Protein 5NAK (pdb70)

Radius of gyration: 34.19 Å; Cα contacts (8 Å, |Δi|>4): 1770; chains: 2; bounding box: 84×89×87 Å

InterPro domains:
  IPR002938 FAD-binding domain [PF01494] (9-359)
  IPR027545 Kynurenine 3-monooxygenase [MF_01971] (7-451)
  IPR036188 FAD/NAD(P)-binding domain superfamily [G3DSA:3.50.50.60] (1-378)
  IPR036188 FAD/NAD(P)-binding domain superfamily [SSF51905] (9-390)

GO terms:
  GO:0071949 FAD binding (F, IDA)
  GO:0016174 NAD(P)H oxidase H2O2-forming activity (F, IDA)
  GO:0004502 kynurenine 3-monooxygenase activity (F, IDA)
  GO:0019674 NAD+ metabolic process (P, IDA)
  GO:0070189 kynurenine metabolic process (P, IDA)
  GO:0004502 kynurenine 3-monooxygenase activity (F, EXP)

Structure (mmCIF, N/CA/C/O backbone):
data_5NAK
#
_entry.id   5NAK
#
_cell.length_a   69.930
_cell.length_b   52.620
_cell.length_c   137.990
_cell.angle_alpha   90.00
_cell.angle_beta   104.07
_cell.angle_gamma   90.00
#
_symmetry.space_group_name_H-M   'P 1 21 1'
#
loop_
_entity.id
_entity.type
_entity.pdbx_description
1 polymer 'Kynurenine 3-monooxygenase'
2 non-polymer 'FLAVIN-ADENINE DINUCLEOTIDE'
3 non-polymer 'CHLORIDE ION'
4 non-polymer GLYCEROL
5 non-polymer '(2S)-2-amino-4-(2-aminophenyl)-4-oxobutanoic acid'
6 water water
#
loop_
_atom_site.group_PDB
_atom_site.id
_atom_site.type_symbol
_atom_site.label_atom_id
_atom_site.label_alt_id
_atom_site.label_comp_id
_atom_site.label_asym_id
_atom_site.label_entity_id
_atom_site.label_seq_id
_atom_site.pdbx_PDB_ins_code
_atom_site.Cartn_x
_atom_site.Cartn_y
_atom_site.Cartn_z
_atom_site.occupancy
_atom_site.B_iso_or_equiv
_atom_site.auth_seq_id
_atom_site.auth_comp_id
_atom_site.auth_asym_id
_atom_site.auth_atom_id
_atom_site.pdbx_PDB_model_num
ATOM 1 N N . ALA A 1 7 ? 33.999 -11.411 -10.207 1.00 36.53 7 ALA A N 1
ATOM 2 C CA . ALA A 1 7 ? 33.104 -10.737 -9.267 1.00 35.55 7 ALA A CA 1
ATOM 3 C C . ALA A 1 7 ? 32.947 -11.519 -7.961 1.00 35.70 7 ALA A C 1
ATOM 4 O O . ALA A 1 7 ? 32.754 -12.736 -7.990 1.00 35.32 7 ALA A O 1
ATOM 6 N N . ARG A 1 8 ? 33.028 -10.810 -6.815 1.00 28.97 8 ARG A N 1
ATOM 7 C CA . ARG A 1 8 ? 32.871 -11.408 -5.487 1.00 26.34 8 ARG A CA 1
ATOM 8 C C . ARG A 1 8 ? 31.416 -11.884 -5.268 1.00 26.06 8 ARG A C 1
ATOM 9 O O . ARG A 1 8 ? 30.470 -11.228 -5.723 1.00 25.05 8 ARG A O 1
ATOM 17 N N . GLN A 1 9 ? 31.257 -13.067 -4.647 1.00 21.24 9 GLN A N 1
ATOM 18 C CA . GLN A 1 9 ? 29.954 -13.719 -4.433 1.00 20.06 9 GLN A CA 1
ATOM 19 C C . GLN A 1 9 ? 29.492 -13.619 -2.990 1.00 20.63 9 GLN A C 1
ATOM 20 O O . GLN A 1 9 ? 30.304 -13.686 -2.059 1.00 20.41 9 GLN A O 1
ATOM 26 N N . VAL A 1 10 ? 28.166 -13.502 -2.810 1.00 15.21 10 VAL A N 1
ATOM 27 C CA . VAL A 1 10 ? 27.558 -13.416 -1.481 1.00 13.80 10 VAL A CA 1
ATOM 28 C C . VAL A 1 10 ? 26.147 -14.016 -1.476 1.00 17.20 10 VAL A C 1
ATOM 29 O O . VAL A 1 10 ? 25.374 -13.834 -2.434 1.00 16.77 10 VAL A O 1
ATOM 33 N N . THR A 1 11 ? 25.821 -14.709 -0.378 1.00 14.21 11 THR A N 1
ATOM 34 C CA . THR A 1 11 ? 24.509 -15.305 -0.115 1.00 12.12 11 THR A CA 1
ATOM 35 C C . THR A 1 11 ? 23.939 -14.586 1.118 1.00 14.86 11 THR A C 1
ATOM 36 O O . THR A 1 11 ? 24.599 -14.520 2.165 1.00 14.25 11 THR A O 1
ATOM 40 N N . ILE A 1 12 ? 22.730 -14.025 0.994 1.00 12.53 12 ILE A N 1
ATOM 41 C CA . ILE A 1 12 ? 22.091 -13.315 2.116 1.00 11.70 12 ILE A CA 1
ATOM 42 C C . ILE A 1 12 ? 20.835 -14.092 2.509 1.00 13.41 12 ILE A C 1
ATOM 43 O O . ILE A 1 12 ? 20.048 -14.476 1.628 1.00 13.28 12 ILE A O 1
ATOM 48 N N . ILE A 1 13 ? 20.625 -14.297 3.823 1.00 11.26 13 ILE A N 1
ATOM 49 C CA . ILE A 1 13 ? 19.415 -14.937 4.337 1.00 10.90 13 ILE A CA 1
ATOM 50 C C . ILE A 1 13 ? 18.524 -13.872 4.976 1.00 13.77 13 ILE A C 1
ATOM 51 O O . ILE A 1 13 ? 18.929 -13.246 5.962 1.00 12.70 13 ILE A O 1
ATOM 56 N N . GLY A 1 14 ? 17.311 -13.704 4.433 1.00 11.43 14 GLY A N 1
ATOM 57 C CA . GLY A 1 14 ? 16.323 -12.764 4.967 1.00 12.34 14 GLY A CA 1
ATOM 58 C C . GLY A 1 14 ? 16.135 -11.529 4.120 1.00 14.96 14 GLY A C 1
ATOM 59 O O . GLY A 1 14 ? 16.972 -10.614 4.159 1.00 13.64 14 GLY A O 1
ATOM 60 N N . ALA A 1 15 ? 15.039 -11.495 3.353 1.00 12.44 15 ALA A N 1
ATOM 61 C CA . ALA A 1 15 ? 14.711 -10.345 2.515 1.00 13.15 15 ALA A CA 1
ATOM 62 C C . ALA A 1 15 ? 13.788 -9.403 3.318 1.00 15.50 15 ALA A C 1
ATOM 63 O O . ALA A 1 15 ? 12.647 -9.118 2.919 1.00 15.98 15 ALA A O 1
ATOM 65 N N . GLY A 1 16 ? 14.306 -8.941 4.462 1.00 13.85 16 GLY A N 1
ATOM 66 C CA . GLY A 1 16 ? 13.621 -8.010 5.355 1.00 13.54 16 GLY A CA 1
ATOM 67 C C . GLY A 1 16 ? 14.041 -6.585 5.061 1.00 18.33 16 GLY A C 1
ATOM 68 O O . GLY A 1 16 ? 14.058 -6.180 3.897 1.00 20.60 16 GLY A O 1
ATOM 69 N N . LEU A 1 17 ? 14.427 -5.824 6.083 1.00 12.77 17 LEU A N 1
ATOM 70 C CA . LEU A 1 17 ? 14.850 -4.435 5.885 1.00 12.91 17 LEU A CA 1
ATOM 71 C C . LEU A 1 17 ? 16.376 -4.343 5.662 1.00 15.67 17 LEU A C 1
ATOM 72 O O . LEU A 1 17 ? 16.804 -3.851 4.605 1.00 15.63 17 LEU A O 1
ATOM 77 N N . ALA A 1 18 ? 17.190 -4.880 6.600 1.00 11.74 18 ALA A N 1
ATOM 78 C CA . ALA A 1 18 ? 18.651 -4.870 6.448 1.00 11.51 18 ALA A CA 1
ATOM 79 C C . ALA A 1 18 ? 19.130 -5.739 5.259 1.00 13.56 18 ALA A C 1
ATOM 80 O O . ALA A 1 18 ? 20.021 -5.304 4.511 1.00 12.93 18 ALA A O 1
ATOM 82 N N . GLY A 1 19 ? 18.534 -6.934 5.095 1.00 11.43 19 GLY A N 1
ATOM 83 C CA . GLY A 1 19 ? 18.964 -7.855 4.041 1.00 11.21 19 GLY A CA 1
ATOM 84 C C . GLY A 1 19 ? 18.780 -7.328 2.630 1.00 12.70 19 GLY A C 1
ATOM 85 O O . GLY A 1 19 ? 19.666 -7.461 1.780 1.00 13.18 19 GLY A O 1
ATOM 86 N N . THR A 1 20 ? 17.619 -6.723 2.378 1.00 12.29 20 THR A N 1
ATOM 87 C CA . THR A 1 20 ? 17.283 -6.168 1.062 1.00 11.82 20 THR A CA 1
ATOM 88 C C . THR A 1 20 ? 18.099 -4.920 0.757 1.00 14.30 20 THR A C 1
ATOM 89 O O . THR A 1 20 ? 18.531 -4.747 -0.394 1.00 13.95 20 THR A O 1
ATOM 93 N N . LEU A 1 21 ? 18.358 -4.065 1.781 1.00 12.19 21 LEU A N 1
ATOM 94 C CA . LEU A 1 21 ? 19.189 -2.880 1.551 1.00 12.52 21 LEU A CA 1
ATOM 95 C C . LEU A 1 21 ? 20.642 -3.295 1.226 1.00 14.42 21 LEU A C 1
ATOM 96 O O . LEU A 1 21 ? 21.212 -2.812 0.233 1.00 14.39 21 LEU A O 1
ATOM 101 N N . VAL A 1 22 ? 21.236 -4.201 2.044 1.00 11.93 22 VAL A N 1
ATOM 102 C CA . VAL A 1 22 ? 22.621 -4.615 1.799 1.00 13.34 22 VAL A CA 1
ATOM 103 C C . VAL A 1 22 ? 22.733 -5.325 0.420 1.00 15.45 22 VAL A C 1
ATOM 104 O O . VAL A 1 22 ? 23.729 -5.123 -0.280 1.00 15.08 22 VAL A O 1
ATOM 108 N N . ALA A 1 23 ? 21.680 -6.073 -0.008 1.00 13.20 23 ALA A N 1
ATOM 109 C CA . ALA A 1 23 ? 21.652 -6.715 -1.335 1.00 13.46 23 ALA A CA 1
ATOM 110 C C . ALA A 1 23 ? 21.772 -5.673 -2.461 1.00 15.10 23 ALA A C 1
ATOM 111 O O . ALA A 1 23 ? 22.549 -5.887 -3.394 1.00 15.18 23 ALA A O 1
ATOM 113 N N . ARG A 1 24 ? 21.025 -4.542 -2.369 1.00 13.06 24 ARG A N 1
ATOM 114 C CA . ARG A 1 24 ? 21.103 -3.486 -3.397 1.00 14.02 24 ARG A CA 1
ATOM 115 C C . ARG A 1 24 ? 22.507 -2.836 -3.410 1.00 17.50 24 ARG A C 1
ATOM 116 O O . ARG A 1 24 ? 23.093 -2.651 -4.492 1.00 18.46 24 ARG A O 1
ATOM 124 N N . LEU A 1 25 ? 23.032 -2.486 -2.211 1.00 14.86 25 LEU A N 1
ATOM 125 C CA . LEU A 1 25 ? 24.353 -1.840 -2.108 1.00 14.49 25 LEU A CA 1
ATOM 126 C C . LEU A 1 25 ? 25.484 -2.690 -2.685 1.00 18.73 25 LEU A C 1
ATOM 127 O O . LEU A 1 25 ? 26.319 -2.163 -3.427 1.00 19.47 25 LEU A O 1
ATOM 132 N N . LEU A 1 26 ? 25.483 -4.004 -2.405 1.00 14.61 26 LEU A N 1
ATOM 133 C CA . LEU A 1 26 ? 26.519 -4.900 -2.934 1.00 15.18 26 LEU A CA 1
ATOM 134 C C . LEU A 1 26 ? 26.327 -5.183 -4.436 1.00 18.89 26 LEU A C 1
ATOM 135 O O . LEU A 1 26 ? 27.309 -5.145 -5.186 1.00 18.89 26 LEU A O 1
ATOM 140 N N . ALA A 1 27 ? 25.071 -5.438 -4.890 1.00 17.09 27 ALA A N 1
ATOM 141 C CA . ALA A 1 27 ? 24.798 -5.734 -6.301 1.00 18.10 27 ALA A CA 1
ATOM 142 C C . ALA A 1 27 ? 25.172 -4.578 -7.226 1.00 22.78 27 ALA A C 1
ATOM 143 O O . ALA A 1 27 ? 25.732 -4.825 -8.299 1.00 22.75 27 ALA A O 1
ATOM 145 N N . ARG A 1 28 ? 24.904 -3.325 -6.807 1.00 19.48 28 ARG A N 1
ATOM 146 C CA . ARG A 1 28 ? 25.243 -2.182 -7.662 1.00 21.07 28 ARG A CA 1
ATOM 147 C C . ARG A 1 28 ? 26.755 -1.906 -7.681 1.00 25.88 28 ARG A C 1
ATOM 148 O O . ARG A 1 28 ? 27.233 -1.216 -8.593 1.00 24.94 28 ARG A O 1
ATOM 156 N N . ASN A 1 29 ? 27.506 -2.481 -6.715 1.00 23.54 29 ASN A N 1
ATOM 157 C CA . ASN A 1 29 ? 28.971 -2.393 -6.670 1.00 24.14 29 ASN A CA 1
ATOM 158 C C . ASN A 1 29 ? 29.621 -3.606 -7.358 1.00 30.40 29 ASN A C 1
ATOM 159 O O . ASN A 1 29 ? 30.814 -3.852 -7.169 1.00 30.99 29 ASN A O 1
ATOM 164 N N . GLY A 1 30 ? 28.832 -4.346 -8.143 1.00 27.19 30 GLY A N 1
ATOM 165 C CA . GLY A 1 30 ? 29.306 -5.471 -8.945 1.00 27.42 30 GLY A CA 1
ATOM 166 C C . GLY A 1 30 ? 29.357 -6.860 -8.333 1.00 28.85 30 GLY A C 1
ATOM 167 O O . GLY A 1 30 ? 29.813 -7.793 -9.003 1.00 29.04 30 GLY A O 1
ATOM 168 N N . TRP A 1 31 ? 28.870 -7.029 -7.083 1.00 20.78 31 TRP A N 1
ATOM 169 C CA . TRP A 1 31 ? 28.857 -8.340 -6.425 1.00 19.08 31 TRP A CA 1
ATOM 170 C C . TRP A 1 31 ? 27.782 -9.249 -7.050 1.00 19.99 31 TRP A C 1
ATOM 171 O O . TRP A 1 31 ? 26.757 -8.741 -7.515 1.00 19.46 31 TRP A O 1
ATOM 182 N N . GLN A 1 32 ? 28.008 -10.578 -7.052 1.00 18.26 32 GLN A N 1
ATOM 183 C CA . GLN A 1 32 ? 27.003 -11.552 -7.493 1.00 17.94 32 GLN A CA 1
ATOM 184 C C . GLN A 1 32 ? 26.201 -11.870 -6.216 1.00 20.25 32 GLN A C 1
ATOM 185 O O . GLN A 1 32 ? 26.735 -12.514 -5.308 1.00 19.86 32 GLN A O 1
ATOM 191 N N . VAL A 1 33 ? 24.948 -11.382 -6.140 1.00 16.46 33 VAL A N 1
ATOM 192 C CA . VAL A 1 33 ? 24.094 -11.491 -4.943 1.00 14.72 33 VAL A CA 1
ATOM 193 C C . VAL A 1 33 ? 22.892 -12.437 -5.116 1.00 17.07 33 VAL A C 1
ATOM 194 O O . VAL A 1 33 ? 22.075 -12.240 -6.025 1.00 16.46 33 VAL A O 1
ATOM 198 N N . ASN A 1 34 ? 22.754 -13.410 -4.194 1.00 14.08 34 ASN A N 1
ATOM 199 C CA . ASN A 1 34 ? 21.597 -14.318 -4.104 1.00 13.03 34 ASN A CA 1
ATOM 200 C C . ASN A 1 34 ? 21.007 -14.156 -2.716 1.00 16.54 34 ASN A C 1
ATOM 201 O O . ASN A 1 34 ? 21.719 -14.314 -1.720 1.00 15.89 34 ASN A O 1
ATOM 206 N N . LEU A 1 35 ? 19.714 -13.783 -2.661 1.00 14.46 35 LEU A N 1
ATOM 207 C CA . LEU A 1 35 ? 19.008 -13.490 -1.418 1.00 13.80 35 LEU A CA 1
ATOM 208 C C . LEU A 1 35 ? 17.869 -14.509 -1.246 1.00 17.39 35 LEU A C 1
ATOM 209 O O . LEU A 1 35 ? 17.047 -14.642 -2.150 1.00 17.82 35 LEU A O 1
ATOM 214 N N . PHE A 1 36 ? 17.844 -15.230 -0.103 1.00 14.37 36 PHE A N 1
ATOM 215 C CA . PHE A 1 36 ? 16.845 -16.264 0.222 1.00 13.83 36 PHE A CA 1
ATOM 216 C C . PHE A 1 36 ? 15.892 -15.808 1.319 1.00 16.69 36 PHE A C 1
ATOM 217 O O . PHE A 1 36 ? 16.332 -15.304 2.356 1.00 16.53 36 PHE A O 1
ATOM 225 N N . GLU A 1 37 ? 14.577 -15.972 1.083 1.00 12.95 37 GLU A N 1
ATOM 226 C CA . GLU A 1 37 ? 13.524 -15.534 2.015 1.00 12.30 37 GLU A CA 1
ATOM 227 C C . GLU A 1 37 ? 12.510 -16.665 2.247 1.00 15.25 37 GLU A C 1
ATOM 228 O O . GLU A 1 37 ? 12.020 -17.244 1.274 1.00 15.26 37 GLU A O 1
ATOM 234 N N . ARG A 1 38 ? 12.182 -16.943 3.529 1.00 14.09 38 ARG A N 1
ATOM 235 C CA A ARG A 1 38 ? 11.224 -17.979 3.937 0.50 14.60 38 ARG A CA 1
ATOM 236 C CA B ARG A 1 38 ? 11.226 -17.983 3.925 0.50 14.56 38 ARG A CA 1
ATOM 237 C C . ARG A 1 38 ? 9.786 -17.677 3.456 1.00 17.42 38 ARG A C 1
ATOM 238 O O . ARG A 1 38 ? 9.077 -18.593 3.002 1.00 17.79 38 ARG A O 1
ATOM 253 N N . ARG A 1 39 ? 9.362 -16.411 3.562 1.00 15.24 39 ARG A N 1
ATOM 254 C CA . ARG A 1 39 ? 8.015 -15.978 3.183 1.00 15.36 39 ARG A CA 1
ATOM 255 C C . ARG A 1 39 ? 7.797 -15.894 1.656 1.00 18.23 39 ARG A C 1
ATOM 256 O O . ARG A 1 39 ? 8.771 -15.848 0.886 1.00 17.39 39 ARG A O 1
ATOM 264 N N . PRO A 1 40 ? 6.520 -15.786 1.198 1.00 15.91 40 PRO A N 1
ATOM 265 C CA . PRO A 1 40 ? 6.274 -15.575 -0.236 1.00 15.59 40 PRO A CA 1
ATOM 266 C C . PRO A 1 40 ? 6.613 -14.130 -0.628 1.00 19.12 40 PRO A C 1
ATOM 267 O O . PRO A 1 40 ? 6.836 -13.284 0.252 1.00 17.55 40 PRO A O 1
ATOM 271 N N . ASP A 1 41 ? 6.637 -13.832 -1.939 1.00 16.30 41 ASP A N 1
ATOM 272 C CA . ASP A 1 41 ? 6.901 -12.471 -2.419 1.00 16.34 41 ASP A CA 1
ATOM 273 C C . ASP A 1 41 ? 5.657 -11.601 -2.120 1.00 19.66 41 ASP A C 1
ATOM 274 O O . ASP A 1 41 ? 4.595 -11.902 -2.666 1.00 17.90 41 ASP A O 1
ATOM 279 N N . PRO A 1 42 ? 5.777 -10.533 -1.278 1.00 18.01 42 PRO A N 1
ATOM 280 C CA . PRO A 1 42 ? 4.595 -9.693 -0.962 1.00 18.74 42 PRO A CA 1
ATOM 281 C C . PRO A 1 42 ? 4.061 -8.891 -2.154 1.00 23.76 42 PRO A C 1
ATOM 282 O O . PRO A 1 42 ? 2.946 -8.374 -2.090 1.00 24.77 42 PRO A O 1
ATOM 286 N N . ARG A 1 43 ? 4.857 -8.776 -3.235 1.00 17.84 43 ARG A N 1
ATOM 287 C CA . ARG A 1 43 ? 4.458 -8.057 -4.444 1.00 17.62 43 ARG A CA 1
ATOM 288 C C . ARG A 1 43 ? 3.480 -8.878 -5.305 1.00 21.24 43 ARG A C 1
ATOM 289 O O . ARG A 1 43 ? 2.850 -8.307 -6.197 1.00 21.20 43 ARG A O 1
ATOM 297 N N . ILE A 1 44 ? 3.357 -10.206 -5.055 1.00 17.17 44 ILE A N 1
ATOM 298 C CA . ILE A 1 44 ? 2.430 -11.080 -5.789 1.00 17.57 44 ILE A CA 1
ATOM 299 C C . ILE A 1 44 ? 1.066 -10.976 -5.089 1.00 21.08 44 ILE A C 1
ATOM 300 O O . ILE A 1 44 ? 0.892 -11.480 -3.978 1.00 20.38 44 ILE A O 1
ATOM 305 N N . GLU A 1 45 ? 0.121 -10.316 -5.750 1.00 18.98 45 GLU A N 1
ATOM 306 C CA . GLU A 1 45 ? -1.224 -10.121 -5.202 1.00 19.04 45 GLU A CA 1
ATOM 307 C C . GLU A 1 45 ? -2.003 -11.426 -5.049 1.00 20.64 45 GLU A C 1
ATOM 308 O O . GLU A 1 45 ? -2.078 -12.233 -5.987 1.00 18.89 45 GLU A O 1
ATOM 314 N N . THR A 1 46 ? -2.553 -11.634 -3.848 1.00 17.70 46 THR A N 1
ATOM 315 C CA . THR A 1 46 ? -3.381 -12.799 -3.517 1.00 17.18 46 THR A CA 1
ATOM 316 C C . THR A 1 46 ? -4.730 -12.300 -2.976 1.00 22.65 46 THR A C 1
ATOM 317 O O . THR A 1 46 ? -4.957 -11.095 -2.916 1.00 21.77 46 THR A O 1
ATOM 321 N N . GLY A 1 47 ? -5.598 -13.221 -2.582 1.00 20.36 47 GLY A N 1
ATOM 322 C CA . GLY A 1 47 ? -6.880 -12.854 -1.995 1.00 21.36 47 GLY A CA 1
ATOM 323 C C . GLY A 1 47 ? -6.808 -12.675 -0.492 1.00 28.84 47 GLY A C 1
ATOM 324 O O . GLY A 1 47 ? -7.844 -12.482 0.150 1.00 30.44 47 GLY A O 1
ATOM 325 N N . ALA A 1 48 ? -5.597 -12.773 0.090 1.00 26.22 48 ALA A N 1
ATOM 326 C CA . ALA A 1 48 ? -5.385 -12.639 1.538 1.00 27.76 48 ALA A CA 1
ATOM 327 C C . ALA A 1 48 ? -5.415 -11.180 1.962 1.00 36.84 48 ALA A C 1
ATOM 328 O O . ALA A 1 48 ? -5.103 -10.289 1.166 1.00 36.51 48 ALA A O 1
ATOM 330 N N . ARG A 1 49 ? -5.755 -10.951 3.240 1.00 37.57 49 ARG A N 1
ATOM 331 C CA . ARG A 1 49 ? -5.799 -9.629 3.857 1.00 39.41 49 ARG A CA 1
ATOM 332 C C . ARG A 1 49 ? -4.519 -9.421 4.675 1.00 46.45 49 ARG A C 1
ATOM 333 O O . ARG A 1 49 ? -4.384 -9.987 5.766 1.00 47.23 49 ARG A O 1
ATOM 341 N N . GLY A 1 50 ? -3.577 -8.664 4.108 1.00 43.65 50 GLY A N 1
ATOM 342 C CA . GLY A 1 50 ? -2.298 -8.352 4.737 1.00 43.34 50 GLY A CA 1
ATOM 343 C C . GLY A 1 50 ? -2.400 -7.174 5.686 1.00 47.40 50 GLY A C 1
ATOM 344 O O . GLY A 1 50 ? -2.920 -6.118 5.312 1.00 47.76 50 GLY A O 1
ATOM 345 N N . ARG A 1 51 ? -1.907 -7.351 6.925 1.00 42.75 51 ARG A N 1
ATOM 346 C CA . ARG A 1 51 ? -1.942 -6.320 7.964 1.00 41.94 51 ARG A CA 1
ATOM 347 C C . ARG A 1 51 ? -0.562 -6.123 8.610 1.00 42.35 51 ARG A C 1
ATOM 348 O O . ARG A 1 51 ? -0.116 -6.980 9.375 1.00 43.44 51 ARG A O 1
ATOM 356 N N . SER A 1 52 ? 0.116 -5.001 8.302 1.00 34.62 52 SER A N 1
ATOM 357 C CA . SER A 1 52 ? 1.428 -4.708 8.897 1.00 31.90 52 SER A CA 1
ATOM 358 C C . SER A 1 52 ? 1.410 -3.374 9.634 1.00 31.32 52 SER A C 1
ATOM 359 O O . SER A 1 52 ? 0.580 -2.519 9.338 1.00 30.77 52 SER A O 1
ATOM 362 N N . ILE A 1 53 ? 2.318 -3.199 10.603 1.00 25.96 53 ILE A N 1
ATOM 363 C CA . ILE A 1 53 ? 2.369 -1.960 11.370 1.00 24.37 53 ILE A CA 1
ATOM 364 C C . ILE A 1 53 ? 3.119 -0.865 10.619 1.00 23.43 53 ILE A C 1
ATOM 365 O O . ILE A 1 53 ? 3.768 -1.129 9.595 1.00 22.38 53 ILE A O 1
ATOM 370 N N . ASN A 1 54 ? 2.993 0.367 11.122 1.00 19.99 54 ASN A N 1
ATOM 371 C CA . ASN A 1 54 ? 3.763 1.493 10.638 1.00 19.04 54 ASN A CA 1
ATOM 372 C C . ASN A 1 54 ? 4.946 1.647 11.586 1.00 21.95 54 ASN A C 1
ATOM 373 O O . ASN A 1 54 ? 4.860 1.333 12.781 1.00 22.41 54 ASN A O 1
ATOM 378 N N . LEU A 1 55 ? 6.058 2.077 11.031 1.00 15.47 55 LEU A N 1
ATOM 379 C CA . LEU A 1 55 ? 7.323 2.262 11.746 1.00 15.79 55 LEU A CA 1
ATOM 380 C C . LEU A 1 55 ? 7.752 3.714 11.664 1.00 16.96 55 LEU A C 1
ATOM 381 O O . LEU A 1 55 ? 7.512 4.382 10.654 1.00 15.48 55 LEU A O 1
ATOM 386 N N . ALA A 1 56 ? 8.450 4.181 12.707 1.00 13.83 56 ALA A N 1
ATOM 387 C CA . ALA A 1 56 ? 9.034 5.511 12.757 1.00 13.30 56 ALA A CA 1
ATOM 388 C C . ALA A 1 56 ? 10.424 5.494 12.089 1.00 15.43 56 ALA A C 1
ATOM 389 O O . ALA A 1 56 ? 11.364 4.848 12.593 1.00 14.31 56 ALA A O 1
ATOM 391 N N . LEU A 1 57 ? 10.527 6.195 10.938 1.00 13.60 57 LEU A N 1
ATOM 392 C CA . LEU A 1 57 ? 11.748 6.336 10.145 1.00 13.46 57 LEU A CA 1
ATOM 393 C C . LEU A 1 57 ? 12.377 7.672 10.525 1.00 16.81 57 LEU A C 1
ATOM 394 O O . LEU A 1 57 ? 11.740 8.723 10.377 1.00 16.61 57 LEU A O 1
ATOM 399 N N . ALA A 1 58 ? 13.617 7.619 11.037 1.00 14.69 58 ALA A N 1
ATOM 400 C CA . ALA A 1 58 ? 14.373 8.785 11.499 1.00 16.10 58 ALA A CA 1
ATOM 401 C C . ALA A 1 58 ? 15.621 9.014 10.623 1.00 16.87 58 ALA A C 1
ATOM 402 O O . ALA A 1 58 ? 15.802 8.307 9.636 1.00 15.76 58 ALA A O 1
ATOM 404 N N . GLU A 1 59 ? 16.474 9.999 10.966 1.00 13.79 59 GLU A N 1
ATOM 405 C CA . GLU A 1 59 ? 17.625 10.386 10.125 1.00 14.61 59 GLU A CA 1
ATOM 406 C C . GLU A 1 59 ? 18.584 9.239 9.759 1.00 17.28 59 GLU A C 1
ATOM 407 O O . GLU A 1 59 ? 19.012 9.198 8.603 1.00 16.73 59 GLU A O 1
ATOM 413 N N . ARG A 1 60 ? 18.871 8.289 10.676 1.00 14.96 60 ARG A N 1
ATOM 414 C CA . ARG A 1 60 ? 19.770 7.165 10.375 1.00 14.28 60 ARG A CA 1
ATOM 415 C C . ARG A 1 60 ? 19.217 6.286 9.257 1.00 17.40 60 ARG A C 1
ATOM 416 O O . ARG A 1 60 ? 19.955 5.936 8.324 1.00 17.23 60 ARG A O 1
ATOM 424 N N . GLY A 1 61 ? 17.921 5.950 9.343 1.00 13.99 61 GLY A N 1
ATOM 425 C CA . GLY A 1 61 ? 17.269 5.134 8.324 1.00 14.14 61 GLY A CA 1
ATOM 426 C C . GLY A 1 61 ? 17.099 5.891 7.022 1.00 15.50 61 GLY A C 1
ATOM 427 O O . GLY A 1 61 ? 17.363 5.344 5.951 1.00 14.79 61 GLY A O 1
ATOM 428 N N . ALA A 1 62 ? 16.670 7.164 7.104 1.00 14.81 62 ALA A N 1
ATOM 429 C CA . ALA A 1 62 ? 16.467 8.014 5.921 1.00 13.52 62 ALA A CA 1
ATOM 430 C C . ALA A 1 62 ? 17.761 8.244 5.131 1.00 17.19 62 ALA A C 1
ATOM 431 O O . ALA A 1 62 ? 17.745 8.171 3.897 1.00 16.58 62 ALA A O 1
ATOM 433 N N . HIS A 1 63 ? 18.892 8.462 5.843 1.00 15.44 63 HIS A N 1
ATOM 434 C CA . HIS A 1 63 ? 20.194 8.651 5.198 1.00 15.92 63 HIS A CA 1
ATOM 435 C C . HIS A 1 63 ? 20.650 7.373 4.477 1.00 17.80 63 HIS A C 1
ATOM 436 O O . HIS A 1 63 ? 21.177 7.459 3.367 1.00 16.18 63 HIS A O 1
ATOM 443 N N . ALA A 1 64 ? 20.420 6.182 5.094 1.00 15.03 64 ALA A N 1
ATOM 444 C CA . ALA A 1 64 ? 20.736 4.895 4.465 1.00 14.23 64 ALA A CA 1
ATOM 445 C C . ALA A 1 64 ? 19.961 4.749 3.136 1.00 16.05 64 ALA A C 1
ATOM 446 O O . ALA A 1 64 ? 20.537 4.363 2.114 1.00 15.69 64 ALA A O 1
ATOM 448 N N . LEU A 1 65 ? 18.655 5.102 3.137 1.00 13.47 65 LEU A N 1
ATOM 449 C CA . LEU A 1 65 ? 17.834 5.034 1.925 1.00 12.51 65 LEU A CA 1
ATOM 450 C C . LEU A 1 65 ? 18.303 6.071 0.877 1.00 16.67 65 LEU A C 1
ATOM 451 O O . LEU A 1 65 ? 18.287 5.783 -0.323 1.00 16.48 65 LEU A O 1
ATOM 456 N N . ARG A 1 66 ? 18.765 7.244 1.344 1.00 15.97 66 ARG A N 1
ATOM 457 C CA . ARG A 1 66 ? 19.280 8.351 0.513 1.00 16.09 66 ARG A CA 1
ATOM 458 C C . ARG A 1 66 ? 20.516 7.882 -0.253 1.00 19.05 66 ARG A C 1
ATOM 459 O O . ARG A 1 66 ? 20.577 8.049 -1.480 1.00 18.97 66 ARG A O 1
ATOM 467 N N . LEU A 1 67 ? 21.469 7.233 0.464 1.00 16.45 67 LEU A N 1
ATOM 468 C CA . LEU A 1 67 ? 22.691 6.694 -0.150 1.00 16.84 67 LEU A CA 1
ATOM 469 C C . LEU A 1 67 ? 22.343 5.663 -1.221 1.00 19.84 67 LEU A C 1
ATOM 470 O O . LEU A 1 67 ? 22.989 5.640 -2.271 1.00 19.95 67 LEU A O 1
ATOM 475 N N . ALA A 1 68 ? 21.276 4.862 -0.989 1.00 15.22 68 ALA A N 1
ATOM 476 C CA . ALA A 1 68 ? 20.803 3.825 -1.893 1.00 15.57 68 ALA A CA 1
ATOM 477 C C . ALA A 1 68 ? 19.952 4.373 -3.069 1.00 17.61 68 ALA A C 1
ATOM 478 O O . ALA A 1 68 ? 19.579 3.607 -3.957 1.00 18.17 68 ALA A O 1
ATOM 480 N N . GLY A 1 69 ? 19.635 5.672 -3.044 1.00 15.57 69 GLY A N 1
ATOM 481 C CA . GLY A 1 69 ? 18.807 6.340 -4.049 1.00 16.13 69 GLY A CA 1
ATOM 482 C C . GLY A 1 69 ? 17.324 5.999 -3.979 1.00 19.51 69 GLY A C 1
ATOM 483 O O . GLY A 1 69 ? 16.618 6.107 -4.996 1.00 20.46 69 GLY A O 1
ATOM 484 N N . LEU A 1 70 ? 16.830 5.581 -2.775 1.00 15.85 70 LEU A N 1
ATOM 485 C CA . LEU A 1 70 ? 15.423 5.162 -2.571 1.00 15.91 70 LEU A CA 1
ATOM 486 C C . LEU A 1 70 ? 14.602 6.070 -1.649 1.00 17.55 70 LEU A C 1
ATOM 487 O O . LEU A 1 70 ? 13.406 5.817 -1.472 1.00 16.22 70 LEU A O 1
ATOM 492 N N . GLU A 1 71 ? 15.225 7.116 -1.071 1.00 13.90 71 GLU A N 1
ATOM 493 C CA . GLU A 1 71 ? 14.561 7.986 -0.084 1.00 13.79 71 GLU A CA 1
ATOM 494 C C . GLU A 1 71 ? 13.271 8.663 -0.604 1.00 17.95 71 GLU A C 1
ATOM 495 O O . GLU A 1 71 ? 12.240 8.596 0.068 1.00 17.00 71 GLU A O 1
ATOM 501 N N . ARG A 1 72 ? 13.325 9.316 -1.771 1.00 17.16 72 ARG A N 1
ATOM 502 C CA . ARG A 1 72 ? 12.156 10.020 -2.322 1.00 16.51 72 ARG A CA 1
ATOM 503 C C . ARG A 1 72 ? 10.946 9.088 -2.500 1.00 18.84 72 ARG A C 1
ATOM 504 O O . ARG A 1 72 ? 9.827 9.463 -2.128 1.00 18.14 72 ARG A O 1
ATOM 512 N N . GLU A 1 73 ? 11.173 7.866 -3.026 1.00 15.01 73 GLU A N 1
ATOM 513 C CA . GLU A 1 73 ? 10.109 6.867 -3.245 1.00 15.06 73 GLU A CA 1
ATOM 514 C C . GLU A 1 73 ? 9.446 6.457 -1.898 1.00 18.15 73 GLU A C 1
ATOM 515 O O . GLU A 1 73 ? 8.218 6.342 -1.821 1.00 18.08 73 GLU A O 1
ATOM 521 N N . VAL A 1 74 ? 10.270 6.237 -0.862 1.00 14.87 74 VAL A N 1
ATOM 522 C CA . VAL A 1 74 ? 9.773 5.849 0.464 1.00 13.48 74 VAL A CA 1
ATOM 523 C C . VAL A 1 74 ? 8.976 6.998 1.107 1.00 16.77 74 VAL A C 1
ATOM 524 O O . VAL A 1 74 ? 7.856 6.767 1.605 1.00 16.88 74 VAL A O 1
ATOM 528 N N . LEU A 1 75 ? 9.541 8.228 1.081 1.00 14.72 75 LEU A N 1
ATOM 529 C CA . LEU A 1 75 ? 8.906 9.398 1.715 1.00 15.55 75 LEU A CA 1
ATOM 530 C C . LEU A 1 75 ? 7.584 9.808 1.057 1.00 18.60 75 LEU A C 1
ATOM 531 O O . LEU A 1 75 ? 6.704 10.333 1.745 1.00 17.52 75 LEU A O 1
ATOM 536 N N . ALA A 1 76 ? 7.395 9.481 -0.236 1.00 16.89 76 ALA A N 1
ATOM 537 C CA . ALA A 1 76 ? 6.126 9.760 -0.929 1.00 18.47 76 ALA A CA 1
ATOM 538 C C . ALA A 1 76 ? 4.955 8.976 -0.301 1.00 23.19 76 ALA A C 1
ATOM 539 O O . ALA A 1 76 ? 3.804 9.383 -0.454 1.00 23.70 76 ALA A O 1
ATOM 541 N N . GLU A 1 77 ? 5.263 7.871 0.413 1.00 19.65 77 GLU A N 1
ATOM 542 C CA . GLU A 1 77 ? 4.294 6.993 1.070 1.00 20.71 77 GLU A CA 1
ATOM 543 C C . GLU A 1 77 ? 4.345 7.129 2.616 1.00 23.08 77 GLU A C 1
ATOM 544 O O . GLU A 1 77 ? 3.786 6.275 3.315 1.00 23.85 77 GLU A O 1
ATOM 550 N N . ALA A 1 78 ? 4.973 8.203 3.152 1.00 17.08 78 ALA A N 1
ATOM 551 C CA . ALA A 1 78 ? 5.116 8.364 4.609 1.00 16.57 78 ALA A CA 1
ATOM 552 C C . ALA A 1 78 ? 4.389 9.584 5.175 1.00 19.01 78 ALA A C 1
ATOM 553 O O . ALA A 1 78 ? 4.325 10.624 4.508 1.00 18.62 78 ALA A O 1
ATOM 555 N N . VAL A 1 79 ? 3.863 9.465 6.414 1.00 15.11 79 VAL A N 1
ATOM 556 C CA . VAL A 1 79 ? 3.160 10.558 7.100 1.00 14.89 79 VAL A CA 1
ATOM 557 C C . VAL A 1 79 ? 4.171 11.332 7.944 1.00 17.61 79 VAL A C 1
ATOM 558 O O . VAL A 1 79 ? 4.881 10.745 8.767 1.00 16.24 79 VAL A O 1
ATOM 562 N N . MET A 1 80 ? 4.173 12.670 7.798 1.00 17.50 80 MET A N 1
ATOM 563 C CA . MET A 1 80 ? 5.063 13.529 8.572 1.00 19.21 80 MET A CA 1
ATOM 564 C C . MET A 1 80 ? 4.581 13.632 10.025 1.00 22.44 80 MET A C 1
ATOM 565 O O . MET A 1 80 ? 3.415 13.965 10.245 1.00 22.10 80 MET A O 1
ATOM 570 N N . MET A 1 81 ? 5.465 13.362 11.001 1.00 18.33 81 MET A N 1
ATOM 571 C CA . MET A 1 81 ? 5.153 13.537 12.417 1.00 16.85 81 MET A CA 1
ATOM 572 C C . MET A 1 81 ? 6.010 14.730 12.841 1.00 23.66 81 MET A C 1
ATOM 573 O O . MET A 1 81 ? 7.242 14.609 12.945 1.00 21.95 81 MET A O 1
ATOM 578 N N . ARG A 1 82 ? 5.359 15.918 12.959 1.00 22.86 82 ARG A N 1
ATOM 579 C CA . ARG A 1 82 ? 6.007 17.206 13.288 1.00 22.98 82 ARG A CA 1
ATOM 580 C C . ARG A 1 82 ? 6.359 17.373 14.760 1.00 26.07 82 ARG A C 1
ATOM 581 O O . ARG A 1 82 ? 7.129 18.279 15.097 1.00 24.59 82 ARG A O 1
ATOM 589 N N . GLY A 1 83 ? 5.810 16.507 15.609 1.00 23.07 83 GLY A N 1
ATOM 590 C CA . GLY A 1 83 ? 6.033 16.535 17.046 1.00 22.93 83 GLY A CA 1
ATOM 591 C C . GLY A 1 83 ? 5.315 15.430 17.785 1.00 26.28 83 GLY A C 1
ATOM 592 O O . GLY A 1 83 ? 4.629 14.599 17.180 1.00 24.34 83 GLY A O 1
ATOM 593 N N . ARG A 1 84 ? 5.465 15.425 19.102 1.00 23.95 84 ARG A N 1
ATOM 594 C CA . ARG A 1 84 ? 4.837 14.447 19.970 1.00 22.95 84 ARG A CA 1
ATOM 595 C C . ARG A 1 84 ? 3.620 15.062 20.661 1.00 25.69 84 ARG A C 1
ATOM 596 O O . ARG A 1 84 ? 3.739 16.137 21.253 1.00 26.14 84 ARG A O 1
ATOM 604 N N . MET A 1 85 ? 2.460 14.380 20.582 1.00 18.99 85 MET A N 1
ATOM 605 C CA . MET A 1 85 ? 1.223 14.811 21.233 1.00 17.07 85 MET A CA 1
ATOM 606 C C . MET A 1 85 ? 1.069 13.999 22.521 1.00 20.31 85 MET A C 1
ATOM 607 O O . MET A 1 85 ? 0.802 12.793 22.466 1.00 19.95 85 MET A O 1
ATOM 612 N N . VAL A 1 86 ? 1.283 14.655 23.691 1.00 17.87 86 VAL A N 1
ATOM 613 C CA . VAL A 1 86 ? 1.224 13.986 24.996 1.00 18.95 86 VAL A CA 1
ATOM 614 C C . VAL A 1 86 ? -0.159 14.161 25.599 1.00 23.11 86 VAL A C 1
ATOM 615 O O . VAL A 1 86 ? -0.624 15.292 25.717 1.00 23.82 86 VAL A O 1
ATOM 619 N N . HIS A 1 87 ? -0.817 13.060 25.988 1.00 19.83 87 HIS A N 1
ATOM 620 C CA . HIS A 1 87 ? -2.166 13.093 26.560 1.00 20.20 87 HIS A CA 1
ATOM 621 C C . HIS A 1 87 ? -2.040 12.777 28.079 1.00 25.69 87 HIS A C 1
ATOM 622 O O . HIS A 1 87 ? -1.921 11.600 28.435 1.00 25.16 87 HIS A O 1
ATOM 629 N N . VAL A 1 88 ? -2.004 13.827 28.955 1.00 24.76 88 VAL A N 1
ATOM 630 C CA . VAL A 1 88 ? -1.823 13.674 30.412 1.00 25.23 88 VAL A CA 1
ATOM 631 C C . VAL A 1 88 ? -3.167 14.011 31.080 1.00 28.97 88 VAL A C 1
ATOM 632 O O . VAL A 1 88 ? -3.695 15.093 30.823 1.00 28.05 88 VAL A O 1
ATOM 636 N N . PRO A 1 89 ? -3.755 13.097 31.893 1.00 27.67 89 PRO A N 1
ATOM 637 C CA . PRO A 1 89 ? -5.065 13.397 32.523 1.00 28.14 89 PRO A CA 1
ATOM 638 C C . PRO A 1 89 ? -5.098 14.715 33.311 1.00 29.59 89 PRO A C 1
ATOM 639 O O . PRO A 1 89 ? -4.158 15.012 34.046 1.00 28.17 89 PRO A O 1
ATOM 643 N N . GLY A 1 90 ? -6.131 15.520 33.075 1.00 26.85 90 GLY A N 1
ATOM 644 C CA . GLY A 1 90 ? -6.330 16.802 33.754 1.00 27.41 90 GLY A CA 1
ATOM 645 C C . GLY A 1 90 ? -6.007 18.032 32.928 1.00 30.45 90 GLY A C 1
ATOM 646 O O . GLY A 1 90 ? -6.312 19.151 33.347 1.00 29.46 90 GLY A O 1
ATOM 647 N N . THR A 1 91 ? -5.376 17.840 31.746 1.00 27.66 91 THR A N 1
ATOM 648 C CA . THR A 1 91 ? -5.000 18.917 30.817 1.00 27.67 91 THR A CA 1
ATOM 649 C C . THR A 1 91 ? -5.285 18.470 29.366 1.00 30.09 91 THR A C 1
ATOM 650 O O . THR A 1 91 ? -5.205 17.266 29.100 1.00 29.79 91 THR A O 1
ATOM 654 N N . PRO A 1 92 ? -5.586 19.407 28.423 1.00 27.42 92 PRO A N 1
ATOM 655 C CA . PRO A 1 92 ? -5.815 19.010 27.016 1.00 26.64 92 PRO A CA 1
ATOM 656 C C . PRO A 1 92 ? -4.532 18.468 26.369 1.00 29.31 92 PRO A C 1
ATOM 657 O O . PRO A 1 92 ? -3.454 18.840 26.834 1.00 27.23 92 PRO A O 1
ATOM 661 N N . PRO A 1 93 ? -4.601 17.610 25.318 1.00 26.68 93 PRO A N 1
ATOM 662 C CA . PRO A 1 93 ? -3.357 17.129 24.670 1.00 26.35 93 PRO A CA 1
ATOM 663 C C . PRO A 1 93 ? -2.431 18.277 24.255 1.00 30.03 93 PRO A C 1
ATOM 664 O O . PRO A 1 93 ? -2.899 19.279 23.714 1.00 29.42 93 PRO A O 1
ATOM 668 N N . ASN A 1 94 ? -1.129 18.148 24.571 1.00 26.61 94 ASN A N 1
ATOM 669 C CA . ASN A 1 94 ? -0.116 19.175 24.315 1.00 26.60 94 ASN A CA 1
ATOM 670 C C . ASN A 1 94 ? 0.955 18.691 23.317 1.00 27.62 94 ASN A C 1
ATOM 671 O O . ASN A 1 94 ? 1.595 17.657 23.540 1.00 25.58 94 ASN A O 1
ATOM 676 N N . LEU A 1 95 ? 1.140 19.457 22.225 1.00 25.17 95 LEU A N 1
ATOM 677 C CA . LEU A 1 95 ? 2.085 19.170 21.142 1.00 26.58 95 LEU A CA 1
ATOM 678 C C . LEU A 1 95 ? 3.472 19.719 21.456 1.00 33.54 95 LEU A C 1
ATOM 679 O O . LEU A 1 95 ? 3.635 20.916 21.719 1.00 35.17 95 LEU A O 1
ATOM 684 N N . GLN A 1 96 ? 4.463 18.838 21.423 1.00 29.75 96 GLN A N 1
ATOM 685 C CA . GLN A 1 96 ? 5.858 19.190 21.653 1.00 30.13 96 GLN A CA 1
ATOM 686 C C . GLN A 1 96 ? 6.594 19.077 20.301 1.00 33.92 96 GLN A C 1
ATOM 687 O O . GLN A 1 96 ? 6.895 17.954 19.877 1.00 33.46 96 GLN A O 1
ATOM 693 N N . PRO A 1 97 ? 6.835 20.206 19.577 1.00 30.91 97 PRO A N 1
ATOM 694 C CA . PRO A 1 97 ? 7.542 20.120 18.279 1.00 30.59 97 PRO A CA 1
ATOM 695 C C . PRO A 1 97 ? 8.926 19.506 18.450 1.00 35.55 97 PRO A C 1
ATOM 696 O O . PRO A 1 97 ? 9.578 19.755 19.463 1.00 35.62 97 PRO A O 1
ATOM 700 N N . TYR A 1 98 ? 9.342 18.653 17.503 1.00 32.03 98 TYR A N 1
ATOM 701 C CA . TYR A 1 98 ? 10.559 17.841 17.613 1.00 31.92 98 TYR A CA 1
ATOM 702 C C . TYR A 1 98 ? 11.883 18.571 17.819 1.00 42.05 98 TYR A C 1
ATOM 703 O O . TYR A 1 98 ? 12.716 18.078 18.589 1.00 42.43 98 TYR A O 1
ATOM 712 N N . GLY A 1 99 ? 12.075 19.697 17.155 1.00 42.30 99 GLY A N 1
ATOM 713 C CA . GLY A 1 99 ? 13.311 20.451 17.300 1.00 44.24 99 GLY A CA 1
ATOM 714 C C . GLY A 1 99 ? 13.187 21.925 17.003 1.00 53.56 99 GLY A C 1
ATOM 715 O O . GLY A 1 99 ? 12.139 22.537 17.241 1.00 53.81 99 GLY A O 1
ATOM 716 N N . ARG A 1 100 ? 14.280 22.489 16.469 1.00 53.22 100 ARG A N 1
ATOM 717 C CA . ARG A 1 100 ? 14.430 23.895 16.099 1.00 54.57 100 ARG A CA 1
ATOM 718 C C . ARG A 1 100 ? 13.508 24.271 14.931 1.00 60.65 100 ARG A C 1
ATOM 719 O O . ARG A 1 100 ? 12.778 25.260 15.032 1.00 60.44 100 ARG A O 1
ATOM 727 N N . ASP A 1 101 ? 13.523 23.465 13.839 1.00 58.48 101 ASP A N 1
ATOM 728 C CA . ASP A 1 101 ? 12.706 23.689 12.639 1.00 58.85 101 ASP A CA 1
ATOM 729 C C . ASP A 1 101 ? 11.944 22.435 12.168 1.00 61.46 101 ASP A C 1
ATOM 730 O O . ASP A 1 101 ? 12.151 21.345 12.710 1.00 61.00 101 ASP A O 1
ATOM 735 N N . ASP A 1 102 ? 11.069 22.597 11.142 1.00 56.96 102 ASP A N 1
ATOM 736 C CA . ASP A 1 102 ? 10.245 21.527 10.564 1.00 55.78 102 ASP A CA 1
ATOM 737 C C . ASP A 1 102 ? 11.038 20.523 9.698 1.00 56.43 102 ASP A C 1
ATOM 738 O O . ASP A 1 102 ? 10.444 19.664 9.043 1.00 56.72 102 ASP A O 1
ATOM 743 N N . SER A 1 103 ? 12.374 20.642 9.702 1.00 49.34 103 SER A N 1
ATOM 744 C CA . SER A 1 103 ? 13.334 19.743 9.052 1.00 46.92 103 SER A CA 1
ATOM 745 C C . SER A 1 103 ? 13.626 18.580 10.022 1.00 44.79 103 SER A C 1
ATOM 746 O O . SER A 1 103 ? 14.080 17.514 9.601 1.00 44.35 103 SER A O 1
ATOM 749 N N . GLU A 1 104 ? 13.363 18.803 11.331 1.00 36.31 104 GLU A N 1
ATOM 750 C CA . GLU A 1 104 ? 13.534 17.797 12.375 1.00 33.61 104 GLU A CA 1
ATOM 751 C C . GLU A 1 104 ? 12.161 17.171 12.657 1.00 33.48 104 GLU A C 1
ATOM 752 O O . GLU A 1 104 ? 11.363 17.658 13.465 1.00 35.08 104 GLU A O 1
ATOM 758 N N . VAL A 1 105 ? 11.855 16.159 11.851 1.00 24.57 105 VAL A N 1
ATOM 759 C CA . VAL A 1 105 ? 10.593 15.406 11.840 1.00 22.92 105 VAL A CA 1
ATOM 760 C C . VAL A 1 105 ? 10.919 13.915 11.825 1.00 23.14 105 VAL A C 1
ATOM 761 O O . VAL A 1 105 ? 12.044 13.522 11.486 1.00 20.32 105 VAL A O 1
ATOM 765 N N . ILE A 1 106 ? 9.925 13.098 12.191 1.00 18.71 106 ILE A N 1
ATOM 766 C CA . ILE A 1 106 ? 9.995 11.645 12.135 1.00 16.75 106 ILE A CA 1
ATOM 767 C C . ILE A 1 106 ? 8.916 11.235 11.112 1.00 18.16 106 ILE A C 1
ATOM 768 O O . ILE A 1 106 ? 7.847 11.850 11.067 1.00 16.97 106 ILE A O 1
ATOM 773 N N . TRP A 1 107 ? 9.174 10.182 10.315 1.00 15.39 107 TRP A N 1
ATOM 774 C CA . TRP A 1 107 ? 8.230 9.729 9.289 1.00 15.78 107 TRP A CA 1
ATOM 775 C C . TRP A 1 107 ? 7.558 8.414 9.661 1.00 16.77 107 TRP A C 1
ATOM 776 O O . TRP A 1 107 ? 8.244 7.473 10.044 1.00 16.07 107 TRP A O 1
ATOM 787 N N . SER A 1 108 ? 6.219 8.327 9.531 1.00 14.32 108 SER A N 1
ATOM 788 C CA . SER A 1 108 ? 5.509 7.076 9.814 1.00 12.36 108 SER A CA 1
ATOM 789 C C . SER A 1 108 ? 5.327 6.352 8.459 1.00 14.61 108 SER A C 1
ATOM 790 O O . SER A 1 108 ? 4.615 6.855 7.579 1.00 14.37 108 SER A O 1
ATOM 793 N N . ILE A 1 109 ? 6.018 5.204 8.272 1.00 13.28 109 ILE A N 1
ATOM 794 C CA . ILE A 1 109 ? 6.003 4.411 7.024 1.00 13.89 109 ILE A CA 1
ATOM 795 C C . ILE A 1 109 ? 5.473 2.992 7.259 1.00 16.38 109 ILE A C 1
ATOM 796 O O . ILE A 1 109 ? 5.888 2.355 8.222 1.00 17.08 109 ILE A O 1
ATOM 801 N N . ASN A 1 110 ? 4.585 2.480 6.371 1.00 14.65 110 ASN A N 1
ATOM 802 C CA . ASN A 1 110 ? 4.083 1.108 6.480 1.00 14.50 110 ASN A CA 1
ATOM 803 C C . ASN A 1 110 ? 5.216 0.105 6.193 1.00 15.51 110 ASN A C 1
ATOM 804 O O . ASN A 1 110 ? 5.913 0.245 5.185 1.00 14.84 110 ASN A O 1
ATOM 809 N N . ARG A 1 111 ? 5.383 -0.911 7.082 1.00 13.82 111 ARG A N 1
ATOM 810 C CA . ARG A 1 111 ? 6.444 -1.933 6.951 1.00 13.95 111 ARG A CA 1
ATOM 811 C C . ARG A 1 111 ? 6.437 -2.638 5.584 1.00 17.04 111 ARG A C 1
ATOM 812 O O . ARG A 1 111 ? 7.487 -2.731 4.936 1.00 16.92 111 ARG A O 1
ATOM 820 N N . ASP A 1 112 ? 5.267 -3.169 5.176 1.00 15.73 112 ASP A N 1
ATOM 821 C CA . ASP A 1 112 ? 5.115 -3.888 3.917 1.00 15.64 112 ASP A CA 1
ATOM 822 C C . ASP A 1 112 ? 5.442 -2.992 2.711 1.00 18.40 112 ASP A C 1
ATOM 823 O O . ASP A 1 112 ? 6.171 -3.431 1.817 1.00 17.89 112 ASP A O 1
ATOM 828 N N . ARG A 1 113 ? 4.953 -1.723 2.707 1.00 15.74 113 ARG A N 1
ATOM 829 C CA . ARG A 1 113 ? 5.216 -0.770 1.606 1.00 16.48 113 ARG A CA 1
ATOM 830 C C . ARG A 1 113 ? 6.739 -0.546 1.473 1.00 18.60 113 ARG A C 1
ATOM 831 O O . ARG A 1 113 ? 7.281 -0.580 0.358 1.00 18.20 113 ARG A O 1
ATOM 839 N N . LEU A 1 114 ? 7.429 -0.327 2.620 1.00 15.47 114 LEU A N 1
ATOM 840 C CA . LEU A 1 114 ? 8.879 -0.141 2.619 1.00 14.34 114 LEU A CA 1
ATOM 841 C C . LEU A 1 114 ? 9.582 -1.407 2.061 1.00 17.20 114 LEU A C 1
ATOM 842 O O . LEU A 1 114 ? 10.488 -1.288 1.232 1.00 15.29 114 LEU A O 1
ATOM 847 N N . ASN A 1 115 ? 9.158 -2.609 2.529 1.00 15.01 115 ASN A N 1
ATOM 848 C CA . ASN A 1 115 ? 9.755 -3.869 2.062 1.00 14.98 115 ASN A CA 1
ATOM 849 C C . ASN A 1 115 ? 9.624 -4.034 0.543 1.00 16.07 115 ASN A C 1
ATOM 850 O O . ASN A 1 115 ? 10.607 -4.397 -0.109 1.00 15.87 115 ASN A O 1
ATOM 855 N N . ARG A 1 116 ? 8.423 -3.747 -0.027 1.00 14.69 116 ARG A N 1
ATOM 856 C CA . ARG A 1 116 ? 8.187 -3.843 -1.483 1.00 14.31 116 ARG A CA 1
ATOM 857 C C . ARG A 1 116 ? 9.130 -2.910 -2.283 1.00 16.81 116 ARG A C 1
ATOM 858 O O . ARG A 1 116 ? 9.714 -3.342 -3.284 1.00 16.13 116 ARG A O 1
ATOM 866 N N . ILE A 1 117 ? 9.313 -1.646 -1.815 1.00 14.52 117 ILE A N 1
ATOM 867 C CA . ILE A 1 117 ? 10.225 -0.680 -2.451 1.00 13.68 117 ILE A CA 1
ATOM 868 C C . ILE A 1 117 ? 11.670 -1.228 -2.403 1.00 15.65 117 ILE A C 1
ATOM 869 O O . ILE A 1 117 ? 12.400 -1.146 -3.397 1.00 16.00 117 ILE A O 1
ATOM 874 N N . LEU A 1 118 ? 12.073 -1.802 -1.249 1.00 13.33 118 LEU A N 1
ATOM 875 C CA . LEU A 1 118 ? 13.420 -2.371 -1.121 1.00 13.09 118 LEU A CA 1
ATOM 876 C C . LEU A 1 118 ? 13.645 -3.564 -2.056 1.00 15.37 118 LEU A C 1
ATOM 877 O O . LEU A 1 118 ? 14.712 -3.647 -2.680 1.00 14.51 118 LEU A O 1
ATOM 882 N N . LEU A 1 119 ? 12.635 -4.457 -2.194 1.00 13.99 119 LEU A N 1
ATOM 883 C CA . LEU A 1 119 ? 12.720 -5.614 -3.101 1.00 13.99 119 LEU A CA 1
ATOM 884 C C . LEU A 1 119 ? 12.907 -5.160 -4.537 1.00 16.69 119 LEU A C 1
ATOM 885 O O . LEU A 1 119 ? 13.793 -5.668 -5.220 1.00 15.55 119 LEU A O 1
ATOM 890 N N . ASP A 1 120 ? 12.102 -4.168 -4.990 1.00 14.79 120 ASP A N 1
ATOM 891 C CA . ASP A 1 120 ? 12.256 -3.621 -6.351 1.00 15.17 120 ASP A CA 1
ATOM 892 C C . ASP A 1 120 ? 13.672 -3.029 -6.560 1.00 18.75 120 ASP A C 1
ATOM 893 O O . ASP A 1 120 ? 14.301 -3.270 -7.599 1.00 18.59 120 ASP A O 1
ATOM 898 N N . GLY A 1 121 ? 14.160 -2.294 -5.552 1.00 15.84 121 GLY A N 1
ATOM 899 C CA . GLY A 1 121 ? 15.490 -1.684 -5.575 1.00 16.16 121 GLY A CA 1
ATOM 900 C C . GLY A 1 121 ? 16.629 -2.688 -5.670 1.00 18.35 121 GLY A C 1
ATOM 901 O O . GLY A 1 121 ? 17.610 -2.460 -6.397 1.00 18.25 121 GLY A O 1
ATOM 902 N N . ALA A 1 122 ? 16.505 -3.820 -4.957 1.00 14.29 122 ALA A N 1
ATOM 903 C CA . ALA A 1 122 ? 17.545 -4.853 -4.969 1.00 14.67 122 ALA A CA 1
ATOM 904 C C . ALA A 1 122 ? 17.609 -5.540 -6.332 1.00 18.00 122 ALA A C 1
ATOM 905 O O . ALA A 1 122 ? 18.704 -5.722 -6.876 1.00 16.89 122 ALA A O 1
ATOM 907 N N . GLU A 1 123 ? 16.432 -5.853 -6.919 1.00 15.24 123 GLU A N 1
ATOM 908 C CA . GLU A 1 123 ? 16.368 -6.481 -8.253 1.00 15.45 123 GLU A CA 1
ATOM 909 C C . GLU A 1 123 ? 16.871 -5.530 -9.346 1.00 20.18 123 GLU A C 1
ATOM 910 O O . GLU A 1 123 ? 17.581 -5.974 -10.258 1.00 20.47 123 GLU A O 1
ATOM 916 N N . ALA A 1 124 ? 16.538 -4.217 -9.242 1.00 17.50 124 ALA A N 1
ATOM 917 C CA . ALA A 1 124 ? 16.995 -3.217 -10.231 1.00 18.44 124 ALA A CA 1
ATOM 918 C C . ALA A 1 124 ? 18.532 -3.139 -10.281 1.00 21.96 124 ALA A C 1
ATOM 919 O O . ALA A 1 124 ? 19.098 -2.927 -11.363 1.00 22.48 124 ALA A O 1
ATOM 921 N N . ALA A 1 125 ? 19.200 -3.354 -9.120 1.00 17.68 125 ALA A N 1
ATOM 922 C CA . ALA A 1 125 ? 20.673 -3.341 -8.989 1.00 17.88 125 ALA A CA 1
ATOM 923 C C . ALA A 1 125 ? 21.353 -4.644 -9.442 1.00 21.22 125 ALA A C 1
ATOM 924 O O . ALA A 1 125 ? 22.582 -4.681 -9.542 1.00 20.56 125 ALA A O 1
ATOM 926 N N . GLY A 1 126 ? 20.565 -5.691 -9.698 1.00 18.92 126 GLY A N 1
ATOM 927 C CA . GLY A 1 126 ? 21.081 -6.967 -10.184 1.00 18.57 126 GLY A CA 1
ATOM 928 C C . GLY A 1 126 ? 21.019 -8.151 -9.241 1.00 20.43 126 GLY A C 1
ATOM 929 O O . GLY A 1 126 ? 21.464 -9.238 -9.622 1.00 19.46 126 GLY A O 1
ATOM 930 N N . ALA A 1 127 ? 20.483 -7.969 -8.005 1.00 16.97 127 ALA A N 1
ATOM 931 C CA . ALA A 1 127 ? 20.359 -9.084 -7.065 1.00 16.38 127 ALA A CA 1
ATOM 932 C C . ALA A 1 127 ? 19.248 -10.049 -7.507 1.00 19.58 127 ALA A C 1
ATOM 933 O O . ALA A 1 127 ? 18.239 -9.615 -8.081 1.00 19.14 127 ALA A O 1
ATOM 935 N N . SER A 1 128 ? 19.434 -11.349 -7.217 1.00 16.04 128 SER A N 1
ATOM 936 C CA . SER A 1 128 ? 18.443 -12.385 -7.516 1.00 15.73 128 SER A CA 1
ATOM 937 C C . SER A 1 128 ? 17.807 -12.770 -6.176 1.00 17.81 128 SER A C 1
ATOM 938 O O . SER A 1 128 ? 18.530 -13.088 -5.225 1.00 16.79 128 SER A O 1
ATOM 941 N N . ILE A 1 129 ? 16.461 -12.709 -6.095 1.00 14.62 129 ILE A N 1
ATOM 942 C CA . ILE A 1 129 ? 15.720 -13.002 -4.852 1.00 13.77 129 ILE A CA 1
ATOM 943 C C . ILE A 1 129 ? 14.912 -14.289 -5.022 1.00 17.50 129 ILE A C 1
ATOM 944 O O . ILE A 1 129 ? 14.178 -14.439 -6.012 1.00 16.54 129 ILE A O 1
ATOM 949 N N . HIS A 1 130 ? 15.070 -15.221 -4.063 1.00 14.18 130 HIS A N 1
ATOM 950 C CA . HIS A 1 130 ? 14.436 -16.542 -4.071 1.00 14.63 130 HIS A CA 1
ATOM 951 C C . HIS A 1 130 ? 13.531 -16.655 -2.848 1.00 16.54 130 HIS A C 1
ATOM 952 O O . HIS A 1 130 ? 14.029 -16.674 -1.724 1.00 15.88 130 HIS A O 1
ATOM 959 N N . PHE A 1 131 ? 12.190 -16.650 -3.067 1.00 14.13 131 PHE A N 1
ATOM 960 C CA . PHE A 1 131 ? 11.213 -16.691 -1.986 1.00 14.30 131 PHE A CA 1
ATOM 961 C C . PHE A 1 131 ? 10.792 -18.135 -1.667 1.00 17.33 131 PHE A C 1
ATOM 962 O O . PHE A 1 131 ? 11.178 -19.066 -2.386 1.00 17.38 131 PHE A O 1
ATOM 970 N N . ASN A 1 132 ? 10.008 -18.317 -0.579 1.00 14.50 132 ASN A N 1
ATOM 971 C CA . ASN A 1 132 ? 9.485 -19.623 -0.155 1.00 14.91 132 ASN A CA 1
ATOM 972 C C . ASN A 1 132 ? 10.605 -20.639 0.134 1.00 18.75 132 ASN A C 1
ATOM 973 O O . ASN A 1 132 ? 10.424 -21.836 -0.087 1.00 19.82 132 ASN A O 1
ATOM 978 N N . LEU A 1 133 ? 11.761 -20.146 0.628 1.00 15.76 133 LEU A N 1
ATOM 979 C CA . LEU A 1 133 ? 12.912 -20.984 0.984 1.00 16.62 133 LEU A CA 1
ATOM 980 C C . LEU A 1 133 ? 13.496 -20.527 2.320 1.00 20.35 133 LEU A C 1
ATOM 981 O O . LEU A 1 133 ? 14.053 -19.425 2.418 1.00 21.41 133 LEU A O 1
ATOM 986 N N . GLY A 1 134 ? 13.328 -21.356 3.340 1.00 16.74 134 GLY A N 1
ATOM 987 C CA . GLY A 1 134 ? 13.821 -21.022 4.673 1.00 16.58 134 GLY A CA 1
ATOM 988 C C . GLY A 1 134 ? 15.112 -21.742 4.980 1.00 18.13 134 GLY A C 1
ATOM 989 O O . GLY A 1 134 ? 15.250 -22.923 4.642 1.00 17.28 134 GLY A O 1
ATOM 990 N N . LEU A 1 135 ? 16.062 -21.050 5.620 1.00 14.92 135 LEU A N 1
ATOM 991 C CA . LEU A 1 135 ? 17.317 -21.704 6.008 1.00 14.21 135 LEU A CA 1
ATOM 992 C C . LEU A 1 135 ? 17.058 -22.638 7.206 1.00 18.55 135 LEU A C 1
ATOM 993 O O . LEU A 1 135 ? 16.469 -22.212 8.212 1.00 18.86 135 LEU A O 1
ATOM 998 N N . ASP A 1 136 ? 17.512 -23.899 7.096 1.00 17.08 136 ASP A N 1
ATOM 999 C CA . ASP A 1 136 ? 17.368 -24.920 8.147 1.00 17.39 136 ASP A CA 1
ATOM 1000 C C . ASP A 1 136 ? 18.653 -25.161 8.932 1.00 20.40 136 ASP A C 1
ATOM 1001 O O . ASP A 1 136 ? 18.599 -25.350 10.148 1.00 21.44 136 ASP A O 1
ATOM 1006 N N . SER A 1 137 ? 19.802 -25.238 8.236 1.00 15.17 137 SER A N 1
ATOM 1007 C CA . SER A 1 137 ? 21.095 -25.548 8.868 1.00 14.88 137 SER A CA 1
ATOM 1008 C C . SER A 1 137 ? 22.244 -25.146 7.947 1.00 17.32 137 SER A C 1
ATOM 1009 O O . SER A 1 137 ? 22.035 -24.925 6.748 1.00 17.70 137 SER A O 1
ATOM 1012 N N . VAL A 1 138 ? 23.443 -25.050 8.515 1.00 15.94 138 VAL A N 1
ATOM 1013 C CA . VAL A 1 138 ? 24.670 -24.713 7.790 1.00 15.93 138 VAL A CA 1
ATOM 1014 C C . VAL A 1 138 ? 25.770 -25.717 8.174 1.00 20.55 138 VAL A C 1
ATOM 1015 O O . VAL A 1 138 ? 25.949 -26.016 9.354 1.00 20.47 138 VAL A O 1
ATOM 1019 N N . ASP A 1 139 ? 26.527 -26.201 7.180 1.00 18.53 139 ASP A N 1
ATOM 1020 C CA . ASP A 1 139 ? 27.707 -27.032 7.419 1.00 19.25 139 ASP A CA 1
ATOM 1021 C C . ASP A 1 139 ? 28.892 -26.120 7.038 1.00 22.07 139 ASP A C 1
ATOM 1022 O O . ASP A 1 139 ? 29.191 -25.943 5.851 1.00 21.69 139 ASP A O 1
ATOM 1027 N N . PHE A 1 140 ? 29.511 -25.483 8.042 1.00 17.60 140 PHE A N 1
ATOM 1028 C CA . PHE A 1 140 ? 30.604 -24.534 7.812 1.00 17.71 140 PHE A CA 1
ATOM 1029 C C . PHE A 1 140 ? 31.862 -25.164 7.230 1.00 23.35 140 PHE A C 1
ATOM 1030 O O . PHE A 1 140 ? 32.507 -24.546 6.384 1.00 23.00 140 PHE A O 1
ATOM 1038 N N . ALA A 1 141 ? 32.214 -26.382 7.681 1.00 22.12 141 ALA A N 1
ATOM 1039 C CA . ALA A 1 141 ? 33.409 -27.105 7.210 1.00 23.60 141 ALA A CA 1
ATOM 1040 C C . ALA A 1 141 ? 33.284 -27.461 5.733 1.00 29.27 141 ALA A C 1
ATOM 1041 O O . ALA A 1 141 ? 34.243 -27.286 4.970 1.00 29.51 141 ALA A O 1
ATOM 1043 N N . ARG A 1 142 ? 32.098 -27.919 5.329 1.00 26.43 142 ARG A N 1
ATOM 1044 C CA . ARG A 1 142 ? 31.795 -28.324 3.964 1.00 26.78 142 ARG A CA 1
ATOM 1045 C C . ARG A 1 142 ? 31.336 -27.177 3.071 1.00 29.87 142 ARG A C 1
ATOM 1046 O O . ARG A 1 142 ? 31.138 -27.399 1.878 1.00 31.43 142 ARG A O 1
ATOM 1054 N N . GLN A 1 143 ? 31.124 -25.957 3.656 1.00 24.15 143 GLN A N 1
ATOM 1055 C CA . GLN A 1 143 ? 30.720 -24.719 2.972 1.00 22.97 143 GLN A CA 1
ATOM 1056 C C . GLN A 1 143 ? 29.382 -24.873 2.206 1.00 25.26 143 GLN A C 1
ATOM 1057 O O . GLN A 1 143 ? 29.228 -24.381 1.081 1.00 23.77 143 GLN A O 1
ATOM 1063 N N . ARG A 1 144 ? 28.423 -25.584 2.826 1.00 20.73 144 ARG A N 1
ATOM 1064 C CA . ARG A 1 144 ? 27.105 -25.854 2.244 1.00 20.22 144 ARG A CA 1
ATOM 1065 C C . ARG A 1 144 ? 26.007 -25.513 3.230 1.00 24.17 144 ARG A C 1
ATOM 1066 O O . ARG A 1 144 ? 26.201 -25.633 4.444 1.00 24.40 144 ARG A O 1
ATOM 1074 N N . LEU A 1 145 ? 24.847 -25.129 2.715 1.00 19.65 145 LEU A N 1
ATOM 1075 C CA . LEU A 1 145 ? 23.706 -24.866 3.577 1.00 19.59 145 LEU A CA 1
ATOM 1076 C C . LEU A 1 145 ? 22.487 -25.642 3.083 1.00 20.13 145 LEU A C 1
ATOM 1077 O O . LEU A 1 145 ? 22.483 -26.098 1.937 1.00 18.50 145 LEU A O 1
ATOM 1082 N N . THR A 1 146 ? 21.480 -25.825 3.958 1.00 15.68 146 THR A N 1
ATOM 1083 C CA . THR A 1 146 ? 20.266 -26.563 3.645 1.00 16.11 146 THR A CA 1
ATOM 1084 C C . THR A 1 146 ? 19.061 -25.645 3.821 1.00 18.34 146 THR A C 1
ATOM 1085 O O . THR A 1 146 ? 18.907 -25.028 4.878 1.00 16.62 146 THR A O 1
ATOM 1089 N N . LEU A 1 147 ? 18.232 -25.558 2.777 1.00 17.77 147 LEU A N 1
ATOM 1090 C CA . LEU A 1 147 ? 16.999 -24.761 2.744 1.00 16.97 147 LEU A CA 1
ATOM 1091 C C . LEU A 1 147 ? 15.801 -25.673 2.514 1.00 21.84 147 LEU A C 1
ATOM 1092 O O . LEU A 1 147 ? 15.958 -26.753 1.952 1.00 21.03 147 LEU A O 1
ATOM 1097 N N . SER A 1 148 ? 14.598 -25.224 2.895 1.00 19.70 148 SER A N 1
ATOM 1098 C CA . SER A 1 148 ? 13.363 -25.979 2.633 1.00 21.17 148 SER A CA 1
ATOM 1099 C C . SER A 1 148 ? 12.191 -25.083 2.303 1.00 28.22 148 SER A C 1
ATOM 1100 O O . SER A 1 148 ? 12.183 -23.918 2.686 1.00 26.41 148 SER A O 1
ATOM 1103 N N . ASN A 1 149 ? 11.172 -25.645 1.615 1.00 29.40 149 ASN A N 1
ATOM 1104 C CA . ASN A 1 149 ? 9.910 -24.948 1.350 1.00 31.50 149 ASN A CA 1
ATOM 1105 C C . ASN A 1 149 ? 8.927 -25.318 2.489 1.00 39.00 149 ASN A C 1
ATOM 1106 O O . ASN A 1 149 ? 9.311 -26.084 3.375 1.00 38.56 149 ASN A O 1
ATOM 1111 N N . VAL A 1 150 ? 7.684 -24.778 2.491 1.00 39.35 150 VAL A N 1
ATOM 1112 C CA . VAL A 1 150 ? 6.709 -25.074 3.551 1.00 40.85 150 VAL A CA 1
ATOM 1113 C C . VAL A 1 150 ? 6.299 -26.570 3.533 1.00 46.40 150 VAL A C 1
ATOM 1114 O O . VAL A 1 150 ? 6.101 -27.150 4.605 1.00 47.18 150 VAL A O 1
ATOM 1118 N N . SER A 1 151 ? 6.257 -27.199 2.330 1.00 43.26 151 SER A N 1
ATOM 1119 C CA . SER A 1 151 ? 5.916 -28.620 2.168 1.00 43.60 151 SER A CA 1
ATOM 1120 C C . SER A 1 151 ? 6.995 -29.572 2.722 1.00 47.12 151 SER A C 1
ATOM 1121 O O . SER A 1 151 ? 6.721 -30.757 2.912 1.00 47.59 151 SER A O 1
ATOM 1124 N N . GLY A 1 152 ? 8.194 -29.042 2.983 1.00 42.27 152 GLY A N 1
ATOM 1125 C CA . GLY A 1 152 ? 9.289 -29.792 3.586 1.00 41.54 152 GLY A CA 1
ATOM 1126 C C . GLY A 1 152 ? 10.392 -30.301 2.680 1.00 43.06 152 GLY A C 1
ATOM 1127 O O . GLY A 1 152 ? 11.348 -30.894 3.180 1.00 42.34 152 GLY A O 1
ATOM 1128 N N . GLU A 1 153 ? 10.277 -30.086 1.353 1.00 38.83 153 GLU A N 1
ATOM 1129 C CA . GLU A 1 153 ? 11.282 -30.516 0.375 1.00 38.25 153 GLU A CA 1
ATOM 1130 C C . GLU A 1 153 ? 12.583 -29.728 0.606 1.00 38.74 153 GLU A C 1
ATOM 1131 O O . GLU A 1 153 ? 12.554 -28.499 0.611 1.00 37.07 153 GLU A O 1
ATOM 1137 N N . ARG A 1 154 ? 13.693 -30.440 0.860 1.00 33.92 154 ARG A N 1
ATOM 1138 C CA . ARG A 1 154 ? 14.982 -29.820 1.156 1.00 32.85 154 ARG A CA 1
ATOM 1139 C C . ARG A 1 154 ? 15.951 -29.783 -0.005 1.00 35.17 154 ARG A C 1
ATOM 1140 O O . ARG A 1 154 ? 15.990 -30.704 -0.819 1.00 34.67 154 ARG A O 1
ATOM 1148 N N . LEU A 1 155 ? 16.759 -28.705 -0.064 1.00 29.74 155 LEU A N 1
ATOM 1149 C CA . LEU A 1 155 ? 17.784 -28.530 -1.091 1.00 29.70 155 LEU A CA 1
ATOM 1150 C C . LEU A 1 155 ? 19.043 -27.871 -0.539 1.00 29.26 155 LEU A C 1
ATOM 1151 O O . LEU A 1 155 ? 18.968 -26.979 0.321 1.00 27.10 155 LEU A O 1
ATOM 1156 N N . GLU A 1 156 ? 20.202 -28.340 -1.024 1.00 24.79 156 GLU A N 1
ATOM 1157 C CA . GLU A 1 156 ? 21.501 -27.834 -0.593 1.00 23.58 156 GLU A CA 1
ATOM 1158 C C . GLU A 1 156 ? 22.072 -26.835 -1.580 1.00 25.77 156 GLU A C 1
ATOM 1159 O O . GLU A 1 156 ? 21.873 -26.957 -2.794 1.00 25.27 156 GLU A O 1
ATOM 1165 N N . LYS A 1 157 ? 22.826 -25.871 -1.052 1.00 21.01 157 LYS A N 1
ATOM 1166 C CA . LYS A 1 157 ? 23.486 -24.859 -1.865 1.00 20.48 157 LYS A CA 1
ATOM 1167 C C . LYS A 1 157 ? 24.886 -24.628 -1.327 1.00 24.68 157 LYS A C 1
ATOM 1168 O O . LYS A 1 157 ? 25.079 -24.559 -0.110 1.00 22.78 157 LYS A O 1
ATOM 1174 N N . ARG A 1 158 ? 25.860 -24.474 -2.227 1.00 21.14 158 ARG A N 1
ATOM 1175 C CA . ARG A 1 158 ? 27.211 -24.096 -1.829 1.00 20.51 158 ARG A CA 1
ATOM 1176 C C . ARG A 1 158 ? 27.189 -22.567 -1.552 1.00 21.37 158 ARG A C 1
ATOM 1177 O O . ARG A 1 158 ? 26.385 -21.837 -2.143 1.00 21.12 158 ARG A O 1
ATOM 1185 N N . PHE A 1 159 ? 28.039 -22.085 -0.623 1.00 18.06 159 PHE A N 1
ATOM 1186 C CA . PHE A 1 159 ? 28.142 -20.648 -0.340 1.00 15.85 159 PHE A CA 1
ATOM 1187 C C . PHE A 1 159 ? 29.620 -20.277 -0.141 1.00 19.28 159 PHE A C 1
ATOM 1188 O O . PHE A 1 159 ? 30.432 -21.137 0.233 1.00 19.17 159 PHE A O 1
ATOM 1196 N N . HIS A 1 160 ? 29.945 -18.998 -0.392 1.00 18.09 160 HIS A N 1
ATOM 1197 C CA . HIS A 1 160 ? 31.285 -18.407 -0.245 1.00 18.92 160 HIS A CA 1
ATOM 1198 C C . HIS A 1 160 ? 31.314 -17.424 0.938 1.00 21.06 160 HIS A C 1
ATOM 1199 O O . HIS A 1 160 ? 32.223 -17.495 1.764 1.00 21.98 160 HIS A O 1
ATOM 1206 N N . LEU A 1 161 ? 30.303 -16.543 1.035 1.00 16.59 161 LEU A N 1
ATOM 1207 C CA . LEU A 1 161 ? 30.140 -15.598 2.132 1.00 14.48 161 LEU A CA 1
ATOM 1208 C C . LEU A 1 161 ? 28.659 -15.631 2.487 1.00 16.21 161 LEU A C 1
ATOM 1209 O O . LEU A 1 161 ? 27.822 -15.545 1.579 1.00 16.32 161 LEU A O 1
ATOM 1214 N N . LEU A 1 162 ? 28.342 -15.741 3.788 1.00 14.53 162 LEU A N 1
ATOM 1215 C CA . LEU A 1 162 ? 26.963 -15.813 4.265 1.00 13.26 162 LEU A CA 1
ATOM 1216 C C . LEU A 1 162 ? 26.614 -14.627 5.153 1.00 16.40 162 LEU A C 1
ATOM 1217 O O . LEU A 1 162 ? 27.287 -14.385 6.154 1.00 16.70 162 LEU A O 1
ATOM 1222 N N . ILE A 1 163 ? 25.543 -13.898 4.800 1.00 12.39 163 ILE A N 1
ATOM 1223 C CA . ILE A 1 163 ? 25.050 -12.775 5.603 1.00 11.19 163 ILE A CA 1
ATOM 1224 C C . ILE A 1 163 ? 23.731 -13.174 6.247 1.00 13.38 163 ILE A C 1
ATOM 1225 O O . ILE A 1 163 ? 22.766 -13.477 5.543 1.00 12.90 163 ILE A O 1
ATOM 1230 N N . GLY A 1 164 ? 23.698 -13.117 7.578 1.00 11.57 164 GLY A N 1
ATOM 1231 C CA . GLY A 1 164 ? 22.506 -13.416 8.372 1.00 13.26 164 GLY A CA 1
ATOM 1232 C C . GLY A 1 164 ? 21.717 -12.147 8.645 1.00 14.72 164 GLY A C 1
ATOM 1233 O O . GLY A 1 164 ? 22.035 -11.398 9.579 1.00 13.95 164 GLY A O 1
ATOM 1234 N N . ALA A 1 165 ? 20.683 -11.887 7.817 1.00 12.01 165 ALA A N 1
ATOM 1235 C CA . ALA A 1 165 ? 19.780 -10.727 7.958 1.00 11.68 165 ALA A CA 1
ATOM 1236 C C . ALA A 1 165 ? 18.362 -11.264 8.230 1.00 13.14 165 ALA A C 1
ATOM 1237 O O . ALA A 1 165 ? 17.347 -10.741 7.740 1.00 13.06 165 ALA A O 1
ATOM 1239 N N . ASP A 1 166 ? 18.312 -12.345 9.022 1.00 11.17 166 ASP A N 1
ATOM 1240 C CA . ASP A 1 166 ? 17.126 -13.164 9.213 1.00 10.98 166 ASP A CA 1
ATOM 1241 C C . ASP A 1 166 ? 16.374 -12.949 10.556 1.00 14.55 166 ASP A C 1
ATOM 1242 O O . ASP A 1 166 ? 15.631 -13.835 11.005 1.00 15.16 166 ASP A O 1
ATOM 1247 N N . GLY A 1 167 ? 16.483 -11.744 11.115 1.00 11.68 167 GLY A N 1
ATOM 1248 C CA . GLY A 1 167 ? 15.639 -11.348 12.244 1.00 12.07 167 GLY A CA 1
ATOM 1249 C C . GLY A 1 167 ? 15.974 -11.821 13.635 1.00 15.53 167 GLY A C 1
ATOM 1250 O O . GLY A 1 167 ? 16.991 -12.499 13.833 1.00 14.16 167 GLY A O 1
ATOM 1251 N N . CYS A 1 168 ? 15.085 -11.469 14.617 1.00 13.18 168 CYS A N 1
ATOM 1252 C CA A CYS A 1 168 ? 15.257 -11.800 16.041 0.50 12.63 168 CYS A CA 1
ATOM 1253 C CA B CYS A 1 168 ? 15.366 -11.760 16.023 0.50 14.82 168 CYS A CA 1
ATOM 1254 C C . CYS A 1 168 ? 15.547 -13.262 16.339 1.00 16.99 168 CYS A C 1
ATOM 1255 O O . CYS A 1 168 ? 16.292 -13.558 17.269 1.00 16.86 168 CYS A O 1
ATOM 1260 N N . ASN A 1 169 ? 14.912 -14.185 15.592 1.00 15.65 169 ASN A N 1
ATOM 1261 C CA . ASN A 1 169 ? 15.088 -15.630 15.834 1.00 15.37 169 ASN A CA 1
ATOM 1262 C C . ASN A 1 169 ? 15.941 -16.269 14.713 1.00 17.41 169 ASN A C 1
ATOM 1263 O O . ASN A 1 169 ? 15.670 -17.392 14.255 1.00 18.46 169 ASN A O 1
ATOM 1268 N N . SER A 1 170 ? 16.993 -15.543 14.303 1.00 14.05 170 SER A N 1
ATOM 1269 C CA . SER A 1 170 ? 17.943 -15.897 13.250 1.00 12.45 170 SER A CA 1
ATOM 1270 C C . SER A 1 170 ? 18.378 -17.369 13.224 1.00 15.65 170 SER A C 1
ATOM 1271 O O . SER A 1 170 ? 18.943 -17.863 14.212 1.00 14.67 170 SER A O 1
ATOM 1274 N N . ALA A 1 171 ? 18.173 -18.047 12.068 1.00 13.63 171 ALA A N 1
ATOM 1275 C CA . ALA A 1 171 ? 18.668 -19.411 11.821 1.00 13.95 171 ALA A CA 1
ATOM 1276 C C . ALA A 1 171 ? 20.199 -19.365 11.582 1.00 15.19 171 ALA A C 1
ATOM 1277 O O . ALA A 1 171 ? 20.899 -20.305 11.980 1.00 16.27 171 ALA A O 1
ATOM 1279 N N . VAL A 1 172 ? 20.733 -18.266 10.961 1.00 12.54 172 VAL A N 1
ATOM 1280 C CA . VAL A 1 172 ? 22.186 -18.125 10.749 1.00 12.13 172 VAL A CA 1
ATOM 1281 C C . VAL A 1 172 ? 22.881 -18.059 12.131 1.00 14.23 172 VAL A C 1
ATOM 1282 O O . VAL A 1 172 ? 23.872 -18.761 12.330 1.00 14.03 172 VAL A O 1
ATOM 1286 N N . ARG A 1 173 ? 22.335 -17.263 13.087 1.00 13.81 173 ARG A N 1
ATOM 1287 C CA . ARG A 1 173 ? 22.913 -17.149 14.435 1.00 13.86 173 ARG A CA 1
ATOM 1288 C C . ARG A 1 173 ? 22.926 -18.527 15.132 1.00 16.13 173 ARG A C 1
ATOM 1289 O O . ARG A 1 173 ? 23.948 -18.908 15.717 1.00 14.98 173 ARG A O 1
ATOM 1297 N N . GLN A 1 174 ? 21.808 -19.280 15.039 1.00 14.00 174 GLN A N 1
ATOM 1298 C CA . GLN A 1 174 ? 21.755 -20.632 15.634 1.00 14.33 174 GLN A CA 1
ATOM 1299 C C . GLN A 1 174 ? 22.834 -21.554 15.018 1.00 17.38 174 GLN A C 1
ATOM 1300 O O . GLN A 1 174 ? 23.502 -22.294 15.746 1.00 16.50 174 GLN A O 1
ATOM 1306 N N . ALA A 1 175 ? 23.022 -21.497 13.685 1.00 14.44 175 ALA A N 1
ATOM 1307 C CA . ALA A 1 175 ? 24.035 -22.308 13.003 1.00 15.40 175 ALA A CA 1
ATOM 1308 C C . ALA A 1 175 ? 25.463 -21.937 13.438 1.00 17.92 175 ALA A C 1
ATOM 1309 O O . ALA A 1 175 ? 26.310 -22.823 13.592 1.00 17.70 175 ALA A O 1
ATOM 1311 N N . MET A 1 176 ? 25.723 -20.637 13.651 1.00 14.93 176 MET A N 1
ATOM 1312 C CA . MET A 1 176 ? 27.043 -20.146 14.068 1.00 13.75 176 MET A CA 1
ATOM 1313 C C . MET A 1 176 ? 27.449 -20.709 15.444 1.00 18.29 176 MET A C 1
ATOM 1314 O O . MET A 1 176 ? 28.644 -20.910 15.686 1.00 17.64 176 MET A O 1
ATOM 1319 N N . ALA A 1 177 ? 26.462 -20.979 16.332 1.00 16.42 177 ALA A N 1
ATOM 1320 C CA . ALA A 1 177 ? 26.723 -21.549 17.665 1.00 17.44 177 ALA A CA 1
ATOM 1321 C C . ALA A 1 177 ? 27.417 -22.931 17.626 1.00 23.01 177 ALA A C 1
ATOM 1322 O O . ALA A 1 177 ? 27.990 -23.348 18.639 1.00 23.35 177 ALA A O 1
ATOM 1324 N N . SER A 1 178 ? 27.389 -23.630 16.462 1.00 21.27 178 SER A N 1
ATOM 1325 C CA . SER A 1 178 ? 28.069 -24.923 16.290 1.00 21.71 178 SER A CA 1
ATOM 1326 C C . SER A 1 178 ? 29.592 -24.748 16.116 1.00 25.50 178 SER A C 1
ATOM 1327 O O . SER A 1 178 ? 30.337 -25.704 16.356 1.00 26.53 178 SER A O 1
ATOM 1330 N N . VAL A 1 179 ? 30.057 -23.558 15.660 1.00 21.30 179 VAL A N 1
ATOM 1331 C CA . VAL A 1 179 ? 31.479 -23.344 15.366 1.00 21.52 179 VAL A CA 1
ATOM 1332 C C . VAL A 1 179 ? 32.165 -22.269 16.235 1.00 26.00 179 VAL A C 1
ATOM 1333 O O . VAL A 1 179 ? 33.392 -22.302 16.339 1.00 28.19 179 VAL A O 1
ATOM 1337 N N . VAL A 1 180 ? 31.409 -21.322 16.828 1.00 21.45 180 VAL A N 1
ATOM 1338 C CA . VAL A 1 180 ? 31.965 -20.242 17.660 1.00 20.82 180 VAL A CA 1
ATOM 1339 C C . VAL A 1 180 ? 31.113 -20.004 18.915 1.00 24.38 180 VAL A C 1
ATOM 1340 O O . VAL A 1 180 ? 29.907 -20.260 18.901 1.00 22.40 180 VAL A O 1
ATOM 1344 N N . ASP A 1 181 ? 31.744 -19.481 19.989 1.00 22.33 181 ASP A N 1
ATOM 1345 C CA . ASP A 1 181 ? 31.046 -19.082 21.205 1.00 22.67 181 ASP A CA 1
ATOM 1346 C C . ASP A 1 181 ? 30.634 -17.637 20.950 1.00 25.51 181 ASP A C 1
ATOM 1347 O O . ASP A 1 181 ? 31.487 -16.741 20.882 1.00 24.55 181 ASP A O 1
ATOM 1352 N N . LEU A 1 182 ? 29.336 -17.416 20.733 1.00 22.94 182 LEU A N 1
ATOM 1353 C CA . LEU A 1 182 ? 28.834 -16.076 20.449 1.00 22.79 182 LEU A CA 1
ATOM 1354 C C . LEU A 1 182 ? 28.754 -15.200 21.712 1.00 26.06 182 LEU A C 1
ATOM 1355 O O . LEU A 1 182 ? 28.526 -13.999 21.590 1.00 25.29 182 LEU A O 1
ATOM 1360 N N . GLY A 1 183 ? 28.961 -15.796 22.881 1.00 24.12 183 GLY A N 1
ATOM 1361 C CA . GLY A 1 183 ? 28.898 -15.113 24.175 1.00 24.31 183 GLY A CA 1
ATOM 1362 C C . GLY A 1 183 ? 27.575 -14.401 24.378 1.00 26.10 183 GLY A C 1
ATOM 1363 O O . GLY A 1 183 ? 27.559 -13.222 24.747 1.00 23.86 183 GLY A O 1
ATOM 1364 N N . GLU A 1 184 ? 26.459 -15.105 24.072 1.00 22.52 184 GLU A N 1
ATOM 1365 C CA . GLU A 1 184 ? 25.086 -14.595 24.138 1.00 21.68 184 GLU A CA 1
ATOM 1366 C C . GLU A 1 184 ? 24.601 -14.410 25.562 1.00 24.89 184 GLU A C 1
ATOM 1367 O O . GLU A 1 184 ? 24.934 -15.204 26.450 1.00 23.22 184 GLU A O 1
ATOM 1373 N N . HIS A 1 185 ? 23.766 -13.387 25.765 1.00 21.98 185 HIS A N 1
ATOM 1374 C CA . HIS A 1 185 ? 23.101 -13.116 27.039 1.00 23.21 185 HIS A CA 1
ATOM 1375 C C . HIS A 1 185 ? 21.748 -12.501 26.739 1.00 23.07 185 HIS A C 1
ATOM 1376 O O . HIS A 1 185 ? 21.670 -11.435 26.105 1.00 19.32 185 HIS A O 1
ATOM 1383 N N . LEU A 1 186 ? 20.683 -13.222 27.112 1.00 20.29 186 LEU A N 1
ATOM 1384 C CA . LEU A 1 186 ? 19.300 -12.802 26.938 1.00 20.03 186 LEU A CA 1
ATOM 1385 C C . LEU A 1 186 ? 18.759 -12.139 28.214 1.00 23.65 186 LEU A C 1
ATOM 1386 O O . LEU A 1 186 ? 18.802 -12.734 29.302 1.00 23.30 186 LEU A O 1
ATOM 1391 N N . GLU A 1 187 ? 18.253 -10.901 28.073 1.00 19.25 187 GLU A N 1
ATOM 1392 C CA . GLU A 1 187 ? 17.647 -10.146 29.167 1.00 20.09 187 GLU A CA 1
ATOM 1393 C C . GLU A 1 187 ? 16.168 -9.958 28.843 1.00 24.01 187 GLU A C 1
ATOM 1394 O O . GLU A 1 187 ? 15.822 -9.178 27.944 1.00 20.85 187 GLU A O 1
ATOM 1400 N N . THR A 1 188 ? 15.295 -10.716 29.541 1.00 22.65 188 THR A N 1
ATOM 1401 C CA . THR A 1 188 ? 13.844 -10.612 29.340 1.00 22.92 188 THR A CA 1
ATOM 1402 C C . THR A 1 188 ? 13.330 -9.245 29.867 1.00 26.79 188 THR A C 1
ATOM 1403 O O . THR A 1 188 ? 13.996 -8.607 30.685 1.00 25.76 188 THR A O 1
ATOM 1407 N N . GLN A 1 189 ? 12.175 -8.784 29.367 1.00 23.89 189 GLN A N 1
ATOM 1408 C CA . GLN A 1 189 ? 11.590 -7.507 29.781 1.00 24.21 189 GLN A CA 1
ATOM 1409 C C . GLN A 1 189 ? 10.191 -7.780 30.390 1.00 27.54 189 GLN A C 1
ATOM 1410 O O . GLN A 1 189 ? 9.482 -8.633 29.850 1.00 27.25 189 GLN A O 1
ATOM 1416 N N . PRO A 1 190 ? 9.795 -7.152 31.530 1.00 24.12 190 PRO A N 1
ATOM 1417 C CA . PRO A 1 190 ? 8.501 -7.511 32.154 1.00 24.19 190 PRO A CA 1
ATOM 1418 C C . PRO A 1 190 ? 7.238 -7.069 31.412 1.00 26.76 190 PRO A C 1
ATOM 1419 O O . PRO A 1 190 ? 6.169 -7.629 31.674 1.00 27.59 190 PRO A O 1
ATOM 1423 N N . HIS A 1 191 ? 7.344 -6.090 30.496 1.00 21.91 191 HIS A N 1
ATOM 1424 C CA . HIS A 1 191 ? 6.183 -5.625 29.735 1.00 21.59 191 HIS A CA 1
ATOM 1425 C C . HIS A 1 191 ? 5.898 -6.472 28.503 1.00 25.27 191 HIS A C 1
ATOM 1426 O O . HIS A 1 191 ? 6.803 -6.809 27.725 1.00 25.51 191 HIS A O 1
ATOM 1433 N N . GLY A 1 192 ? 4.618 -6.749 28.310 1.00 22.06 192 GLY A N 1
ATOM 1434 C CA . GLY A 1 192 ? 4.117 -7.359 27.090 1.00 21.86 192 GLY A CA 1
ATOM 1435 C C . GLY A 1 192 ? 3.522 -6.236 26.256 1.00 23.57 192 GLY A C 1
ATOM 1436 O O . GLY A 1 192 ? 3.485 -5.087 26.715 1.00 22.00 192 GLY A O 1
ATOM 1437 N N . TYR A 1 193 ? 3.035 -6.542 25.048 1.00 20.95 193 TYR A N 1
ATOM 1438 C CA . TYR A 1 193 ? 2.375 -5.522 24.218 1.00 20.81 193 TYR A CA 1
ATOM 1439 C C . TYR A 1 193 ? 1.175 -6.076 23.466 1.00 25.98 193 TYR A C 1
ATOM 1440 O O . TYR A 1 193 ? 1.146 -7.267 23.140 1.00 25.62 193 TYR A O 1
ATOM 1449 N N . LYS A 1 194 ? 0.190 -5.201 23.193 1.00 23.02 194 LYS A N 1
ATOM 1450 C CA . LYS A 1 194 ? -1.049 -5.539 22.485 1.00 22.84 194 LYS A CA 1
ATOM 1451 C C . LYS A 1 194 ? -1.364 -4.417 21.491 1.00 26.69 194 LYS A C 1
ATOM 1452 O O . LYS A 1 194 ? -1.371 -3.239 21.871 1.00 25.48 194 LYS A O 1
ATOM 1458 N N . GLU A 1 195 ? -1.614 -4.786 20.227 1.00 24.81 195 GLU A N 1
ATOM 1459 C CA . GLU A 1 195 ? -1.954 -3.830 19.165 1.00 24.50 195 GLU A CA 1
ATOM 1460 C C . GLU A 1 195 ? -3.471 -3.682 19.046 1.00 28.82 195 GLU A C 1
ATOM 1461 O O . GLU A 1 195 ? -4.197 -4.678 19.024 1.00 28.08 195 GLU A O 1
ATOM 1467 N N . LEU A 1 196 ? -3.949 -2.427 19.073 1.00 25.29 196 LEU A N 1
ATOM 1468 C CA . LEU A 1 196 ? -5.360 -2.075 19.017 1.00 25.74 196 LEU A CA 1
ATOM 1469 C C . LEU A 1 196 ? -5.586 -1.094 17.858 1.00 31.37 196 LEU A C 1
ATOM 1470 O O . LEU A 1 196 ? -4.643 -0.419 17.443 1.00 32.94 196 LEU A O 1
ATOM 1475 N N . GLN A 1 197 ? -6.814 -1.043 17.321 1.00 28.13 197 GLN A N 1
ATOM 1476 C CA . GLN A 1 197 ? -7.082 -0.218 16.137 1.00 27.29 197 GLN A CA 1
ATOM 1477 C C . GLN A 1 197 ? -7.992 0.977 16.324 1.00 27.26 197 GLN A C 1
ATOM 1478 O O . GLN A 1 197 ? -9.030 0.895 16.988 1.00 27.63 197 GLN A O 1
ATOM 1484 N N . ILE A 1 198 ? -7.619 2.082 15.649 1.00 22.99 198 ILE A N 1
ATOM 1485 C CA . ILE A 1 198 ? -8.448 3.267 15.530 1.00 21.60 198 ILE A CA 1
ATOM 1486 C C . ILE A 1 198 ? -8.721 3.373 14.016 1.00 23.16 198 ILE A C 1
ATOM 1487 O O . ILE A 1 198 ? -7.782 3.489 13.225 1.00 19.95 198 ILE A O 1
ATOM 1492 N N . THR A 1 199 ? -10.005 3.317 13.621 1.00 20.72 199 THR A N 1
ATOM 1493 C CA . THR A 1 199 ? -10.390 3.408 12.209 1.00 19.67 199 THR A CA 1
ATOM 1494 C C . THR A 1 199 ? -10.244 4.853 11.683 1.00 21.23 199 THR A C 1
ATOM 1495 O O . THR A 1 199 ? -10.282 5.787 12.496 1.00 20.55 199 THR A O 1
ATOM 1499 N N . PRO A 1 200 ? -10.198 5.076 10.333 1.00 18.11 200 PRO A N 1
ATOM 1500 C CA . PRO A 1 200 ? -10.186 6.466 9.814 1.00 17.39 200 PRO A CA 1
ATOM 1501 C C . PRO A 1 200 ? -11.428 7.273 10.254 1.00 19.77 200 PRO A C 1
ATOM 1502 O O . PRO A 1 200 ? -11.320 8.464 10.543 1.00 18.30 200 PRO A O 1
ATOM 1506 N N . GLU A 1 201 ? -12.620 6.619 10.348 1.00 19.21 201 GLU A N 1
ATOM 1507 C CA . GLU A 1 201 ? -13.848 7.296 10.783 1.00 19.89 201 GLU A CA 1
ATOM 1508 C C . GLU A 1 201 ? -13.738 7.777 12.236 1.00 22.16 201 GLU A C 1
ATOM 1509 O O . GLU A 1 201 ? -14.092 8.921 12.525 1.00 21.72 201 GLU A O 1
ATOM 1515 N N . ALA A 1 202 ? -13.230 6.906 13.133 1.00 19.84 202 ALA A N 1
ATOM 1516 C CA . ALA A 1 202 ? -13.083 7.227 14.556 1.00 20.21 202 ALA A CA 1
ATOM 1517 C C . ALA A 1 202 ? -12.025 8.296 14.811 1.00 21.16 202 ALA A C 1
ATOM 1518 O O . ALA A 1 202 ? -12.282 9.206 15.599 1.00 21.01 202 ALA A O 1
ATOM 1520 N N . SER A 1 203 ? -10.864 8.242 14.111 1.00 18.66 203 SER A N 1
ATOM 1521 C CA . SER A 1 203 ? -9.841 9.267 14.353 1.00 17.37 203 SER A CA 1
ATOM 1522 C C . SER A 1 203 ? -10.327 10.656 13.923 1.00 19.97 203 SER A C 1
ATOM 1523 O O . SER A 1 203 ? -10.061 11.636 14.624 1.00 20.19 203 SER A O 1
ATOM 1526 N N . ALA A 1 204 ? -11.085 10.737 12.804 1.00 18.72 204 ALA A N 1
ATOM 1527 C CA . ALA A 1 204 ? -11.639 12.006 12.315 1.00 19.86 204 ALA A CA 1
ATOM 1528 C C . ALA A 1 204 ? -12.730 12.545 13.256 1.00 23.13 204 ALA A C 1
ATOM 1529 O O . ALA A 1 204 ? -12.727 13.733 13.568 1.00 23.09 204 ALA A O 1
ATOM 1531 N N . GLN A 1 205 ? -13.623 11.660 13.744 1.00 21.27 205 GLN A N 1
ATOM 1532 C CA . GLN A 1 205 ? -14.725 12.006 14.658 1.00 23.04 205 GLN A CA 1
ATOM 1533 C C . GLN A 1 205 ? -14.201 12.647 15.949 1.00 26.74 205 GLN A C 1
ATOM 1534 O O . GLN A 1 205 ? -14.780 13.630 16.423 1.00 26.72 205 GLN A O 1
ATOM 1540 N N . PHE A 1 206 ? -13.095 12.099 16.497 1.00 22.82 206 PHE A N 1
ATOM 1541 C CA . PHE A 1 206 ? -12.508 12.588 17.745 1.00 22.88 206 PHE A CA 1
ATOM 1542 C C . PHE A 1 206 ? -11.331 13.558 17.539 1.00 25.63 206 PHE A C 1
ATOM 1543 O O . PHE A 1 206 ? -10.660 13.918 18.512 1.00 24.71 206 PHE A O 1
ATOM 1551 N N . ASN A 1 207 ? -11.135 14.051 16.289 1.00 21.65 207 ASN A N 1
ATOM 1552 C CA . ASN A 1 207 ? -10.114 15.054 15.947 1.00 21.37 207 ASN A CA 1
ATOM 1553 C C . ASN A 1 207 ? -8.687 14.672 16.398 1.00 24.43 207 ASN A C 1
ATOM 1554 O O . ASN A 1 207 ? -7.948 15.517 16.931 1.00 24.91 207 ASN A O 1
ATOM 1559 N N . LEU A 1 208 ? -8.315 13.398 16.213 1.00 19.39 208 LEU A N 1
ATOM 1560 C CA . LEU A 1 208 ? -6.970 12.930 16.579 1.00 18.04 208 LEU A CA 1
ATOM 1561 C C . LEU A 1 208 ? -5.997 13.408 15.492 1.00 20.05 208 LEU A C 1
ATOM 1562 O O . LEU A 1 208 ? -6.179 13.058 14.320 1.00 19.04 208 LEU A O 1
ATOM 1567 N N . GLU A 1 209 ? -4.996 14.231 15.880 1.00 17.57 209 GLU A N 1
ATOM 1568 C CA . GLU A 1 209 ? -4.028 14.837 14.963 1.00 17.21 209 GLU A CA 1
ATOM 1569 C C . GLU A 1 209 ? -3.257 13.820 14.103 1.00 19.15 209 GLU A C 1
ATOM 1570 O O . GLU A 1 209 ? -2.474 13.047 14.662 1.00 17.60 209 GLU A O 1
ATOM 1576 N N . PRO A 1 210 ? -3.413 13.830 12.758 1.00 17.58 210 PRO A N 1
ATOM 1577 C CA . PRO A 1 210 ? -2.658 12.862 11.934 1.00 17.44 210 PRO A CA 1
ATOM 1578 C C . PRO A 1 210 ? -1.161 13.142 11.818 1.00 20.96 210 PRO A C 1
ATOM 1579 O O . PRO A 1 210 ? -0.403 12.195 11.664 1.00 20.99 210 PRO A O 1
ATOM 1583 N N . ASN A 1 211 ? -0.728 14.413 11.879 1.00 17.47 211 ASN A N 1
ATOM 1584 C CA . ASN A 1 211 ? 0.697 14.723 11.688 1.00 17.20 211 ASN A CA 1
ATOM 1585 C C . ASN A 1 211 ? 1.497 14.839 13.005 1.00 20.23 211 ASN A C 1
ATOM 1586 O O . ASN A 1 211 ? 2.283 15.777 13.204 1.00 19.64 211 ASN A O 1
ATOM 1591 N N . ALA A 1 212 ? 1.348 13.821 13.872 1.00 16.77 212 ALA A N 1
ATOM 1592 C CA . ALA A 1 212 ? 2.020 13.710 15.174 1.00 16.17 212 ALA A CA 1
ATOM 1593 C C . ALA A 1 212 ? 2.105 12.254 15.661 1.00 18.60 212 ALA A C 1
ATOM 1594 O O . ALA A 1 212 ? 1.296 11.416 15.247 1.00 18.24 212 ALA A O 1
ATOM 1596 N N . LEU A 1 213 ? 3.080 11.968 16.543 1.00 15.84 213 LEU A N 1
ATOM 1597 C CA . LEU A 1 213 ? 3.238 10.694 17.246 1.00 15.80 213 LEU A CA 1
ATOM 1598 C C . LEU A 1 213 ? 2.512 10.920 18.592 1.00 20.64 213 LEU A C 1
ATOM 1599 O O . LEU A 1 213 ? 2.793 11.914 19.266 1.00 20.91 213 LEU A O 1
ATOM 1604 N N . HIS A 1 214 ? 1.581 10.024 18.977 1.00 16.55 214 HIS A N 1
ATOM 1605 C CA . HIS A 1 214 ? 0.782 10.188 20.206 1.00 15.35 214 HIS A CA 1
ATOM 1606 C C . HIS A 1 214 ? 1.224 9.272 21.346 1.00 18.71 214 HIS A C 1
ATOM 1607 O O . HIS A 1 214 ? 1.516 8.105 21.102 1.00 17.47 214 HIS A O 1
ATOM 1614 N N . ILE A 1 215 ? 1.276 9.805 22.595 1.00 18.13 215 ILE A N 1
ATOM 1615 C CA . ILE A 1 215 ? 1.596 9.019 23.791 1.00 18.46 215 ILE A CA 1
ATOM 1616 C C . ILE A 1 215 ? 0.587 9.312 24.906 1.00 20.59 215 ILE A C 1
ATOM 1617 O O . ILE A 1 215 ? 0.191 10.468 25.096 1.00 19.14 215 ILE A O 1
ATOM 1622 N N . TRP A 1 216 ? 0.180 8.261 25.625 1.00 19.66 216 TRP A N 1
ATOM 1623 C CA . TRP A 1 216 ? -0.694 8.310 26.791 1.00 21.07 216 TRP A CA 1
ATOM 1624 C C . TRP A 1 216 ? 0.146 7.734 27.975 1.00 23.02 216 TRP A C 1
ATOM 1625 O O . TRP A 1 216 ? 0.105 6.530 28.225 1.00 21.41 216 TRP A O 1
ATOM 1636 N N . PRO A 1 217 ? 0.974 8.555 28.661 1.00 20.95 217 PRO A N 1
ATOM 1637 C CA . PRO A 1 217 ? 1.772 8.028 29.788 1.00 21.41 217 PRO A CA 1
ATOM 1638 C C . PRO A 1 217 ? 0.915 7.611 30.983 1.00 25.16 217 PRO A C 1
ATOM 1639 O O . PRO A 1 217 ? -0.098 8.256 31.247 1.00 24.88 217 PRO A O 1
ATOM 1643 N N . HIS A 1 218 ? 1.321 6.548 31.708 1.00 22.57 218 HIS A N 1
ATOM 1644 C CA . HIS A 1 218 ? 0.592 6.086 32.901 1.00 23.58 218 HIS A CA 1
ATOM 1645 C C . HIS A 1 218 ? 1.506 5.329 33.897 1.00 27.56 218 HIS A C 1
ATOM 1646 O O . HIS A 1 218 ? 1.069 4.374 34.543 1.00 27.65 218 HIS A O 1
ATOM 1653 N N . GLY A 1 219 ? 2.770 5.758 33.988 1.00 24.43 219 GLY A N 1
ATOM 1654 C CA . GLY A 1 219 ? 3.752 5.186 34.908 1.00 24.65 219 GLY A CA 1
ATOM 1655 C C . GLY A 1 219 ? 4.277 3.825 34.513 1.00 29.00 219 GLY A C 1
ATOM 1656 O O . GLY A 1 219 ? 5.108 3.728 33.605 1.00 28.69 219 GLY A O 1
ATOM 1657 N N . ASP A 1 220 ? 3.808 2.762 35.201 1.00 25.60 220 ASP A N 1
ATOM 1658 C CA . ASP A 1 220 ? 4.227 1.382 34.921 1.00 25.21 220 ASP A CA 1
ATOM 1659 C C . ASP A 1 220 ? 3.612 0.806 33.635 1.00 28.89 220 ASP A C 1
ATOM 1660 O O . ASP A 1 220 ? 4.024 -0.268 33.186 1.00 30.36 220 ASP A O 1
ATOM 1665 N N . TYR A 1 221 ? 2.660 1.537 33.023 1.00 23.21 221 TYR A N 1
ATOM 1666 C CA . TYR A 1 221 ? 2.040 1.154 31.749 1.00 21.92 221 TYR A CA 1
ATOM 1667 C C . TYR A 1 221 ? 1.753 2.402 30.915 1.00 21.51 221 TYR A C 1
ATOM 1668 O O . TYR A 1 221 ? 1.778 3.500 31.461 1.00 20.04 221 TYR A O 1
ATOM 1677 N N . MET A 1 222 ? 1.535 2.247 29.592 1.00 18.00 222 MET A N 1
ATOM 1678 C CA A MET A 1 222 ? 1.321 3.374 28.679 0.50 16.91 222 MET A CA 1
ATOM 1679 C CA B MET A 1 222 ? 1.280 3.379 28.691 0.50 16.53 222 MET A CA 1
ATOM 1680 C C . MET A 1 222 ? 0.780 2.896 27.335 1.00 20.10 222 MET A C 1
ATOM 1681 O O . MET A 1 222 ? 0.866 1.706 27.034 1.00 19.80 222 MET A O 1
ATOM 1690 N N . CYS A 1 223 ? 0.278 3.833 26.509 1.00 19.68 223 CYS A N 1
ATOM 1691 C CA . CYS A 1 223 ? -0.156 3.577 25.134 1.00 18.89 223 CYS A CA 1
ATOM 1692 C C . CYS A 1 223 ? 0.594 4.531 24.211 1.00 21.87 223 CYS A C 1
ATOM 1693 O O . CYS A 1 223 ? 0.914 5.653 24.610 1.00 20.47 223 CYS A O 1
ATOM 1696 N N . ILE A 1 224 ? 0.822 4.109 22.976 1.00 19.58 224 ILE A N 1
ATOM 1697 C CA . ILE A 1 224 ? 1.420 4.934 21.915 1.00 19.11 224 ILE A CA 1
ATOM 1698 C C . ILE A 1 224 ? 0.573 4.753 20.653 1.00 22.01 224 ILE A C 1
ATOM 1699 O O . ILE A 1 224 ? -0.083 3.724 20.520 1.00 23.02 224 ILE A O 1
ATOM 1704 N N . ALA A 1 225 ? 0.573 5.733 19.738 1.00 17.84 225 ALA A N 1
ATOM 1705 C CA . ALA A 1 225 ? -0.147 5.571 18.469 1.00 17.16 225 ALA A CA 1
ATOM 1706 C C . ALA A 1 225 ? 0.600 6.274 17.345 1.00 19.06 225 ALA A C 1
ATOM 1707 O O . ALA A 1 225 ? 1.047 7.404 17.526 1.00 17.56 225 ALA A O 1
ATOM 1709 N N . LEU A 1 226 ? 0.765 5.587 16.196 1.00 16.46 226 LEU A N 1
ATOM 1710 C CA . LEU A 1 226 ? 1.394 6.137 14.988 1.00 15.78 226 LEU A CA 1
ATOM 1711 C C . LEU A 1 226 ? 0.339 6.224 13.868 1.00 19.55 226 LEU A C 1
ATOM 1712 O O . LEU A 1 226 ? -0.461 5.293 13.711 1.00 19.25 226 LEU A O 1
ATOM 1717 N N . PRO A 1 227 ? 0.315 7.329 13.100 1.00 17.49 227 PRO A N 1
ATOM 1718 C CA . PRO A 1 227 ? -0.674 7.463 12.020 1.00 17.03 227 PRO A CA 1
ATOM 1719 C C . PRO A 1 227 ? -0.319 6.699 10.754 1.00 19.22 227 PRO A C 1
ATOM 1720 O O . PRO A 1 227 ? 0.866 6.512 10.413 1.00 18.82 227 PRO A O 1
ATOM 1724 N N . ASN A 1 228 ? -1.368 6.272 10.055 1.00 16.22 228 ASN A N 1
ATOM 1725 C CA . ASN A 1 228 ? -1.230 5.620 8.752 1.00 15.78 228 ASN A CA 1
ATOM 1726 C C . ASN A 1 228 ? -1.680 6.630 7.642 1.00 19.41 228 ASN A C 1
ATOM 1727 O O . ASN A 1 228 ? -2.357 7.612 7.972 1.00 17.41 228 ASN A O 1
ATOM 1732 N N . LEU A 1 229 ? -1.298 6.413 6.346 1.00 19.74 229 LEU A N 1
ATOM 1733 C CA . LEU A 1 229 ? -1.661 7.295 5.224 1.00 21.60 229 LEU A CA 1
ATOM 1734 C C . LEU A 1 229 ? -3.181 7.493 5.106 1.00 22.99 229 LEU A C 1
ATOM 1735 O O . LEU A 1 229 ? -3.625 8.572 4.709 1.00 25.13 229 LEU A O 1
ATOM 1740 N N . ASP A 1 230 ? -3.963 6.461 5.456 1.00 18.74 230 ASP A N 1
ATOM 1741 C CA . ASP A 1 230 ? -5.430 6.486 5.343 1.00 17.05 230 ASP A CA 1
ATOM 1742 C C . ASP A 1 230 ? -6.157 7.034 6.587 1.00 17.98 230 ASP A C 1
ATOM 1743 O O . ASP A 1 230 ? -7.376 6.892 6.692 1.00 17.33 230 ASP A O 1
ATOM 1748 N N . ARG A 1 231 ? -5.405 7.632 7.532 1.00 15.32 231 ARG A N 1
ATOM 1749 C CA . ARG A 1 231 ? -5.944 8.228 8.776 1.00 15.37 231 ARG A CA 1
ATOM 1750 C C . ARG A 1 231 ? -6.315 7.194 9.870 1.00 17.22 231 ARG A C 1
ATOM 1751 O O . ARG A 1 231 ? -6.780 7.587 10.940 1.00 18.11 231 ARG A O 1
ATOM 1759 N N . SER A 1 232 ? -6.070 5.899 9.630 1.00 16.27 232 SER A N 1
ATOM 1760 C CA . SER A 1 232 ? -6.234 4.921 10.711 1.00 16.47 232 SER A CA 1
ATOM 1761 C C . SER A 1 232 ? -4.948 5.038 11.577 1.00 17.99 232 SER A C 1
ATOM 1762 O O . SER A 1 232 ? -3.947 5.637 11.140 1.00 16.53 232 SER A O 1
ATOM 1765 N N . PHE A 1 233 ? -4.991 4.494 12.805 1.00 16.83 233 PHE A N 1
ATOM 1766 C CA . PHE A 1 233 ? -3.832 4.483 13.705 1.00 16.22 233 PHE A CA 1
ATOM 1767 C C . PHE A 1 233 ? -3.762 3.119 14.380 1.00 21.88 233 PHE A C 1
ATOM 1768 O O . PHE A 1 233 ? -4.800 2.546 14.715 1.00 20.96 233 PHE A O 1
ATOM 1776 N N . THR A 1 234 ? -2.539 2.657 14.674 1.00 21.26 234 THR A N 1
ATOM 1777 C CA . THR A 1 234 ? -2.363 1.448 15.471 1.00 21.57 234 THR A CA 1
ATOM 1778 C C . THR A 1 234 ? -1.919 1.928 16.844 1.00 23.61 234 THR A C 1
ATOM 1779 O O . THR A 1 234 ? -0.925 2.668 16.939 1.00 22.24 234 THR A O 1
ATOM 1783 N N . VAL A 1 235 ? -2.699 1.568 17.883 1.00 21.96 235 VAL A N 1
ATOM 1784 C CA . VAL A 1 235 ? -2.426 1.902 19.276 1.00 21.81 235 VAL A CA 1
ATOM 1785 C C . VAL A 1 235 ? -1.715 0.685 19.899 1.00 26.83 235 VAL A C 1
ATOM 1786 O O . VAL A 1 235 ? -2.257 -0.422 19.847 1.00 27.05 235 VAL A O 1
ATOM 1790 N N . THR A 1 236 ? -0.514 0.880 20.466 1.00 22.07 236 THR A N 1
ATOM 1791 C CA . THR A 1 236 ? 0.168 -0.212 21.165 1.00 20.74 236 THR A CA 1
ATOM 1792 C C . THR A 1 236 ? 0.096 0.055 22.665 1.00 22.33 236 THR A C 1
ATOM 1793 O O . THR A 1 236 ? 0.481 1.135 23.121 1.00 21.13 236 THR A O 1
ATOM 1797 N N . LEU A 1 237 ? -0.409 -0.933 23.426 1.00 20.17 237 LEU A N 1
ATOM 1798 C CA . LEU A 1 237 ? -0.483 -0.902 24.878 1.00 20.02 237 LEU A CA 1
ATOM 1799 C C . LEU A 1 237 ? 0.732 -1.681 25.418 1.00 21.78 237 LEU A C 1
ATOM 1800 O O . LEU A 1 237 ? 0.965 -2.807 24.987 1.00 20.72 237 LEU A O 1
ATOM 1805 N N . PHE A 1 238 ? 1.527 -1.053 26.305 1.00 18.91 238 PHE A N 1
ATOM 1806 C CA . PHE A 1 238 ? 2.668 -1.683 26.986 1.00 17.84 238 PHE A CA 1
ATOM 1807 C C . PHE A 1 238 ? 2.250 -1.855 28.444 1.00 21.09 238 PHE A C 1
ATOM 1808 O O . PHE A 1 238 ? 1.903 -0.880 29.104 1.00 19.90 238 PHE A O 1
ATOM 1816 N N . LEU A 1 239 ? 2.214 -3.105 28.928 1.00 20.02 239 LEU A N 1
ATOM 1817 C CA . LEU A 1 239 ? 1.710 -3.447 30.270 1.00 19.58 239 LEU A CA 1
ATOM 1818 C C . LEU A 1 239 ? 2.381 -4.734 30.765 1.00 23.47 239 LEU A C 1
ATOM 1819 O O . LEU A 1 239 ? 2.615 -5.638 29.963 1.00 22.47 239 LEU A O 1
ATOM 1824 N N . HIS A 1 240 ? 2.671 -4.825 32.085 1.00 22.94 240 HIS A N 1
ATOM 1825 C CA . HIS A 1 240 ? 3.301 -6.023 32.662 1.00 23.27 240 HIS A CA 1
ATOM 1826 C C . HIS A 1 240 ? 2.497 -7.278 32.337 1.00 26.68 240 HIS A C 1
ATOM 1827 O O . HIS A 1 240 ? 1.263 -7.247 32.413 1.00 24.86 240 HIS A O 1
ATOM 1834 N N . HIS A 1 241 ? 3.188 -8.383 31.987 1.00 23.54 241 HIS A N 1
ATOM 1835 C CA . HIS A 1 241 ? 2.524 -9.670 31.747 1.00 23.37 241 HIS A CA 1
ATOM 1836 C C . HIS A 1 241 ? 1.816 -10.117 33.045 1.00 28.81 241 HIS A C 1
ATOM 1837 O O . HIS A 1 241 ? 0.659 -10.525 33.005 1.00 29.86 241 HIS A O 1
ATOM 1844 N N . GLN A 1 242 ? 2.524 -10.008 34.187 1.00 25.69 242 GLN A N 1
ATOM 1845 C CA . GLN A 1 242 ? 2.052 -10.432 35.511 1.00 26.94 242 GLN A CA 1
ATOM 1846 C C . GLN A 1 242 ? 2.229 -9.329 36.547 1.00 33.45 242 GLN A C 1
ATOM 1847 O O . GLN A 1 242 ? 3.124 -8.490 36.411 1.00 31.31 242 GLN A O 1
ATOM 1853 N N . SER A 1 243 ? 1.380 -9.339 37.595 1.00 33.88 243 SER A N 1
ATOM 1854 C CA . SER A 1 243 ? 1.461 -8.375 38.691 1.00 35.42 243 SER A CA 1
ATOM 1855 C C . SER A 1 243 ? 2.576 -8.845 39.642 1.00 45.18 243 SER A C 1
ATOM 1856 O O . SER A 1 243 ? 2.610 -10.036 39.966 1.00 45.08 243 SER A O 1
ATOM 1859 N N . PRO A 1 244 ? 3.510 -7.965 40.083 1.00 45.98 244 PRO A N 1
ATOM 1860 C CA . PRO A 1 244 ? 4.578 -8.427 40.994 1.00 47.39 244 PRO A CA 1
ATOM 1861 C C . PRO A 1 244 ? 4.052 -8.840 42.369 1.00 54.85 244 PRO A C 1
ATOM 1862 O O . PRO A 1 244 ? 2.951 -8.440 42.750 1.00 54.93 244 PRO A O 1
ATOM 1866 N N 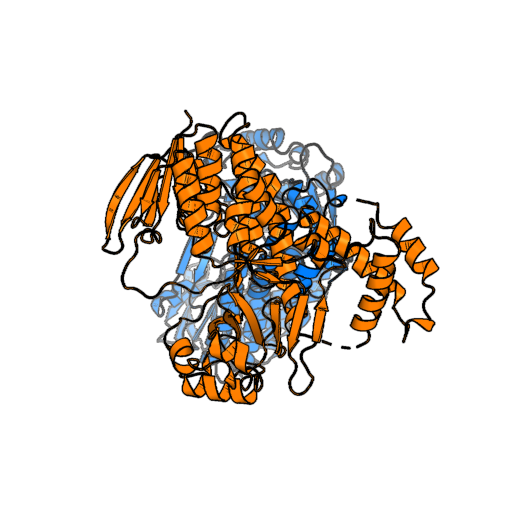. ALA A 1 245 ? 4.837 -9.652 43.105 1.00 53.79 245 ALA A N 1
ATOM 1867 C CA . ALA A 1 245 ? 4.490 -10.148 44.445 1.00 55.03 245 ALA A CA 1
ATOM 1868 C C . ALA A 1 245 ? 4.234 -9.018 45.456 1.00 60.19 245 ALA A C 1
ATOM 1869 O O . ALA A 1 245 ? 3.320 -9.134 46.275 1.00 60.37 245 ALA A O 1
ATOM 1871 N N . ALA A 1 246 ? 5.021 -7.923 45.372 1.00 57.26 246 ALA A N 1
ATOM 1872 C CA . ALA A 1 246 ? 4.916 -6.741 46.235 1.00 57.87 246 ALA A CA 1
ATOM 1873 C C . ALA A 1 246 ? 3.633 -5.938 45.976 1.00 62.21 246 ALA A C 1
ATOM 1874 O O . ALA A 1 246 ? 3.038 -5.421 46.926 1.00 62.69 246 ALA A O 1
ATOM 1876 N N . GLN A 1 247 ? 3.204 -5.849 44.701 1.00 57.63 247 GLN A N 1
ATOM 1877 C CA . GLN A 1 247 ? 1.991 -5.139 44.279 1.00 57.06 247 GLN A CA 1
ATOM 1878 C C . GLN A 1 247 ? 1.025 -6.097 43.533 1.00 59.43 247 GLN A C 1
ATOM 1879 O O . GLN A 1 247 ? 0.974 -6.057 42.300 1.00 58.54 247 GLN A O 1
ATOM 1885 N N . PRO A 1 248 ? 0.281 -6.982 44.249 1.00 54.87 248 PRO A N 1
ATOM 1886 C CA . PRO A 1 248 ? -0.619 -7.919 43.549 1.00 53.75 248 PRO A CA 1
ATOM 1887 C C . PRO A 1 248 ? -1.867 -7.279 42.938 1.00 53.98 248 PRO A C 1
ATOM 1888 O O . PRO A 1 248 ? -2.497 -7.889 42.073 1.00 53.28 248 PRO A O 1
ATOM 1892 N N . ALA A 1 249 ? -2.233 -6.067 43.395 1.00 48.28 249 ALA A N 1
ATOM 1893 C CA . ALA A 1 249 ? -3.395 -5.325 42.904 1.00 47.15 249 ALA A CA 1
ATOM 1894 C C . ALA A 1 249 ? -3.085 -4.523 41.628 1.00 47.93 249 ALA A C 1
ATOM 1895 O O . ALA A 1 249 ? -4.020 -4.143 40.915 1.00 47.84 249 ALA A O 1
ATOM 1897 N N . SER A 1 250 ? -1.783 -4.263 41.348 1.00 41.14 250 SER A N 1
ATOM 1898 C CA . SER A 1 250 ? -1.317 -3.485 40.191 1.00 38.78 250 SER A CA 1
ATOM 1899 C C . SER A 1 250 ? -1.758 -4.073 38.844 1.00 38.40 250 SER A C 1
ATOM 1900 O O . SER A 1 250 ? -1.709 -5.297 38.679 1.00 37.05 250 SER A O 1
ATOM 1903 N N . PRO A 1 251 ? -2.189 -3.222 37.872 1.00 32.32 251 PRO A N 1
ATOM 1904 C CA . PRO A 1 251 ? -2.651 -3.755 36.577 1.00 30.77 251 PRO A CA 1
ATOM 1905 C C . PRO A 1 251 ? -1.614 -4.598 35.840 1.00 31.98 251 PRO A C 1
ATOM 1906 O O . PRO A 1 251 ? -0.414 -4.316 35.911 1.00 31.20 251 PRO A O 1
ATOM 1910 N N . SER A 1 252 ? -2.094 -5.643 35.139 1.00 27.01 252 SER A N 1
ATOM 1911 C CA . SER A 1 252 ? -1.293 -6.571 34.338 1.00 26.09 252 SER A CA 1
ATOM 1912 C C . SER A 1 252 ? -2.179 -7.297 33.325 1.00 29.69 252 SER A C 1
ATOM 1913 O O . SER A 1 252 ? -3.405 -7.294 33.490 1.00 29.31 252 SER A O 1
ATOM 1916 N N . PHE A 1 253 ? -1.570 -7.927 32.290 1.00 26.20 253 PHE A N 1
ATOM 1917 C CA . PHE A 1 253 ? -2.312 -8.690 31.280 1.00 26.02 253 PHE A CA 1
ATOM 1918 C C . PHE A 1 253 ? -3.069 -9.873 31.889 1.00 32.34 253 PHE A C 1
ATOM 1919 O O . PHE A 1 253 ? -4.163 -10.184 31.424 1.00 33.03 253 PHE A O 1
ATOM 1927 N N . ALA A 1 254 ? -2.494 -10.508 32.937 1.00 30.31 254 ALA A N 1
ATOM 1928 C CA . ALA A 1 254 ? -3.098 -11.634 33.665 1.00 31.32 254 ALA A CA 1
ATOM 1929 C C . ALA A 1 254 ? -4.463 -11.270 34.257 1.00 38.39 254 ALA A C 1
ATOM 1930 O O . ALA A 1 254 ? -5.341 -12.135 34.319 1.00 39.81 254 ALA A O 1
ATOM 1932 N N . GLN A 1 255 ? -4.651 -9.988 34.658 1.00 34.71 255 GLN A N 1
ATOM 1933 C CA . GLN A 1 255 ? -5.901 -9.471 35.235 1.00 35.23 255 GLN A CA 1
ATOM 1934 C C . GLN A 1 255 ? -6.944 -9.110 34.161 1.00 40.43 255 GLN A C 1
ATOM 1935 O O . GLN A 1 255 ? -8.067 -8.736 34.505 1.00 40.45 255 GLN A O 1
ATOM 1941 N N . LEU A 1 256 ? -6.580 -9.218 32.869 1.00 37.72 256 LEU A N 1
ATOM 1942 C CA . LEU A 1 256 ? -7.478 -8.894 31.754 1.00 38.14 256 LEU A CA 1
ATOM 1943 C C . LEU A 1 256 ? -7.808 -10.161 30.945 1.00 45.22 256 LEU A C 1
ATOM 1944 O O . LEU A 1 256 ? -7.349 -10.317 29.811 1.00 44.90 256 LEU A O 1
ATOM 1949 N N . VAL A 1 257 ? -8.614 -11.068 31.554 1.00 43.96 257 VAL A N 1
ATOM 1950 C CA . VAL A 1 257 ? -9.015 -12.376 30.997 1.00 44.78 257 VAL A CA 1
ATOM 1951 C C . VAL A 1 257 ? -9.724 -12.287 29.651 1.00 48.72 257 VAL A C 1
ATOM 1952 O O . VAL A 1 257 ? -9.498 -13.144 28.791 1.00 48.42 257 VAL A O 1
ATOM 1956 N N . ASP A 1 258 ? -10.598 -11.277 29.481 1.00 45.05 258 ASP A N 1
ATOM 1957 C CA . ASP A 1 258 ? -11.360 -11.090 28.251 1.00 44.93 258 ASP A CA 1
ATOM 1958 C C . ASP A 1 258 ? -11.480 -9.612 27.853 1.00 47.85 258 ASP A C 1
ATOM 1959 O O . ASP A 1 258 ? -11.008 -8.726 28.575 1.00 47.69 258 ASP A O 1
ATOM 1964 N N . GLY A 1 259 ? -12.114 -9.378 26.709 1.00 42.72 259 GLY A N 1
ATOM 1965 C CA . GLY A 1 259 ? -12.300 -8.055 26.129 1.00 41.30 259 GLY A CA 1
ATOM 1966 C C . GLY A 1 259 ? -13.107 -7.085 26.970 1.00 43.64 259 GLY A C 1
ATOM 1967 O O . GLY A 1 259 ? -12.854 -5.879 26.920 1.00 42.34 259 GLY A O 1
ATOM 1968 N N . HIS A 1 260 ? -14.089 -7.596 27.749 1.00 40.01 260 HIS A N 1
ATOM 1969 C CA . HIS A 1 260 ? -14.931 -6.764 28.610 1.00 40.19 260 HIS A CA 1
ATOM 1970 C C . HIS A 1 260 ? -14.134 -6.174 29.772 1.00 41.14 260 HIS A C 1
ATOM 1971 O O . HIS A 1 260 ? -14.351 -5.013 30.133 1.00 40.10 260 HIS A O 1
ATOM 1978 N N . ALA A 1 261 ? -13.206 -6.972 30.345 1.00 36.24 261 ALA A N 1
ATOM 1979 C CA . ALA A 1 261 ? -12.310 -6.545 31.428 1.00 35.24 261 ALA A CA 1
ATOM 1980 C C . ALA A 1 261 ? -11.351 -5.466 30.890 1.00 35.25 261 ALA A C 1
ATOM 1981 O O . ALA A 1 261 ? -11.118 -4.458 31.565 1.00 34.10 261 ALA A O 1
ATOM 1983 N N . ALA A 1 262 ? -10.857 -5.659 29.648 1.00 29.79 262 ALA A N 1
ATOM 1984 C CA . ALA A 1 262 ? -9.972 -4.716 28.939 1.00 28.30 262 ALA A CA 1
ATOM 1985 C C . ALA A 1 262 ? -10.715 -3.377 28.726 1.00 31.01 262 ALA A C 1
ATOM 1986 O O . ALA A 1 262 ? -10.153 -2.313 29.009 1.00 29.71 262 ALA A O 1
ATOM 1988 N N . ARG A 1 263 ? -12.008 -3.442 28.319 1.00 27.13 263 ARG A N 1
ATOM 1989 C CA . ARG A 1 263 ? -12.825 -2.240 28.124 1.00 26.17 263 ARG A CA 1
ATOM 1990 C C . ARG A 1 263 ? -12.975 -1.417 29.412 1.00 31.80 263 ARG A C 1
ATOM 1991 O O . ARG A 1 263 ? -12.773 -0.202 29.378 1.00 31.44 263 ARG A O 1
ATOM 1999 N N . ARG A 1 264 ? -13.309 -2.072 30.548 1.00 29.83 264 ARG A N 1
ATOM 2000 C CA . ARG A 1 264 ? -13.475 -1.384 31.837 1.00 30.39 264 ARG A CA 1
ATOM 2001 C C . ARG A 1 264 ? -12.171 -0.693 32.275 1.00 33.23 264 ARG A C 1
ATOM 2002 O O . ARG A 1 264 ? -12.211 0.438 32.766 1.00 33.82 264 ARG A O 1
ATOM 2010 N N . PHE A 1 265 ? -11.027 -1.365 32.060 1.00 28.35 265 PHE A N 1
ATOM 2011 C CA . PHE A 1 265 ? -9.688 -0.854 32.363 1.00 27.95 265 PHE A CA 1
ATOM 2012 C C . PHE A 1 265 ? -9.394 0.439 31.563 1.00 30.75 265 PHE A C 1
ATOM 2013 O O . PHE A 1 265 ? -8.962 1.443 32.151 1.00 28.98 265 PHE A O 1
ATOM 2021 N N . PHE A 1 266 ? -9.672 0.419 30.240 1.00 26.89 266 PHE A N 1
ATOM 2022 C CA . PHE A 1 266 ? -9.484 1.587 29.364 1.00 25.45 266 PHE A CA 1
ATOM 2023 C C . PHE A 1 266 ? -10.435 2.735 29.729 1.00 31.45 266 PHE A C 1
ATOM 2024 O O . PHE A 1 266 ? -10.003 3.885 29.751 1.00 31.26 266 PHE A O 1
ATOM 2032 N N . GLN A 1 267 ? -11.700 2.432 30.084 1.00 28.58 267 GLN A N 1
ATOM 2033 C CA . GLN A 1 267 ? -12.652 3.473 30.481 1.00 29.06 267 GLN A CA 1
ATOM 2034 C C . GLN A 1 267 ? -12.222 4.218 31.759 1.00 35.45 267 GLN A C 1
ATOM 2035 O O . GLN A 1 267 ? -12.414 5.434 31.858 1.00 36.03 267 GLN A O 1
ATOM 2041 N N . ARG A 1 268 ? -11.611 3.493 32.714 1.00 32.52 268 ARG A N 1
ATOM 2042 C CA . ARG A 1 268 ? -11.142 4.055 33.984 1.00 32.50 268 ARG A CA 1
ATOM 2043 C C . ARG A 1 268 ? -9.801 4.788 33.877 1.00 35.15 268 ARG A C 1
ATOM 2044 O O . ARG A 1 268 ? -9.678 5.887 34.419 1.00 35.78 268 ARG A O 1
ATOM 2052 N N . GLN A 1 269 ? -8.794 4.176 33.216 1.00 29.52 269 GLN A N 1
ATOM 2053 C CA . GLN A 1 269 ? -7.428 4.715 33.162 1.00 28.15 269 GLN A CA 1
ATOM 2054 C C . GLN A 1 269 ? -7.023 5.479 31.887 1.00 30.80 269 GLN A C 1
ATOM 2055 O O . GLN A 1 269 ? -6.056 6.240 31.941 1.00 29.84 269 GLN A O 1
ATOM 2061 N N . PHE A 1 270 ? -7.747 5.300 30.768 1.00 26.87 270 PHE A N 1
ATOM 2062 C CA . PHE A 1 270 ? -7.474 6.027 29.516 1.00 25.03 270 PHE A CA 1
ATOM 2063 C C . PHE A 1 270 ? -8.839 6.540 28.975 1.00 30.56 270 PHE A C 1
ATOM 2064 O O . PHE A 1 270 ? -9.263 6.109 27.898 1.00 29.80 270 PHE A O 1
ATOM 2072 N N . PRO A 1 271 ? -9.568 7.410 29.738 1.00 29.94 271 PRO A N 1
ATOM 2073 C CA . PRO A 1 271 ? -10.924 7.825 29.313 1.00 30.77 271 PRO A CA 1
ATOM 2074 C C . PRO A 1 271 ? -11.045 8.551 27.974 1.00 36.09 271 PRO A C 1
ATOM 2075 O O . PRO A 1 271 ? -12.089 8.424 27.334 1.00 36.61 271 PRO A O 1
ATOM 2079 N N . ASP A 1 272 ? -10.020 9.310 27.562 1.00 33.30 272 ASP A N 1
ATOM 2080 C CA . ASP A 1 272 ? -10.030 10.041 26.293 1.00 33.13 272 ASP A CA 1
ATOM 2081 C C . ASP A 1 272 ? -9.684 9.144 25.093 1.00 34.55 272 ASP A C 1
ATOM 2082 O O . ASP A 1 272 ? -9.925 9.535 23.942 1.00 35.52 272 ASP A O 1
ATOM 2087 N N . LEU A 1 273 ? -9.118 7.949 25.362 1.00 27.26 273 LEU A N 1
ATOM 2088 C CA . LEU A 1 273 ? -8.705 6.993 24.335 1.00 24.55 273 LEU A CA 1
ATOM 2089 C C . LEU A 1 273 ? -9.772 5.911 24.057 1.00 28.44 273 LEU A C 1
ATOM 2090 O O . LEU A 1 273 ? -10.022 5.592 22.888 1.00 28.28 273 LEU A O 1
ATOM 2095 N N . SER A 1 274 ? -10.399 5.365 25.123 1.00 24.86 274 SER A N 1
ATOM 2096 C CA . SER A 1 274 ? -11.431 4.325 25.013 1.00 24.41 274 SER A CA 1
ATOM 2097 C C . SER A 1 274 ? -12.513 4.584 23.926 1.00 29.01 274 SER A C 1
ATOM 2098 O O . SER A 1 274 ? -12.774 3.654 23.164 1.00 27.87 274 SER A O 1
ATOM 2101 N N . PRO A 1 275 ? -13.133 5.795 23.780 1.00 28.69 275 PRO A N 1
ATOM 2102 C CA . PRO A 1 275 ? -14.177 5.952 22.747 1.00 28.90 275 PRO A CA 1
ATOM 2103 C C . PRO A 1 275 ? -13.707 5.779 21.305 1.00 30.80 275 PRO A C 1
ATOM 2104 O O . PRO A 1 275 ? -14.541 5.537 20.425 1.00 31.20 275 PRO A O 1
ATOM 2108 N N . MET A 1 276 ? -12.379 5.891 21.056 1.00 25.73 276 MET A N 1
ATOM 2109 C CA . MET A 1 276 ? -11.814 5.745 19.710 1.00 24.99 276 MET A CA 1
ATOM 2110 C C . MET A 1 276 ? -11.516 4.299 19.332 1.00 28.29 276 MET A C 1
ATOM 2111 O O . MET A 1 276 ? -11.234 4.018 18.157 1.00 27.77 276 MET A O 1
ATOM 2116 N N . LEU A 1 277 ? -11.528 3.388 20.324 1.00 25.69 277 LEU A N 1
ATOM 2117 C CA . LEU A 1 277 ? -11.197 1.980 20.109 1.00 25.13 277 LEU A CA 1
ATOM 2118 C C . LEU A 1 277 ? -12.482 1.167 19.999 1.00 30.92 277 LEU A C 1
ATOM 2119 O O . LEU A 1 277 ? -12.901 0.536 20.969 1.00 30.49 277 LEU A O 1
ATOM 2124 N N . ASP A 1 278 ? -13.128 1.221 18.817 1.00 29.27 278 ASP A N 1
ATOM 2125 C CA . ASP A 1 278 ? -14.411 0.547 18.554 1.00 30.31 278 ASP A CA 1
ATOM 2126 C C . ASP A 1 278 ? -14.337 -0.968 18.655 1.00 35.61 278 ASP A C 1
ATOM 2127 O O . ASP A 1 278 ? -15.291 -1.585 19.143 1.00 37.52 278 ASP A O 1
ATOM 2132 N N . SER A 1 279 ? -13.225 -1.556 18.177 1.00 30.87 279 SER A N 1
ATOM 2133 C CA . SER A 1 279 ? -12.991 -2.999 18.173 1.00 30.16 279 SER A CA 1
ATOM 2134 C C . SER A 1 279 ? -12.088 -3.461 19.328 1.00 32.74 279 SER A C 1
ATOM 2135 O O . SER A 1 279 ? -11.485 -4.523 19.223 1.00 32.00 279 SER A O 1
ATOM 2138 N N . LEU A 1 280 ? -12.014 -2.682 20.433 1.00 29.57 280 LEU A N 1
ATOM 2139 C CA . LEU A 1 280 ? -11.174 -2.984 21.608 1.00 29.19 280 LEU A CA 1
ATOM 2140 C C . LEU A 1 280 ? -11.327 -4.433 22.085 1.00 33.46 280 LEU A C 1
ATOM 2141 O O . LEU A 1 280 ? -10.326 -5.137 22.219 1.00 32.91 280 LEU A O 1
ATOM 2146 N N . GLU A 1 281 ? -12.573 -4.861 22.344 1.00 31.01 281 GLU A N 1
ATOM 2147 C CA . GLU A 1 281 ? -12.891 -6.205 22.833 1.00 31.12 281 GLU A CA 1
ATOM 2148 C C . GLU A 1 281 ? -12.345 -7.286 21.895 1.00 35.62 281 GLU A C 1
ATOM 2149 O O . GLU A 1 281 ? -11.625 -8.176 22.352 1.00 34.41 281 GLU A O 1
ATOM 2155 N N . GLN A 1 282 ? -12.642 -7.165 20.584 1.00 33.70 282 GLN A N 1
ATOM 2156 C CA . GLN A 1 282 ? -12.217 -8.081 19.524 1.00 34.29 282 GLN A CA 1
ATOM 2157 C C . GLN A 1 282 ? -10.702 -8.088 19.359 1.00 38.11 282 GLN A C 1
ATOM 2158 O O . GLN A 1 282 ? -10.122 -9.169 19.285 1.00 38.53 282 GLN A O 1
ATOM 2164 N N . ASP A 1 283 ? -10.058 -6.894 19.316 1.00 34.13 283 ASP A N 1
ATOM 2165 C CA . ASP A 1 283 ? -8.604 -6.745 19.168 1.00 33.53 283 ASP A CA 1
ATOM 2166 C C . ASP A 1 283 ? -7.869 -7.371 20.344 1.00 37.87 283 ASP A C 1
ATOM 2167 O O . ASP A 1 283 ? -6.815 -7.971 20.151 1.00 37.29 283 ASP A O 1
ATOM 2172 N N . PHE A 1 284 ? -8.416 -7.223 21.558 1.00 36.00 284 PHE A N 1
ATOM 2173 C CA . PHE A 1 284 ? -7.802 -7.765 22.762 1.00 36.92 284 PHE A CA 1
ATOM 2174 C C . PHE A 1 284 ? -7.786 -9.294 22.793 1.00 42.84 284 PHE A C 1
ATOM 2175 O O . PHE A 1 284 ? -6.774 -9.882 23.169 1.00 42.26 284 PHE A O 1
ATOM 2183 N N . GLU A 1 285 ? -8.892 -9.928 22.370 1.00 41.31 285 GLU A N 1
ATOM 2184 C CA . GLU A 1 285 ? -9.038 -11.385 22.373 1.00 42.69 285 GLU A CA 1
ATOM 2185 C C . GLU A 1 285 ? -8.383 -12.092 21.179 1.00 49.55 285 GLU A C 1
ATOM 2186 O O . GLU A 1 285 ? -7.881 -13.204 21.345 1.00 49.94 285 GLU A O 1
ATOM 2192 N N . HIS A 1 286 ? -8.394 -11.466 19.988 1.00 47.62 286 HIS A N 1
ATOM 2193 C CA . HIS A 1 286 ? -7.855 -12.061 18.758 1.00 48.07 286 HIS A CA 1
ATOM 2194 C C . HIS A 1 286 ? -6.373 -11.779 18.500 1.00 51.78 286 HIS A C 1
ATOM 2195 O O . HIS A 1 286 ? -5.711 -12.625 17.896 1.00 51.25 286 HIS A O 1
ATOM 2202 N N . HIS A 1 287 ? -5.852 -10.605 18.922 1.00 47.89 287 HIS A N 1
ATOM 2203 C CA . HIS A 1 287 ? -4.436 -10.285 18.721 1.00 46.72 287 HIS A CA 1
ATOM 2204 C C . HIS A 1 287 ? -3.616 -10.856 19.891 1.00 48.78 287 HIS A C 1
ATOM 2205 O O . HIS A 1 287 ? -3.967 -10.593 21.043 1.00 48.83 287 HIS A O 1
ATOM 2212 N N . PRO A 1 288 ? -2.554 -11.665 19.646 1.00 43.18 288 PRO A N 1
ATOM 2213 C CA . PRO A 1 288 ? -1.795 -12.221 20.781 1.00 41.93 288 PRO A CA 1
ATOM 2214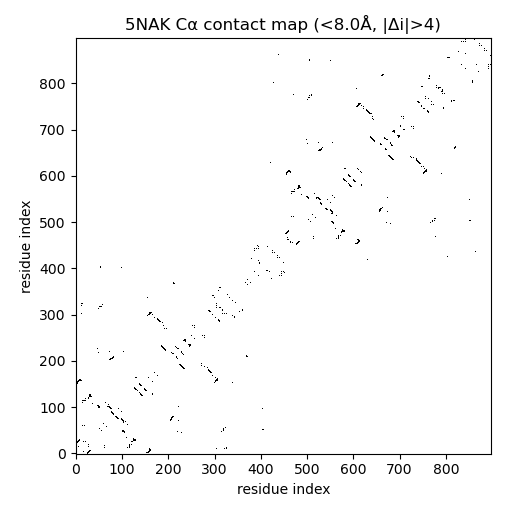 C C . PRO A 1 288 ? -0.900 -11.195 21.478 1.00 40.36 288 PRO A C 1
ATOM 2215 O O . PRO A 1 288 ? -0.481 -10.211 20.859 1.00 39.54 288 PRO A O 1
ATOM 2219 N N . THR A 1 289 ? -0.617 -11.425 22.774 1.00 33.11 289 THR A N 1
ATOM 2220 C CA . THR A 1 289 ? 0.254 -10.551 23.559 1.00 31.09 289 THR A CA 1
ATOM 2221 C C . THR A 1 289 ? 1.705 -10.812 23.152 1.00 31.65 289 THR A C 1
ATOM 2222 O O . THR A 1 289 ? 2.182 -11.945 23.250 1.00 31.19 289 THR A O 1
ATOM 2226 N N . GLY A 1 290 ? 2.374 -9.768 22.672 1.00 26.56 290 GLY A N 1
ATOM 2227 C CA . GLY A 1 290 ? 3.764 -9.853 22.251 1.00 25.06 290 GLY A CA 1
ATOM 2228 C C . GLY A 1 290 ? 4.749 -9.812 23.404 1.00 26.29 290 GLY A C 1
ATOM 2229 O O . GLY A 1 290 ? 4.453 -9.271 24.479 1.00 24.74 290 GLY A O 1
ATOM 2230 N N . LYS A 1 291 ? 5.934 -10.394 23.183 1.00 22.38 291 LYS A N 1
ATOM 2231 C CA . LYS A 1 291 ? 7.019 -10.444 24.175 1.00 22.44 291 LYS A CA 1
ATOM 2232 C C . LYS A 1 291 ? 8.165 -9.516 23.749 1.00 24.76 291 LYS A C 1
ATOM 2233 O O . LYS A 1 291 ? 8.408 -9.335 22.544 1.00 25.49 291 LYS A O 1
ATOM 2239 N N . LEU A 1 292 ? 8.846 -8.917 24.745 1.00 20.09 292 LEU A N 1
ATOM 2240 C CA . LEU A 1 292 ? 9.953 -7.976 24.511 1.00 19.39 292 LEU A CA 1
ATOM 2241 C C . LEU A 1 292 ? 11.226 -8.437 25.203 1.00 22.43 292 LEU A C 1
ATOM 2242 O O . LEU A 1 292 ? 11.146 -8.973 26.310 1.00 22.93 292 LEU A O 1
ATOM 2247 N N . ALA A 1 293 ? 12.404 -8.217 24.572 1.00 18.89 293 ALA A N 1
ATOM 2248 C CA . ALA A 1 293 ? 13.686 -8.654 25.140 1.00 18.57 293 ALA A CA 1
ATOM 2249 C C . ALA A 1 293 ? 14.895 -7.965 24.481 1.00 19.93 293 ALA A C 1
ATOM 2250 O O . ALA A 1 293 ? 14.792 -7.402 23.379 1.00 18.65 293 ALA A O 1
ATOM 2252 N N . THR A 1 294 ? 16.043 -8.033 25.185 1.00 16.42 294 THR A N 1
ATOM 2253 C CA . THR A 1 294 ? 17.322 -7.533 24.705 1.00 15.74 294 THR A CA 1
ATOM 2254 C C . THR A 1 294 ? 18.261 -8.735 24.648 1.00 18.53 294 THR A C 1
ATOM 2255 O O . THR A 1 294 ? 18.417 -9.440 25.653 1.00 18.23 294 THR A O 1
ATOM 2259 N N . LEU A 1 295 ? 18.871 -8.987 23.475 1.00 14.86 295 LEU A N 1
ATOM 2260 C CA . LEU A 1 295 ? 19.843 -10.066 23.329 1.00 14.60 295 LEU A CA 1
ATOM 2261 C C . LEU A 1 295 ? 21.165 -9.463 22.848 1.00 16.97 295 LEU A C 1
ATOM 2262 O O . LEU A 1 295 ? 21.197 -8.771 21.814 1.00 14.60 295 LEU A O 1
ATOM 2267 N N . ARG A 1 296 ? 22.224 -9.673 23.649 1.00 14.74 296 ARG A N 1
ATOM 2268 C CA . ARG A 1 296 ? 23.564 -9.142 23.421 1.00 14.58 296 ARG A CA 1
ATOM 2269 C C . ARG A 1 296 ? 24.548 -10.275 23.095 1.00 17.80 296 ARG A C 1
ATOM 2270 O O . ARG A 1 296 ? 24.563 -11.288 23.808 1.00 17.37 296 ARG A O 1
ATOM 2278 N N . LEU A 1 297 ? 25.374 -10.096 22.043 1.00 15.95 297 LEU A N 1
ATOM 2279 C CA . LEU A 1 297 ? 26.399 -11.079 21.633 1.00 17.87 297 LEU A CA 1
ATOM 2280 C C . LEU A 1 297 ? 27.798 -10.452 21.704 1.00 22.62 297 LEU A C 1
ATOM 2281 O O . LEU A 1 297 ? 27.924 -9.290 21.340 1.00 22.13 297 LEU A O 1
ATOM 2286 N N . THR A 1 298 ? 28.855 -11.195 22.106 1.00 22.37 298 THR A N 1
ATOM 2287 C CA . THR A 1 298 ? 30.209 -10.596 22.105 1.00 23.60 298 THR A CA 1
ATOM 2288 C C . THR A 1 298 ? 30.816 -10.632 20.698 1.00 28.83 298 THR A C 1
ATOM 2289 O O . THR A 1 298 ? 31.604 -9.738 20.360 1.00 30.78 298 THR A O 1
ATOM 2293 N N . THR A 1 299 ? 30.462 -11.662 19.882 1.00 25.11 299 THR A N 1
ATOM 2294 C CA . THR A 1 299 ? 30.937 -11.690 18.490 1.00 23.64 299 THR A CA 1
ATOM 2295 C C . THR A 1 299 ? 29.772 -11.918 17.508 1.00 22.08 299 THR A C 1
ATOM 2296 O O . THR A 1 299 ? 28.783 -12.577 17.839 1.00 21.05 299 THR A O 1
ATOM 2300 N N . TRP A 1 300 ? 29.918 -11.364 16.301 1.00 17.43 300 TRP A N 1
ATOM 2301 C CA . TRP A 1 300 ? 28.879 -11.405 15.269 1.00 15.66 300 TRP A CA 1
ATOM 2302 C C . TRP A 1 300 ? 29.330 -12.149 14.006 1.00 16.39 300 TRP A C 1
ATOM 2303 O O . TRP A 1 300 ? 28.585 -12.171 13.015 1.00 14.63 300 TRP A O 1
ATOM 2314 N N . HIS A 1 301 ? 30.532 -12.748 14.018 1.00 13.48 301 HIS A N 1
ATOM 2315 C CA . HIS A 1 301 ? 31.045 -13.397 12.812 1.00 13.58 301 HIS A CA 1
ATOM 2316 C C . HIS A 1 301 ? 31.852 -14.666 13.068 1.00 17.46 301 HIS A C 1
ATOM 2317 O O . HIS A 1 301 ? 32.302 -14.895 14.195 1.00 17.67 301 HIS A O 1
ATOM 2324 N N . VAL A 1 302 ? 32.025 -15.482 11.999 1.00 15.90 302 VAL A N 1
ATOM 2325 C CA . VAL A 1 302 ? 32.823 -16.721 11.970 1.00 16.11 302 VAL A CA 1
ATOM 2326 C C . VAL A 1 302 ? 33.856 -16.487 10.852 1.00 18.84 302 VAL A C 1
ATOM 2327 O O . VAL A 1 302 ? 33.487 -16.534 9.681 1.00 16.85 302 VAL A O 1
ATOM 2331 N N . GLY A 1 303 ? 35.116 -16.202 11.219 1.00 17.64 303 GLY A N 1
ATOM 2332 C CA . GLY A 1 303 ? 36.203 -15.926 10.269 1.00 18.27 303 GLY A CA 1
ATOM 2333 C C . GLY A 1 303 ? 35.762 -14.985 9.159 1.00 21.30 303 GLY A C 1
ATOM 2334 O O . GLY A 1 303 ? 35.181 -13.938 9.442 1.00 20.93 303 GLY A O 1
ATOM 2335 N N . GLY A 1 304 ? 35.949 -15.405 7.908 1.00 17.91 304 GLY A N 1
ATOM 2336 C CA . GLY A 1 304 ? 35.464 -14.671 6.736 1.00 17.19 304 GLY A CA 1
ATOM 2337 C C . GLY A 1 304 ? 34.269 -15.340 6.079 1.00 19.38 304 GLY A C 1
ATOM 2338 O O . GLY A 1 304 ? 33.890 -14.972 4.967 1.00 18.68 304 GLY A O 1
ATOM 2339 N N . GLN A 1 305 ? 33.653 -16.329 6.774 1.00 15.80 305 GLN A N 1
ATOM 2340 C CA . GLN A 1 305 ? 32.538 -17.135 6.249 1.00 14.67 305 GLN A CA 1
ATOM 2341 C C . GLN A 1 305 ? 31.140 -16.588 6.492 1.00 16.91 305 GLN A C 1
ATOM 2342 O O . GLN A 1 305 ? 30.278 -16.758 5.626 1.00 15.99 305 GLN A O 1
ATOM 2348 N N . ALA A 1 306 ? 30.861 -16.040 7.689 1.00 14.35 306 ALA A N 1
ATOM 2349 C CA . ALA A 1 306 ? 29.495 -15.586 8.025 1.00 13.10 306 ALA A CA 1
ATOM 2350 C C . ALA A 1 306 ? 29.482 -14.416 8.975 1.00 14.72 306 ALA A C 1
ATOM 2351 O O . ALA A 1 306 ? 30.378 -14.303 9.824 1.00 13.95 306 ALA A O 1
ATOM 2353 N N . VAL A 1 307 ? 28.439 -13.555 8.856 1.00 12.33 307 VAL A N 1
ATOM 2354 C CA . VAL A 1 307 ? 28.268 -12.376 9.719 1.00 11.66 307 VAL A CA 1
ATOM 2355 C C . VAL A 1 307 ? 26.784 -12.148 9.946 1.00 13.48 307 VAL A C 1
ATOM 2356 O O . VAL A 1 307 ? 25.980 -12.475 9.068 1.00 14.66 307 VAL A O 1
ATOM 2360 N N . LEU A 1 308 ? 26.436 -11.558 11.092 1.00 12.05 308 LEU A N 1
ATOM 2361 C CA . LEU A 1 308 ? 25.061 -11.171 11.442 1.00 11.73 308 LEU A CA 1
ATOM 2362 C C . LEU A 1 308 ? 24.908 -9.647 11.393 1.00 13.83 308 LEU A C 1
ATOM 2363 O O . LEU A 1 308 ? 25.855 -8.917 11.682 1.00 14.35 308 LEU A O 1
ATOM 2368 N N . LEU A 1 309 ? 23.699 -9.155 11.076 1.00 12.81 309 LEU A N 1
ATOM 2369 C CA . LEU A 1 309 ? 23.394 -7.715 11.178 1.00 13.55 309 LEU A CA 1
ATOM 2370 C C . LEU A 1 309 ? 21.911 -7.505 11.501 1.00 14.87 309 LEU A C 1
ATOM 2371 O O . LEU A 1 309 ? 21.108 -8.421 11.356 1.00 14.94 309 LEU A O 1
ATOM 2376 N N . GLY A 1 310 ? 21.558 -6.305 11.924 1.00 11.97 310 GLY A N 1
ATOM 2377 C CA . GLY A 1 310 ? 20.165 -6.013 12.241 1.00 11.68 310 GLY A CA 1
ATOM 2378 C C . GLY A 1 310 ? 19.678 -6.773 13.469 1.00 13.36 310 GLY A C 1
ATOM 2379 O O . GLY A 1 310 ? 20.464 -7.044 14.396 1.00 12.89 310 GLY A O 1
ATOM 2380 N N . ASP A 1 311 ? 18.388 -7.155 13.470 1.00 11.21 311 ASP A N 1
ATOM 2381 C CA . ASP A 1 311 ? 17.797 -7.905 14.594 1.00 10.99 311 ASP A CA 1
ATOM 2382 C C . ASP A 1 311 ? 18.482 -9.265 14.838 1.00 14.60 311 ASP A C 1
ATOM 2383 O O . ASP A 1 311 ? 18.441 -9.766 15.957 1.00 15.39 311 ASP A O 1
ATOM 2388 N N . ALA A 1 312 ? 19.116 -9.861 13.798 1.00 12.37 312 ALA A N 1
ATOM 2389 C CA . ALA A 1 312 ? 19.836 -11.140 13.958 1.00 11.85 312 ALA A CA 1
ATOM 2390 C C . ALA A 1 312 ? 21.028 -10.971 14.915 1.00 14.84 312 ALA A C 1
ATOM 2391 O O . ALA A 1 312 ? 21.353 -11.900 15.666 1.00 14.16 312 ALA A O 1
ATOM 2393 N N . ALA A 1 313 ? 21.646 -9.776 14.911 1.00 12.60 313 ALA A N 1
ATOM 2394 C CA . ALA A 1 313 ? 22.810 -9.487 15.753 1.00 12.83 313 ALA A CA 1
ATOM 2395 C C . ALA A 1 313 ? 22.479 -8.860 17.107 1.00 14.86 313 ALA A C 1
ATOM 2396 O O . ALA A 1 313 ? 23.233 -9.068 18.062 1.00 15.65 313 ALA A O 1
ATOM 2398 N N . HIS A 1 314 ? 21.413 -8.032 17.176 1.00 12.63 314 HIS A N 1
ATOM 2399 C CA . HIS A 1 314 ? 21.131 -7.260 18.385 1.00 11.47 314 HIS A CA 1
ATOM 2400 C C . HIS A 1 314 ? 19.632 -6.961 18.636 1.00 14.11 314 HIS A C 1
ATOM 2401 O O . HIS A 1 314 ? 19.220 -5.790 18.614 1.00 14.06 314 HIS A O 1
ATOM 2408 N N . PRO A 1 315 ? 18.801 -7.981 18.952 1.00 13.14 315 PRO A N 1
ATOM 2409 C CA . PRO A 1 315 ? 17.401 -7.689 19.335 1.00 13.39 315 PRO A CA 1
ATOM 2410 C C . PRO A 1 315 ? 17.346 -6.662 20.482 1.00 15.50 315 PRO A C 1
ATOM 2411 O O . PRO A 1 315 ? 18.134 -6.752 21.435 1.00 15.24 315 PRO A O 1
ATOM 2415 N N . MET A 1 316 ? 16.451 -5.684 20.375 1.00 13.82 316 MET A N 1
ATOM 2416 C CA . MET A 1 316 ? 16.327 -4.622 21.390 1.00 11.95 316 MET A CA 1
ATOM 2417 C C . MET A 1 316 ? 14.856 -4.358 21.712 1.00 15.17 316 MET A C 1
ATOM 2418 O O . MET A 1 316 ? 13.971 -4.742 20.939 1.00 14.36 316 MET A O 1
ATOM 2423 N N . VAL A 1 317 ? 14.598 -3.691 22.856 1.00 13.96 317 VAL A N 1
ATOM 2424 C CA . VAL A 1 317 ? 13.233 -3.291 23.242 1.00 14.10 317 VAL A CA 1
ATOM 2425 C C . VAL A 1 317 ? 12.787 -2.169 22.296 1.00 17.31 317 VAL A C 1
ATOM 2426 O O . VAL A 1 317 ? 13.645 -1.400 21.849 1.00 16.86 317 VAL A O 1
ATOM 2430 N N . PRO A 1 318 ? 11.479 -2.064 21.948 1.00 15.11 318 PRO A N 1
ATOM 2431 C CA . PRO A 1 318 ? 11.074 -1.072 20.919 1.00 14.78 318 PRO A CA 1
ATOM 2432 C C . PRO A 1 318 ? 10.834 0.372 21.364 1.00 19.72 318 PRO A C 1
ATOM 2433 O O . PRO A 1 318 ? 10.361 1.165 20.543 1.00 20.09 318 PRO A O 1
ATOM 2437 N N . PHE A 1 319 ? 11.215 0.731 22.599 1.00 16.64 319 PHE A N 1
ATOM 2438 C CA . PHE A 1 319 ? 10.874 2.008 23.220 1.00 16.65 319 PHE A CA 1
ATOM 2439 C C . PHE A 1 319 ? 11.556 3.263 22.648 1.00 20.31 319 PHE A C 1
ATOM 2440 O O . PHE A 1 319 ? 11.100 4.363 22.992 1.00 21.65 319 PHE A O 1
ATOM 2448 N N . HIS A 1 320 ? 12.549 3.145 21.735 1.00 16.40 320 HIS A N 1
ATOM 2449 C CA . HIS A 1 320 ? 13.156 4.343 21.130 1.00 16.04 320 HIS A CA 1
ATOM 2450 C C . HIS A 1 320 ? 12.829 4.442 19.614 1.00 17.22 320 HIS A C 1
ATOM 2451 O O . HIS A 1 320 ? 13.252 5.408 18.970 1.00 17.35 320 HIS A O 1
ATOM 2458 N N . GLY A 1 321 ? 12.071 3.463 19.065 1.00 14.31 321 GLY A N 1
ATOM 2459 C CA . GLY A 1 321 ? 11.760 3.428 17.633 1.00 14.80 321 GLY A CA 1
ATOM 2460 C C . GLY A 1 321 ? 13.023 3.481 16.783 1.00 16.26 321 GLY A C 1
ATOM 2461 O O . GLY A 1 321 ? 13.098 4.250 15.820 1.00 15.63 321 GLY A O 1
ATOM 2462 N N . GLN A 1 322 ? 14.035 2.669 17.153 1.00 14.09 322 GLN A N 1
ATOM 2463 C CA . GLN A 1 322 ? 15.336 2.678 16.486 1.00 13.80 322 GLN A CA 1
ATOM 2464 C C . GLN A 1 322 ? 15.810 1.338 15.907 1.00 15.49 322 GLN A C 1
ATOM 2465 O O . GLN A 1 322 ? 16.892 1.319 15.313 1.00 15.19 322 GLN A O 1
ATOM 2471 N N . GLY A 1 323 ? 15.039 0.249 16.070 1.00 13.50 323 GLY A N 1
ATOM 2472 C CA . GLY A 1 323 ? 15.453 -1.065 15.565 1.00 12.96 323 GLY A CA 1
ATOM 2473 C C . GLY A 1 323 ? 15.689 -1.095 14.058 1.00 13.87 323 GLY A C 1
ATOM 2474 O O . GLY A 1 323 ? 16.764 -1.523 13.600 1.00 13.46 323 GLY A O 1
ATOM 2475 N N . MET A 1 324 ? 14.695 -0.633 13.274 1.00 11.63 324 MET A N 1
ATOM 2476 C CA A MET A 1 324 ? 14.823 -0.554 11.814 0.50 9.85 324 MET A CA 1
ATOM 2477 C CA B MET A 1 324 ? 14.829 -0.559 11.817 0.50 11.10 324 MET A CA 1
ATOM 2478 C C . MET A 1 324 ? 15.931 0.466 11.459 1.00 13.63 324 MET A C 1
ATOM 2479 O O . MET A 1 324 ? 16.751 0.209 10.573 1.00 13.46 324 MET A O 1
ATOM 2488 N N . ASN A 1 325 ? 15.938 1.641 12.128 1.00 12.08 325 ASN A N 1
ATOM 2489 C CA . ASN A 1 325 ? 16.943 2.671 11.833 1.00 11.17 325 ASN A CA 1
ATOM 2490 C C . ASN A 1 325 ? 18.386 2.146 12.052 1.00 12.09 325 ASN A C 1
ATOM 2491 O O . ASN A 1 325 ? 19.250 2.342 11.173 1.00 12.61 325 ASN A O 1
ATOM 2496 N N . CYS A 1 326 ? 18.610 1.390 13.151 1.00 11.58 326 CYS A N 1
ATOM 2497 C CA . CYS A 1 326 ? 19.909 0.773 13.443 1.00 10.82 326 CYS A CA 1
ATOM 2498 C C . CYS A 1 326 ? 20.232 -0.293 12.396 1.00 12.71 326 CYS A C 1
ATOM 2499 O O . CYS A 1 326 ? 21.391 -0.394 11.968 1.00 12.66 326 CYS A O 1
ATOM 2502 N N . ALA A 1 327 ? 19.215 -1.103 11.995 1.00 11.01 327 ALA A N 1
ATOM 2503 C CA . ALA A 1 327 ? 19.443 -2.180 11.012 1.00 11.75 327 ALA A CA 1
ATOM 2504 C C . ALA A 1 327 ? 19.857 -1.615 9.642 1.00 12.75 327 ALA A C 1
ATOM 2505 O O . ALA A 1 327 ? 20.744 -2.179 8.986 1.00 13.14 327 ALA A O 1
ATOM 2507 N N . LEU A 1 328 ? 19.254 -0.476 9.229 1.00 12.44 328 LEU A N 1
ATOM 2508 C CA . LEU A 1 328 ? 19.617 0.136 7.945 1.00 12.08 328 LEU A CA 1
ATOM 2509 C C . LEU A 1 328 ? 21.023 0.763 8.020 1.00 14.07 328 LEU A C 1
ATOM 2510 O O . LEU A 1 328 ? 21.810 0.636 7.059 1.00 15.03 328 LEU A O 1
ATOM 2515 N N . GLU A 1 329 ? 21.379 1.359 9.190 1.00 13.12 329 GLU A N 1
ATOM 2516 C CA . GLU A 1 329 ? 22.722 1.900 9.455 1.00 12.56 329 GLU A CA 1
ATOM 2517 C C . GLU A 1 329 ? 23.756 0.751 9.384 1.00 14.13 329 GLU A C 1
ATOM 2518 O O . GLU A 1 329 ? 24.818 0.933 8.774 1.00 13.23 329 GLU A O 1
ATOM 2524 N N . ASP A 1 330 ? 23.427 -0.437 9.958 1.00 11.60 330 ASP A N 1
ATOM 2525 C CA . ASP A 1 330 ? 24.303 -1.618 9.903 1.00 11.42 330 ASP A CA 1
ATOM 2526 C C . ASP A 1 330 ? 24.552 -2.029 8.432 1.00 12.87 330 ASP A C 1
ATOM 2527 O O . ASP A 1 330 ? 25.690 -2.370 8.086 1.00 12.56 330 ASP A O 1
ATOM 2532 N N . ALA A 1 331 ? 23.488 -2.022 7.584 1.00 11.73 331 ALA A N 1
ATOM 2533 C CA . ALA A 1 331 ? 23.610 -2.422 6.163 1.00 11.97 331 ALA A CA 1
ATOM 2534 C C . ALA A 1 331 ? 24.612 -1.545 5.390 1.00 14.02 331 ALA A C 1
ATOM 2535 O O . ALA A 1 331 ? 25.452 -2.071 4.645 1.00 13.49 331 ALA A O 1
ATOM 2537 N N . VAL A 1 332 ? 24.581 -0.220 5.629 1.00 11.91 332 VAL A N 1
ATOM 2538 C CA . VAL A 1 332 ? 25.523 0.730 5.004 1.00 11.30 332 VAL A CA 1
ATOM 2539 C C . VAL A 1 332 ? 26.958 0.401 5.463 1.00 14.61 332 VAL A C 1
ATOM 2540 O O . VAL A 1 332 ? 27.841 0.273 4.614 1.00 14.12 332 VAL A O 1
ATOM 2544 N N . ALA A 1 333 ? 27.182 0.229 6.782 1.00 13.06 333 ALA A N 1
ATOM 2545 C CA . ALA A 1 333 ? 28.518 -0.078 7.310 1.00 12.57 333 ALA A CA 1
ATOM 2546 C C . ALA A 1 333 ? 29.060 -1.421 6.794 1.00 14.81 333 ALA A C 1
ATOM 2547 O O . ALA A 1 333 ? 30.237 -1.493 6.409 1.00 14.24 333 ALA A O 1
ATOM 2549 N N . LEU A 1 334 ? 28.207 -2.477 6.752 1.00 12.48 334 LEU A N 1
ATOM 2550 C CA . LEU A 1 334 ? 28.664 -3.787 6.260 1.00 11.97 334 LEU A CA 1
ATOM 2551 C C . LEU A 1 334 ? 29.091 -3.717 4.780 1.00 13.58 334 LEU A C 1
ATOM 2552 O O . LEU A 1 334 ? 30.139 -4.265 4.411 1.00 13.99 334 LEU A O 1
ATOM 2557 N N . ALA A 1 335 ? 28.282 -3.040 3.935 1.00 12.29 335 ALA A N 1
ATOM 2558 C CA . ALA A 1 335 ? 28.626 -2.891 2.510 1.00 12.98 335 ALA A CA 1
ATOM 2559 C C . ALA A 1 335 ? 29.934 -2.102 2.346 1.00 16.26 335 ALA A C 1
ATOM 2560 O O . ALA A 1 335 ? 30.762 -2.490 1.522 1.00 16.48 335 ALA A O 1
ATOM 2562 N N . GLU A 1 336 ? 30.148 -1.050 3.172 1.00 13.71 336 GLU A N 1
ATOM 2563 C CA . GLU A 1 336 ? 31.380 -0.236 3.142 1.00 14.33 336 GLU A CA 1
ATOM 2564 C C . GLU A 1 336 ? 32.615 -1.076 3.488 1.00 17.35 336 GLU A C 1
ATOM 2565 O O . GLU A 1 336 ? 33.624 -1.015 2.763 1.00 18.53 336 GLU A O 1
ATOM 2571 N N . HIS A 1 337 ? 32.541 -1.873 4.590 1.00 13.66 337 HIS A N 1
ATOM 2572 C CA . HIS A 1 337 ? 33.669 -2.722 4.997 1.00 13.17 337 HIS A CA 1
ATOM 2573 C C . HIS A 1 337 ? 33.979 -3.794 3.937 1.00 16.21 337 HIS A C 1
ATOM 2574 O O . HIS A 1 337 ? 35.144 -3.936 3.544 1.00 17.01 337 HIS A O 1
ATOM 2581 N N . LEU A 1 338 ? 32.937 -4.517 3.452 1.00 13.80 338 LEU A N 1
ATOM 2582 C CA . LEU A 1 338 ? 33.127 -5.572 2.442 1.00 13.63 338 LEU A CA 1
ATOM 2583 C C . LEU A 1 338 ? 33.732 -5.047 1.138 1.00 16.65 338 LEU A C 1
ATOM 2584 O O . LEU A 1 338 ? 34.603 -5.700 0.540 1.00 15.83 338 LEU A O 1
ATOM 2589 N N . GLN A 1 339 ? 33.276 -3.876 0.694 1.00 16.40 339 GLN A N 1
ATOM 2590 C CA . GLN A 1 339 ? 33.769 -3.287 -0.551 1.00 17.20 339 GLN A CA 1
ATOM 2591 C C . GLN A 1 339 ? 35.258 -2.956 -0.553 1.00 21.85 339 GLN A C 1
ATOM 2592 O O . GLN A 1 339 ? 35.919 -3.211 -1.557 1.00 23.73 339 GLN A O 1
ATOM 2598 N N . SER A 1 340 ? 35.780 -2.402 0.561 1.00 16.74 340 SER A N 1
ATOM 2599 C CA . SER A 1 340 ? 37.136 -1.845 0.687 1.00 16.35 340 SER A CA 1
ATOM 2600 C C . SER A 1 340 ? 38.205 -2.644 1.440 1.00 22.29 340 SER A C 1
ATOM 2601 O O . SER A 1 340 ? 39.368 -2.219 1.439 1.00 23.13 340 SER A O 1
ATOM 2604 N N . ALA A 1 341 ? 37.837 -3.741 2.119 1.00 19.78 341 ALA A N 1
ATOM 2605 C CA . ALA A 1 341 ? 38.805 -4.502 2.920 1.00 20.69 341 ALA A CA 1
ATOM 2606 C C . ALA A 1 341 ? 39.808 -5.337 2.118 1.00 24.68 341 ALA A C 1
ATOM 2607 O O . ALA A 1 341 ? 39.560 -5.645 0.951 1.00 24.66 341 ALA A O 1
ATOM 2609 N N . ALA A 1 342 ? 40.908 -5.761 2.781 1.00 22.28 342 ALA A N 1
ATOM 2610 C CA . ALA A 1 342 ? 41.937 -6.616 2.168 1.00 23.52 342 ALA A CA 1
ATOM 2611 C C . ALA A 1 342 ? 41.366 -8.007 1.810 1.00 27.53 342 ALA A C 1
ATOM 2612 O O . ALA A 1 342 ? 41.752 -8.586 0.799 1.00 27.57 342 ALA A O 1
ATOM 2614 N N . ASP A 1 343 ? 40.409 -8.510 2.618 1.00 21.40 343 ASP A N 1
ATOM 2615 C CA . ASP A 1 343 ? 39.751 -9.816 2.430 1.00 20.54 343 ASP A CA 1
ATOM 2616 C C . ASP A 1 343 ? 38.481 -9.857 3.277 1.00 20.89 343 ASP A C 1
ATOM 2617 O O . ASP A 1 343 ? 38.300 -8.976 4.125 1.00 18.17 343 ASP A O 1
ATOM 2622 N N . ASN A 1 344 ? 37.628 -10.891 3.083 1.00 17.85 344 ASN A N 1
ATOM 2623 C CA . ASN A 1 344 ? 36.365 -11.009 3.837 1.00 17.07 344 ASN A CA 1
ATOM 2624 C C . ASN A 1 344 ? 36.582 -11.139 5.348 1.00 18.94 344 ASN A C 1
ATOM 2625 O O . ASN A 1 344 ? 35.871 -10.479 6.107 1.00 17.06 344 ASN A O 1
ATOM 2630 N N . ALA A 1 345 ? 37.589 -11.931 5.790 1.00 17.68 345 ALA A N 1
ATOM 2631 C CA . ALA A 1 345 ? 37.867 -12.063 7.232 1.00 17.51 345 ALA A CA 1
ATOM 2632 C C . ALA A 1 345 ? 38.168 -10.706 7.892 1.00 19.80 345 ALA A C 1
ATOM 2633 O O . ALA A 1 345 ? 37.626 -10.422 8.967 1.00 17.33 345 ALA A O 1
ATOM 2635 N N . SER A 1 346 ? 38.995 -9.856 7.234 1.00 17.29 346 SER A N 1
ATOM 2636 C CA . SER A 1 346 ? 39.325 -8.525 7.762 1.00 16.51 346 SER A CA 1
ATOM 2637 C C . SER A 1 346 ? 38.085 -7.619 7.803 1.00 18.37 346 SER A C 1
ATOM 2638 O O . SER A 1 346 ? 37.866 -6.933 8.812 1.00 18.39 346 SER A O 1
ATOM 2641 N N . ALA A 1 347 ? 37.229 -7.685 6.757 1.00 15.56 347 ALA A N 1
ATOM 2642 C CA . ALA A 1 347 ? 35.989 -6.908 6.658 1.00 14.51 347 ALA A CA 1
ATOM 2643 C C . ALA A 1 347 ? 35.037 -7.234 7.810 1.00 16.46 347 ALA A C 1
ATOM 2644 O O . ALA A 1 347 ? 34.507 -6.323 8.445 1.00 15.78 347 ALA A O 1
ATOM 2646 N N . LEU A 1 348 ? 34.815 -8.544 8.076 1.00 13.95 348 LEU A N 1
ATOM 2647 C CA . LEU A 1 348 ? 33.867 -8.971 9.108 1.00 13.78 348 LEU A CA 1
ATOM 2648 C C . LEU A 1 348 ? 34.327 -8.617 10.524 1.00 16.71 348 LEU A C 1
ATOM 2649 O O . LEU A 1 348 ? 33.499 -8.171 11.322 1.00 15.72 348 LEU A O 1
ATOM 2654 N N . ALA A 1 349 ? 35.637 -8.769 10.822 1.00 16.36 349 ALA A N 1
ATOM 2655 C CA . ALA A 1 349 ? 36.183 -8.405 12.132 1.00 15.85 349 ALA A CA 1
ATOM 2656 C C . ALA A 1 349 ? 36.101 -6.887 12.333 1.00 17.96 349 ALA A C 1
ATOM 2657 O O . 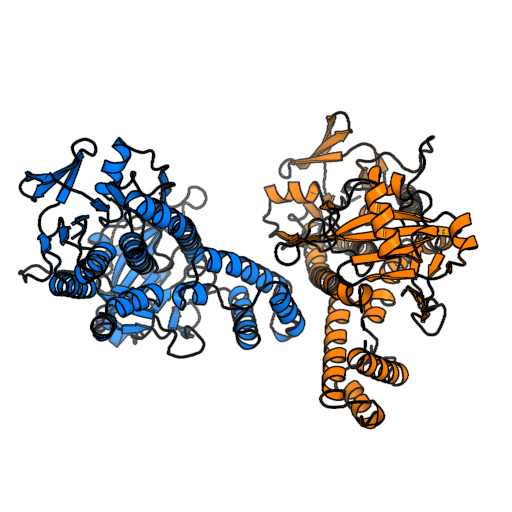ALA A 1 349 ? 35.737 -6.462 13.421 1.00 17.34 349 ALA A O 1
ATOM 2659 N N . ALA A 1 350 ? 36.402 -6.080 11.280 1.00 15.55 350 ALA A N 1
ATOM 2660 C CA . ALA A 1 350 ? 36.341 -4.607 11.377 1.00 15.64 350 ALA A CA 1
ATOM 2661 C C . ALA A 1 350 ? 34.904 -4.104 11.521 1.00 17.18 350 ALA A C 1
ATOM 2662 O O . ALA A 1 350 ? 34.667 -3.185 12.301 1.00 16.12 350 ALA A O 1
ATOM 2664 N N . PHE A 1 351 ? 33.945 -4.730 10.816 1.00 13.90 351 PHE A N 1
ATOM 2665 C CA . PHE A 1 351 ? 32.514 -4.370 10.925 1.00 12.74 351 PHE A CA 1
ATOM 2666 C C . PHE A 1 351 ? 32.021 -4.625 12.346 1.00 15.03 351 PHE A C 1
ATOM 2667 O O . PHE A 1 351 ? 31.368 -3.761 12.924 1.00 14.35 351 PHE A O 1
ATOM 2675 N N . THR A 1 352 ? 32.351 -5.801 12.925 1.00 13.95 352 THR A N 1
ATOM 2676 C CA . THR A 1 352 ? 31.936 -6.158 14.291 1.00 14.25 352 THR A CA 1
ATOM 2677 C C . THR A 1 352 ? 32.554 -5.190 15.315 1.00 17.65 352 THR A C 1
ATOM 2678 O O . THR A 1 352 ? 31.834 -4.703 16.192 1.00 15.21 352 THR A O 1
ATOM 2682 N N . ALA A 1 353 ? 33.867 -4.893 15.207 1.00 15.68 353 ALA A N 1
ATOM 2683 C CA . ALA A 1 353 ? 34.540 -3.975 16.143 1.00 16.94 353 ALA A CA 1
ATOM 2684 C C . ALA A 1 353 ? 33.938 -2.573 16.124 1.00 18.80 353 ALA A C 1
ATOM 2685 O O . ALA A 1 353 ? 33.826 -1.959 17.182 1.00 19.34 353 ALA A O 1
ATOM 2687 N N . GLN A 1 354 ? 33.523 -2.074 14.940 1.00 16.69 354 GLN A N 1
ATOM 2688 C CA . GLN A 1 354 ? 32.910 -0.750 14.792 1.00 16.51 354 GLN A CA 1
ATOM 2689 C C . GLN A 1 354 ? 31.503 -0.738 15.371 1.00 20.13 354 GLN A C 1
ATOM 2690 O O . GLN A 1 354 ? 31.187 0.147 16.155 1.00 20.59 354 GLN A O 1
ATOM 2696 N N . ARG A 1 355 ? 30.635 -1.669 14.933 1.00 16.04 355 ARG A N 1
ATOM 2697 C CA . ARG A 1 355 ? 29.217 -1.651 15.267 1.00 16.28 355 ARG A CA 1
ATOM 2698 C C . ARG A 1 355 ? 28.807 -2.203 16.634 1.00 20.14 355 ARG A C 1
ATOM 2699 O O . ARG A 1 355 ? 27.819 -1.704 17.176 1.00 19.43 355 ARG A O 1
ATOM 2707 N N . GLN A 1 356 ? 29.475 -3.257 17.169 1.00 16.73 356 GLN A N 1
ATOM 2708 C CA . GLN A 1 356 ? 29.065 -3.861 18.451 1.00 17.20 356 GLN A CA 1
ATOM 2709 C C . GLN A 1 356 ? 28.969 -2.803 19.618 1.00 19.39 356 GLN A C 1
ATOM 2710 O O . GLN A 1 356 ? 27.926 -2.814 20.293 1.00 17.66 356 GLN A O 1
ATOM 2716 N N . PRO A 1 357 ? 29.924 -1.854 19.840 1.00 17.79 357 PRO A N 1
ATOM 2717 C CA . PRO A 1 357 ? 29.736 -0.861 20.917 1.00 18.29 357 PRO A CA 1
ATOM 2718 C C . PRO A 1 357 ? 28.560 0.099 20.684 1.00 18.92 357 PRO A C 1
ATOM 2719 O O . PRO A 1 357 ? 27.905 0.496 21.647 1.00 18.46 357 PRO A O 1
ATOM 2723 N N . ASP A 1 358 ? 28.271 0.440 19.415 1.00 14.84 358 ASP A N 1
ATOM 2724 C CA . ASP A 1 358 ? 27.134 1.302 19.088 1.00 13.99 358 ASP A CA 1
ATOM 2725 C C . ASP A 1 358 ? 25.810 0.572 19.264 1.00 16.65 358 ASP A C 1
ATOM 2726 O O . ASP A 1 358 ? 24.896 1.147 19.853 1.00 15.70 358 ASP A O 1
ATOM 2731 N N . ALA A 1 359 ? 25.737 -0.733 18.884 1.00 14.96 359 ALA A N 1
ATOM 2732 C CA . ALA A 1 359 ? 24.527 -1.525 19.140 1.00 15.55 359 ALA A CA 1
ATOM 2733 C C . ALA A 1 359 ? 24.264 -1.671 20.663 1.00 16.22 359 ALA A C 1
ATOM 2734 O O . ALA A 1 359 ? 23.116 -1.540 21.099 1.00 15.85 359 ALA A O 1
ATOM 2736 N N . LEU A 1 360 ? 25.325 -1.892 21.479 1.00 15.29 360 LEU A N 1
ATOM 2737 C CA . LEU A 1 360 ? 25.174 -2.000 22.938 1.00 15.93 360 LEU A CA 1
ATOM 2738 C C . LEU A 1 360 ? 24.613 -0.680 23.517 1.00 18.00 360 LEU A C 1
ATOM 2739 O O . LEU A 1 360 ? 23.726 -0.720 24.376 1.00 16.22 360 LEU A O 1
ATOM 2744 N N . ALA A 1 361 ? 25.072 0.490 22.989 1.00 15.23 361 ALA A N 1
ATOM 2745 C CA . ALA A 1 361 ? 24.575 1.787 23.446 1.00 14.71 361 ALA A CA 1
ATOM 2746 C C . ALA A 1 361 ? 23.086 2.014 23.118 1.00 16.18 361 ALA A C 1
ATOM 2747 O O . ALA A 1 361 ? 22.336 2.411 24.016 1.00 15.53 361 ALA A O 1
ATOM 2749 N N . ILE A 1 362 ? 22.630 1.737 21.873 1.00 13.10 362 ILE A N 1
ATOM 2750 C CA . ILE A 1 362 ? 21.199 1.921 21.558 1.00 11.93 362 ILE A CA 1
ATOM 2751 C C . ILE A 1 362 ? 20.316 0.913 22.343 1.00 15.10 362 ILE A C 1
ATOM 2752 O O . ILE A 1 362 ? 19.236 1.289 22.786 1.00 14.04 362 ILE A O 1
ATOM 2757 N N . GLN A 1 363 ? 20.811 -0.318 22.605 1.00 13.64 363 GLN A N 1
ATOM 2758 C CA . GLN A 1 363 ? 20.053 -1.284 23.414 1.00 12.88 363 GLN A CA 1
ATOM 2759 C C . GLN A 1 363 ? 19.817 -0.700 24.826 1.00 16.27 363 GLN A C 1
ATOM 2760 O O . GLN A 1 363 ? 18.696 -0.764 25.340 1.00 15.74 363 GLN A O 1
ATOM 2766 N N . ALA A 1 364 ? 20.852 -0.062 25.406 1.00 14.15 364 ALA A N 1
ATOM 2767 C CA . ALA A 1 364 ? 20.735 0.569 26.734 1.00 14.25 364 ALA A CA 1
ATOM 2768 C C . ALA A 1 364 ? 19.839 1.816 26.712 1.00 16.95 364 ALA A C 1
ATOM 2769 O O . ALA A 1 364 ? 19.018 1.980 27.613 1.00 16.68 364 ALA A O 1
ATOM 2771 N N . MET A 1 365 ? 19.990 2.697 25.702 1.00 13.36 365 MET A N 1
ATOM 2772 C CA . MET A 1 365 ? 19.178 3.913 25.597 1.00 12.78 365 MET A CA 1
ATOM 2773 C C . MET A 1 365 ? 17.691 3.588 25.325 1.00 16.97 365 MET A C 1
ATOM 2774 O O . MET A 1 365 ? 16.819 4.317 25.803 1.00 18.60 365 MET A O 1
ATOM 2779 N N . ALA A 1 366 ? 17.404 2.486 24.593 1.00 14.39 366 ALA A N 1
ATOM 2780 C CA . ALA A 1 366 ? 16.027 2.061 24.338 1.00 14.26 366 ALA A CA 1
ATOM 2781 C C . ALA A 1 366 ? 15.363 1.638 25.661 1.00 17.98 366 ALA A C 1
ATOM 2782 O O . ALA A 1 366 ? 14.216 2.019 25.893 1.00 18.21 366 ALA A O 1
ATOM 2784 N N . LEU A 1 367 ? 16.080 0.894 26.540 1.00 15.83 367 LEU A N 1
ATOM 2785 C CA . LEU A 1 367 ? 15.535 0.489 27.847 1.00 16.75 367 LEU A CA 1
ATOM 2786 C C . LEU A 1 367 ? 15.223 1.725 28.701 1.00 20.23 367 LEU A C 1
ATOM 2787 O O . LEU A 1 367 ? 14.146 1.803 29.278 1.00 20.65 367 LEU A O 1
ATOM 2792 N N . GLU A 1 368 ? 16.122 2.720 28.691 1.00 16.36 368 GLU A N 1
ATOM 2793 C CA . GLU A 1 368 ? 15.977 3.984 29.439 1.00 16.61 368 GLU A CA 1
ATOM 2794 C C . GLU A 1 368 ? 14.823 4.860 28.909 1.00 20.68 368 GLU A C 1
ATOM 2795 O O . GLU A 1 368 ? 14.231 5.613 29.693 1.00 20.83 368 GLU A O 1
ATOM 2801 N N . ASN A 1 369 ? 14.518 4.811 27.586 1.00 16.97 369 ASN A N 1
ATOM 2802 C CA . ASN A 1 369 ? 13.477 5.661 26.992 1.00 16.71 369 ASN A CA 1
ATOM 2803 C C . ASN A 1 369 ? 12.048 5.306 27.455 1.00 20.47 369 ASN A C 1
ATOM 2804 O O . ASN A 1 369 ? 11.138 6.128 27.307 1.00 20.52 369 ASN A O 1
ATOM 2809 N N . TYR A 1 370 ? 11.853 4.107 28.030 1.00 19.25 370 TYR A N 1
ATOM 2810 C CA . TYR A 1 370 ? 10.534 3.733 28.543 1.00 20.00 370 TYR A CA 1
ATOM 2811 C C . TYR A 1 370 ? 10.077 4.682 29.696 1.00 23.39 370 TYR A C 1
ATOM 2812 O O . TYR A 1 370 ? 8.956 5.182 29.654 1.00 21.79 370 TYR A O 1
ATOM 2821 N N . VAL A 1 371 ? 10.964 4.948 30.693 1.00 21.39 371 VAL A N 1
ATOM 2822 C CA . VAL A 1 371 ? 10.680 5.844 31.830 1.00 21.79 371 VAL A CA 1
ATOM 2823 C C . VAL A 1 371 ? 10.453 7.273 31.306 1.00 23.85 371 VAL A C 1
ATOM 2824 O O . VAL A 1 371 ? 9.607 7.984 31.835 1.00 24.30 371 VAL A O 1
ATOM 2828 N N . GLU A 1 372 ? 11.212 7.683 30.277 1.00 19.84 372 GLU A N 1
ATOM 2829 C CA . GLU A 1 372 ? 11.100 9.010 29.675 1.00 19.91 372 GLU A CA 1
ATOM 2830 C C . GLU A 1 372 ? 9.685 9.249 29.141 1.00 24.87 372 GLU A C 1
ATOM 2831 O O . GLU A 1 372 ? 9.088 10.291 29.443 1.00 26.52 372 GLU A O 1
ATOM 2837 N N . MET A 1 373 ? 9.161 8.263 28.380 1.00 19.88 373 MET A N 1
ATOM 2838 C CA A MET A 1 373 ? 7.846 8.314 27.739 0.50 19.37 373 MET A CA 1
ATOM 2839 C CA B MET A 1 373 ? 7.840 8.321 27.746 0.50 18.76 373 MET A CA 1
ATOM 2840 C C . MET A 1 373 ? 6.698 8.099 28.718 1.00 23.18 373 MET A C 1
ATOM 2841 O O . MET A 1 373 ? 5.659 8.730 28.569 1.00 22.21 373 MET A O 1
ATOM 2850 N N . SER A 1 374 ? 6.850 7.148 29.662 1.00 21.35 374 SER A N 1
ATOM 2851 C CA . SER A 1 374 ? 5.760 6.786 30.568 1.00 21.07 374 SER A CA 1
ATOM 2852 C C . SER A 1 374 ? 5.678 7.562 31.877 1.00 27.37 374 SER A C 1
ATOM 2853 O O . SER A 1 374 ? 4.579 7.647 32.436 1.00 25.94 374 SER A O 1
ATOM 2856 N N . SER A 1 375 ? 6.794 8.133 32.363 1.00 26.99 375 SER A N 1
ATOM 2857 C CA . SER A 1 375 ? 6.783 8.878 33.621 1.00 29.54 375 SER A CA 1
ATOM 2858 C C . SER A 1 375 ? 7.287 10.317 33.523 1.00 37.26 375 SER A C 1
ATOM 2859 O O . SER A 1 375 ? 6.593 11.232 33.977 1.00 38.85 375 SER A O 1
ATOM 2862 N N . LYS A 1 376 ? 8.493 10.518 32.961 1.00 34.47 376 LYS A N 1
ATOM 2863 C CA . LYS A 1 376 ? 9.141 11.830 32.871 1.00 35.63 376 LYS A CA 1
ATOM 2864 C C . LYS A 1 376 ? 8.338 12.904 32.115 1.00 41.59 376 LYS A C 1
ATOM 2865 O O . LYS A 1 376 ? 8.315 14.038 32.592 1.00 42.45 376 LYS A O 1
ATOM 2871 N N . VAL A 1 377 ? 7.652 12.563 30.991 1.00 38.40 377 VAL A N 1
ATOM 2872 C CA . VAL A 1 377 ? 6.866 13.533 30.188 1.00 38.64 377 VAL A CA 1
ATOM 2873 C C . VAL A 1 377 ? 5.806 14.302 31.002 1.00 44.78 377 VAL A C 1
ATOM 2874 O O . VAL A 1 377 ? 5.434 15.412 30.615 1.00 44.52 377 VAL A O 1
ATOM 2878 N N . ALA A 1 378 ? 5.312 13.698 32.099 1.00 42.88 378 ALA A N 1
ATOM 2879 C CA . ALA A 1 378 ? 4.296 14.278 32.980 1.00 43.59 378 ALA A CA 1
ATOM 2880 C C . ALA A 1 378 ? 4.907 14.840 34.280 1.00 48.51 378 ALA A C 1
ATOM 2881 O O . ALA A 1 378 ? 4.170 15.132 35.227 1.00 48.71 378 ALA A O 1
ATOM 2883 N N . SER A 1 379 ? 6.245 15.010 34.319 1.00 45.32 379 SER A N 1
ATOM 2884 C CA . SER A 1 379 ? 6.948 15.522 35.500 1.00 46.17 379 SER A CA 1
ATOM 2885 C C . SER A 1 379 ? 7.410 16.987 35.354 1.00 50.86 379 SER A C 1
ATOM 2886 O O . SER A 1 379 ? 8.126 17.298 34.393 1.00 49.18 379 SER A O 1
ATOM 2889 N N . PRO A 1 380 ? 7.037 17.886 36.312 1.00 49.58 380 PRO A N 1
ATOM 2890 C CA . PRO A 1 380 ? 7.452 19.304 36.212 1.00 50.13 380 PRO A CA 1
ATOM 2891 C C . PRO A 1 380 ? 8.966 19.527 36.254 1.00 55.37 380 PRO A C 1
ATOM 2892 O O . PRO A 1 380 ? 9.451 20.486 35.648 1.00 55.10 380 PRO A O 1
ATOM 2896 N N . THR A 1 381 ? 9.713 18.644 36.961 1.00 52.63 381 THR A N 1
ATOM 2897 C CA . THR A 1 381 ? 11.178 18.714 37.035 1.00 52.36 381 THR A CA 1
ATOM 2898 C C . THR A 1 381 ? 11.798 18.472 35.646 1.00 55.05 381 THR A C 1
ATOM 2899 O O . THR A 1 381 ? 12.726 19.185 35.275 1.00 54.18 381 THR A O 1
ATOM 2903 N N . TYR A 1 382 ? 11.245 17.505 34.873 1.00 51.12 382 TYR A N 1
ATOM 2904 C CA . TYR A 1 382 ? 11.663 17.180 33.505 1.00 50.22 382 TYR A CA 1
ATOM 2905 C C . TYR A 1 382 ? 11.344 18.367 32.591 1.00 52.31 382 TYR A C 1
ATOM 2906 O O . TYR A 1 382 ? 12.145 18.681 31.717 1.00 51.77 382 TYR A O 1
ATOM 2915 N N . LEU A 1 383 ? 10.183 19.027 32.809 1.00 47.74 383 LEU A N 1
ATOM 2916 C CA . LEU A 1 383 ? 9.734 20.203 32.057 1.00 47.11 383 LEU A CA 1
ATOM 2917 C C . LEU A 1 383 ? 10.681 21.404 32.268 1.00 47.52 383 LEU A C 1
ATOM 2918 O O . LEU A 1 383 ? 10.978 22.133 31.312 1.00 47.06 383 LEU A O 1
ATOM 2923 N N . LEU A 1 384 ? 11.152 21.599 33.517 1.00 41.33 384 LEU A N 1
ATOM 2924 C CA . LEU A 1 384 ? 12.099 22.662 33.866 1.00 39.92 384 LEU A CA 1
ATOM 2925 C C . LEU A 1 384 ? 13.464 22.328 33.251 1.00 38.99 384 LEU A C 1
ATOM 2926 O O . LEU A 1 384 ? 14.114 23.218 32.702 1.00 37.83 384 LEU A O 1
ATOM 2931 N N . GLU A 1 385 ? 13.870 21.038 33.306 1.00 33.46 385 GLU A N 1
ATOM 2932 C CA . GLU A 1 385 ? 15.114 20.536 32.705 1.00 31.93 385 GLU A CA 1
ATOM 2933 C C . GLU A 1 385 ? 15.105 20.737 31.183 1.00 34.33 385 GLU A C 1
ATOM 2934 O O . GLU A 1 385 ? 16.109 21.182 30.630 1.00 32.39 385 GLU A O 1
ATOM 2940 N N . ARG A 1 386 ? 13.963 20.429 30.518 1.00 31.53 386 ARG A N 1
ATOM 2941 C CA . ARG A 1 386 ? 13.752 20.571 29.070 1.00 31.45 386 ARG A CA 1
ATOM 2942 C C . ARG A 1 386 ? 13.884 22.037 28.669 1.00 34.84 386 ARG A C 1
ATOM 2943 O O . ARG A 1 386 ? 14.597 22.331 27.712 1.00 34.50 386 ARG A O 1
ATOM 2951 N N . GLU A 1 387 ? 13.260 22.948 29.449 1.00 32.13 387 GLU A N 1
ATOM 2952 C CA . GLU A 1 387 ? 13.315 24.401 29.274 1.00 32.12 387 GLU A CA 1
ATOM 2953 C C . GLU A 1 387 ? 14.774 24.897 29.350 1.00 33.28 387 GLU A C 1
ATOM 2954 O O . GLU A 1 387 ? 15.220 25.649 28.473 1.00 33.44 387 GLU A O 1
ATOM 2960 N N . LEU A 1 388 ? 15.520 24.450 30.383 1.00 27.21 388 LEU A N 1
ATOM 2961 C CA . LEU A 1 388 ? 16.927 24.815 30.566 1.00 25.53 388 LEU A CA 1
ATOM 2962 C C . LEU A 1 388 ? 17.802 24.244 29.433 1.00 26.34 388 LEU A C 1
ATOM 2963 O O . LEU A 1 388 ? 18.669 24.951 28.915 1.00 25.55 388 LEU A O 1
ATOM 2968 N N . GLY A 1 389 ? 17.536 22.996 29.047 1.00 22.79 389 GLY A N 1
ATOM 2969 C CA . GLY A 1 389 ? 18.225 22.323 27.950 1.00 22.76 389 GLY A CA 1
ATOM 2970 C C . GLY A 1 389 ? 18.054 23.036 26.622 1.00 26.80 389 GLY A C 1
ATOM 2971 O O . GLY A 1 389 ? 19.003 23.117 25.835 1.00 24.96 389 GLY A O 1
ATOM 2972 N N . GLN A 1 390 ? 16.849 23.606 26.383 1.00 26.24 390 GLN A N 1
ATOM 2973 C CA . GLN A 1 390 ? 16.538 24.366 25.163 1.00 26.15 390 GLN A CA 1
ATOM 2974 C C . GLN A 1 390 ? 17.353 25.653 25.084 1.00 27.23 390 GLN A C 1
ATOM 2975 O O . GLN A 1 390 ? 17.888 25.965 24.015 1.00 25.64 390 GLN A O 1
ATOM 2981 N N . ILE A 1 391 ? 17.520 26.356 26.231 1.00 22.02 391 ILE A N 1
ATOM 2982 C CA . ILE A 1 391 ? 18.321 27.573 26.334 1.00 22.18 391 ILE A CA 1
ATOM 2983 C C . ILE A 1 391 ? 19.794 27.240 26.062 1.00 24.82 391 ILE A C 1
ATOM 2984 O O . ILE A 1 391 ? 20.452 27.966 25.301 1.00 24.56 391 ILE A O 1
ATOM 2989 N N . MET A 1 392 ? 20.307 26.127 26.658 1.00 20.49 392 MET A N 1
ATOM 2990 C CA . MET A 1 392 ? 21.705 25.732 26.448 1.00 18.85 392 MET A CA 1
ATOM 2991 C C . MET A 1 392 ? 21.968 25.351 24.984 1.00 22.74 392 MET A C 1
ATOM 2992 O O . MET A 1 392 ? 23.032 25.675 24.455 1.00 22.66 392 MET A O 1
ATOM 2997 N N . ALA A 1 393 ? 20.983 24.697 24.334 1.00 21.47 393 ALA A N 1
ATOM 2998 C CA . ALA A 1 393 ? 21.054 24.287 22.929 1.00 22.53 393 ALA A CA 1
ATOM 2999 C C . ALA A 1 393 ? 21.094 25.524 22.008 1.00 26.98 393 ALA A C 1
ATOM 3000 O O . ALA A 1 393 ? 21.822 25.520 21.021 1.00 26.49 393 ALA A O 1
ATOM 3002 N N . GLN A 1 394 ? 20.389 26.613 22.381 1.00 24.86 394 GLN A N 1
ATOM 3003 C CA . GLN A 1 394 ? 20.410 27.884 21.637 1.00 24.47 394 GLN A CA 1
ATOM 3004 C C . GLN A 1 394 ? 21.753 28.610 21.797 1.00 27.30 394 GLN A C 1
ATOM 3005 O O . GLN A 1 394 ? 22.310 29.103 20.812 1.00 27.55 394 GLN A O 1
ATOM 3011 N N . ARG A 1 395 ? 22.268 28.700 23.047 1.00 21.85 395 ARG A N 1
ATOM 3012 C CA . ARG A 1 395 ? 23.518 29.391 23.339 1.00 21.65 395 ARG A CA 1
ATOM 3013 C C . ARG A 1 395 ? 24.743 28.660 22.822 1.00 23.17 395 ARG A C 1
ATOM 3014 O O . ARG A 1 395 ? 25.716 29.309 22.439 1.00 23.95 395 ARG A O 1
ATOM 3022 N N . GLN A 1 396 ? 24.732 27.310 22.884 1.00 20.29 396 GLN A N 1
ATOM 3023 C CA . GLN A 1 396 ? 25.900 26.494 22.508 1.00 19.20 396 GLN A CA 1
ATOM 3024 C C . GLN A 1 396 ? 25.474 25.355 21.547 1.00 22.39 396 GLN A C 1
ATOM 3025 O O . GLN A 1 396 ? 25.477 24.183 21.942 1.00 19.27 396 GLN A O 1
ATOM 3031 N N . PRO A 1 397 ? 25.129 25.689 20.274 1.00 20.53 397 PRO A N 1
ATOM 3032 C CA . PRO A 1 397 ? 24.580 24.670 19.356 1.00 20.30 397 PRO A CA 1
ATOM 3033 C C . PRO A 1 397 ? 25.483 23.515 18.931 1.00 23.18 397 PRO A C 1
ATOM 3034 O O . PRO A 1 397 ? 24.940 22.500 18.473 1.00 23.38 397 PRO A O 1
ATOM 3038 N N . THR A 1 398 ? 26.807 23.650 19.045 1.00 20.85 398 THR A N 1
ATOM 3039 C CA . THR A 1 398 ? 27.721 22.568 18.677 1.00 21.07 398 THR A CA 1
ATOM 3040 C C . THR A 1 398 ? 28.200 21.793 19.924 1.00 23.82 398 THR A C 1
ATOM 3041 O O . THR A 1 398 ? 28.982 20.846 19.785 1.00 22.12 398 THR A O 1
ATOM 3045 N N . ARG A 1 399 ? 27.737 22.197 21.134 1.00 19.82 399 ARG A N 1
ATOM 3046 C CA . ARG A 1 399 ? 28.146 21.527 22.372 1.00 19.26 399 ARG A CA 1
ATOM 3047 C C . ARG A 1 399 ? 26.973 20.842 23.070 1.00 21.03 399 ARG A C 1
ATOM 3048 O O . ARG A 1 399 ? 27.084 19.670 23.437 1.00 19.56 399 ARG A O 1
ATOM 3056 N N . PHE A 1 400 ? 25.857 21.573 23.277 1.00 18.34 400 PHE A N 1
ATOM 3057 C CA . PHE A 1 400 ? 24.693 21.016 23.946 1.00 17.09 400 PHE A CA 1
ATOM 3058 C C . PHE A 1 400 ? 23.653 20.644 22.899 1.00 20.76 400 PHE A C 1
ATOM 3059 O O . PHE A 1 400 ? 22.966 21.520 22.369 1.00 19.61 400 PHE A O 1
ATOM 3067 N N . ILE A 1 401 ? 23.569 19.337 22.591 1.00 17.70 401 ILE A N 1
ATOM 3068 C CA . ILE A 1 401 ? 22.596 18.766 21.636 1.00 17.74 401 ILE A CA 1
ATOM 3069 C C . ILE A 1 401 ? 21.797 17.727 22.436 1.00 19.78 401 ILE A C 1
ATOM 3070 O O . ILE A 1 401 ? 22.400 16.725 22.856 1.00 18.76 401 ILE A O 1
ATOM 3075 N N . PRO A 1 402 ? 20.480 17.939 22.707 1.00 18.48 402 PRO A N 1
ATOM 3076 C CA . PRO A 1 402 ? 19.732 16.978 23.549 1.00 18.66 402 PRO A CA 1
ATOM 3077 C C . PRO A 1 402 ? 19.883 15.538 23.071 1.00 21.02 402 PRO A C 1
ATOM 3078 O O . PRO A 1 402 ? 19.913 15.318 21.852 1.00 18.73 402 PRO A O 1
ATOM 3082 N N . ARG A 1 403 ? 20.018 14.574 23.999 1.00 18.48 403 ARG A N 1
ATOM 3083 C CA . ARG A 1 403 ? 20.233 13.161 23.633 1.00 17.35 403 ARG A CA 1
ATOM 3084 C C . ARG A 1 403 ? 19.209 12.643 22.619 1.00 19.67 403 ARG A C 1
ATOM 3085 O O . ARG A 1 403 ? 19.609 12.019 21.634 1.00 16.93 403 ARG A O 1
ATOM 3093 N N . TYR A 1 404 ? 17.918 12.950 22.819 1.00 17.91 404 TYR A N 1
ATOM 3094 C CA . TYR A 1 404 ? 16.891 12.498 21.874 1.00 18.65 404 TYR A CA 1
ATOM 3095 C C . TYR A 1 404 ? 17.194 12.992 20.459 1.00 21.58 404 TYR A C 1
ATOM 3096 O O . TYR A 1 404 ? 17.028 12.224 19.508 1.00 20.62 404 TYR A O 1
ATOM 3105 N N . SER A 1 405 ? 17.668 14.254 20.315 1.00 18.05 405 SER A N 1
ATOM 3106 C CA . SER A 1 405 ? 18.044 14.820 19.012 1.00 18.22 405 SER A CA 1
ATOM 3107 C C . SER A 1 405 ? 19.289 14.156 18.434 1.00 19.14 405 SER A C 1
ATOM 3108 O O . SER A 1 405 ? 19.306 13.894 17.236 1.00 19.85 405 SER A O 1
ATOM 3111 N N . MET A 1 406 ? 20.340 13.869 19.256 1.00 15.65 406 MET A N 1
ATOM 3112 C CA . MET A 1 406 ? 21.542 13.179 18.774 1.00 13.93 406 MET A CA 1
ATOM 3113 C C . MET A 1 406 ? 21.160 11.797 18.219 1.00 18.04 406 MET A C 1
ATOM 3114 O O . MET A 1 406 ? 21.677 11.404 17.177 1.00 17.64 406 MET A O 1
ATOM 3119 N N . VAL A 1 407 ? 20.267 11.065 18.912 1.00 14.77 407 VAL A N 1
ATOM 3120 C CA . VAL A 1 407 ? 19.874 9.718 18.468 1.00 14.21 407 VAL A CA 1
ATOM 3121 C C . VAL A 1 407 ? 18.966 9.765 17.209 1.00 18.66 407 VAL A C 1
ATOM 3122 O O . VAL A 1 407 ? 19.181 8.999 16.268 1.00 17.14 407 VAL A O 1
ATOM 3126 N N . THR A 1 408 ? 17.943 10.630 17.231 1.00 16.57 408 THR A N 1
ATOM 3127 C CA . THR A 1 408 ? 16.885 10.688 16.213 1.00 15.52 408 THR A CA 1
ATOM 3128 C C . THR A 1 408 ? 17.210 11.527 14.994 1.00 19.37 408 THR A C 1
ATOM 3129 O O . THR A 1 408 ? 16.846 11.112 13.898 1.00 18.30 408 THR A O 1
ATOM 3133 N N . PHE A 1 409 ? 17.849 12.706 15.158 1.00 16.22 409 PHE A N 1
ATOM 3134 C CA . PHE A 1 409 ? 18.059 13.633 14.048 1.00 16.94 409 PHE A CA 1
ATOM 3135 C C . PHE A 1 409 ? 19.515 13.773 13.591 1.00 22.26 409 PHE A C 1
ATOM 3136 O O . PHE A 1 409 ? 19.794 14.651 12.780 1.00 23.67 409 PHE A O 1
ATOM 3144 N N . SER A 1 410 ? 20.427 12.896 14.043 1.00 18.95 410 SER A N 1
ATOM 3145 C CA . SER A 1 410 ? 21.830 12.926 13.611 1.00 17.82 410 SER A CA 1
ATOM 3146 C C . SER A 1 410 ? 22.388 11.518 13.366 1.00 20.89 410 SER A C 1
ATOM 3147 O O . SER A 1 410 ? 21.729 10.531 13.701 1.00 18.71 410 SER A O 1
ATOM 3150 N N . ARG A 1 411 ? 23.614 11.436 12.807 1.00 19.00 411 ARG A N 1
ATOM 3151 C CA . ARG A 1 411 ? 24.297 10.167 12.542 1.00 18.09 411 ARG A CA 1
ATOM 3152 C C . ARG A 1 411 ? 25.497 9.951 13.486 1.00 21.39 411 ARG A C 1
ATOM 3153 O O . ARG A 1 411 ? 26.339 9.090 13.237 1.00 20.56 411 ARG A O 1
ATOM 3161 N N . LEU A 1 412 ? 25.553 10.719 14.595 1.00 18.22 412 LEU A N 1
ATOM 3162 C CA . LEU A 1 412 ? 26.628 10.582 15.579 1.00 18.28 412 LEU A CA 1
ATOM 3163 C C . LEU A 1 412 ? 26.629 9.121 16.095 1.00 19.13 412 LEU A C 1
ATOM 3164 O O . LEU A 1 412 ? 25.545 8.611 16.382 1.00 19.23 412 LEU A O 1
ATOM 3169 N N . PRO A 1 413 ? 27.791 8.411 16.182 1.00 16.63 413 PRO A N 1
ATOM 3170 C CA . PRO A 1 413 ? 27.761 7.020 16.687 1.00 16.15 413 PRO A CA 1
ATOM 3171 C C . PRO A 1 413 ? 26.977 6.929 18.003 1.00 18.60 413 PRO A C 1
ATOM 3172 O O . PRO A 1 413 ? 27.127 7.789 18.882 1.00 18.18 413 PRO A O 1
ATOM 3176 N N . TYR A 1 414 ? 26.089 5.921 18.116 1.00 15.41 414 TYR A N 1
ATOM 3177 C CA . TYR A 1 414 ? 25.241 5.754 19.302 1.00 14.69 414 TYR A CA 1
ATOM 3178 C C . TYR A 1 414 ? 26.026 5.830 20.631 1.00 17.48 414 TYR A C 1
ATOM 3179 O O . TYR A 1 414 ? 25.525 6.428 21.579 1.00 16.37 414 TYR A O 1
ATOM 3188 N N . ALA A 1 415 ? 27.238 5.211 20.722 1.00 15.93 415 ALA A N 1
ATOM 3189 C CA . ALA A 1 415 ? 28.039 5.234 21.969 1.00 16.11 415 ALA A CA 1
ATOM 3190 C C . ALA A 1 415 ? 28.443 6.653 22.356 1.00 19.04 415 ALA A C 1
ATOM 3191 O O . ALA A 1 415 ? 28.448 6.981 23.551 1.00 18.34 415 ALA A O 1
ATOM 3193 N N . GLN A 1 416 ? 28.731 7.503 21.347 1.00 16.79 416 GLN A N 1
ATOM 3194 C CA . GLN A 1 416 ? 29.089 8.915 21.577 1.00 17.24 416 GLN A CA 1
ATOM 3195 C C . GLN A 1 416 ? 27.861 9.705 22.038 1.00 19.70 416 GLN A C 1
ATOM 3196 O O . GLN A 1 416 ? 27.974 10.535 22.952 1.00 19.21 416 GLN A O 1
ATOM 3202 N N . ALA A 1 417 ? 26.678 9.439 21.431 1.00 17.00 417 ALA A N 1
ATOM 3203 C CA . ALA A 1 417 ? 25.431 10.095 21.840 1.00 16.81 417 ALA A CA 1
ATOM 3204 C C . ALA A 1 417 ? 25.135 9.762 23.309 1.00 19.21 417 ALA A C 1
ATOM 3205 O O . ALA A 1 417 ? 24.747 10.647 24.068 1.00 19.16 417 ALA A O 1
ATOM 3207 N N . MET A 1 418 ? 25.391 8.499 23.728 1.00 14.45 418 MET A N 1
ATOM 3208 C CA . MET A 1 418 ? 25.153 8.063 25.108 1.00 14.42 418 MET A CA 1
ATOM 3209 C C . MET A 1 418 ? 26.132 8.711 26.091 1.00 17.68 418 MET A C 1
ATOM 3210 O O . MET A 1 418 ? 25.699 9.162 27.153 1.00 17.85 418 MET A O 1
ATOM 3215 N N . ALA A 1 419 ? 27.436 8.756 25.750 1.00 15.81 419 ALA A N 1
ATOM 3216 C CA . ALA A 1 419 ? 28.456 9.349 26.631 1.00 15.95 419 ALA A CA 1
ATOM 3217 C C . ALA A 1 419 ? 28.217 10.864 26.851 1.00 18.65 419 ALA A C 1
ATOM 3218 O O . ALA A 1 419 ? 28.261 11.333 27.998 1.00 19.39 419 ALA A O 1
ATOM 3220 N N . ARG A 1 420 ? 27.919 11.608 25.760 1.00 15.41 420 ARG A N 1
ATOM 3221 C CA . ARG A 1 420 ? 27.624 13.056 25.832 1.00 16.11 420 ARG A CA 1
ATOM 3222 C C . ARG A 1 420 ? 26.296 13.288 26.563 1.00 18.75 420 ARG A C 1
ATOM 3223 O O . ARG A 1 420 ? 26.185 14.237 27.340 1.00 17.52 420 ARG A O 1
ATOM 3231 N N . GLY A 1 421 ? 25.332 12.381 26.358 1.00 16.30 421 GLY A N 1
ATOM 3232 C CA . GLY A 1 421 ? 24.035 12.418 27.030 1.00 16.14 421 GLY A CA 1
ATOM 3233 C C . GLY A 1 421 ? 24.146 12.325 28.546 1.00 20.30 421 GLY A C 1
ATOM 3234 O O . GLY A 1 421 ? 23.404 13.002 29.265 1.00 18.74 421 GLY A O 1
ATOM 3235 N N . GLN A 1 422 ? 25.088 11.494 29.053 1.00 18.88 422 GLN A N 1
ATOM 3236 C CA . GLN A 1 422 ? 25.316 11.346 30.496 1.00 19.36 422 GLN A CA 1
ATOM 3237 C C . GLN A 1 422 ? 25.839 12.669 31.085 1.00 21.34 422 GLN A C 1
ATOM 3238 O O . GLN A 1 422 ? 25.380 13.084 32.153 1.00 20.39 422 GLN A O 1
ATOM 3244 N N . ILE A 1 423 ? 26.782 13.338 30.384 1.00 18.44 423 ILE A N 1
ATOM 3245 C CA . ILE A 1 423 ? 27.334 14.635 30.832 1.00 17.51 423 ILE A CA 1
ATOM 3246 C C . ILE A 1 423 ? 26.196 15.675 30.917 1.00 19.41 423 ILE A C 1
ATOM 3247 O O . ILE A 1 423 ? 26.069 16.360 31.930 1.00 19.49 423 ILE A O 1
ATOM 3252 N N . GLN A 1 424 ? 25.330 15.720 29.888 1.00 17.16 424 GLN A N 1
ATOM 3253 C CA . GLN A 1 424 ? 24.195 16.653 29.811 1.00 15.67 424 GLN A CA 1
ATOM 3254 C C . GLN A 1 424 ? 23.127 16.388 30.902 1.00 19.36 424 GLN A C 1
ATOM 3255 O O . GLN A 1 424 ? 22.645 17.340 31.526 1.00 18.02 424 GLN A O 1
ATOM 3261 N N . GLU A 1 425 ? 22.806 15.104 31.152 1.00 18.17 425 GLU A N 1
ATOM 3262 C CA . GLU A 1 425 ? 21.819 14.687 32.157 1.00 19.07 425 GLU A CA 1
ATOM 3263 C C . GLU A 1 425 ? 22.242 15.192 33.541 1.00 23.40 425 GLU A C 1
ATOM 3264 O O . GLU A 1 425 ? 21.439 15.829 34.232 1.00 22.23 425 GLU A O 1
ATOM 3270 N N . GLN A 1 426 ? 23.521 14.965 33.901 1.00 20.95 426 GLN A N 1
ATOM 3271 C CA . GLN A 1 426 ? 24.114 15.390 35.180 1.00 20.72 426 GLN A CA 1
ATOM 3272 C C . GLN A 1 426 ? 24.107 16.912 35.322 1.00 22.24 426 GLN A C 1
ATOM 3273 O O . GLN A 1 426 ? 23.719 17.438 36.370 1.00 20.53 426 GLN A O 1
ATOM 3279 N N . LEU A 1 427 ? 24.536 17.617 34.263 1.00 19.24 427 LEU A N 1
ATOM 3280 C CA . LEU A 1 427 ? 24.620 19.080 34.232 1.00 21.15 427 LEU A CA 1
ATOM 3281 C C . LEU A 1 427 ? 23.235 19.709 34.500 1.00 22.43 427 LEU A C 1
ATOM 3282 O O . LEU A 1 427 ? 23.126 20.604 35.349 1.00 21.67 427 LEU A O 1
ATOM 3287 N N . LEU A 1 428 ? 22.178 19.202 33.820 1.00 18.03 428 LEU A N 1
ATOM 3288 C CA . LEU A 1 428 ? 20.812 19.711 34.006 1.00 18.05 428 LEU A CA 1
ATOM 3289 C C . LEU A 1 428 ? 20.259 19.391 35.394 1.00 21.71 428 LEU A C 1
ATOM 3290 O O . LEU A 1 428 ? 19.592 20.237 35.986 1.00 20.88 428 LEU A O 1
ATOM 3295 N N . LYS A 1 429 ? 20.507 18.159 35.893 1.00 19.53 429 LYS A N 1
ATOM 3296 C CA . LYS A 1 429 ? 20.033 17.688 37.199 1.00 19.77 429 LYS A CA 1
ATOM 3297 C C . LYS A 1 429 ? 20.563 18.577 38.341 1.00 24.32 429 LYS A C 1
ATOM 3298 O O . LYS A 1 429 ? 19.771 19.031 39.185 1.00 24.07 429 LYS A O 1
ATOM 3304 N N . PHE A 1 430 ? 21.893 18.831 38.361 1.00 20.45 430 PHE A N 1
ATOM 3305 C CA . PHE A 1 430 ? 22.491 19.673 39.395 1.00 20.28 430 PHE A CA 1
ATOM 3306 C C . PHE A 1 430 ? 22.110 21.144 39.264 1.00 23.82 430 PHE A C 1
ATOM 3307 O O . PHE A 1 430 ? 22.005 21.829 40.284 1.00 24.29 430 PHE A O 1
ATOM 3315 N N . ALA A 1 431 ? 21.874 21.633 38.036 1.00 20.46 431 ALA A N 1
ATOM 3316 C CA . ALA A 1 431 ? 21.487 23.028 37.820 1.00 20.96 431 ALA A CA 1
ATOM 3317 C C . ALA A 1 431 ? 20.074 23.345 38.315 1.00 24.84 431 ALA A C 1
ATOM 3318 O O . ALA A 1 431 ? 19.853 24.446 38.837 1.00 24.99 431 ALA A O 1
ATOM 3320 N N . VAL A 1 432 ? 19.128 22.375 38.192 1.00 21.79 432 VAL A N 1
ATOM 3321 C CA . VAL A 1 432 ? 17.722 22.585 38.601 1.00 22.75 432 VAL A CA 1
ATOM 3322 C C . VAL A 1 432 ? 17.456 22.183 40.073 1.00 26.72 432 VAL A C 1
ATOM 3323 O O . VAL A 1 432 ? 16.466 22.648 40.649 1.00 26.14 432 VAL A O 1
ATOM 3327 N N . ALA A 1 433 ? 18.327 21.329 40.679 1.00 22.52 433 ALA A N 1
ATOM 3328 C CA . ALA A 1 433 ? 18.180 20.891 42.079 1.00 23.17 433 ALA A CA 1
ATOM 3329 C C . ALA A 1 433 ? 17.990 22.073 43.052 1.00 27.09 433 ALA A C 1
ATOM 3330 O O . ALA A 1 433 ? 18.693 23.085 42.952 1.00 24.49 433 ALA A O 1
ATOM 3332 N N . ASN A 1 434 ? 16.989 21.976 43.941 1.00 26.74 434 ASN A N 1
ATOM 3333 C CA . ASN A 1 434 ? 16.642 23.007 44.937 1.00 27.52 434 ASN A CA 1
ATOM 3334 C C . ASN A 1 434 ? 16.185 24.365 44.321 1.00 33.18 434 ASN A C 1
ATOM 3335 O O . ASN A 1 434 ? 16.297 25.407 44.976 1.00 33.44 434 ASN A O 1
ATOM 3340 N N . HIS A 1 435 ? 15.643 24.342 43.088 1.00 29.88 435 HIS A N 1
ATOM 3341 C CA . HIS A 1 435 ? 15.102 25.538 42.415 1.00 30.71 435 HIS A CA 1
ATOM 3342 C C . HIS A 1 435 ? 13.687 25.233 41.924 1.00 37.41 435 HIS A C 1
ATOM 3343 O O . HIS A 1 435 ? 13.474 24.199 41.294 1.00 35.21 435 HIS A O 1
ATOM 3350 N N . SER A 1 436 ? 12.717 26.107 42.248 1.00 38.42 436 SER A N 1
ATOM 3351 C CA . SER A 1 436 ? 11.318 25.938 41.838 1.00 39.56 436 SER A CA 1
ATOM 3352 C C . SER A 1 436 ? 11.097 26.253 40.356 1.00 44.97 436 SER A C 1
ATOM 3353 O O . SER A 1 436 ? 10.394 25.509 39.669 1.00 45.07 436 SER A O 1
ATOM 3356 N N . ASP A 1 437 ? 11.706 27.348 39.859 1.00 41.80 437 ASP A N 1
ATOM 3357 C CA . ASP A 1 437 ? 11.565 27.799 38.472 1.00 41.24 437 ASP A CA 1
ATOM 3358 C C . ASP A 1 437 ? 12.886 28.300 37.867 1.00 44.14 437 ASP A C 1
ATOM 3359 O O . ASP A 1 437 ? 13.916 28.293 38.541 1.00 43.60 437 ASP A O 1
ATOM 3364 N N . LEU A 1 438 ? 12.842 28.736 36.594 1.00 40.55 438 LEU A N 1
ATOM 3365 C CA . LEU A 1 438 ? 13.985 29.224 35.814 1.00 39.94 438 LEU A CA 1
ATOM 3366 C C . LEU A 1 438 ? 14.578 30.546 36.307 1.00 42.61 438 LEU A C 1
ATOM 3367 O O . LEU A 1 438 ? 15.785 30.747 36.167 1.00 40.92 438 LEU A O 1
ATOM 3372 N N . THR A 1 439 ? 13.737 31.449 36.863 1.00 39.31 439 THR A N 1
ATOM 3373 C CA . THR A 1 439 ? 14.143 32.787 37.317 1.00 39.59 439 THR A CA 1
ATOM 3374 C C . THR A 1 439 ? 15.226 32.784 38.417 1.00 42.15 439 THR A C 1
ATOM 3375 O O . THR A 1 439 ? 15.976 33.757 38.516 1.00 42.43 439 THR A O 1
ATOM 3379 N N . SER A 1 440 ? 15.326 31.710 39.214 1.00 36.75 440 SER A N 1
ATOM 3380 C CA . SER A 1 440 ? 16.336 31.633 40.273 1.00 36.20 440 SER A CA 1
ATOM 3381 C C . SER A 1 440 ? 17.643 30.940 39.826 1.00 37.68 440 SER A C 1
ATOM 3382 O O . SER A 1 440 ? 18.603 30.898 40.604 1.00 38.08 440 SER A O 1
ATOM 3385 N N . ILE A 1 441 ? 17.686 30.413 38.580 1.00 31.70 441 ILE A N 1
ATOM 3386 C CA . ILE A 1 441 ? 18.867 29.719 38.042 1.00 29.81 441 ILE A CA 1
ATOM 3387 C C . ILE A 1 441 ? 19.807 30.704 37.329 1.00 32.57 441 ILE A C 1
ATOM 3388 O O . ILE A 1 441 ? 19.355 31.476 36.479 1.00 32.30 441 ILE A O 1
ATOM 3393 N N . ASN A 1 442 ? 21.113 30.664 37.675 1.00 28.71 442 ASN A N 1
ATOM 3394 C CA . ASN A 1 442 ? 22.149 31.472 37.032 1.00 28.20 442 ASN A CA 1
ATOM 3395 C C . ASN A 1 442 ? 22.458 30.784 35.695 1.00 30.16 442 ASN A C 1
ATOM 3396 O O . ASN A 1 442 ? 23.208 29.803 35.655 1.00 29.62 442 ASN A O 1
ATOM 3401 N N . LEU A 1 443 ? 21.838 31.281 34.607 1.00 25.37 443 LEU A N 1
ATOM 3402 C CA . LEU A 1 443 ? 21.988 30.690 33.268 1.00 24.12 443 LEU A CA 1
ATOM 3403 C C . LEU A 1 443 ? 23.415 30.735 32.744 1.00 26.99 443 LEU A C 1
ATOM 3404 O O . LEU A 1 443 ? 23.841 29.780 32.099 1.00 25.13 443 LEU A O 1
ATOM 3409 N N . ASP A 1 444 ? 24.167 31.810 33.054 1.00 25.40 444 ASP A N 1
ATOM 3410 C CA . ASP A 1 444 ? 25.562 31.966 32.628 1.00 25.00 444 ASP A CA 1
ATOM 3411 C C . ASP A 1 444 ? 26.480 30.941 33.290 1.00 28.65 444 ASP A C 1
ATOM 3412 O O . ASP A 1 444 ? 27.405 30.443 32.641 1.00 26.70 444 ASP A O 1
ATOM 3417 N N . ALA A 1 445 ? 26.206 30.586 34.566 1.00 25.66 445 ALA A N 1
ATOM 3418 C CA . ALA A 1 445 ? 26.965 29.557 35.291 1.00 26.37 445 ALA A CA 1
ATOM 3419 C C . ALA A 1 445 ? 26.743 28.172 34.658 1.00 28.99 445 ALA A C 1
ATOM 3420 O O . ALA A 1 445 ? 27.695 27.395 34.527 1.00 28.10 445 ALA A O 1
ATOM 3422 N N . VAL A 1 446 ? 25.488 27.871 34.244 1.00 24.23 446 VAL A N 1
ATOM 3423 C CA . VAL A 1 446 ? 25.133 26.600 33.591 1.00 23.10 446 VAL A CA 1
ATOM 3424 C C . VAL A 1 446 ? 25.863 26.521 32.226 1.00 23.74 446 VAL A C 1
ATOM 3425 O O . VAL A 1 446 ? 26.433 25.479 31.882 1.00 22.65 446 VAL A O 1
ATOM 3429 N N . GLU A 1 447 ? 25.878 27.646 31.474 1.00 21.55 447 GLU A N 1
ATOM 3430 C CA . GLU A 1 447 ? 26.547 27.728 30.166 1.00 20.36 447 GLU A CA 1
ATOM 3431 C C . GLU A 1 447 ? 28.057 27.507 30.305 1.00 26.54 447 GLU A C 1
ATOM 3432 O O . GLU A 1 447 ? 28.630 26.838 29.450 1.00 25.52 447 GLU A O 1
ATOM 3438 N N . HIS A 1 448 ? 28.689 28.004 31.398 1.00 24.40 448 HIS A N 1
ATOM 3439 C CA . HIS A 1 448 ? 30.123 27.795 31.659 1.00 25.56 448 HIS A CA 1
ATOM 3440 C C . HIS A 1 448 ? 30.440 26.322 31.876 1.00 28.91 448 HIS A C 1
ATOM 3441 O O . HIS A 1 448 ? 31.478 25.857 31.388 1.00 28.12 448 HIS A O 1
ATOM 3448 N N . GLU A 1 449 ? 29.524 25.571 32.555 1.00 25.38 449 GLU A N 1
ATOM 3449 C CA . GLU A 1 449 ? 29.665 24.124 32.761 1.00 25.41 449 GLU A CA 1
ATOM 3450 C C . GLU A 1 449 ? 29.609 23.428 31.400 1.00 26.00 449 GLU A C 1
ATOM 3451 O O . GLU A 1 449 ? 30.354 22.479 31.171 1.00 25.18 449 GLU A O 1
ATOM 3457 N N . VAL A 1 450 ? 28.753 23.930 30.479 1.00 22.61 450 VAL A N 1
ATOM 3458 C CA . VAL A 1 450 ? 28.629 23.378 29.130 1.00 20.40 450 VAL A CA 1
ATOM 3459 C C . VAL A 1 450 ? 29.966 23.516 28.393 1.00 24.43 450 VAL A C 1
ATOM 3460 O O . VAL A 1 450 ? 30.462 22.527 27.856 1.00 23.27 450 VAL A O 1
ATOM 3464 N N . THR A 1 451 ? 30.561 24.732 28.395 1.00 22.43 451 THR A N 1
ATOM 3465 C CA . THR A 1 451 ? 31.832 25.002 27.707 1.00 23.51 451 THR A CA 1
ATOM 3466 C C . THR A 1 451 ? 33.003 24.218 28.307 1.00 28.54 451 THR A C 1
ATOM 3467 O O . THR A 1 451 ? 33.856 23.739 27.555 1.00 27.76 451 THR A O 1
ATOM 3471 N N . ARG A 1 452 ? 33.024 24.026 29.635 1.00 26.72 452 ARG A N 1
ATOM 3472 C CA . ARG A 1 452 ? 34.095 23.266 30.283 1.00 27.02 452 ARG A CA 1
ATOM 3473 C C . ARG A 1 452 ? 33.989 21.756 30.029 1.00 30.26 452 ARG A C 1
ATOM 3474 O O . ARG A 1 452 ? 35.014 21.110 29.795 1.00 29.69 452 ARG A O 1
ATOM 3482 N N . CYS A 1 453 ? 32.757 21.198 30.039 1.00 25.89 453 CYS A N 1
ATOM 3483 C CA . CYS A 1 453 ? 32.552 19.748 29.970 1.00 25.65 453 CYS A CA 1
ATOM 3484 C C . CYS A 1 453 ? 32.209 19.163 28.598 1.00 27.70 453 CYS A C 1
ATOM 3485 O O . CYS A 1 453 ? 32.349 17.943 28.430 1.00 27.34 453 CYS A O 1
ATOM 3488 N N . LEU A 1 454 ? 31.722 19.970 27.641 1.00 22.75 454 LEU A N 1
ATOM 3489 C CA . LEU A 1 454 ? 31.330 19.422 26.343 1.00 22.25 454 LEU A CA 1
ATOM 3490 C C . LEU A 1 454 ? 32.132 20.015 25.167 1.00 27.49 454 LEU A C 1
ATOM 3491 O O . LEU A 1 454 ? 31.897 21.168 24.796 1.00 26.61 454 LEU A O 1
ATOM 3496 N N . PRO A 1 455 ? 33.059 19.237 24.548 1.00 25.98 455 PRO A N 1
ATOM 3497 C CA . PRO A 1 455 ? 33.821 19.769 23.396 1.00 26.41 455 PRO A CA 1
ATOM 3498 C C . PRO A 1 455 ? 32.918 20.013 22.184 1.00 27.76 455 PRO A C 1
ATOM 3499 O O . PRO A 1 455 ? 31.939 19.287 22.027 1.00 24.31 455 PRO A O 1
ATOM 3503 N N . PRO A 1 456 ? 33.191 21.019 21.321 1.00 25.81 456 PRO A N 1
ATOM 3504 C CA . PRO A 1 456 ? 32.298 21.245 20.166 1.00 25.40 456 PRO A CA 1
ATOM 3505 C C . PRO A 1 456 ? 32.397 20.130 19.126 1.00 28.01 456 PRO A C 1
ATOM 3506 O O . PRO A 1 456 ? 33.483 19.577 18.933 1.00 29.35 456 PRO A O 1
ATOM 3510 N N . LEU A 1 457 ? 31.269 19.782 18.489 1.00 23.53 457 LEU A N 1
ATOM 3511 C CA . LEU A 1 457 ? 31.236 18.729 17.469 1.00 30.54 457 LEU A CA 1
ATOM 3512 C C . LEU A 1 457 ? 31.378 19.297 16.062 1.00 70.99 457 LEU A C 1
ATOM 3513 O O . LEU A 1 457 ? 30.682 20.242 15.703 1.00 38.88 457 LEU A O 1
ATOM 3518 N N . ALA B 1 7 ? 18.916 12.818 76.671 1.00 32.48 7 ALA B N 1
ATOM 3519 C CA . ALA B 1 7 ? 19.871 13.450 75.763 1.00 31.23 7 ALA B CA 1
ATOM 3520 C C . ALA B 1 7 ? 19.983 12.697 74.435 1.00 31.99 7 ALA B C 1
ATOM 3521 O O . ALA B 1 7 ? 20.122 11.470 74.428 1.00 31.30 7 ALA B O 1
ATOM 3523 N N . ARG B 1 8 ? 19.931 13.442 73.315 1.00 25.55 8 ARG B N 1
ATOM 3524 C CA . ARG B 1 8 ? 20.052 12.895 71.966 1.00 23.78 8 ARG B CA 1
ATOM 3525 C C . ARG B 1 8 ? 21.475 12.375 71.716 1.00 23.71 8 ARG B C 1
ATOM 3526 O O . ARG B 1 8 ? 22.448 12.970 72.182 1.00 22.82 8 ARG B O 1
ATOM 3534 N N . GLN B 1 9 ? 21.573 11.235 71.008 1.00 18.59 9 GLN B N 1
ATOM 3535 C CA . GLN B 1 9 ? 22.827 10.512 70.741 1.00 17.55 9 GLN B CA 1
ATOM 3536 C C . GLN B 1 9 ? 23.317 10.648 69.311 1.00 19.07 9 GLN B C 1
ATOM 3537 O O . GLN B 1 9 ? 22.519 10.588 68.372 1.00 19.13 9 GLN B O 1
ATOM 3543 N N . VAL B 1 10 ? 24.646 10.779 69.145 1.00 15.35 10 VAL B N 1
ATOM 3544 C CA . VAL B 1 10 ? 25.250 10.912 67.815 1.00 13.84 10 VAL B CA 1
ATOM 3545 C C . VAL B 1 10 ? 26.637 10.258 67.759 1.00 17.52 10 VAL B C 1
ATOM 3546 O O . VAL B 1 10 ? 27.410 10.353 68.710 1.00 17.39 10 VAL B O 1
ATOM 3550 N N . THR B 1 11 ? 26.932 9.599 66.621 1.00 14.95 11 THR B N 1
ATOM 3551 C CA . THR B 1 11 ? 28.222 8.982 66.321 1.00 14.25 11 THR B CA 1
ATOM 3552 C C . THR B 1 11 ? 28.801 9.738 65.123 1.00 15.98 11 THR B C 1
ATOM 3553 O O . THR B 1 11 ? 28.133 9.872 64.096 1.00 17.21 11 THR B O 1
ATOM 3557 N N . ILE B 1 12 ? 30.036 10.247 65.256 1.00 13.37 12 ILE B N 1
ATOM 3558 C CA . ILE B 1 12 ? 30.695 10.977 64.162 1.00 13.35 12 ILE B CA 1
ATOM 3559 C C . ILE B 1 12 ? 31.914 10.177 63.725 1.00 15.76 12 ILE B C 1
ATOM 3560 O O . ILE B 1 12 ? 32.690 9.715 64.575 1.00 13.95 12 ILE B O 1
ATOM 3565 N N . ILE B 1 13 ? 32.090 10.026 62.409 1.00 13.04 13 ILE B N 1
ATOM 3566 C CA . ILE B 1 13 ? 33.280 9.355 61.858 1.00 12.95 13 ILE B CA 1
ATOM 3567 C C . ILE B 1 13 ? 34.202 10.408 61.255 1.00 16.41 13 ILE B C 1
ATOM 3568 O O . ILE B 1 13 ? 33.802 11.097 60.309 1.00 15.78 13 ILE B O 1
ATOM 3573 N N . GLY B 1 14 ? 35.429 10.501 61.778 1.00 14.13 14 GLY B N 1
ATOM 3574 C CA . GLY B 1 14 ? 36.436 11.432 61.272 1.00 14.05 14 GLY B CA 1
ATOM 3575 C C . GLY B 1 14 ? 36.678 12.614 62.190 1.00 16.54 14 GLY B C 1
ATOM 3576 O O . GLY B 1 14 ? 35.888 13.558 62.207 1.00 14.23 14 GLY B O 1
ATOM 3577 N N . ALA B 1 15 ? 37.781 12.566 62.957 1.00 14.41 15 ALA B N 1
ATOM 3578 C CA . ALA B 1 15 ? 38.158 13.671 63.828 1.00 14.57 15 ALA B CA 1
ATOM 3579 C C . ALA B 1 15 ? 39.111 14.610 63.061 1.00 17.60 15 ALA B C 1
ATOM 3580 O O . ALA B 1 15 ? 40.264 14.838 63.466 1.00 16.60 15 ALA B O 1
ATOM 3582 N N . GLY B 1 16 ? 38.603 15.148 61.952 1.00 15.64 16 GLY B N 1
ATOM 3583 C CA . GLY B 1 16 ? 39.319 16.090 61.100 1.00 15.25 16 GLY B CA 1
ATOM 3584 C C . GLY B 1 16 ? 38.964 17.509 61.465 1.00 19.22 16 GLY B C 1
ATOM 3585 O O . GLY B 1 16 ? 38.967 17.854 62.647 1.00 20.92 16 GLY B O 1
ATOM 3586 N N . LEU B 1 17 ? 38.593 18.329 60.483 1.00 15.22 17 LEU B N 1
ATOM 3587 C CA . LEU B 1 17 ? 38.235 19.721 60.748 1.00 14.10 17 LEU B CA 1
ATOM 3588 C C . LEU B 1 17 ? 36.721 19.887 60.985 1.00 16.92 17 LEU B C 1
ATOM 3589 O O . LEU B 1 17 ? 36.330 20.344 62.066 1.00 16.48 17 LEU B O 1
ATOM 3594 N N . ALA B 1 18 ? 35.874 19.424 60.034 1.00 14.07 18 ALA B N 1
ATOM 3595 C CA . ALA B 1 18 ? 34.415 19.492 60.200 1.00 13.87 18 ALA B CA 1
ATOM 3596 C C . ALA B 1 18 ? 33.919 18.586 61.350 1.00 16.19 18 ALA B C 1
ATOM 3597 O O . ALA B 1 18 ? 33.049 19.007 62.122 1.00 14.98 18 ALA B O 1
ATOM 3599 N N . GLY B 1 19 ? 34.449 17.354 61.436 1.00 13.96 19 GLY B N 1
ATOM 3600 C CA . GLY B 1 19 ? 34.006 16.394 62.452 1.00 14.39 19 GLY B CA 1
ATOM 3601 C C . GLY B 1 19 ? 34.224 16.838 63.885 1.00 17.33 19 GLY B C 1
ATOM 3602 O O . GLY B 1 19 ? 33.340 16.702 64.736 1.00 17.04 19 GLY B O 1
ATOM 3603 N N . THR B 1 20 ? 35.408 17.409 64.148 1.00 13.52 20 THR B N 1
ATOM 3604 C CA . THR B 1 20 ? 35.773 17.870 65.495 1.00 12.38 20 THR B CA 1
ATOM 3605 C C . THR B 1 20 ? 35.001 19.119 65.878 1.00 17.40 20 THR B C 1
ATOM 3606 O O . THR B 1 20 ? 34.595 19.240 67.041 1.00 15.22 20 THR B O 1
ATOM 3610 N N . LEU B 1 21 ? 34.782 20.042 64.902 1.00 16.13 21 LEU B N 1
ATOM 3611 C CA . LEU B 1 21 ? 34.001 21.246 65.198 1.00 15.47 21 LEU B CA 1
ATOM 3612 C C . LEU B 1 21 ? 32.540 20.875 65.504 1.00 17.13 21 LEU B C 1
ATOM 3613 O O . LEU B 1 21 ? 31.991 21.329 66.519 1.00 16.35 21 LEU B O 1
ATOM 3618 N N . VAL B 1 22 ? 31.912 20.033 64.648 1.00 15.20 22 VAL B N 1
ATOM 3619 C CA . VAL B 1 22 ? 30.509 19.658 64.885 1.00 15.25 22 VAL B CA 1
ATOM 3620 C C . VAL B 1 22 ? 30.365 18.877 66.234 1.00 17.87 22 VAL B C 1
ATOM 3621 O O . VAL B 1 22 ? 29.373 19.074 66.943 1.00 17.95 22 VAL B O 1
ATOM 3625 N N . ALA B 1 23 ? 31.390 18.067 66.619 1.00 15.23 23 ALA B N 1
ATOM 3626 C CA . ALA B 1 23 ? 31.397 17.356 67.905 1.00 14.93 23 ALA B CA 1
ATOM 3627 C C . ALA B 1 23 ? 31.323 18.342 69.083 1.00 17.07 23 ALA B C 1
ATOM 3628 O O . ALA B 1 23 ? 30.546 18.108 70.019 1.00 16.41 23 ALA B O 1
ATOM 3630 N N . ARG B 1 24 ? 32.108 19.453 69.032 1.00 15.77 24 ARG B N 1
ATOM 3631 C CA . ARG B 1 24 ? 32.064 20.464 70.107 1.00 16.26 24 ARG B CA 1
ATOM 3632 C C . ARG B 1 24 ? 30.700 21.162 70.165 1.00 17.87 24 ARG B C 1
ATOM 3633 O O . ARG B 1 24 ? 30.139 21.326 71.259 1.00 16.99 24 ARG B O 1
ATOM 3641 N N . LEU B 1 25 ? 30.183 21.591 68.990 1.00 15.99 25 LEU B N 1
ATOM 3642 C CA . LEU B 1 25 ? 28.894 22.299 68.925 1.00 16.55 25 LEU B CA 1
ATOM 3643 C C . LEU B 1 25 ? 27.728 21.469 69.481 1.00 20.54 25 LEU B C 1
ATOM 3644 O O . LEU B 1 25 ? 26.917 21.999 70.250 1.00 20.84 25 LEU B O 1
ATOM 3649 N N . LEU B 1 26 ? 27.682 20.163 69.151 1.00 17.41 26 LEU B N 1
ATOM 3650 C CA . LEU B 1 26 ? 26.621 19.277 69.654 1.00 16.91 26 LEU B CA 1
ATOM 3651 C C . LEU B 1 26 ? 26.814 18.922 71.136 1.00 18.83 26 LEU B C 1
ATOM 3652 O O . LEU B 1 26 ? 25.842 18.956 71.897 1.00 18.15 26 LEU B O 1
ATOM 3657 N N . ALA B 1 27 ? 28.066 18.592 71.555 1.00 16.43 27 ALA B N 1
ATOM 3658 C CA . ALA B 1 27 ? 28.331 18.219 72.948 1.00 16.85 27 ALA B CA 1
ATOM 3659 C C . ALA B 1 27 ? 28.019 19.354 73.923 1.00 21.69 27 ALA B C 1
ATOM 3660 O O . ALA B 1 27 ? 27.458 19.087 74.988 1.00 22.17 27 ALA B O 1
ATOM 3662 N N . ARG B 1 28 ? 28.337 20.623 73.552 1.00 19.75 28 ARG B N 1
ATOM 3663 C CA . ARG B 1 28 ? 28.065 21.751 74.462 1.00 20.35 28 ARG B CA 1
ATOM 3664 C C . ARG B 1 28 ? 26.577 22.073 74.530 1.00 24.52 28 ARG B C 1
ATOM 3665 O O . ARG B 1 28 ? 26.150 22.723 75.483 1.00 25.10 28 ARG B O 1
ATOM 3673 N N . ASN B 1 29 ? 25.781 21.561 73.558 1.00 21.81 29 ASN B N 1
ATOM 3674 C CA . ASN B 1 29 ? 24.329 21.700 73.562 1.00 22.62 29 ASN B CA 1
ATOM 3675 C C . ASN B 1 29 ? 23.642 20.478 74.213 1.00 28.93 29 ASN B C 1
ATOM 3676 O O . ASN B 1 29 ? 22.436 20.291 74.040 1.00 30.27 29 ASN B O 1
ATOM 3681 N N . GLY B 1 30 ? 24.420 19.667 74.937 1.00 26.00 30 GLY B N 1
ATOM 3682 C CA . GLY B 1 30 ? 23.914 18.522 75.693 1.00 26.35 30 GLY B CA 1
ATOM 3683 C C . GLY B 1 30 ? 23.789 17.170 75.010 1.00 28.45 30 GLY B C 1
ATOM 3684 O O . GLY B 1 30 ? 23.295 16.225 75.638 1.00 28.79 30 GLY B O 1
ATOM 3685 N N . TRP B 1 31 ? 24.239 17.045 73.736 1.00 20.63 31 TRP B N 1
ATOM 3686 C CA . TRP B 1 31 ? 24.185 15.768 73.017 1.00 19.26 31 TRP B CA 1
ATOM 3687 C C . TRP B 1 31 ? 25.228 14.786 73.586 1.00 22.06 31 TRP B C 1
ATOM 3688 O O . TRP B 1 31 ? 26.285 15.223 74.056 1.00 21.99 31 TRP B O 1
ATOM 3699 N N . GLN B 1 32 ? 24.935 13.462 73.532 1.00 18.33 32 GLN B N 1
ATOM 3700 C CA . GLN B 1 32 ? 25.900 12.425 73.909 1.00 17.94 32 GLN B CA 1
ATOM 3701 C C . GLN B 1 32 ? 26.678 12.133 72.606 1.00 18.48 32 GLN B C 1
ATOM 3702 O O . GLN B 1 32 ? 26.113 11.553 71.680 1.00 17.94 32 GLN B O 1
ATOM 3708 N N . VAL B 1 33 ? 27.946 12.579 72.529 1.00 15.60 33 VAL B N 1
ATOM 3709 C CA . VAL B 1 33 ? 28.787 12.489 71.320 1.00 14.54 33 VAL B CA 1
ATOM 3710 C C . VAL B 1 33 ? 29.932 11.479 71.445 1.00 18.40 33 VAL B C 1
ATOM 3711 O O . VAL B 1 33 ? 30.747 11.590 72.362 1.00 18.50 33 VAL B O 1
ATOM 3715 N N . ASN B 1 34 ? 30.040 10.552 70.470 1.00 16.65 34 ASN B N 1
ATOM 3716 C CA . ASN B 1 34 ? 31.167 9.618 70.330 1.00 16.60 34 ASN B CA 1
ATOM 3717 C C . ASN B 1 34 ? 31.770 9.846 68.945 1.00 17.03 34 ASN B C 1
ATOM 3718 O O . ASN B 1 34 ? 31.058 9.783 67.941 1.00 16.13 34 ASN B O 1
ATOM 3723 N N . LEU B 1 35 ? 33.064 10.170 68.902 1.00 14.84 35 LEU B N 1
ATOM 3724 C CA . LEU B 1 35 ? 33.781 10.498 67.670 1.00 14.64 35 LEU B CA 1
ATOM 3725 C C . LEU B 1 35 ? 34.883 9.453 67.440 1.00 18.91 35 LEU B C 1
ATOM 3726 O O . LEU B 1 35 ? 35.703 9.232 68.341 1.00 18.83 35 LEU B O 1
ATOM 3731 N N . PHE B 1 36 ? 34.884 8.802 66.250 1.00 15.17 36 PHE B N 1
ATOM 3732 C CA . PHE B 1 36 ? 35.854 7.757 65.858 1.00 15.25 36 PHE B CA 1
ATOM 3733 C C . PHE B 1 36 ? 36.813 8.228 64.780 1.00 17.50 36 PHE B C 1
ATOM 3734 O O . PHE B 1 36 ? 36.383 8.797 63.778 1.00 17.27 36 PHE B O 1
ATOM 3742 N N . GLU B 1 37 ? 38.123 8.002 64.992 1.00 15.36 37 GLU B N 1
ATOM 3743 C CA . GLU B 1 37 ? 39.177 8.448 64.073 1.00 14.64 37 GLU B CA 1
ATOM 3744 C C . GLU B 1 37 ? 40.163 7.313 63.758 1.00 17.33 37 GLU B C 1
ATOM 3745 O O . GLU B 1 37 ? 40.632 6.648 64.680 1.00 16.34 37 GLU B O 1
ATOM 3751 N N . ARG B 1 38 ? 40.493 7.138 62.457 1.00 15.91 38 ARG B N 1
ATOM 3752 C CA A ARG B 1 38 ? 41.413 6.105 61.957 0.50 15.99 38 ARG B CA 1
ATOM 3753 C CA B ARG B 1 38 ? 41.410 6.106 61.964 0.50 16.30 38 ARG B CA 1
ATOM 3754 C C . ARG B 1 38 ? 42.853 6.309 62.458 1.00 19.40 38 ARG B C 1
ATOM 3755 O O . ARG B 1 38 ? 43.525 5.335 62.828 1.00 19.54 38 ARG B O 1
ATOM 3770 N N . ARG B 1 39 ? 43.323 7.555 62.445 1.00 16.27 39 ARG B N 1
ATOM 3771 C CA . ARG B 1 39 ? 44.684 7.911 62.846 1.00 15.94 39 ARG B CA 1
ATOM 3772 C C . ARG B 1 39 ? 44.898 7.891 64.368 1.00 19.30 39 ARG B C 1
ATOM 3773 O O . ARG B 1 39 ? 43.920 7.931 65.130 1.00 18.12 39 ARG B O 1
ATOM 3781 N N . PRO B 1 40 ? 46.174 7.931 64.837 1.00 17.01 40 PRO B N 1
ATOM 3782 C CA . PRO B 1 40 ? 46.421 8.045 66.293 1.00 17.20 40 PRO B CA 1
ATOM 3783 C C . PRO B 1 40 ? 46.109 9.468 66.772 1.00 19.13 40 PRO B C 1
ATOM 3784 O O . PRO B 1 40 ? 45.934 10.367 65.941 1.00 18.18 40 PRO B O 1
ATOM 3788 N N . ASP B 1 41 ? 46.044 9.687 68.102 1.00 16.08 41 ASP B N 1
ATOM 3789 C CA . ASP B 1 41 ? 45.827 11.022 68.661 1.00 15.51 41 ASP B CA 1
ATOM 3790 C C . ASP B 1 41 ? 47.087 11.871 68.433 1.00 18.50 41 ASP B C 1
ATOM 3791 O O . ASP B 1 41 ? 48.136 11.522 68.971 1.00 18.19 41 ASP B O 1
ATOM 3796 N N . PRO B 1 42 ? 47.009 12.982 67.653 1.00 15.35 42 PRO B N 1
ATOM 3797 C CA . PRO B 1 42 ? 48.220 13.798 67.401 1.00 16.38 42 PRO B CA 1
ATOM 3798 C C . PRO B 1 42 ? 48.746 14.523 68.640 1.00 20.35 42 PRO B C 1
ATOM 3799 O O . PRO B 1 42 ? 49.877 15.022 68.618 1.00 22.01 42 PRO B O 1
ATOM 3803 N N . ARG B 1 43 ? 47.931 14.598 69.714 1.00 17.38 43 ARG B N 1
ATOM 3804 C CA . ARG B 1 43 ? 48.331 15.248 70.970 1.00 17.45 43 ARG B CA 1
ATOM 3805 C C . ARG B 1 43 ? 49.259 14.371 71.804 1.00 19.93 43 ARG B C 1
ATOM 3806 O O . ARG B 1 43 ? 49.862 14.881 72.753 1.00 20.54 43 ARG B O 1
ATOM 3814 N N . ILE B 1 44 ? 49.351 13.054 71.486 1.00 16.92 44 ILE B N 1
ATOM 3815 C CA . ILE B 1 44 ? 50.259 12.125 72.179 1.00 16.70 44 ILE B CA 1
ATOM 3816 C C . ILE B 1 44 ? 51.638 12.271 71.520 1.00 19.58 44 ILE B C 1
ATOM 3817 O O . ILE B 1 44 ? 51.854 11.819 70.390 1.00 18.15 44 ILE B O 1
ATOM 3822 N N . GLU B 1 45 ? 52.559 12.945 72.216 1.00 17.72 45 GLU B N 1
ATOM 3823 C CA . GLU B 1 45 ? 53.880 13.210 71.647 1.00 18.49 45 GLU B CA 1
ATOM 3824 C C . GLU B 1 45 ? 54.702 11.947 71.497 1.00 21.22 45 GLU B C 1
ATOM 3825 O O . GLU B 1 45 ? 54.753 11.127 72.428 1.00 19.34 45 GLU B O 1
ATOM 3831 N N . THR B 1 46 ? 55.283 11.769 70.297 1.00 18.74 46 THR B N 1
ATOM 3832 C CA . THR B 1 46 ? 56.168 10.640 69.964 1.00 19.01 46 THR B CA 1
ATOM 3833 C C . THR B 1 46 ? 57.515 11.202 69.505 1.00 25.17 46 THR B C 1
ATOM 3834 O O . THR B 1 46 ? 57.691 12.425 69.473 1.00 24.03 46 THR B O 1
ATOM 3838 N N . GLY B 1 47 ? 58.435 10.320 69.120 1.00 24.02 47 GLY B N 1
ATOM 3839 C CA . GLY B 1 47 ? 59.731 10.735 68.589 1.00 25.64 47 GLY B CA 1
ATOM 3840 C C . GLY B 1 47 ? 59.706 11.004 67.095 1.00 32.83 47 GLY B C 1
ATOM 3841 O O . GLY B 1 47 ? 60.756 11.292 66.510 1.00 34.44 47 GLY B O 1
ATOM 3842 N N . ALA B 1 48 ? 58.518 10.901 66.454 1.00 30.59 48 ALA B N 1
ATOM 3843 C CA . ALA B 1 48 ? 58.345 11.147 65.014 1.00 31.81 48 ALA B CA 1
ATOM 3844 C C . ALA B 1 48 ? 58.367 12.653 64.708 1.00 39.50 48 ALA B C 1
ATOM 3845 O O . ALA B 1 48 ? 57.975 13.458 65.549 1.00 38.64 48 ALA B O 1
ATOM 3847 N N . ARG B 1 49 ? 58.807 13.019 63.496 1.00 40.21 49 ARG B N 1
ATOM 3848 C CA . ARG B 1 49 ? 58.959 14.394 62.987 1.00 41.48 49 ARG B CA 1
ATOM 3849 C C . ARG B 1 49 ? 57.829 15.389 63.341 1.00 46.31 49 ARG B C 1
ATOM 3850 O O . ARG B 1 49 ? 58.044 16.298 64.148 1.00 47.72 49 ARG B O 1
ATOM 3858 N N . GLY B 1 50 ? 56.663 15.208 62.721 1.00 41.13 50 GLY B N 1
ATOM 3859 C CA . GLY B 1 50 ? 55.517 16.103 62.829 1.00 40.62 50 GLY B CA 1
ATOM 3860 C C . GLY B 1 50 ? 55.223 16.684 61.458 1.00 43.60 50 GLY B C 1
ATOM 3861 O O . GLY B 1 50 ? 56.158 17.036 60.730 1.00 44.16 50 GLY B O 1
ATOM 3862 N N . ARG B 1 51 ? 53.935 16.758 61.073 1.00 38.51 51 ARG B N 1
ATOM 3863 C CA . ARG B 1 51 ? 53.540 17.221 59.732 1.00 37.48 51 ARG B CA 1
ATOM 3864 C C . ARG B 1 51 ? 53.589 18.741 59.544 1.00 38.90 51 ARG B C 1
ATOM 3865 O O . ARG B 1 51 ? 53.174 19.502 60.426 1.00 37.96 51 ARG B O 1
ATOM 3873 N N . SER B 1 52 ? 54.059 19.168 58.362 1.00 34.18 52 SER B N 1
ATOM 3874 C CA . SER B 1 52 ? 54.193 20.583 58.002 1.00 33.54 52 SER B CA 1
ATOM 3875 C C . SER B 1 52 ? 53.031 21.160 57.157 1.00 34.56 52 SER B C 1
ATOM 3876 O O . SER B 1 52 ? 53.116 22.315 56.765 1.00 34.03 52 SER B O 1
ATOM 3879 N N . ILE B 1 53 ? 51.941 20.405 56.916 1.00 29.94 53 ILE B N 1
ATOM 3880 C CA . ILE B 1 53 ? 50.795 20.904 56.129 1.00 29.03 53 ILE B CA 1
ATOM 3881 C C . ILE B 1 53 ? 50.231 22.239 56.695 1.00 31.79 53 ILE B C 1
ATOM 3882 O O . ILE B 1 53 ? 49.911 22.320 57.883 1.00 30.83 53 ILE B O 1
ATOM 3887 N N . ASN B 1 54 ? 50.156 23.269 55.832 1.00 27.58 54 ASN B N 1
ATOM 3888 C CA . ASN B 1 54 ? 49.617 24.622 56.051 1.00 27.93 54 ASN B CA 1
ATOM 3889 C C . ASN B 1 54 ? 48.278 24.750 55.309 1.00 28.21 54 ASN B C 1
ATOM 3890 O O . ASN B 1 54 ? 48.041 23.997 54.353 1.00 29.23 54 ASN B O 1
ATOM 3895 N N . LEU B 1 55 ? 47.460 25.770 55.673 1.00 21.08 55 LEU B N 1
ATOM 3896 C CA . LEU B 1 55 ? 46.150 26.075 55.068 1.00 20.49 55 LEU B CA 1
ATOM 3897 C C . LEU B 1 55 ? 45.831 27.564 55.214 1.00 20.78 55 LEU B C 1
ATOM 3898 O O . LEU B 1 55 ? 46.167 28.175 56.239 1.00 18.59 55 LEU B O 1
ATOM 3903 N N . ALA B 1 56 ? 45.084 28.111 54.245 1.00 17.08 56 ALA B N 1
ATOM 3904 C CA . ALA B 1 56 ? 44.590 29.487 54.255 1.00 16.28 56 ALA B CA 1
ATOM 3905 C C . ALA B 1 56 ? 43.184 29.545 54.897 1.00 18.87 56 ALA B C 1
ATOM 3906 O O . ALA B 1 56 ? 42.204 29.012 54.338 1.00 18.15 56 ALA B O 1
ATOM 3908 N N . LEU B 1 57 ? 43.112 30.174 56.076 1.00 17.08 57 LEU B N 1
ATOM 3909 C CA . LEU B 1 57 ? 41.895 30.381 56.863 1.00 16.68 57 LEU B CA 1
ATOM 3910 C C . LEU B 1 57 ? 41.357 31.764 56.509 1.00 20.48 57 LEU B C 1
ATOM 3911 O O . LEU B 1 57 ? 42.066 32.768 56.636 1.00 19.76 57 LEU B O 1
ATOM 3916 N N . ALA B 1 58 ? 40.122 31.808 56.017 1.00 18.34 58 ALA B N 1
ATOM 3917 C CA . ALA B 1 58 ? 39.474 33.050 55.595 1.00 19.25 58 ALA B CA 1
ATOM 3918 C C . ALA B 1 58 ? 38.269 33.377 56.500 1.00 21.58 58 ALA B C 1
ATOM 3919 O O . ALA B 1 58 ? 38.027 32.657 57.475 1.00 20.16 58 ALA B O 1
ATOM 3921 N N . GLU B 1 59 ? 37.520 34.450 56.188 1.00 20.67 59 GLU B N 1
ATOM 3922 C CA . GLU B 1 59 ? 36.433 34.913 57.065 1.00 21.34 59 GLU B CA 1
ATOM 3923 C C . GLU B 1 59 ? 35.365 33.829 57.399 1.00 23.18 59 GLU B C 1
ATOM 3924 O O . GLU B 1 59 ? 34.933 33.779 58.558 1.00 21.39 59 GLU B O 1
ATOM 3930 N N . ARG B 1 60 ? 34.998 32.940 56.453 1.00 21.98 60 ARG B N 1
ATOM 3931 C CA . ARG B 1 60 ? 34.012 31.864 56.705 1.00 21.69 60 ARG B CA 1
ATOM 3932 C C . ARG B 1 60 ? 34.477 30.890 57.785 1.00 24.44 60 ARG B C 1
ATOM 3933 O O . ARG B 1 60 ? 33.698 30.563 58.690 1.00 23.15 60 ARG B O 1
ATOM 3941 N N . GLY B 1 61 ? 35.734 30.458 57.695 1.00 20.65 61 GLY B N 1
ATOM 3942 C CA . GLY B 1 61 ? 36.321 29.551 58.670 1.00 20.18 61 GLY B CA 1
ATOM 3943 C C . GLY B 1 61 ? 36.527 30.240 60.007 1.00 21.61 61 GLY B C 1
ATOM 3944 O O . GLY B 1 61 ? 36.216 29.658 61.043 1.00 20.44 61 GLY B O 1
ATOM 3945 N N . ALA B 1 62 ? 37.051 31.486 59.992 1.00 19.58 62 ALA B N 1
ATOM 3946 C CA . ALA B 1 62 ? 37.292 32.273 61.214 1.00 20.27 62 ALA B CA 1
ATOM 3947 C C . ALA B 1 62 ? 35.994 32.547 62.000 1.00 22.23 62 ALA B C 1
ATOM 3948 O O . ALA B 1 62 ? 35.975 32.413 63.230 1.00 20.01 62 ALA B O 1
ATOM 3950 N N . HIS B 1 63 ? 34.900 32.873 61.289 1.00 18.52 63 HIS B N 1
ATOM 3951 C CA . HIS B 1 63 ? 33.601 33.114 61.926 1.00 19.60 63 HIS B CA 1
ATOM 3952 C C . HIS B 1 63 ? 33.044 31.830 62.580 1.00 22.30 63 HIS B C 1
ATOM 3953 O O . HIS B 1 63 ? 32.503 31.901 63.686 1.00 20.28 63 HIS B O 1
ATOM 3960 N N . ALA B 1 64 ? 33.201 30.656 61.910 1.00 19.89 64 ALA B N 1
ATOM 3961 C CA . ALA B 1 64 ? 32.789 29.358 62.470 1.00 20.15 64 ALA B CA 1
ATOM 3962 C C . ALA B 1 64 ? 33.530 29.083 63.800 1.00 22.25 64 ALA B C 1
ATOM 3963 O O . ALA B 1 64 ? 32.913 28.677 64.792 1.00 20.53 64 ALA B O 1
ATOM 3965 N N . LEU B 1 65 ? 34.851 29.355 63.832 1.00 18.03 65 LEU B N 1
ATOM 3966 C CA . LEU B 1 65 ? 35.649 29.185 65.042 1.00 17.57 65 LEU B CA 1
ATOM 3967 C C . LEU B 1 65 ? 35.227 30.184 66.139 1.00 21.06 65 LEU B C 1
ATOM 3968 O O . LEU B 1 65 ? 35.219 29.823 67.317 1.00 21.69 65 LEU B O 1
ATOM 3973 N N . ARG B 1 66 ? 34.837 31.413 65.732 1.00 17.87 66 ARG B N 1
ATOM 3974 C CA . ARG B 1 66 ? 34.370 32.498 66.615 1.00 19.05 66 ARG B CA 1
ATOM 3975 C C . ARG B 1 66 ? 33.101 32.048 67.351 1.00 22.94 66 ARG B C 1
ATOM 3976 O O . ARG B 1 66 ? 33.030 32.152 68.586 1.00 23.24 66 ARG B O 1
ATOM 3984 N N . LEU B 1 67 ? 32.128 31.499 66.599 1.00 19.63 67 LEU B N 1
ATOM 3985 C CA . LEU B 1 67 ? 30.872 30.976 67.165 1.00 19.87 67 LEU B CA 1
ATOM 3986 C C . LEU B 1 67 ? 31.146 29.860 68.186 1.00 24.27 67 LEU B C 1
ATOM 3987 O O . LEU B 1 67 ? 30.476 29.794 69.218 1.00 25.06 67 LEU B O 1
ATOM 3992 N N . ALA B 1 68 ? 32.168 29.025 67.916 1.00 20.24 68 ALA B N 1
ATOM 3993 C CA . ALA B 1 68 ? 32.604 27.920 68.787 1.00 19.68 68 ALA B CA 1
ATOM 3994 C C . ALA B 1 68 ? 33.473 28.351 69.983 1.00 21.77 68 ALA B C 1
ATOM 3995 O O . ALA B 1 68 ? 33.812 27.517 70.828 1.00 22.40 68 ALA B O 1
ATOM 3997 N N . GLY B 1 69 ? 33.840 29.631 70.025 1.00 19.76 69 GLY B N 1
ATOM 3998 C CA . GLY B 1 69 ? 34.679 30.217 71.065 1.00 20.27 69 GLY B CA 1
ATOM 3999 C C . GLY B 1 69 ? 36.142 29.815 70.996 1.00 23.33 69 GLY B C 1
ATOM 4000 O O . GLY B 1 69 ? 36.835 29.863 72.019 1.00 24.86 69 GLY B O 1
ATOM 4001 N N . LEU B 1 70 ? 36.639 29.433 69.781 1.00 20.03 70 LEU B N 1
ATOM 4002 C CA . LEU B 1 70 ? 38.020 28.970 69.573 1.00 19.52 70 LEU B CA 1
ATOM 4003 C C . LEU B 1 70 ? 38.885 29.885 68.699 1.00 21.89 70 LEU B C 1
ATOM 4004 O O . LEU B 1 70 ? 40.064 29.576 68.527 1.00 21.75 70 LEU B O 1
ATOM 4009 N N . GLU B 1 71 ? 38.323 30.977 68.148 1.00 19.57 71 GLU B N 1
ATOM 4010 C CA . GLU B 1 71 ? 39.041 31.861 67.215 1.00 19.90 71 GLU B CA 1
ATOM 4011 C C . GLU B 1 71 ? 40.345 32.461 67.769 1.00 23.83 71 GLU B C 1
ATOM 4012 O O . GLU B 1 71 ? 41.374 32.369 67.100 1.00 22.50 71 GLU B O 1
ATOM 4018 N N . ARG B 1 72 ? 40.307 33.066 68.970 1.00 21.27 72 ARG B N 1
ATOM 4019 C CA . ARG B 1 72 ? 41.499 33.692 69.554 1.00 21.31 72 ARG B CA 1
ATOM 4020 C C . ARG B 1 72 ? 42.653 32.692 69.693 1.00 23.94 72 ARG B C 1
ATOM 4021 O O . ARG B 1 72 ? 43.782 33.032 69.335 1.00 23.27 72 ARG B O 1
ATOM 4029 N N . GLU B 1 73 ? 42.369 31.454 70.183 1.00 20.51 73 GLU B N 1
ATOM 4030 C CA . GLU B 1 73 ? 43.375 30.397 70.369 1.00 20.16 73 GLU B CA 1
ATOM 4031 C C . GLU B 1 73 ? 44.019 30.012 69.017 1.00 21.98 73 GLU B C 1
ATOM 4032 O O . GLU B 1 73 ? 45.232 29.849 68.942 1.00 21.75 73 GLU B O 1
ATOM 4038 N N . VAL B 1 74 ? 43.200 29.863 67.971 1.00 18.71 74 VAL B N 1
ATOM 4039 C CA . VAL B 1 74 ? 43.696 29.506 66.632 1.00 17.76 74 VAL B CA 1
ATOM 4040 C C . VAL B 1 74 ? 44.530 30.643 66.028 1.00 20.83 74 VAL B C 1
ATOM 4041 O O . VAL B 1 74 ? 45.638 30.380 65.533 1.00 19.52 74 VAL B O 1
ATOM 4045 N N . LEU B 1 75 ? 44.016 31.902 66.086 1.00 19.65 75 LEU B N 1
ATOM 4046 C CA . LEU B 1 75 ? 44.710 33.056 65.484 1.00 19.87 75 LEU B CA 1
ATOM 4047 C C . LEU B 1 75 ? 46.042 33.383 66.171 1.00 23.67 75 LEU B C 1
ATOM 4048 O O . LEU B 1 75 ? 46.944 33.895 65.502 1.00 21.67 75 LEU B O 1
ATOM 4053 N N . ALA B 1 76 ? 46.209 33.010 67.459 1.00 21.24 76 ALA B N 1
ATOM 4054 C CA . ALA B 1 76 ? 47.482 33.210 68.165 1.00 21.74 76 ALA B CA 1
ATOM 4055 C C . ALA B 1 76 ? 48.616 32.396 67.523 1.00 27.52 76 ALA B C 1
ATOM 4056 O O . ALA B 1 76 ? 49.783 32.755 67.677 1.00 28.68 76 ALA B O 1
ATOM 4058 N N . GLU B 1 77 ? 48.251 31.317 66.785 1.00 24.36 77 GLU B N 1
ATOM 4059 C CA . GLU B 1 77 ? 49.177 30.407 66.109 1.00 24.66 77 GLU B CA 1
ATOM 4060 C C . GLU B 1 77 ? 49.133 30.582 64.567 1.00 25.34 77 GLU B C 1
ATOM 4061 O O . GLU B 1 77 ? 49.663 29.727 63.863 1.00 26.05 77 GLU B O 1
ATOM 4067 N N . ALA B 1 78 ? 48.559 31.697 64.054 1.00 19.06 78 ALA B N 1
ATOM 4068 C CA . ALA B 1 78 ? 48.446 31.923 62.598 1.00 17.70 78 ALA B CA 1
ATOM 4069 C C . ALA B 1 78 ? 49.231 33.130 62.090 1.00 19.77 78 ALA B C 1
ATOM 4070 O O . ALA B 1 78 ? 49.329 34.146 62.781 1.00 20.33 78 ALA B O 1
ATOM 4072 N N . VAL B 1 79 ? 49.778 33.016 60.868 1.00 16.56 79 VAL B N 1
ATOM 4073 C CA . VAL B 1 79 ? 50.549 34.092 60.243 1.00 15.83 79 VAL B CA 1
ATOM 4074 C C . VAL B 1 79 ? 49.637 34.913 59.336 1.00 19.14 79 VAL B C 1
ATOM 4075 O O . VAL B 1 79 ? 48.944 34.350 58.482 1.00 18.89 79 VAL B O 1
ATOM 4079 N N . MET B 1 80 ? 49.683 36.231 59.473 1.00 17.10 80 MET B N 1
ATOM 4080 C CA . MET B 1 80 ? 48.892 37.142 58.647 1.00 16.84 80 MET B CA 1
ATOM 4081 C C . MET B 1 80 ? 49.435 37.210 57.203 1.00 19.57 80 MET B C 1
ATOM 4082 O O . MET B 1 80 ? 50.614 37.467 57.021 1.00 19.43 80 MET B O 1
ATOM 4087 N N . MET B 1 81 ? 48.581 36.998 56.194 1.00 16.48 81 MET B N 1
ATOM 4088 C CA . MET B 1 81 ? 48.957 37.161 54.784 1.00 15.87 81 MET B CA 1
ATOM 4089 C C . MET B 1 81 ? 48.203 38.398 54.282 1.00 20.93 81 MET B C 1
ATOM 4090 O O . MET B 1 81 ? 46.981 38.359 54.124 1.00 20.46 81 MET B O 1
ATOM 4095 N N . ARG B 1 82 ? 48.923 39.521 54.163 1.00 18.74 82 ARG B N 1
ATOM 4096 C CA . ARG B 1 82 ? 48.373 40.833 53.786 1.00 19.92 82 ARG B CA 1
ATOM 4097 C C . ARG B 1 82 ? 48.107 41.000 52.269 1.00 24.29 82 ARG B C 1
ATOM 4098 O O . ARG B 1 82 ? 47.458 41.966 51.859 1.00 25.79 82 ARG B O 1
ATOM 4106 N N . GLY B 1 83 ? 48.692 40.121 51.458 1.00 20.50 83 GLY B N 1
ATOM 4107 C CA . GLY B 1 83 ? 48.586 40.168 50.000 1.00 20.52 83 GLY B CA 1
ATOM 4108 C C . GLY B 1 83 ? 49.262 39.006 49.309 1.00 22.28 83 GLY B C 1
ATOM 4109 O O . GLY B 1 83 ? 49.813 38.121 49.967 1.00 19.61 83 GLY B O 1
ATOM 4110 N N . ARG B 1 84 ? 49.220 39.002 47.961 1.00 20.61 84 ARG B N 1
ATOM 4111 C CA . ARG B 1 84 ? 49.822 37.958 47.142 1.00 20.02 84 ARG B CA 1
ATOM 4112 C C . ARG B 1 84 ? 51.132 38.459 46.543 1.00 24.54 84 ARG B C 1
ATOM 4113 O O . ARG B 1 84 ? 51.171 39.551 45.960 1.00 24.90 84 ARG B O 1
ATOM 4121 N N . MET B 1 85 ? 52.205 37.677 46.705 1.00 18.82 85 MET B N 1
ATOM 4122 C CA . MET B 1 85 ? 53.516 37.992 46.145 1.00 18.68 85 MET B CA 1
ATOM 4123 C C . MET B 1 85 ? 53.717 37.125 44.891 1.00 22.68 85 MET B C 1
ATOM 4124 O O . MET B 1 85 ? 53.859 35.904 44.996 1.00 20.41 85 MET B O 1
ATOM 4129 N N . VAL B 1 86 ? 53.668 37.753 43.699 1.00 21.19 86 VAL B N 1
ATOM 4130 C CA . VAL B 1 86 ? 53.795 37.042 42.418 1.00 21.43 86 VAL B CA 1
ATOM 4131 C C . VAL B 1 86 ? 55.262 37.055 41.937 1.00 25.63 86 VAL B C 1
ATOM 4132 O O . VAL B 1 86 ? 55.897 38.126 41.854 1.00 26.47 86 VAL B O 1
ATOM 4136 N N . HIS B 1 87 ? 55.799 35.835 41.714 1.00 21.65 87 HIS B N 1
ATOM 4137 C CA . HIS B 1 87 ? 57.184 35.636 41.301 1.00 22.95 87 HIS B CA 1
ATOM 4138 C C . HIS B 1 87 ? 57.267 35.206 39.862 1.00 29.91 87 HIS B C 1
ATOM 4139 O O . HIS B 1 87 ? 56.811 34.127 39.478 1.00 26.92 87 HIS B O 1
ATOM 4146 N N . VAL B 1 88 ? 57.845 36.086 39.078 1.00 32.40 88 VAL B N 1
ATOM 4147 C CA . VAL B 1 88 ? 58.177 35.917 37.667 1.00 35.51 88 VAL B CA 1
ATOM 4148 C C . VAL B 1 88 ? 59.713 36.104 37.558 1.00 42.25 88 VAL B C 1
ATOM 4149 O O . VAL B 1 88 ? 60.224 37.095 38.092 1.00 41.99 88 VAL B O 1
ATOM 4153 N N . PRO B 1 89 ? 60.465 35.141 36.953 1.00 41.62 89 PRO B N 1
ATOM 4154 C CA . PRO B 1 89 ? 61.938 35.248 36.925 1.00 42.98 89 PRO B CA 1
ATOM 4155 C C . PRO B 1 89 ? 62.507 36.567 36.429 1.00 50.48 89 PRO B C 1
ATOM 4156 O O . PRO B 1 89 ? 61.985 37.136 35.477 1.00 49.74 89 PRO B O 1
ATOM 4160 N N . GLY B 1 90 ? 63.575 37.018 37.096 1.00 49.97 90 GLY B N 1
ATOM 4161 C CA . GLY B 1 90 ? 64.298 38.249 36.790 1.00 51.63 90 GLY B CA 1
ATOM 4162 C C . GLY B 1 90 ? 63.694 39.498 37.401 1.00 57.88 90 GLY B C 1
ATOM 4163 O O . GLY B 1 90 ? 64.404 40.295 38.025 1.00 57.71 90 GLY B O 1
ATOM 4164 N N . THR B 1 91 ? 62.376 39.684 37.197 1.00 55.58 91 THR B N 1
ATOM 4165 C CA . THR B 1 91 ? 61.586 40.809 37.706 1.00 55.73 91 THR B CA 1
ATOM 4166 C C . THR B 1 91 ? 61.507 40.689 39.229 1.00 59.47 91 THR B C 1
ATOM 4167 O O . THR B 1 91 ? 61.280 39.573 39.719 1.00 58.63 91 THR B O 1
ATOM 4171 N N . PRO B 1 92 ? 61.665 41.781 40.018 1.00 55.98 92 PRO B N 1
ATOM 4172 C CA . PRO B 1 92 ? 61.529 41.618 41.473 1.00 55.31 92 PRO B CA 1
ATOM 4173 C C . PRO B 1 92 ? 60.108 41.170 41.839 1.00 57.07 92 PRO B C 1
ATOM 4174 O O . PRO B 1 92 ? 59.153 41.551 41.146 1.00 56.67 92 PRO B O 1
ATOM 4178 N N . PRO B 1 93 ? 59.944 40.336 42.891 1.00 51.95 93 PRO B N 1
ATOM 4179 C CA . PRO B 1 93 ? 58.589 39.894 43.272 1.00 50.69 93 PRO B CA 1
ATOM 4180 C C . PRO B 1 93 ? 57.662 41.089 43.513 1.00 51.74 93 PRO B C 1
ATOM 4181 O O . PRO B 1 93 ? 58.084 42.090 44.113 1.00 51.10 93 PRO B O 1
ATOM 4185 N N . ASN B 1 94 ? 56.428 41.020 42.979 1.00 46.21 94 ASN B N 1
ATOM 4186 C CA . ASN B 1 94 ? 55.464 42.117 43.072 1.00 44.92 94 ASN B CA 1
ATOM 4187 C C . ASN B 1 94 ? 54.272 41.766 43.978 1.00 44.69 94 ASN B C 1
ATOM 4188 O O . ASN B 1 94 ? 53.569 40.771 43.746 1.00 43.16 94 ASN B O 1
ATOM 4193 N N . LEU B 1 95 ? 54.096 42.600 45.031 1.00 38.67 95 LEU B N 1
ATOM 4194 C CA . LEU B 1 95 ? 53.088 42.470 46.091 1.00 37.76 95 LEU B CA 1
ATOM 4195 C C . LEU B 1 95 ? 51.757 43.130 45.760 1.00 40.03 95 LEU B C 1
ATOM 4196 O O . LEU B 1 95 ? 51.686 44.355 45.620 1.00 40.72 95 LEU B O 1
ATOM 4201 N N . GLN B 1 96 ? 50.699 42.307 45.683 1.00 33.54 96 GLN B N 1
ATOM 4202 C CA . GLN B 1 96 ? 49.345 42.751 45.377 1.00 31.59 96 GLN B CA 1
ATOM 4203 C C . GLN B 1 96 ? 48.520 42.713 46.683 1.00 32.47 96 GLN B C 1
ATOM 4204 O O . GLN B 1 96 ? 48.096 41.629 47.089 1.00 28.92 96 GLN B O 1
ATOM 4210 N N . PRO B 1 97 ? 48.307 43.863 47.375 1.00 30.20 97 PRO B N 1
ATOM 4211 C CA . PRO B 1 97 ? 47.528 43.833 48.625 1.00 29.74 97 PRO B CA 1
ATOM 4212 C C . PRO B 1 97 ? 46.096 43.362 48.398 1.00 33.22 97 PRO B C 1
ATOM 4213 O O . PRO B 1 97 ? 45.522 43.618 47.338 1.00 32.77 97 PRO B O 1
ATOM 4217 N N . TYR B 1 98 ? 45.537 42.642 49.385 1.00 29.04 98 TYR B N 1
ATOM 4218 C CA . TYR B 1 98 ? 44.170 42.130 49.325 1.00 29.19 98 TYR B CA 1
ATOM 4219 C C . TYR B 1 98 ? 43.128 43.236 49.487 1.00 39.29 98 TYR B C 1
ATOM 4220 O O . TYR B 1 98 ? 42.161 43.280 48.725 1.00 39.50 98 TYR B O 1
ATOM 4229 N N . GLY B 1 99 ? 43.334 44.098 50.480 1.00 39.55 99 GLY B N 1
ATOM 4230 C CA . GLY B 1 99 ? 42.435 45.202 50.791 1.00 41.53 99 GLY B CA 1
ATOM 4231 C C . GLY B 1 99 ? 43.163 46.497 51.076 1.00 49.71 99 GLY B C 1
ATOM 4232 O O . GLY B 1 99 ? 44.332 46.655 50.708 1.00 49.73 99 GLY B O 1
ATOM 4233 N N . ARG B 1 100 ? 42.469 47.436 51.736 1.00 49.21 100 ARG B N 1
ATOM 4234 C CA . ARG B 1 100 ? 43.025 48.747 52.080 1.00 50.37 100 ARG B CA 1
ATOM 4235 C C . ARG B 1 100 ? 43.785 48.729 53.405 1.00 54.53 100 ARG B C 1
ATOM 4236 O O . ARG B 1 100 ? 44.771 49.459 53.553 1.00 55.07 100 ARG B O 1
ATOM 4244 N N . ASP B 1 101 ? 43.344 47.880 54.356 1.00 49.99 101 ASP B N 1
ATOM 4245 C CA . ASP B 1 101 ? 43.974 47.740 55.670 1.00 49.35 101 ASP B CA 1
ATOM 4246 C C . ASP B 1 101 ? 44.113 46.274 56.102 1.00 50.52 101 ASP B C 1
ATOM 4247 O O . ASP B 1 101 ? 43.666 45.371 55.387 1.00 50.77 101 ASP B O 1
ATOM 4252 N N . ASP B 1 102 ? 44.696 46.043 57.293 1.00 43.93 102 ASP B N 1
ATOM 4253 C CA . ASP B 1 102 ? 44.904 44.712 57.853 1.00 41.73 102 ASP B CA 1
ATOM 4254 C C . ASP B 1 102 ? 43.612 44.004 58.310 1.00 43.21 102 ASP B C 1
ATOM 4255 O O . ASP B 1 102 ? 43.712 42.957 58.962 1.00 41.90 102 ASP B O 1
ATOM 4260 N N . SER B 1 103 ? 42.406 44.524 57.946 1.00 39.35 103 SER B N 1
ATOM 4261 C CA . SER B 1 103 ? 41.188 43.807 58.314 1.00 38.67 103 SER B CA 1
ATOM 4262 C C . SER B 1 103 ? 40.878 42.771 57.239 1.00 40.10 103 SER B C 1
ATOM 4263 O O . SER B 1 103 ? 40.319 41.728 57.565 1.00 40.49 103 SER B O 1
ATOM 4266 N N . GLU B 1 104 ? 41.255 43.055 55.967 1.00 34.18 104 GLU B N 1
ATOM 4267 C CA . GLU B 1 104 ? 41.076 42.130 54.849 1.00 32.08 104 GLU B CA 1
ATOM 4268 C C . GLU B 1 104 ? 42.390 41.396 54.595 1.00 30.07 104 GLU B C 1
ATOM 4269 O O . GLU B 1 104 ? 43.259 41.856 53.854 1.00 29.79 104 GLU B O 1
ATOM 4275 N N . VAL B 1 105 ? 42.560 40.304 55.340 1.00 22.89 105 VAL B N 1
ATOM 4276 C CA . VAL B 1 105 ? 43.721 39.422 55.328 1.00 21.09 105 VAL B CA 1
ATOM 4277 C C . VAL B 1 105 ? 43.269 37.965 55.324 1.00 23.90 105 VAL B C 1
ATOM 4278 O O . VAL B 1 105 ? 42.112 37.658 55.642 1.00 23.91 105 VAL B O 1
ATOM 4282 N N . ILE B 1 106 ? 44.193 37.070 54.966 1.00 19.63 106 ILE B N 1
ATOM 4283 C CA . ILE B 1 106 ? 44.003 35.625 54.993 1.00 17.94 106 ILE B CA 1
ATOM 4284 C C . ILE B 1 106 ? 45.020 35.123 56.035 1.00 20.96 106 ILE B C 1
ATOM 4285 O O . ILE B 1 106 ? 46.128 35.658 56.098 1.00 21.15 106 ILE B O 1
ATOM 4290 N N . TRP B 1 107 ? 44.672 34.100 56.819 1.00 17.66 107 TRP B N 1
ATOM 4291 C CA . TRP B 1 107 ? 45.554 33.557 57.862 1.00 17.60 107 TRP B CA 1
ATOM 4292 C C . TRP B 1 107 ? 46.158 32.215 57.480 1.00 21.23 107 TRP B C 1
ATOM 4293 O O . TRP B 1 107 ? 45.435 31.324 57.051 1.00 22.24 107 TRP B O 1
ATOM 4304 N N . SER B 1 108 ? 47.473 32.052 57.651 1.00 16.07 108 SER B N 1
ATOM 4305 C CA . SER B 1 108 ? 48.112 30.773 57.384 1.00 15.96 108 SER B CA 1
ATOM 4306 C C . SER B 1 108 ? 48.227 30.017 58.705 1.00 19.52 108 SER B C 1
ATOM 4307 O O . SER B 1 108 ? 48.915 30.471 59.630 1.00 18.20 108 SER B O 1
ATOM 4310 N N . ILE B 1 109 ? 47.555 28.859 58.782 1.00 18.49 109 ILE B N 1
ATOM 4311 C CA . ILE B 1 109 ? 47.521 28.005 59.983 1.00 18.72 109 ILE B CA 1
ATOM 4312 C C . ILE B 1 109 ? 48.074 26.598 59.701 1.00 22.86 109 ILE B C 1
ATOM 4313 O O . ILE B 1 109 ? 47.739 26.006 58.664 1.00 23.45 109 ILE B O 1
ATOM 4318 N N . ASN B 1 110 ? 48.885 26.054 60.630 1.00 18.83 110 ASN B N 1
ATOM 4319 C CA . ASN B 1 110 ? 49.371 24.679 60.507 1.00 17.98 110 ASN B CA 1
ATOM 4320 C C . ASN B 1 110 ? 48.170 23.744 60.766 1.00 19.81 110 ASN B C 1
ATOM 4321 O O . ASN B 1 110 ? 47.463 23.906 61.777 1.00 18.50 110 ASN B O 1
ATOM 4326 N N . ARG B 1 111 ? 47.943 22.787 59.838 1.00 17.30 111 ARG B N 1
ATOM 4327 C CA A ARG B 1 111 ? 46.824 21.841 59.918 0.50 16.19 111 ARG B CA 1
ATOM 4328 C CA B ARG B 1 111 ? 46.822 21.845 59.925 0.50 16.31 111 ARG B CA 1
ATOM 4329 C C . ARG B 1 111 ? 46.787 21.069 61.239 1.00 19.64 111 ARG B C 1
ATOM 4330 O O . ARG B 1 111 ? 45.728 21.003 61.888 1.00 17.81 111 ARG B O 1
ATOM 4345 N N . ASP B 1 112 ? 47.917 20.470 61.623 1.00 18.22 112 ASP B N 1
ATOM 4346 C CA . ASP B 1 112 ? 47.922 19.675 62.840 1.00 19.07 112 ASP B CA 1
ATOM 4347 C C . ASP B 1 112 ? 47.769 20.534 64.113 1.00 21.36 112 ASP B C 1
ATOM 4348 O O . ASP B 1 112 ? 47.068 20.069 65.000 1.00 19.42 112 ASP B O 1
ATOM 4353 N N . ARG B 1 113 ? 48.262 21.805 64.157 1.00 18.43 113 ARG B N 1
ATOM 4354 C CA . ARG B 1 113 ? 48.046 22.726 65.307 1.00 18.75 113 ARG B CA 1
ATOM 4355 C C . ARG B 1 113 ? 46.528 23.013 65.440 1.00 20.40 113 ARG B C 1
ATOM 4356 O O . ARG B 1 113 ? 45.969 22.970 66.549 1.00 20.11 113 ARG B O 1
ATOM 4364 N N . LEU B 1 114 ? 45.869 23.299 64.295 1.00 16.77 114 LEU B N 1
ATOM 4365 C CA . LEU B 1 114 ? 44.422 23.552 64.289 1.00 16.21 114 LEU B CA 1
ATOM 4366 C C . LEU B 1 114 ? 43.652 22.309 64.785 1.00 18.71 114 LEU B C 1
ATOM 4367 O O . LEU B 1 114 ? 42.732 22.440 65.607 1.00 17.04 114 LEU B O 1
ATOM 4372 N N . ASN B 1 115 ? 44.030 21.109 64.284 1.00 17.36 115 ASN B N 1
ATOM 4373 C CA . ASN B 1 115 ? 43.372 19.866 64.685 1.00 16.59 115 ASN B CA 1
ATOM 4374 C C . ASN B 1 115 ? 43.478 19.626 66.198 1.00 20.21 115 ASN B C 1
ATOM 4375 O O . ASN B 1 115 ? 42.475 19.280 66.824 1.00 19.21 115 ASN B O 1
ATOM 4380 N N . ARG B 1 116 ? 44.680 19.835 66.792 1.00 16.44 116 ARG B N 1
ATOM 4381 C CA . ARG B 1 116 ? 44.890 19.678 68.242 1.00 16.79 116 ARG B CA 1
ATOM 4382 C C . ARG B 1 116 ? 43.985 20.615 69.066 1.00 19.38 116 ARG B C 1
ATOM 4383 O O . ARG B 1 116 ? 43.374 20.161 70.037 1.00 18.34 116 ARG B O 1
ATOM 4391 N N . ILE B 1 117 ? 43.868 21.902 68.659 1.00 16.81 117 ILE B N 1
ATOM 4392 C CA . ILE B 1 117 ? 42.987 22.887 69.317 1.00 16.39 117 ILE B CA 1
ATOM 4393 C C . ILE B 1 117 ? 41.519 22.398 69.230 1.00 18.11 117 ILE B C 1
ATOM 4394 O O . ILE B 1 117 ? 40.788 22.463 70.220 1.00 17.62 117 ILE B O 1
ATOM 4399 N N . LEU B 1 118 ? 41.107 21.896 68.048 1.00 16.24 118 LEU B N 1
ATOM 4400 C CA . LEU B 1 118 ? 39.741 21.388 67.875 1.00 15.12 118 LEU B CA 1
ATOM 4401 C C . LEU B 1 118 ? 39.450 20.165 68.755 1.00 16.75 118 LEU B C 1
ATOM 4402 O O . LEU B 1 118 ? 38.387 20.117 69.384 1.00 17.21 118 LEU B O 1
ATOM 4407 N N . LEU B 1 119 ? 40.422 19.223 68.870 1.00 14.12 119 LEU B N 1
ATOM 4408 C CA . LEU B 1 119 ? 40.270 18.032 69.715 1.00 15.07 119 LEU B CA 1
ATOM 4409 C C . LEU B 1 119 ? 40.102 18.430 71.175 1.00 18.04 119 LEU B C 1
ATOM 4410 O O . LEU B 1 119 ? 39.202 17.915 71.829 1.00 17.68 119 LEU B O 1
ATOM 4415 N N . ASP B 1 120 ? 40.953 19.360 71.681 1.00 17.11 120 ASP B N 1
ATOM 4416 C CA . ASP B 1 120 ? 40.815 19.849 73.063 1.00 17.11 120 ASP B CA 1
ATOM 4417 C C . ASP B 1 120 ? 39.441 20.501 73.286 1.00 20.26 120 ASP B C 1
ATOM 4418 O O . ASP B 1 120 ? 38.810 20.243 74.316 1.00 20.38 120 ASP B O 1
ATOM 4423 N N . GLY B 1 121 ? 38.988 21.305 72.308 1.00 17.93 121 GLY B N 1
ATOM 4424 C CA . GLY B 1 121 ? 37.686 21.971 72.351 1.00 18.30 121 GLY B CA 1
ATOM 4425 C C . GLY B 1 121 ? 36.513 21.008 72.408 1.00 21.34 121 GLY B C 1
ATOM 4426 O O . GLY B 1 121 ? 35.547 21.246 73.145 1.00 20.84 121 GLY B O 1
ATOM 4427 N N . ALA B 1 122 ? 36.589 19.893 71.640 1.00 17.82 122 ALA B N 1
ATOM 4428 C CA . ALA B 1 122 ? 35.520 18.886 71.625 1.00 16.85 122 ALA B CA 1
ATOM 4429 C C . ALA B 1 122 ? 35.441 18.140 72.950 1.00 19.96 122 ALA B C 1
ATOM 4430 O O . ALA B 1 122 ? 34.345 17.967 73.489 1.00 19.55 122 ALA B O 1
ATOM 4432 N N . GLU B 1 123 ? 36.607 17.759 73.515 1.00 16.87 123 GLU B N 1
ATOM 4433 C CA . GLU B 1 123 ? 36.643 17.075 74.823 1.00 17.34 123 GLU B CA 1
ATOM 4434 C C . GLU B 1 123 ? 36.186 17.998 75.959 1.00 21.60 123 GLU B C 1
ATOM 4435 O O . GLU B 1 123 ? 35.472 17.536 76.858 1.00 21.90 123 GLU B O 1
ATOM 4441 N N . ALA B 1 124 ? 36.565 19.305 75.908 1.00 19.69 124 ALA B N 1
ATOM 4442 C CA . ALA B 1 124 ? 36.154 20.280 76.945 1.00 20.63 124 ALA B CA 1
ATOM 4443 C C . ALA B 1 124 ? 34.632 20.419 77.006 1.00 22.96 124 ALA B C 1
ATOM 4444 O O . ALA B 1 124 ? 34.076 20.596 78.098 1.00 23.43 124 ALA B O 1
ATOM 4446 N N . ALA B 1 125 ? 33.956 20.266 75.838 1.00 19.40 125 ALA B N 1
ATOM 4447 C CA . ALA B 1 125 ? 32.501 20.344 75.726 1.00 19.60 125 ALA B CA 1
ATOM 4448 C C . ALA B 1 125 ? 31.779 19.032 76.134 1.00 21.72 125 ALA B C 1
ATOM 4449 O O . ALA B 1 125 ? 30.553 19.031 76.243 1.00 21.24 125 ALA B O 1
ATOM 4451 N N . GLY B 1 126 ? 32.531 17.942 76.325 1.00 19.57 126 GLY B N 1
ATOM 4452 C CA . GLY B 1 126 ? 31.964 16.662 76.754 1.00 19.62 126 GLY B CA 1
ATOM 4453 C C . GLY B 1 126 ? 31.972 15.514 75.759 1.00 22.01 126 GLY B C 1
ATOM 4454 O O . GLY B 1 126 ? 31.485 14.427 76.085 1.00 22.35 126 GLY B O 1
ATOM 4455 N N . ALA B 1 127 ? 32.524 15.723 74.549 1.00 17.70 127 ALA B N 1
ATOM 4456 C CA . ALA B 1 127 ? 32.593 14.641 73.561 1.00 16.97 127 ALA B CA 1
ATOM 4457 C C . ALA B 1 127 ? 33.650 13.602 73.959 1.00 20.05 127 ALA B C 1
ATOM 4458 O O . ALA B 1 127 ? 34.677 13.963 74.557 1.00 21.00 127 ALA B O 1
ATOM 4460 N N . SER B 1 128 ? 33.402 12.318 73.618 1.00 17.36 128 SER B N 1
ATOM 4461 C CA . SER B 1 128 ? 34.351 11.215 73.850 1.00 16.46 128 SER B CA 1
ATOM 4462 C C . SER B 1 128 ? 34.986 10.881 72.490 1.00 19.17 128 SER B C 1
ATOM 4463 O O . SER B 1 128 ? 34.250 10.651 71.522 1.00 18.10 128 SER B O 1
ATOM 4466 N N . ILE B 1 129 ? 36.325 10.888 72.407 1.00 16.40 129 ILE B N 1
ATOM 4467 C CA . ILE B 1 129 ? 37.061 10.643 71.156 1.00 16.02 129 ILE B CA 1
ATOM 4468 C C . ILE B 1 129 ? 37.824 9.315 71.227 1.00 19.51 129 ILE B C 1
ATOM 4469 O O . ILE B 1 129 ? 38.544 9.068 72.198 1.00 19.25 129 ILE B O 1
ATOM 4474 N N . HIS B 1 130 ? 37.656 8.467 70.197 1.00 16.76 130 HIS B N 1
ATOM 4475 C CA . HIS B 1 130 ? 38.261 7.135 70.116 1.00 16.61 130 HIS B CA 1
ATOM 4476 C C . HIS B 1 130 ? 39.157 7.064 68.872 1.00 19.37 130 HIS B C 1
ATOM 4477 O O . HIS B 1 130 ? 38.653 7.134 67.745 1.00 19.58 130 HIS B O 1
ATOM 4484 N N . PHE B 1 131 ? 40.483 6.962 69.067 1.00 15.95 131 PHE B N 1
ATOM 4485 C CA . PHE B 1 131 ? 41.449 6.958 67.969 1.00 15.80 131 PHE B CA 1
ATOM 4486 C C . PHE B 1 131 ? 41.847 5.533 67.550 1.00 19.17 131 PHE B C 1
ATOM 4487 O O . PHE B 1 131 ? 41.442 4.568 68.205 1.00 19.00 131 PHE B O 1
ATOM 4495 N N . ASN B 1 132 ? 42.625 5.406 66.452 1.00 16.14 132 ASN B N 1
ATOM 4496 C CA . ASN B 1 132 ? 43.113 4.113 65.932 1.00 16.31 132 ASN B CA 1
ATOM 4497 C C . ASN B 1 132 ? 41.971 3.159 65.567 1.00 20.69 132 ASN B C 1
ATOM 4498 O O . ASN B 1 132 ? 42.127 1.939 65.677 1.00 21.80 132 ASN B O 1
ATOM 4503 N N . LEU B 1 133 ? 40.825 3.720 65.128 1.00 17.57 133 LEU B N 1
ATOM 4504 C CA . LEU B 1 133 ? 39.637 2.950 64.724 1.00 17.80 133 LEU B CA 1
ATOM 4505 C C . LEU B 1 133 ? 39.063 3.505 63.419 1.00 21.16 133 LEU B C 1
ATOM 4506 O O . LEU B 1 133 ? 38.539 4.623 63.403 1.00 20.64 133 LEU B O 1
ATOM 4511 N N . GLY B 1 134 ? 39.196 2.735 62.330 1.00 19.10 134 GLY B N 1
ATOM 4512 C CA . GLY B 1 134 ? 38.683 3.140 61.024 1.00 19.17 134 GLY B CA 1
ATOM 4513 C C . GLY B 1 134 ? 37.369 2.461 60.695 1.00 21.96 134 GLY B C 1
ATOM 4514 O O . GLY B 1 134 ? 37.233 1.253 60.898 1.00 22.34 134 GLY B O 1
ATOM 4515 N N . LEU B 1 135 ? 36.392 3.221 60.181 1.00 17.79 135 LEU B N 1
ATOM 4516 C CA . LEU B 1 135 ? 35.101 2.636 59.780 1.00 16.80 135 LEU B CA 1
ATOM 4517 C C . LEU B 1 135 ? 35.279 1.754 58.532 1.00 20.59 135 LEU B C 1
ATOM 4518 O O . LEU B 1 135 ? 35.863 2.210 57.543 1.00 19.94 135 LEU B O 1
ATOM 4523 N N . ASP B 1 136 ? 34.769 0.498 58.593 1.00 18.72 136 ASP B N 1
ATOM 4524 C CA . ASP B 1 136 ? 34.833 -0.472 57.492 1.00 19.30 136 ASP B CA 1
ATOM 4525 C C . ASP B 1 136 ? 33.512 -0.643 56.755 1.00 25.09 136 ASP B C 1
ATOM 4526 O O . ASP B 1 136 ? 33.512 -0.773 55.528 1.00 26.25 136 ASP B O 1
ATOM 4531 N N . SER B 1 137 ? 32.388 -0.724 57.497 1.00 20.26 137 SER B N 1
ATOM 4532 C CA . SER B 1 137 ? 31.064 -0.961 56.902 1.00 19.53 137 SER B CA 1
ATOM 4533 C C . SER B 1 137 ? 29.962 -0.559 57.879 1.00 20.93 137 SER B C 1
ATOM 4534 O O . SER B 1 137 ? 30.216 -0.395 59.082 1.00 19.30 137 SER B O 1
ATOM 4537 N N . VAL B 1 138 ? 28.740 -0.399 57.354 1.00 18.36 138 VAL B N 1
ATOM 4538 C CA . VAL B 1 138 ? 27.564 -0.024 58.140 1.00 17.63 138 VAL B CA 1
ATOM 4539 C C . VAL B 1 138 ? 26.406 -0.961 57.772 1.00 23.15 138 VAL B C 1
ATOM 4540 O O . VAL B 1 138 ? 26.171 -1.209 56.581 1.00 22.76 138 VAL B O 1
ATOM 4544 N N . ASP B 1 139 ? 25.660 -1.441 58.791 1.00 19.53 139 ASP B N 1
ATOM 4545 C CA . ASP B 1 139 ? 24.430 -2.212 58.587 1.00 19.11 139 ASP B CA 1
ATOM 4546 C C . ASP B 1 139 ? 23.315 -1.251 59.020 1.00 22.21 139 ASP B C 1
ATOM 4547 O O . ASP B 1 139 ? 23.072 -1.079 60.221 1.00 21.97 139 ASP B O 1
ATOM 4552 N N . PHE B 1 140 ? 22.700 -0.557 58.046 1.00 20.89 140 PHE B N 1
ATOM 4553 C CA . PHE B 1 140 ? 21.670 0.454 58.316 1.00 20.44 140 PHE B CA 1
ATOM 4554 C C . PHE B 1 140 ? 20.403 -0.122 58.954 1.00 24.88 140 PHE B C 1
ATOM 4555 O O . PHE B 1 140 ? 19.842 0.506 59.859 1.00 24.66 140 PHE B O 1
ATOM 4563 N N . ALA B 1 141 ? 19.965 -1.304 58.501 1.00 22.36 141 ALA B N 1
ATOM 4564 C CA . ALA B 1 141 ? 18.752 -1.949 59.024 1.00 23.89 141 ALA B CA 1
ATOM 4565 C C . ALA B 1 141 ? 18.912 -2.329 60.494 1.00 27.64 141 ALA B C 1
ATOM 4566 O O . ALA B 1 141 ? 17.997 -2.110 61.286 1.00 27.68 141 ALA B O 1
ATOM 4568 N N . ARG B 1 142 ? 20.089 -2.877 60.849 1.00 23.64 142 ARG B N 1
ATOM 4569 C CA . ARG B 1 142 ? 20.414 -3.318 62.204 1.00 24.13 142 ARG B CA 1
ATOM 4570 C C . ARG B 1 142 ? 20.992 -2.221 63.098 1.00 27.62 142 ARG B C 1
ATOM 4571 O O . ARG B 1 142 ? 21.186 -2.478 64.286 1.00 27.97 142 ARG B O 1
ATOM 4579 N N . GLN B 1 143 ? 21.248 -1.005 62.551 1.00 21.28 143 GLN B N 1
ATOM 4580 C CA . GLN B 1 143 ?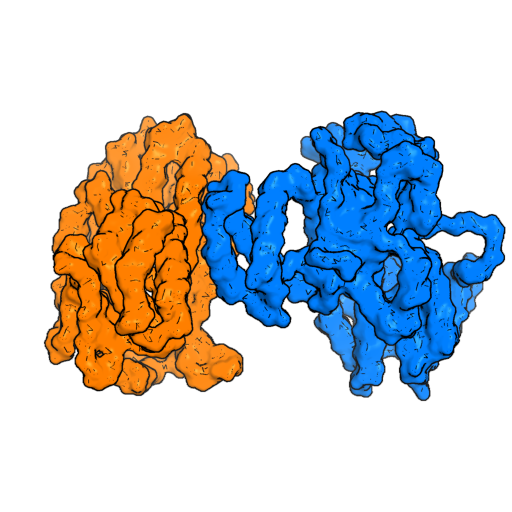 21.783 0.155 63.287 1.00 20.58 143 GLN B CA 1
ATOM 4581 C C . GLN B 1 143 ? 23.120 -0.162 63.979 1.00 23.74 143 GLN B C 1
ATOM 4582 O O . GLN B 1 143 ? 23.381 0.272 65.119 1.00 23.52 143 GLN B O 1
ATOM 4588 N N . ARG B 1 144 ? 23.995 -0.892 63.258 1.00 20.09 144 ARG B N 1
ATOM 4589 C CA . ARG B 1 144 ? 25.315 -1.253 63.768 1.00 20.02 144 ARG B CA 1
ATOM 4590 C C . ARG B 1 144 ? 26.380 -0.935 62.740 1.00 24.03 144 ARG B C 1
ATOM 4591 O O . ARG B 1 144 ? 26.138 -1.006 61.531 1.00 25.15 144 ARG B O 1
ATOM 4599 N N . LEU B 1 145 ? 27.576 -0.620 63.223 1.00 19.49 145 LEU B N 1
ATOM 4600 C CA . LEU B 1 145 ? 28.686 -0.377 62.314 1.00 19.54 145 LEU B CA 1
ATOM 4601 C C . LEU B 1 145 ? 29.896 -1.212 62.739 1.00 21.74 145 LEU B C 1
ATOM 4602 O O . LEU B 1 145 ? 29.932 -1.694 63.873 1.00 19.11 145 LEU B O 1
ATOM 4607 N N . THR B 1 146 ? 30.857 -1.410 61.812 1.00 18.60 146 THR B N 1
ATOM 4608 C CA . THR B 1 146 ? 32.058 -2.210 62.051 1.00 18.55 146 THR B CA 1
ATOM 4609 C C . THR B 1 146 ? 33.285 -1.326 61.854 1.00 21.87 146 THR B C 1
ATOM 4610 O O . THR B 1 146 ? 33.418 -0.669 60.818 1.00 21.13 146 THR B O 1
ATOM 4614 N N . LEU B 1 147 ? 34.169 -1.320 62.856 1.00 19.92 147 LEU B N 1
ATOM 4615 C CA . LEU B 1 147 ? 35.422 -0.560 62.879 1.00 21.17 147 LEU B CA 1
ATOM 4616 C C . LEU B 1 147 ? 36.588 -1.515 63.031 1.00 26.30 147 LEU B C 1
ATOM 4617 O O . LEU B 1 147 ? 36.418 -2.621 63.554 1.00 26.14 147 LEU B O 1
ATOM 4622 N N . SER B 1 148 ? 37.778 -1.088 62.586 1.00 24.09 148 SER B N 1
ATOM 4623 C CA . SER B 1 148 ? 38.990 -1.881 62.790 1.00 24.82 148 SER B CA 1
ATOM 4624 C C . SER B 1 148 ? 40.230 -1.019 62.915 1.00 29.12 148 SER B C 1
ATOM 4625 O O . SER B 1 148 ? 40.258 0.097 62.397 1.00 26.08 148 SER B O 1
ATOM 4628 N N . ASN B 1 149 ? 41.267 -1.548 63.582 1.00 30.47 149 ASN B N 1
ATOM 4629 C CA . ASN B 1 149 ? 42.559 -0.862 63.698 1.00 31.73 149 ASN B CA 1
ATOM 4630 C C . ASN B 1 149 ? 43.373 -1.148 62.425 1.00 38.87 149 ASN B C 1
ATOM 4631 O O . ASN B 1 149 ? 42.886 -1.857 61.539 1.00 39.29 149 ASN B O 1
ATOM 4636 N N . VAL B 1 150 ? 44.600 -0.600 62.327 1.00 36.48 150 VAL B N 1
ATOM 4637 C CA . VAL B 1 150 ? 45.493 -0.808 61.178 1.00 37.62 150 VAL B CA 1
ATOM 4638 C C . VAL B 1 150 ? 45.820 -2.320 60.962 1.00 44.21 150 VAL B C 1
ATOM 4639 O O . VAL B 1 150 ? 45.979 -2.745 59.813 1.00 43.65 150 VAL B O 1
ATOM 4643 N N . SER B 1 151 ? 45.854 -3.118 62.062 1.00 42.76 151 SER B N 1
ATOM 4644 C CA . SER B 1 151 ? 46.159 -4.555 62.064 1.00 44.10 151 SER B CA 1
ATOM 4645 C C . SER B 1 151 ? 44.934 -5.493 61.848 1.00 49.69 151 SER B C 1
ATOM 4646 O O . SER B 1 151 ? 45.064 -6.712 62.006 1.00 50.76 151 SER B O 1
ATOM 4649 N N . GLY B 1 152 ? 43.783 -4.926 61.480 1.00 45.36 152 GLY B N 1
ATOM 4650 C CA . GLY B 1 152 ? 42.578 -5.681 61.139 1.00 44.92 152 GLY B CA 1
ATOM 4651 C C . GLY B 1 152 ? 41.663 -6.241 62.217 1.00 47.23 152 GLY B C 1
ATOM 4652 O O . GLY B 1 152 ? 40.694 -6.922 61.867 1.00 46.68 152 GLY B O 1
ATOM 4653 N N . GLU B 1 153 ? 41.931 -5.976 63.521 1.00 42.60 153 GLU B N 1
ATOM 4654 C CA . GLU B 1 153 ? 41.079 -6.442 64.636 1.00 41.94 153 GLU B CA 1
ATOM 4655 C C . GLU B 1 153 ? 39.734 -5.684 64.559 1.00 41.73 153 GLU B C 1
ATOM 4656 O O . GLU B 1 153 ? 39.736 -4.458 64.643 1.00 40.00 153 GLU B O 1
ATOM 4662 N N . ARG B 1 154 ? 38.607 -6.404 64.374 1.00 37.47 154 ARG B N 1
ATOM 4663 C CA . ARG B 1 154 ? 37.301 -5.761 64.190 1.00 36.58 154 ARG B CA 1
ATOM 4664 C C . ARG B 1 154 ? 36.408 -5.714 65.423 1.00 39.50 154 ARG B C 1
ATOM 4665 O O . ARG B 1 154 ? 36.399 -6.646 66.232 1.00 40.17 154 ARG B O 1
ATOM 4673 N N . LEU B 1 155 ? 35.629 -4.619 65.539 1.00 33.34 155 LEU B N 1
ATOM 4674 C CA . LEU B 1 155 ? 34.651 -4.440 66.614 1.00 32.56 155 LEU B CA 1
ATOM 4675 C C . LEU B 1 155 ? 33.400 -3.695 66.145 1.00 30.35 155 LEU B C 1
ATOM 4676 O O . LEU B 1 155 ? 33.480 -2.773 65.320 1.00 27.93 155 LEU B O 1
ATOM 4681 N N . GLU B 1 156 ? 32.246 -4.108 66.669 1.00 24.57 156 GLU B N 1
ATOM 4682 C CA . GLU B 1 156 ? 30.956 -3.526 66.311 1.00 23.13 156 GLU B CA 1
ATOM 4683 C C . GLU B 1 156 ? 30.463 -2.539 67.344 1.00 25.13 1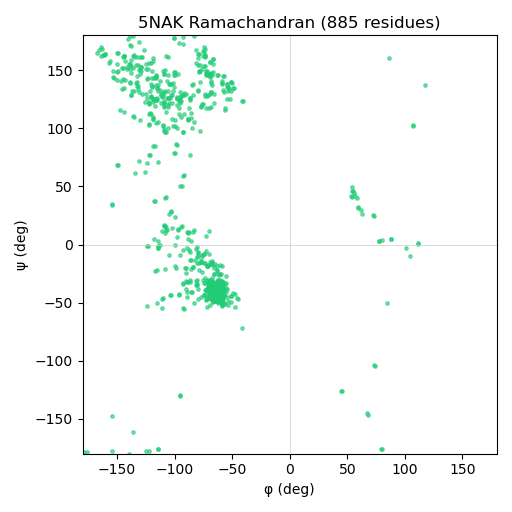56 GLU B C 1
ATOM 4684 O O . GLU B 1 156 ? 30.700 -2.719 68.545 1.00 24.54 156 GLU B O 1
ATOM 4690 N N . LYS B 1 157 ? 29.722 -1.521 66.878 1.00 20.51 157 LYS B N 1
ATOM 4691 C CA . LYS B 1 157 ? 29.120 -0.506 67.737 1.00 19.92 157 LYS B CA 1
ATOM 4692 C C . LYS B 1 157 ? 27.716 -0.181 67.273 1.00 22.37 157 LYS B C 1
ATOM 4693 O O . LYS B 1 157 ? 27.482 -0.076 66.075 1.00 21.80 157 LYS B O 1
ATOM 4699 N N . ARG B 1 158 ? 26.785 -0.003 68.214 1.00 20.14 158 ARG B N 1
ATOM 4700 C CA . ARG B 1 158 ? 25.426 0.422 67.884 1.00 18.52 158 ARG B CA 1
ATOM 4701 C C . ARG B 1 158 ? 25.470 1.943 67.627 1.00 20.86 158 ARG B C 1
ATOM 4702 O O . ARG B 1 158 ? 26.302 2.633 68.217 1.00 19.86 158 ARG B O 1
ATOM 4710 N N . PHE B 1 159 ? 24.606 2.461 66.732 1.00 17.56 159 PHE B N 1
ATOM 4711 C CA . PHE B 1 159 ? 24.496 3.897 66.465 1.00 16.45 159 PHE B CA 1
ATOM 4712 C C . PHE B 1 159 ? 23.024 4.313 66.326 1.00 20.47 159 PHE B C 1
ATOM 4713 O O . PHE B 1 159 ? 22.183 3.477 65.979 1.00 20.29 159 PHE B O 1
ATOM 4721 N N . HIS B 1 160 ? 22.733 5.603 66.581 1.00 18.72 160 HIS B N 1
ATOM 4722 C CA . HIS B 1 160 ? 21.398 6.222 66.465 1.00 19.27 160 HIS B CA 1
ATOM 4723 C C . HIS B 1 160 ? 21.351 7.228 65.292 1.00 22.34 160 HIS B C 1
ATOM 4724 O O . HIS B 1 160 ? 20.423 7.212 64.479 1.00 24.39 160 HIS B O 1
ATOM 4731 N N . LEU B 1 161 ? 22.356 8.091 65.210 1.00 18.31 161 LEU B N 1
ATOM 4732 C CA . LEU B 1 161 ? 22.545 9.070 64.142 1.00 16.68 161 LEU B CA 1
ATOM 4733 C C . LEU B 1 161 ? 24.020 8.990 63.773 1.00 17.94 161 LEU B C 1
ATOM 4734 O O . LEU B 1 161 ? 24.881 8.999 64.669 1.00 17.62 161 LEU B O 1
ATOM 4739 N N . LEU B 1 162 ? 24.310 8.902 62.464 1.00 15.07 162 LEU B N 1
ATOM 4740 C CA . LEU B 1 162 ? 25.675 8.791 61.965 1.00 14.88 162 LEU B CA 1
ATOM 4741 C C . LEU B 1 162 ? 26.069 9.999 61.130 1.00 17.34 162 LEU B C 1
ATOM 4742 O O . LEU B 1 162 ? 25.386 10.319 60.150 1.00 17.29 162 LEU B O 1
ATOM 4747 N N . ILE B 1 163 ? 27.174 10.660 61.513 1.00 13.91 163 ILE B N 1
ATOM 4748 C CA . ILE B 1 163 ? 27.703 11.801 60.759 1.00 12.57 163 ILE B CA 1
ATOM 4749 C C . ILE B 1 163 ? 28.997 11.378 60.079 1.00 15.74 163 ILE B C 1
ATOM 4750 O O . ILE B 1 163 ? 29.960 10.989 60.757 1.00 15.21 163 ILE B O 1
ATOM 4755 N N . GLY B 1 164 ? 29.007 11.499 58.761 1.00 13.56 164 GLY B N 1
ATOM 4756 C CA . GLY B 1 164 ? 30.178 11.204 57.943 1.00 13.56 164 GLY B CA 1
ATOM 4757 C C . GLY B 1 164 ? 31.011 12.449 57.717 1.00 16.91 164 GLY B C 1
ATOM 4758 O O . GLY B 1 164 ? 30.695 13.259 56.835 1.00 16.82 164 GLY B O 1
ATOM 4759 N N . ALA B 1 165 ? 32.073 12.622 58.538 1.00 14.16 165 ALA B N 1
ATOM 4760 C CA . ALA B 1 165 ? 33.013 13.752 58.441 1.00 13.31 165 ALA B CA 1
ATOM 4761 C C . ALA B 1 165 ? 34.406 13.152 58.127 1.00 15.80 165 ALA B C 1
ATOM 4762 O O . ALA B 1 165 ? 35.446 13.600 58.629 1.00 13.79 165 ALA B O 1
ATOM 4764 N N . ASP B 1 166 ? 34.394 12.102 57.301 1.00 14.26 166 ASP B N 1
ATOM 4765 C CA . ASP B 1 166 ? 35.556 11.256 57.056 1.00 13.72 166 ASP B CA 1
ATOM 4766 C C . ASP B 1 166 ? 36.290 11.500 55.721 1.00 15.96 166 ASP B C 1
ATOM 4767 O O . ASP B 1 166 ? 36.984 10.610 55.227 1.00 16.37 166 ASP B O 1
ATOM 4772 N N . GLY B 1 167 ? 36.230 12.727 55.222 1.00 14.09 167 GLY B N 1
ATOM 4773 C CA . GLY B 1 167 ? 37.071 13.140 54.093 1.00 13.57 167 GLY B CA 1
ATOM 4774 C C . GLY B 1 167 ? 36.671 12.753 52.689 1.00 17.37 167 GLY B C 1
ATOM 4775 O O . GLY B 1 167 ? 35.614 12.152 52.482 1.00 15.68 167 GLY B O 1
ATOM 4776 N N . CYS B 1 168 ? 37.545 13.096 51.709 1.00 17.34 168 CYS B N 1
ATOM 4777 C CA A CYS B 1 168 ? 37.242 12.898 50.290 0.50 15.56 168 CYS B CA 1
ATOM 4778 C CA B CYS B 1 168 ? 37.333 12.863 50.273 0.50 19.14 168 CYS B CA 1
ATOM 4779 C C . CYS B 1 168 ? 37.014 11.425 49.897 1.00 20.83 168 CYS B C 1
ATOM 4780 O O . CYS B 1 168 ? 36.258 11.189 48.945 1.00 19.47 168 CYS B O 1
ATOM 4785 N N . ASN B 1 169 ? 37.623 10.456 50.611 1.00 18.02 169 ASN B N 1
ATOM 4786 C CA . ASN B 1 169 ? 37.408 9.032 50.325 1.00 18.36 169 ASN B CA 1
ATOM 4787 C C . ASN B 1 169 ? 36.552 8.377 51.423 1.00 20.77 169 ASN B C 1
ATOM 4788 O O . ASN B 1 169 ? 36.783 7.229 51.805 1.00 22.10 169 ASN B O 1
ATOM 4793 N N . SER B 1 170 ? 35.524 9.118 51.882 1.00 16.45 170 SER B N 1
ATOM 4794 C CA . SER B 1 170 ? 34.569 8.750 52.933 1.00 14.94 170 SER B CA 1
ATOM 4795 C C . SER B 1 170 ? 34.072 7.297 52.881 1.00 18.11 170 SER B C 1
ATOM 4796 O O . SER B 1 170 ? 33.476 6.876 51.882 1.00 17.92 170 SER B O 1
ATOM 4799 N N . ALA B 1 171 ? 34.257 6.561 53.990 1.00 16.37 171 ALA B N 1
ATOM 4800 C CA . ALA B 1 171 ? 33.710 5.211 54.170 1.00 17.37 171 ALA B CA 1
ATOM 4801 C C . ALA B 1 171 ? 32.189 5.298 54.446 1.00 18.40 171 ALA B C 1
ATOM 4802 O O . ALA B 1 171 ? 31.446 4.411 54.008 1.00 18.83 171 ALA B O 1
ATOM 4804 N N . VAL B 1 172 ? 31.709 6.379 55.138 1.00 14.81 172 VAL B N 1
ATOM 4805 C CA . VAL B 1 172 ? 30.270 6.570 55.385 1.00 14.55 172 VAL B CA 1
ATOM 4806 C C . VAL B 1 172 ? 29.553 6.734 54.027 1.00 18.73 172 VAL B C 1
ATOM 4807 O O . VAL B 1 172 ? 28.524 6.084 53.806 1.00 18.27 172 VAL B O 1
ATOM 4811 N N . ARG B 1 173 ? 30.109 7.555 53.114 1.00 16.38 173 ARG B N 1
ATOM 4812 C CA . ARG B 1 173 ? 29.514 7.756 51.782 1.00 16.88 173 ARG B CA 1
ATOM 4813 C C . ARG B 1 173 ? 29.415 6.415 51.026 1.00 19.04 173 ARG B C 1
ATOM 4814 O O . ARG B 1 173 ? 28.358 6.112 50.447 1.00 17.73 173 ARG B O 1
ATOM 4822 N N . GLN B 1 174 ? 30.504 5.599 51.051 1.00 17.41 174 GLN B N 1
ATOM 4823 C CA . GLN B 1 174 ? 30.499 4.289 50.382 1.00 19.01 174 GLN B CA 1
ATOM 4824 C C . GLN B 1 174 ? 29.394 3.389 50.962 1.00 21.73 174 GLN B C 1
ATOM 4825 O O . GLN B 1 174 ? 28.678 2.745 50.197 1.00 20.54 174 GLN B O 1
ATOM 4831 N N . ALA B 1 175 ? 29.225 3.382 52.315 1.00 18.56 175 ALA B N 1
ATOM 4832 C CA . ALA B 1 175 ? 28.198 2.575 52.983 1.00 18.83 175 ALA B CA 1
ATOM 4833 C C . ALA B 1 175 ? 26.782 3.027 52.601 1.00 22.80 175 ALA B C 1
ATOM 4834 O O . ALA B 1 175 ? 25.904 2.180 52.421 1.00 23.51 175 ALA B O 1
ATOM 4836 N N . MET B 1 176 ? 26.565 4.353 52.467 1.00 18.77 176 MET B N 1
ATOM 4837 C CA . MET B 1 176 ? 25.261 4.925 52.098 1.00 18.77 176 MET B CA 1
ATOM 4838 C C . MET B 1 176 ? 24.795 4.446 50.710 1.00 27.06 176 MET B C 1
ATOM 4839 O O . MET B 1 176 ? 23.589 4.292 50.493 1.00 26.16 176 MET B O 1
ATOM 4844 N N . ALA B 1 177 ? 25.749 4.192 49.781 1.00 27.66 177 ALA B N 1
ATOM 4845 C CA . ALA B 1 177 ? 25.441 3.688 48.430 1.00 29.95 177 ALA B CA 1
ATOM 4846 C C . ALA B 1 177 ? 24.690 2.351 48.415 1.00 36.82 177 ALA B C 1
ATOM 4847 O O . ALA B 1 177 ? 24.074 2.018 47.401 1.00 37.41 177 ALA B O 1
ATOM 4849 N N . SER B 1 178 ? 24.717 1.594 49.527 1.00 35.11 178 SER B N 1
ATOM 4850 C CA . SER B 1 178 ? 24.001 0.321 49.627 1.00 35.83 178 SER B CA 1
ATOM 4851 C C . SER B 1 178 ? 22.497 0.511 49.883 1.00 39.29 178 SER B C 1
ATOM 4852 O O . SER B 1 178 ? 21.723 -0.414 49.630 1.00 40.65 178 SER B O 1
ATOM 4855 N N . VAL B 1 179 ? 22.085 1.680 50.427 1.00 32.18 179 VAL B N 1
ATOM 4856 C CA . VAL B 1 179 ? 20.681 1.917 50.784 1.00 31.03 179 VAL B CA 1
ATOM 4857 C C . VAL B 1 179 ? 20.006 3.040 49.972 1.00 34.25 179 VAL B C 1
ATOM 4858 O O . VAL B 1 179 ? 18.776 3.053 49.885 1.00 34.83 179 VAL B O 1
ATOM 4862 N N . VAL B 1 180 ? 20.787 3.965 49.386 1.00 29.04 180 VAL B N 1
ATOM 4863 C CA . VAL B 1 180 ? 20.256 5.065 48.567 1.00 28.64 180 VAL B CA 1
ATOM 4864 C C . VAL B 1 180 ? 21.105 5.270 47.319 1.00 33.02 180 VAL B C 1
ATOM 4865 O O . VAL B 1 180 ? 22.275 4.880 47.295 1.00 32.65 180 VAL B O 1
ATOM 4869 N N . ASP B 1 181 ? 20.524 5.911 46.293 1.00 29.39 181 ASP B N 1
ATOM 4870 C CA . ASP B 1 181 ? 21.281 6.268 45.103 1.00 28.97 181 ASP B CA 1
ATOM 4871 C C . ASP B 1 181 ? 21.733 7.696 45.369 1.00 31.53 181 ASP B C 1
ATOM 4872 O O . ASP B 1 181 ? 20.909 8.615 45.432 1.00 31.09 181 ASP B O 1
ATOM 4877 N N . LEU B 1 182 ? 23.039 7.874 45.599 1.00 28.13 182 LEU B N 1
ATOM 4878 C CA . LEU B 1 182 ? 23.585 9.200 45.906 1.00 27.45 182 LEU B CA 1
ATOM 4879 C C . LEU B 1 182 ? 23.700 10.084 44.661 1.00 29.65 182 LEU B C 1
ATOM 4880 O O . LEU B 1 182 ? 23.968 11.270 44.803 1.00 29.36 182 LEU B O 1
ATOM 4885 N N . GLY B 1 183 ? 23.496 9.495 43.467 1.00 27.42 183 GLY B N 1
ATOM 4886 C CA . GLY B 1 183 ? 23.584 10.204 42.191 1.00 27.03 183 GLY B CA 1
ATOM 4887 C C . GLY B 1 183 ? 24.910 10.924 42.027 1.00 30.31 183 GLY B C 1
ATOM 4888 O O . GLY B 1 183 ? 24.949 12.120 41.718 1.00 28.97 183 GLY B O 1
ATOM 4889 N N . GLU B 1 184 ? 26.001 10.184 42.287 1.00 28.24 184 GLU B N 1
ATOM 4890 C CA . GLU B 1 184 ? 27.383 10.671 42.251 1.00 28.54 184 GLU B CA 1
ATOM 4891 C C . GLU B 1 184 ? 27.877 10.905 40.836 1.00 33.94 184 GLU B C 1
ATOM 4892 O O . GLU B 1 184 ? 27.541 10.147 39.922 1.00 35.02 184 GLU B O 1
ATOM 4898 N N . HIS B 1 185 ? 28.720 11.931 40.672 1.00 29.39 185 HIS B N 1
ATOM 4899 C CA . HIS B 1 185 ? 29.395 12.248 39.415 1.00 30.10 185 HIS B CA 1
ATOM 4900 C C . HIS B 1 185 ? 30.778 12.769 39.751 1.00 28.28 185 HIS B C 1
ATOM 4901 O O . HIS B 1 185 ? 30.919 13.795 40.422 1.00 23.85 185 HIS B O 1
ATOM 4908 N N . LEU B 1 186 ? 31.786 11.996 39.358 1.00 25.75 186 LEU B N 1
ATOM 4909 C CA . LEU B 1 186 ? 33.193 12.279 39.590 1.00 26.16 186 LEU B CA 1
ATOM 4910 C C . LEU B 1 186 ? 33.809 12.921 38.353 1.00 28.89 186 LEU B C 1
ATOM 4911 O O . LEU B 1 186 ? 33.713 12.376 37.250 1.00 28.82 186 LEU B O 1
ATOM 4916 N N . GLU B 1 187 ? 34.426 14.096 38.544 1.00 23.94 187 GLU B N 1
ATOM 4917 C CA . GLU B 1 187 ? 35.109 14.831 37.484 1.00 24.25 187 GLU B CA 1
ATOM 4918 C C . GLU B 1 187 ? 36.592 14.893 37.866 1.00 28.31 187 GLU B C 1
ATOM 4919 O O . GLU B 1 187 ? 36.975 15.627 38.780 1.00 26.77 187 GLU B O 1
ATOM 4925 N N . THR B 1 188 ? 37.419 14.080 37.189 1.00 27.38 188 THR B N 1
ATOM 4926 C CA . THR B 1 188 ? 38.859 14.030 37.462 1.00 27.65 188 THR B CA 1
ATOM 4927 C C . THR B 1 188 ? 39.526 15.321 37.025 1.00 32.41 188 THR B C 1
ATOM 4928 O O . THR B 1 188 ? 38.979 16.081 36.208 1.00 31.61 188 THR B O 1
ATOM 4932 N N . GLN B 1 189 ? 40.681 15.589 37.637 1.00 30.95 189 GLN B N 1
ATOM 4933 C CA . GLN B 1 189 ? 41.507 16.754 37.368 1.00 31.62 189 GLN B CA 1
ATOM 4934 C C . GLN B 1 189 ? 42.888 16.249 36.924 1.00 34.45 189 GLN B C 1
ATOM 4935 O O . GLN B 1 189 ? 43.431 15.338 37.553 1.00 34.20 189 GLN B O 1
ATOM 4941 N N . PRO B 1 190 ? 43.442 16.776 35.820 1.00 30.53 190 PRO B N 1
ATOM 4942 C CA . PRO B 1 190 ? 44.715 16.237 35.322 1.00 30.37 190 PRO B CA 1
ATOM 4943 C C . PRO B 1 190 ? 45.958 16.547 36.165 1.00 33.63 190 PRO B C 1
ATOM 4944 O O . PRO B 1 190 ? 46.968 15.861 35.997 1.00 34.04 190 PRO B O 1
ATOM 4948 N N . HIS B 1 191 ? 45.899 17.546 37.062 1.00 28.93 191 HIS B N 1
ATOM 4949 C CA . HIS B 1 191 ? 47.049 17.902 37.893 1.00 28.19 191 HIS B CA 1
ATOM 4950 C C . HIS B 1 191 ? 47.171 17.058 39.138 1.00 29.60 191 HIS B C 1
ATOM 4951 O O . HIS B 1 191 ? 46.195 16.842 39.848 1.00 29.27 191 HIS B O 1
ATOM 4958 N N . GLY B 1 192 ? 48.392 16.659 39.442 1.00 24.18 192 GLY B N 1
ATOM 4959 C CA . GLY B 1 192 ? 48.741 16.035 40.703 1.00 22.60 192 GLY B CA 1
ATOM 4960 C C . GLY B 1 192 ? 49.385 17.110 41.570 1.00 23.05 192 GLY B C 1
ATOM 4961 O O . GLY B 1 192 ? 49.578 18.239 41.103 1.00 23.57 192 GLY B O 1
ATOM 4962 N N . TYR B 1 193 ? 49.750 16.786 42.809 1.00 19.95 193 TYR B N 1
ATOM 4963 C CA . TYR B 1 193 ? 50.450 17.758 43.666 1.00 19.37 193 TYR B CA 1
ATOM 4964 C C . TYR B 1 193 ? 51.532 17.088 44.509 1.00 22.77 193 TYR B C 1
ATOM 4965 O O . TYR B 1 193 ? 51.412 15.908 44.862 1.00 22.77 193 TYR B O 1
ATOM 4974 N N . LYS B 1 194 ? 52.567 17.864 44.861 1.00 18.65 194 LYS B N 1
ATOM 4975 C CA . LYS B 1 194 ? 53.688 17.418 45.679 1.00 18.93 194 LYS B CA 1
ATOM 4976 C C . LYS B 1 194 ? 54.037 18.528 46.687 1.00 22.89 194 LYS B C 1
ATOM 4977 O O . LYS B 1 194 ? 54.190 19.692 46.303 1.00 21.45 194 LYS B O 1
ATOM 4983 N N . GLU B 1 195 ? 54.128 18.158 47.978 1.00 20.12 195 GLU B N 1
ATOM 4984 C CA . GLU B 1 195 ? 54.471 19.095 49.047 1.00 20.71 195 GLU B CA 1
ATOM 4985 C C . GLU B 1 195 ? 55.978 19.117 49.291 1.00 24.92 195 GLU B C 1
ATOM 4986 O O . GLU B 1 195 ? 56.605 18.062 49.379 1.00 25.74 195 GLU B O 1
ATOM 4992 N N . LEU B 1 196 ? 56.573 20.325 49.299 1.00 22.06 196 LEU B N 1
ATOM 4993 C CA . LEU B 1 196 ? 58.006 20.592 49.465 1.00 21.95 196 LEU B CA 1
ATOM 4994 C C . LEU B 1 196 ? 58.222 21.606 50.607 1.00 25.33 196 LEU B C 1
ATOM 4995 O O . LEU B 1 196 ? 57.261 22.228 51.055 1.00 24.46 196 LEU B O 1
ATOM 5000 N N . GLN B 1 197 ? 59.463 21.772 51.080 1.00 24.87 197 GLN B N 1
ATOM 5001 C CA . GLN B 1 197 ? 59.740 22.657 52.221 1.00 25.34 197 GLN B CA 1
ATOM 5002 C C . GLN B 1 197 ? 60.869 23.657 52.004 1.00 28.04 197 GLN B C 1
ATOM 5003 O O . GLN B 1 197 ? 61.858 23.347 51.330 1.00 28.07 197 GLN B O 1
ATOM 5009 N N . ILE B 1 198 ? 60.728 24.859 52.624 1.00 23.11 198 ILE B N 1
ATOM 5010 C CA . ILE B 1 198 ? 61.733 25.933 52.685 1.00 22.49 198 ILE B CA 1
ATOM 5011 C C . ILE B 1 198 ? 62.027 26.119 54.174 1.00 24.90 198 ILE B C 1
ATOM 5012 O O . ILE B 1 198 ? 61.099 26.385 54.924 1.00 23.89 198 ILE B O 1
ATOM 5017 N N . THR B 1 199 ? 63.296 25.979 54.598 1.00 22.57 199 THR B N 1
ATOM 5018 C CA . THR B 1 199 ? 63.667 26.122 56.010 1.00 22.32 199 THR B CA 1
ATOM 5019 C C . THR B 1 199 ? 63.633 27.597 56.460 1.00 24.07 199 THR B C 1
ATOM 5020 O O . THR B 1 199 ? 63.760 28.479 55.604 1.00 23.77 199 THR B O 1
ATOM 5024 N N . PRO B 1 200 ? 63.573 27.891 57.791 1.00 20.96 200 PRO B N 1
ATOM 5025 C CA . PRO B 1 200 ? 63.679 29.295 58.244 1.00 20.45 200 PRO B CA 1
ATOM 5026 C C . PRO B 1 200 ? 64.984 29.981 57.806 1.00 23.75 200 PRO B C 1
ATOM 5027 O O . PRO B 1 200 ? 64.968 31.170 57.462 1.00 22.11 200 PRO B O 1
ATOM 5031 N N . GLU B 1 201 ? 66.115 29.238 57.781 1.00 23.62 201 GLU B N 1
ATOM 5032 C CA . GLU B 1 201 ? 67.412 29.782 57.354 1.00 24.56 201 GLU B CA 1
ATOM 5033 C C . GLU B 1 201 ? 67.377 30.197 55.879 1.00 26.22 201 GLU B C 1
ATOM 5034 O O . GLU B 1 201 ? 67.826 31.295 55.536 1.00 25.07 201 GLU B O 1
ATOM 5040 N N . ALA B 1 202 ? 66.819 29.328 55.016 1.00 24.20 202 ALA B N 1
ATOM 5041 C CA . ALA B 1 202 ? 66.727 29.575 53.578 1.00 24.05 202 ALA B CA 1
ATOM 5042 C C . ALA B 1 202 ? 65.766 30.719 53.244 1.00 24.75 202 ALA B C 1
ATOM 5043 O O . ALA B 1 202 ? 66.110 31.559 52.414 1.00 24.67 202 ALA B O 1
ATOM 5045 N N . SER B 1 203 ? 64.588 30.795 53.907 1.00 21.36 203 SER B N 1
ATOM 5046 C CA . SER B 1 203 ? 63.666 31.894 53.598 1.00 20.64 203 SER B CA 1
ATOM 5047 C C . SER B 1 203 ? 64.255 33.263 53.980 1.00 22.77 203 SER B C 1
ATOM 5048 O O . SER B 1 203 ? 64.077 34.235 53.243 1.00 21.80 203 SER B O 1
ATOM 5051 N N . ALA B 1 204 ? 65.001 33.334 55.109 1.00 20.76 204 ALA B N 1
ATOM 5052 C CA . ALA B 1 204 ? 65.643 34.582 55.541 1.00 21.16 204 ALA B CA 1
ATOM 5053 C C . ALA B 1 204 ? 66.792 34.981 54.595 1.00 26.51 204 ALA B C 1
ATOM 5054 O O . ALA B 1 204 ? 66.896 36.152 54.221 1.00 24.80 204 ALA B O 1
ATOM 5056 N N . GLN B 1 205 ? 67.611 33.997 54.168 1.00 24.67 205 GLN B N 1
ATOM 5057 C CA . GLN B 1 205 ? 68.745 34.206 53.254 1.00 26.34 205 GLN B CA 1
ATOM 5058 C C . GLN B 1 205 ? 68.290 34.813 51.919 1.00 30.39 205 GLN B C 1
ATOM 5059 O O . GLN B 1 205 ? 68.956 35.716 51.399 1.00 31.83 205 GLN B O 1
ATOM 5065 N N . PHE B 1 206 ? 67.145 34.330 51.383 1.00 25.54 206 PHE B N 1
ATOM 5066 C CA . PHE B 1 206 ? 66.617 34.796 50.103 1.00 25.14 206 PHE B CA 1
ATOM 5067 C C . PHE B 1 206 ? 65.522 35.875 50.248 1.00 28.99 206 PHE B C 1
ATOM 5068 O O . PHE B 1 206 ? 64.884 36.228 49.255 1.00 29.27 206 PHE B O 1
ATOM 5076 N N . ASN B 1 207 ? 65.367 36.459 51.468 1.00 26.30 207 ASN B N 1
ATOM 5077 C CA . ASN B 1 207 ? 64.448 37.571 51.761 1.00 25.69 207 ASN B CA 1
ATOM 5078 C C . ASN B 1 207 ? 62.992 37.308 51.342 1.00 28.26 207 ASN B C 1
ATOM 5079 O O . ASN B 1 207 ? 62.324 38.203 50.813 1.00 29.19 207 ASN B O 1
ATOM 5084 N N . LEU B 1 208 ? 62.507 36.079 51.575 1.00 22.60 208 LEU B N 1
ATOM 5085 C CA . LEU B 1 208 ? 61.131 35.712 51.224 1.00 21.02 208 LEU B CA 1
ATOM 5086 C C . LEU B 1 208 ? 60.177 36.317 52.279 1.00 23.84 208 LEU B C 1
ATOM 5087 O O . LEU B 1 208 ? 60.313 36.017 53.460 1.00 23.04 208 LEU B O 1
ATOM 5092 N N . GLU B 1 209 ? 59.257 37.208 51.850 1.00 21.03 209 GLU B N 1
ATOM 5093 C CA . GLU B 1 209 ? 58.312 37.910 52.721 1.00 19.94 209 GLU B CA 1
ATOM 5094 C C . GLU B 1 209 ? 57.434 36.964 53.567 1.00 20.61 209 GLU B C 1
ATOM 5095 O O . GLU B 1 209 ? 56.626 36.236 52.997 1.00 19.16 209 GLU B O 1
ATOM 5101 N N . PRO B 1 210 ? 57.522 37.005 54.918 1.00 18.19 210 PRO B N 1
ATOM 5102 C CA . PRO B 1 210 ? 56.684 36.093 55.724 1.00 17.26 210 PRO B CA 1
ATOM 5103 C C . PRO B 1 210 ? 55.200 36.441 55.731 1.00 20.36 210 PRO B C 1
ATOM 5104 O O . PRO B 1 210 ? 54.393 35.533 55.851 1.00 19.66 210 PRO B O 1
ATOM 5108 N N . ASN B 1 211 ? 54.830 37.734 55.644 1.00 17.08 211 ASN B N 1
ATOM 5109 C CA . ASN B 1 211 ? 53.422 38.119 55.746 1.00 16.75 211 ASN B CA 1
ATOM 5110 C C . ASN B 1 211 ? 52.702 38.244 54.376 1.00 18.98 211 ASN B C 1
ATOM 5111 O O . ASN B 1 211 ? 51.977 39.215 54.127 1.00 17.49 211 ASN B O 1
ATOM 5116 N N . ALA B 1 212 ? 52.839 37.206 53.536 1.00 16.05 212 ALA B N 1
ATOM 5117 C CA . ALA B 1 212 ? 52.230 37.118 52.202 1.00 15.96 212 ALA B CA 1
ATOM 5118 C C . ALA B 1 212 ? 52.061 35.661 51.734 1.00 18.35 212 ALA B C 1
ATOM 5119 O O . ALA B 1 212 ? 52.762 34.766 52.229 1.00 17.27 212 ALA B O 1
ATOM 5121 N N . LEU B 1 213 ? 51.124 35.442 50.780 1.00 16.38 213 LEU B N 1
ATOM 5122 C CA . LEU B 1 213 ? 50.911 34.171 50.087 1.00 16.52 213 LEU B CA 1
ATOM 5123 C C . LEU B 1 213 ? 51.740 34.303 48.794 1.00 19.81 213 LEU B C 1
ATOM 5124 O O . LEU B 1 213 ? 51.585 35.299 48.080 1.00 20.27 213 LEU B O 1
ATOM 5129 N N . HIS B 1 214 ? 52.620 33.327 48.504 1.00 15.70 214 HIS B N 1
ATOM 5130 C CA . HIS B 1 214 ? 53.515 33.381 47.338 1.00 15.57 214 HIS B CA 1
ATOM 5131 C C . HIS B 1 214 ? 53.079 32.473 46.200 1.00 17.94 214 HIS B C 1
ATOM 5132 O O . HIS B 1 214 ? 52.667 31.340 46.460 1.00 17.27 214 HIS B O 1
ATOM 5139 N N . ILE B 1 215 ? 53.166 32.968 44.932 1.00 16.03 215 ILE B N 1
ATOM 5140 C CA . ILE B 1 215 ? 52.831 32.166 43.750 1.00 16.32 215 ILE B CA 1
ATOM 5141 C C . ILE B 1 215 ? 53.918 32.321 42.692 1.00 19.36 215 ILE B C 1
ATOM 5142 O O . ILE B 1 215 ? 54.448 33.422 42.504 1.00 18.30 215 ILE B O 1
ATOM 5147 N N . TRP B 1 216 ? 54.265 31.189 42.040 1.00 18.09 216 TRP B N 1
ATOM 5148 C CA . TRP B 1 216 ? 55.199 31.085 40.917 1.00 19.38 216 TRP B CA 1
ATOM 5149 C C . TRP B 1 216 ? 54.363 30.569 39.725 1.00 22.34 216 TRP B C 1
ATOM 5150 O O . TRP B 1 216 ? 54.267 29.356 39.528 1.00 20.00 216 TRP B O 1
ATOM 5161 N N . PRO B 1 217 ? 53.670 31.461 38.967 1.00 22.10 217 PRO B N 1
ATOM 5162 C CA . PRO B 1 217 ? 52.858 30.971 37.834 1.00 22.23 217 PRO B CA 1
ATOM 5163 C C . PRO B 1 217 ? 53.729 30.439 36.689 1.00 24.63 217 PRO B C 1
ATOM 5164 O O . PRO B 1 217 ? 54.829 30.936 36.486 1.00 24.42 217 PRO B O 1
ATOM 5168 N N . HIS B 1 218 ? 53.259 29.410 35.974 1.00 22.29 218 HIS B N 1
ATOM 5169 C CA . HIS B 1 218 ? 53.990 28.838 34.829 1.00 23.40 218 HIS B CA 1
ATOM 5170 C C . HIS B 1 218 ? 53.046 28.155 33.808 1.00 29.56 218 HIS B C 1
ATOM 5171 O O . HIS B 1 218 ? 53.405 27.134 33.208 1.00 28.03 218 HIS B O 1
ATOM 5178 N N . GLY B 1 219 ? 51.850 28.725 33.639 1.00 28.69 219 GLY B N 1
ATOM 5179 C CA . GLY B 1 219 ? 50.849 28.251 32.687 1.00 28.99 219 GLY B CA 1
ATOM 5180 C C . GLY B 1 219 ? 50.154 26.973 33.091 1.00 31.21 219 GLY B C 1
ATOM 5181 O O . GLY B 1 219 ? 49.274 26.992 33.953 1.00 30.89 219 GLY B O 1
ATOM 5182 N N . ASP B 1 220 ? 50.540 25.845 32.464 1.00 27.23 220 ASP B N 1
ATOM 5183 C CA . ASP B 1 220 ? 49.965 24.535 32.747 1.00 26.03 220 ASP B CA 1
ATOM 5184 C C . ASP B 1 220 ? 50.442 23.937 34.080 1.00 26.27 220 ASP B C 1
ATOM 5185 O O . ASP B 1 220 ? 49.914 22.921 34.514 1.00 25.26 220 ASP B O 1
ATOM 5190 N N . TYR B 1 221 ? 51.420 24.572 34.734 1.00 22.19 221 TYR B N 1
ATOM 5191 C CA . TYR B 1 221 ? 51.924 24.152 36.046 1.00 20.90 221 TYR B CA 1
ATOM 5192 C C . TYR B 1 221 ? 52.305 25.377 36.863 1.00 21.93 221 TYR B C 1
ATOM 5193 O O . TYR B 1 221 ? 52.434 26.459 36.300 1.00 20.16 221 TYR B O 1
ATOM 5202 N N . MET B 1 222 ? 52.416 25.236 38.199 1.00 18.43 222 MET B N 1
ATOM 5203 C CA . MET B 1 222 ? 52.748 26.356 39.091 1.00 17.89 222 MET B CA 1
ATOM 5204 C C . MET B 1 222 ? 53.152 25.851 40.487 1.00 19.48 222 MET B C 1
ATOM 5205 O O . MET B 1 222 ? 52.907 24.690 40.815 1.00 19.21 222 MET B O 1
ATOM 5210 N N . CYS B 1 223 ? 53.731 26.744 41.303 1.00 16.23 223 CYS B N 1
ATOM 5211 C CA . CYS B 1 223 ? 54.024 26.501 42.719 1.00 14.92 223 CYS B CA 1
ATOM 5212 C C . CYS B 1 223 ? 53.355 27.571 43.553 1.00 18.76 223 CYS B C 1
ATOM 5213 O O . CYS B 1 223 ? 53.194 28.708 43.109 1.00 18.04 223 CYS B O 1
ATOM 5216 N N . ILE B 1 224 ? 53.002 27.212 44.786 1.00 16.69 224 ILE B N 1
ATOM 5217 C CA . ILE B 1 224 ? 52.456 28.155 45.768 1.00 16.78 224 ILE B CA 1
ATOM 5218 C C . ILE B 1 224 ? 53.228 27.928 47.068 1.00 19.76 224 ILE B C 1
ATOM 5219 O O . ILE B 1 224 ? 53.760 26.830 47.272 1.00 20.61 224 ILE B O 1
ATOM 5224 N N . ALA B 1 225 ? 53.312 28.944 47.936 1.00 16.18 225 ALA B N 1
ATOM 5225 C CA . ALA B 1 225 ? 53.960 28.751 49.238 1.00 16.77 225 ALA B CA 1
ATOM 5226 C C . ALA B 1 225 ? 53.234 29.557 50.300 1.00 18.72 225 ALA B C 1
ATOM 5227 O O . ALA B 1 225 ? 52.891 30.725 50.081 1.00 16.59 225 ALA B O 1
ATOM 5229 N N . LEU B 1 226 ? 52.991 28.912 51.455 1.00 16.68 226 LEU B N 1
ATOM 5230 C CA . LEU B 1 226 ? 52.345 29.520 52.620 1.00 15.16 226 LEU B CA 1
ATOM 5231 C C . LEU B 1 226 ? 53.325 29.549 53.802 1.00 17.96 226 LEU B C 1
ATOM 5232 O O . LEU B 1 226 ? 54.029 28.564 54.037 1.00 17.02 226 LEU B O 1
ATOM 5237 N N . PRO B 1 227 ? 53.384 30.674 54.547 1.00 15.70 227 PRO B N 1
ATOM 5238 C CA . PRO B 1 227 ? 54.331 30.769 55.670 1.00 15.96 227 PRO B CA 1
ATOM 5239 C C . PRO B 1 227 ? 53.901 30.077 56.965 1.00 19.26 227 PRO B C 1
ATOM 5240 O O . PRO B 1 227 ? 52.710 29.913 57.237 1.00 18.33 227 PRO B O 1
ATOM 5244 N N . ASN B 1 228 ? 54.900 29.805 57.833 1.00 18.40 228 ASN B N 1
ATOM 5245 C CA . ASN B 1 228 ? 54.738 29.224 59.170 1.00 18.30 228 ASN B CA 1
ATOM 5246 C C . ASN B 1 228 ? 55.258 30.231 60.216 1.00 21.53 228 ASN B C 1
ATOM 5247 O O . ASN B 1 228 ? 56.045 31.119 59.876 1.00 19.96 228 ASN B O 1
ATOM 5252 N N . LEU B 1 229 ? 54.843 30.073 61.487 1.00 21.08 229 LEU B N 1
ATOM 5253 C CA . LEU B 1 229 ? 55.252 30.962 62.598 1.00 21.32 229 LEU B CA 1
ATOM 5254 C C . LEU B 1 229 ? 56.775 31.053 62.755 1.00 23.87 229 LEU B C 1
ATOM 5255 O O . LEU B 1 229 ? 57.294 32.107 63.150 1.00 23.50 229 LEU B O 1
ATOM 5260 N N . ASP B 1 230 ? 57.486 29.947 62.465 1.00 18.95 230 ASP B N 1
ATOM 5261 C CA . ASP B 1 230 ? 58.938 29.853 62.601 1.00 19.60 230 ASP B CA 1
ATOM 5262 C C . ASP B 1 230 ? 59.709 30.318 61.347 1.00 21.70 230 ASP B C 1
ATOM 5263 O O . ASP B 1 230 ? 60.911 30.098 61.268 1.00 21.33 230 ASP B O 1
ATOM 5268 N N . ARG B 1 231 ? 59.021 30.948 60.368 1.00 17.13 231 ARG B N 1
ATOM 5269 C CA . ARG B 1 231 ? 59.603 31.461 59.118 1.00 17.58 231 ARG B CA 1
ATOM 5270 C C . ARG B 1 231 ? 59.887 30.364 58.056 1.00 21.36 231 ARG B C 1
ATOM 5271 O O . ARG B 1 231 ? 60.398 30.681 56.984 1.00 21.61 231 ARG B O 1
ATOM 5279 N N . SER B 1 232 ? 59.529 29.103 58.326 1.00 18.29 232 SER B N 1
ATOM 5280 C CA . SER B 1 232 ? 59.631 28.071 57.289 1.00 18.73 232 SER B CA 1
ATOM 5281 C C . SER B 1 232 ? 58.408 28.256 56.392 1.00 22.47 232 SER B C 1
ATOM 5282 O O . SER B 1 232 ? 57.475 28.965 56.776 1.00 21.55 232 SER B O 1
ATOM 5285 N N . PHE B 1 233 ? 58.420 27.667 55.185 1.00 19.52 233 PHE B N 1
ATOM 5286 C CA . PHE B 1 233 ? 57.276 27.753 54.273 1.00 18.62 233 PHE B CA 1
ATOM 5287 C C . PHE B 1 233 ? 56.962 26.375 53.738 1.00 22.03 233 PHE B C 1
ATOM 5288 O O . PHE B 1 233 ? 57.882 25.587 53.480 1.00 23.43 233 PHE B O 1
ATOM 5296 N N . THR B 1 234 ? 55.680 26.102 53.525 1.00 16.27 234 THR B N 1
ATOM 5297 C CA . THR B 1 234 ? 55.264 24.858 52.893 1.00 16.10 234 THR B CA 1
ATOM 5298 C C . THR B 1 234 ? 54.927 25.205 51.445 1.00 19.37 234 THR B C 1
ATOM 5299 O O . THR B 1 234 ? 54.124 26.114 51.193 1.00 17.83 234 THR B O 1
ATOM 5303 N N . VAL B 1 235 ? 55.617 24.540 50.500 1.00 16.74 235 VAL B N 1
ATOM 5304 C CA . VAL B 1 235 ? 55.474 24.741 49.056 1.00 16.46 235 VAL B CA 1
ATOM 5305 C C . VAL B 1 235 ? 54.660 23.603 48.441 1.00 20.57 235 VAL B C 1
ATOM 5306 O O . VAL B 1 235 ? 54.864 22.447 48.810 1.00 20.40 235 VAL B O 1
ATOM 5310 N N . THR B 1 236 ? 53.743 23.929 47.511 1.00 17.19 236 THR B N 1
ATOM 5311 C CA . THR B 1 236 ? 52.993 22.910 46.789 1.00 16.86 236 THR B CA 1
ATOM 5312 C C . THR B 1 236 ? 53.206 23.111 45.283 1.00 19.10 236 THR B C 1
ATOM 5313 O O . THR B 1 236 ? 52.990 24.216 44.773 1.00 17.68 236 THR B O 1
ATOM 5317 N N . LEU B 1 237 ? 53.645 22.038 44.591 1.00 17.23 237 LEU B N 1
ATOM 5318 C CA . LEU B 1 237 ? 53.819 22.016 43.143 1.00 17.27 237 LEU B CA 1
ATOM 5319 C C . LEU B 1 237 ? 52.566 21.361 42.538 1.00 19.28 237 LEU B C 1
ATOM 5320 O O . LEU B 1 237 ? 52.181 20.279 42.986 1.00 18.91 237 LEU B O 1
ATOM 5325 N N . PHE B 1 238 ? 51.925 22.030 41.574 1.00 17.52 238 PHE B N 1
ATOM 5326 C CA . PHE B 1 238 ? 50.774 21.521 40.813 1.00 17.45 238 PHE B CA 1
ATOM 5327 C C . PHE B 1 238 ? 51.273 21.254 39.389 1.00 21.31 238 PHE B C 1
ATOM 5328 O O . PHE B 1 238 ? 51.767 22.169 38.730 1.00 18.88 238 PHE B O 1
ATOM 5336 N N . LEU B 1 239 ? 51.212 19.992 38.941 1.00 20.57 239 LEU B N 1
ATOM 5337 C CA . LEU B 1 239 ? 51.755 19.563 37.644 1.00 19.92 239 LEU B CA 1
ATOM 5338 C C . LEU B 1 239 ? 50.982 18.347 37.117 1.00 23.96 239 LEU B C 1
ATOM 5339 O O . LEU B 1 239 ? 50.606 17.488 37.915 1.00 22.91 239 LEU B O 1
ATOM 5344 N N . HIS B 1 240 ? 50.766 18.264 35.787 1.00 22.61 240 HIS B N 1
ATOM 5345 C CA . HIS B 1 240 ? 50.053 17.125 35.181 1.00 24.14 240 HIS B CA 1
ATOM 5346 C C . HIS B 1 240 ? 50.691 15.789 35.577 1.00 28.15 240 HIS B C 1
ATOM 5347 O O . HIS B 1 240 ? 51.921 15.678 35.583 1.00 26.21 240 HIS B O 1
ATOM 5354 N N . HIS B 1 241 ? 49.863 14.776 35.893 1.00 25.42 241 HIS B N 1
ATOM 5355 C CA . HIS B 1 241 ? 50.361 13.426 36.196 1.00 25.52 241 HIS B CA 1
ATOM 5356 C C . HIS B 1 241 ? 51.093 12.875 34.952 1.00 30.07 241 HIS B C 1
ATOM 5357 O O . HIS B 1 241 ? 52.193 12.338 35.067 1.00 28.61 241 HIS B O 1
ATOM 5364 N N . GLN B 1 242 ? 50.470 13.028 33.769 1.00 28.93 242 GLN B N 1
ATOM 5365 C CA . GLN B 1 242 ? 50.967 12.529 32.486 1.00 30.64 242 GLN B CA 1
ATOM 5366 C C . GLN B 1 242 ? 50.967 13.622 31.427 1.00 36.76 242 GLN B C 1
ATOM 5367 O O . GLN B 1 242 ? 50.158 14.553 31.498 1.00 35.67 242 GLN B O 1
ATOM 5373 N N . SER B 1 243 ? 51.865 13.499 30.429 1.00 36.63 243 SER B N 1
ATOM 5374 C CA . SER B 1 243 ? 51.939 14.438 29.315 1.00 38.21 243 SER B CA 1
ATOM 5375 C C . SER B 1 243 ? 50.820 14.070 28.316 1.00 45.56 243 SER B C 1
ATOM 5376 O O . SER B 1 243 ? 50.670 12.882 28.008 1.00 44.40 243 SER B O 1
ATOM 5379 N N . PRO B 1 244 ? 50.003 15.038 27.823 1.00 45.22 244 PRO B N 1
ATOM 5380 C CA . PRO B 1 244 ? 48.931 14.679 26.871 1.00 46.43 244 PRO B CA 1
ATOM 5381 C C . PRO B 1 244 ? 49.469 14.188 25.528 1.00 53.42 244 PRO B C 1
ATOM 5382 O O . PRO B 1 244 ? 50.622 14.462 25.192 1.00 53.46 244 PRO B O 1
ATOM 5386 N N . ALA B 1 245 ? 48.632 13.455 24.766 1.00 52.28 245 ALA B N 1
ATOM 5387 C CA . ALA B 1 245 ? 48.978 12.908 23.446 1.00 53.30 245 ALA B CA 1
ATOM 5388 C C . ALA B 1 245 ? 49.398 13.990 22.440 1.00 57.76 245 ALA B C 1
ATOM 5389 O O . ALA B 1 245 ? 50.328 13.761 21.663 1.00 57.93 245 ALA B O 1
ATOM 5391 N N . ALA B 1 246 ? 48.733 15.170 22.482 1.00 54.05 246 ALA B N 1
ATOM 5392 C CA . ALA B 1 246 ? 49.003 16.315 21.607 1.00 54.15 246 ALA B CA 1
ATOM 5393 C C . ALA B 1 246 ? 50.360 16.968 21.908 1.00 57.11 246 ALA B C 1
ATOM 5394 O O . ALA B 1 246 ? 51.045 17.403 20.980 1.00 56.90 246 ALA B O 1
ATOM 5396 N N . GLN B 1 247 ? 50.738 17.047 23.207 1.00 52.23 247 GLN B N 1
ATOM 5397 C CA . GLN B 1 247 ? 52.009 17.623 23.666 1.00 51.51 247 GLN B CA 1
ATOM 5398 C C . GLN B 1 247 ? 52.823 16.576 24.469 1.00 53.45 247 GLN B C 1
ATOM 5399 O O . GLN B 1 247 ? 52.830 16.619 25.707 1.00 52.02 247 GLN B O 1
ATOM 5405 N N . PRO B 1 248 ? 53.495 15.601 23.795 1.00 49.44 248 PRO B N 1
ATOM 5406 C CA . PRO B 1 248 ? 54.254 14.582 24.548 1.00 48.69 248 PRO B CA 1
ATOM 5407 C C . PRO B 1 248 ? 55.538 15.087 25.209 1.00 50.85 248 PRO B C 1
ATOM 5408 O O . PRO B 1 248 ? 56.059 14.420 26.104 1.00 50.46 248 PRO B O 1
ATOM 5412 N N . ALA B 1 249 ? 56.055 16.247 24.757 1.00 46.04 249 ALA B N 1
ATOM 5413 C CA . ALA B 1 249 ? 57.270 16.862 25.295 1.00 45.12 249 ALA B CA 1
ATOM 5414 C C . ALA B 1 249 ? 56.998 17.709 26.550 1.00 46.20 249 ALA B C 1
ATOM 5415 O O . ALA B 1 249 ? 57.937 17.992 27.302 1.00 46.07 249 ALA B O 1
ATOM 5417 N N . SER B 1 250 ? 55.722 18.112 26.769 1.00 40.10 250 SER B N 1
ATOM 5418 C CA . SER B 1 250 ? 55.297 18.955 27.895 1.00 37.97 250 SER B CA 1
ATOM 5419 C C . SER B 1 250 ? 55.608 18.343 29.275 1.00 37.29 250 SER B C 1
ATOM 5420 O O . SER B 1 250 ? 55.423 17.140 29.453 1.00 35.54 250 SER B O 1
ATOM 5423 N N . PRO B 1 251 ? 56.081 19.159 30.256 1.00 31.58 251 PRO B N 1
ATOM 5424 C CA . PRO B 1 251 ? 56.409 18.612 31.586 1.00 29.79 251 PRO B CA 1
ATOM 5425 C C . PRO B 1 251 ? 55.264 17.890 32.282 1.00 29.52 251 PRO B C 1
ATOM 5426 O O . PRO B 1 251 ? 54.111 18.290 32.136 1.00 29.96 251 PRO B O 1
ATOM 5430 N N . SER B 1 252 ? 55.592 16.828 33.040 1.00 23.09 252 SER B N 1
ATOM 5431 C CA . SER B 1 252 ? 54.642 16.019 33.808 1.00 22.90 252 SER B CA 1
ATOM 5432 C C . SER B 1 252 ? 55.374 15.226 34.899 1.00 24.73 252 SER B C 1
ATOM 5433 O O . SER B 1 252 ? 56.594 15.092 34.815 1.00 24.18 252 SER B O 1
ATOM 5436 N N . PHE B 1 253 ? 54.638 14.694 35.910 1.00 21.21 253 PHE B N 1
ATOM 5437 C CA . PHE B 1 253 ? 55.225 13.871 36.976 1.00 20.38 253 PHE B CA 1
ATOM 5438 C C . PHE B 1 253 ? 55.899 12.597 36.424 1.00 26.40 253 PHE B C 1
ATOM 5439 O O . PHE B 1 253 ? 56.943 12.185 36.939 1.00 25.17 253 PHE B O 1
ATOM 5447 N N . ALA B 1 254 ? 55.322 12.009 35.352 1.00 25.31 254 ALA B N 1
ATOM 5448 C CA . ALA B 1 254 ? 55.847 10.812 34.675 1.00 26.40 254 ALA B CA 1
ATOM 5449 C C . ALA B 1 254 ? 57.282 11.010 34.163 1.00 30.89 254 ALA B C 1
ATOM 5450 O O . ALA B 1 254 ? 58.069 10.059 34.158 1.00 31.57 254 ALA B O 1
ATOM 5452 N N . GLN B 1 255 ? 57.620 12.232 33.736 1.00 27.60 255 GLN B N 1
ATOM 5453 C CA . GLN B 1 255 ? 58.957 12.565 33.230 1.00 27.42 255 GLN B CA 1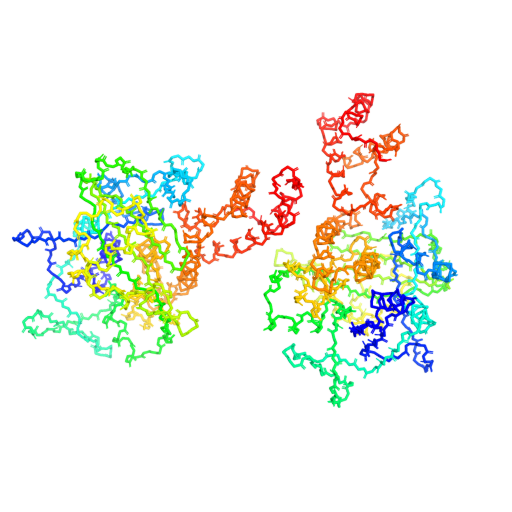
ATOM 5454 C C . GLN B 1 255 ? 59.982 12.651 34.363 1.00 30.92 255 GLN B C 1
ATOM 5455 O O . GLN B 1 255 ? 61.170 12.422 34.135 1.00 31.53 255 GLN B O 1
ATOM 5461 N N . LEU B 1 256 ? 59.530 13.012 35.574 1.00 27.70 256 LEU B N 1
ATOM 5462 C CA . LEU B 1 256 ? 60.401 13.174 36.742 1.00 26.89 256 LEU B CA 1
ATOM 5463 C C . LEU B 1 256 ? 60.597 11.837 37.467 1.00 32.05 256 LEU B C 1
ATOM 5464 O O . LEU B 1 256 ? 59.993 11.568 38.507 1.00 31.49 256 LEU B O 1
ATOM 5469 N N . VAL B 1 257 ? 61.469 10.995 36.870 1.00 30.46 257 VAL B N 1
ATOM 5470 C CA . VAL B 1 257 ? 61.785 9.620 37.291 1.00 30.54 257 VAL B CA 1
ATOM 5471 C C . VAL B 1 257 ? 62.331 9.508 38.737 1.00 34.88 257 VAL B C 1
ATOM 5472 O O . VAL B 1 257 ? 62.064 8.500 39.397 1.00 36.07 257 VAL B O 1
ATOM 5476 N N . ASP B 1 258 ? 63.071 10.524 39.223 1.00 29.14 258 ASP B N 1
ATOM 5477 C CA . ASP B 1 258 ? 63.638 10.545 40.583 1.00 27.28 258 ASP B CA 1
ATOM 5478 C C . ASP B 1 258 ? 63.855 12.006 41.052 1.00 30.01 258 ASP B C 1
ATOM 5479 O O . ASP B 1 258 ? 63.528 12.922 40.294 1.00 28.28 258 ASP B O 1
ATOM 5484 N N . GLY B 1 259 ? 64.418 12.198 42.262 1.00 26.35 259 GLY B N 1
ATOM 5485 C CA . GLY B 1 259 ? 64.730 13.512 42.833 1.00 25.45 259 GLY B CA 1
ATOM 5486 C C . GLY B 1 259 ? 65.693 14.363 42.018 1.00 28.72 259 GLY B C 1
ATOM 5487 O O . GLY B 1 259 ? 65.574 15.592 42.010 1.00 26.74 259 GLY B O 1
ATOM 5488 N N . HIS B 1 260 ? 66.646 13.719 41.309 1.00 26.84 260 HIS B N 1
ATOM 5489 C CA . HIS B 1 260 ? 67.622 14.419 40.473 1.00 27.36 260 HIS B CA 1
ATOM 5490 C C . HIS B 1 260 ? 66.955 15.034 39.245 1.00 28.20 260 HIS B C 1
ATOM 5491 O O . HIS B 1 260 ? 67.307 16.150 38.853 1.00 26.07 260 HIS B O 1
ATOM 5498 N N . ALA B 1 261 ? 65.952 14.327 38.677 1.00 24.85 261 ALA B N 1
ATOM 5499 C CA . ALA B 1 261 ? 65.163 14.804 37.536 1.00 24.32 261 ALA B CA 1
ATOM 5500 C C . ALA B 1 261 ? 64.315 15.995 37.997 1.00 24.29 261 ALA B C 1
ATOM 5501 O O . ALA B 1 261 ? 64.236 17.007 37.300 1.00 22.84 261 ALA B O 1
ATOM 5503 N N . ALA B 1 262 ? 63.725 15.891 39.197 1.00 21.13 262 ALA B N 1
ATOM 5504 C CA . ALA B 1 262 ? 62.942 16.963 39.799 1.00 20.35 262 ALA B CA 1
ATOM 5505 C C . ALA B 1 262 ? 63.802 18.214 40.007 1.00 22.64 262 ALA B C 1
ATOM 5506 O O . ALA B 1 262 ? 63.370 19.316 39.665 1.00 21.03 262 ALA B O 1
ATOM 5508 N N . ARG B 1 263 ? 65.053 18.036 40.488 1.00 20.48 263 ARG B N 1
ATOM 5509 C CA . ARG B 1 263 ? 65.980 19.156 40.666 1.00 20.79 263 ARG B CA 1
ATOM 5510 C C . ARG B 1 263 ? 66.279 19.889 39.340 1.00 24.19 263 ARG B C 1
ATOM 5511 O O . ARG B 1 263 ? 66.200 21.117 39.307 1.00 23.27 263 ARG B O 1
ATOM 5519 N N . ARG B 1 264 ? 66.583 19.143 38.252 1.00 22.15 264 ARG B N 1
ATOM 5520 C CA . ARG B 1 264 ? 66.864 19.742 36.941 1.00 22.02 264 ARG B CA 1
ATOM 5521 C C . ARG B 1 264 ? 65.656 20.537 36.414 1.00 24.66 264 ARG B C 1
ATOM 5522 O O . ARG B 1 264 ? 65.834 21.631 35.869 1.00 23.44 264 ARG B O 1
ATOM 5530 N N . PHE B 1 265 ? 64.436 20.001 36.611 1.00 21.87 265 PHE B N 1
ATOM 5531 C CA . PHE B 1 265 ? 63.174 20.652 36.233 1.00 21.62 265 PHE B CA 1
ATOM 5532 C C . PHE B 1 265 ? 63.002 21.993 36.972 1.00 24.44 265 PHE B C 1
ATOM 5533 O O . PHE B 1 265 ? 62.703 23.006 36.332 1.00 23.52 265 PHE B O 1
ATOM 5541 N N . PHE B 1 266 ? 63.209 22.002 38.309 1.00 20.59 266 PHE B N 1
ATOM 5542 C CA . PHE B 1 266 ? 63.118 23.229 39.111 1.00 19.83 266 PHE B CA 1
ATOM 5543 C C . PHE B 1 266 ? 64.197 24.247 38.719 1.00 25.06 266 PHE B C 1
ATOM 5544 O O . PHE B 1 266 ? 63.893 25.431 38.616 1.00 25.05 266 PHE B O 1
ATOM 5552 N N . GLN B 1 267 ? 65.434 23.796 38.443 1.00 23.31 267 GLN B N 1
ATOM 5553 C CA . GLN B 1 267 ? 66.508 24.716 38.032 1.00 24.36 267 GLN B CA 1
ATOM 5554 C C . GLN B 1 267 ? 66.198 25.431 36.709 1.00 28.98 267 GLN B C 1
ATOM 5555 O O . GLN B 1 267 ? 66.528 26.609 36.555 1.00 30.18 267 GLN B O 1
ATOM 5561 N N . ARG B 1 268 ? 65.503 24.749 35.798 1.00 24.82 268 ARG B N 1
ATOM 5562 C CA . ARG B 1 268 ? 65.139 25.319 34.504 1.00 25.60 268 ARG B CA 1
ATOM 5563 C C . ARG B 1 268 ? 63.871 26.181 34.562 1.00 28.83 268 ARG B C 1
ATOM 5564 O O . ARG B 1 268 ? 63.874 27.298 34.032 1.00 28.61 268 ARG B O 1
ATOM 5572 N N . GLN B 1 269 ? 62.787 25.647 35.158 1.00 24.22 269 GLN B N 1
ATOM 5573 C CA . GLN B 1 269 ? 61.470 26.289 35.160 1.00 23.10 269 GLN B CA 1
ATOM 5574 C C . GLN B 1 269 ? 61.190 27.230 36.323 1.00 26.58 269 GLN B C 1
ATOM 5575 O O . GLN B 1 269 ? 60.444 28.191 36.134 1.00 26.46 269 GLN B O 1
ATOM 5581 N N . PHE B 1 270 ? 61.770 26.971 37.509 1.00 21.41 270 PHE B N 1
ATOM 5582 C CA . PHE B 1 270 ? 61.586 27.815 38.699 1.00 20.82 270 PHE B CA 1
ATOM 5583 C C . PHE B 1 270 ? 62.984 28.227 39.225 1.00 27.17 270 PHE B C 1
ATOM 5584 O O . PHE B 1 270 ? 63.333 27.851 40.350 1.00 26.06 270 PHE B O 1
ATOM 5592 N N . PRO B 1 271 ? 63.808 28.976 38.423 1.00 26.53 271 PRO B N 1
ATOM 5593 C CA . PRO B 1 271 ? 65.188 29.281 38.857 1.00 27.65 271 PRO B CA 1
ATOM 5594 C C . PRO B 1 271 ? 65.353 30.068 40.150 1.00 31.88 271 PRO B C 1
ATOM 5595 O O . PRO B 1 271 ? 66.357 29.869 40.838 1.00 31.28 271 PRO B O 1
ATOM 5599 N N . ASP B 1 272 ? 64.405 30.955 40.480 1.00 29.26 272 ASP B N 1
ATOM 5600 C CA . ASP B 1 272 ? 64.479 31.755 41.706 1.00 29.58 272 ASP B CA 1
ATOM 5601 C C . ASP B 1 272 ? 63.977 30.988 42.942 1.00 31.01 272 ASP B C 1
ATOM 5602 O O . ASP B 1 272 ? 64.207 31.422 44.077 1.00 30.89 272 ASP B O 1
ATOM 5607 N N . LEU B 1 273 ? 63.300 29.843 42.721 1.00 25.46 273 LEU B N 1
ATOM 5608 C CA . LEU B 1 273 ? 62.742 28.996 43.781 1.00 22.65 273 LEU B CA 1
ATOM 5609 C C . LEU B 1 273 ? 63.670 27.830 44.155 1.00 25.99 273 LEU B C 1
ATOM 5610 O O . LEU B 1 273 ? 63.837 27.561 45.346 1.00 25.54 273 LEU B O 1
ATOM 5615 N N . SER B 1 274 ? 64.270 27.148 43.153 1.00 23.84 274 SER B N 1
ATOM 5616 C CA . SER B 1 274 ? 65.187 26.019 43.370 1.00 24.02 274 SER B CA 1
ATOM 5617 C C . SER B 1 274 ? 66.251 26.238 44.479 1.00 28.98 274 SER B C 1
ATOM 5618 O O . SER B 1 274 ? 66.396 25.336 45.300 1.00 28.21 274 SER B O 1
ATOM 5621 N N . PRO B 1 275 ? 66.990 27.383 44.577 1.00 28.37 275 PRO B N 1
ATOM 5622 C CA . PRO B 1 275 ? 67.995 27.511 45.651 1.00 28.87 275 PRO B CA 1
ATOM 5623 C C . PRO B 1 275 ? 67.441 27.524 47.072 1.00 31.82 275 PRO B C 1
ATOM 5624 O O . PRO B 1 275 ? 68.204 27.287 48.002 1.00 32.07 275 PRO B O 1
ATOM 5628 N N . MET B 1 276 ? 66.122 27.774 47.247 1.00 26.79 276 MET B N 1
ATOM 5629 C CA . MET B 1 276 ? 65.494 27.780 48.562 1.00 26.16 276 MET B CA 1
ATOM 5630 C C . MET B 1 276 ? 65.035 26.390 49.014 1.00 28.49 276 MET B C 1
ATOM 5631 O O . MET B 1 276 ? 64.692 26.220 50.181 1.00 27.83 276 MET B O 1
ATOM 5636 N N . LEU B 1 277 ? 64.993 25.406 48.090 1.00 24.72 277 LEU B N 1
ATOM 5637 C CA . LEU B 1 277 ? 64.519 24.051 48.378 1.00 23.74 277 LEU B CA 1
ATOM 5638 C C . LEU B 1 277 ? 65.718 23.125 48.571 1.00 30.43 277 LEU B C 1
ATOM 5639 O O . LEU B 1 277 ? 66.099 22.395 47.653 1.00 30.49 277 LEU B O 1
ATOM 5644 N N . ASP B 1 278 ? 66.337 23.189 49.761 1.00 28.67 278 ASP B N 1
ATOM 5645 C CA . ASP B 1 278 ? 67.536 22.413 50.101 1.00 29.93 278 ASP B CA 1
ATOM 5646 C C . ASP B 1 278 ? 67.323 20.894 50.076 1.00 34.11 278 ASP B C 1
ATOM 5647 O O . ASP B 1 278 ? 68.226 20.166 49.653 1.00 35.66 278 ASP B O 1
ATOM 5652 N N . SER B 1 279 ? 66.131 20.425 50.481 1.00 29.35 279 SER B N 1
ATOM 5653 C CA . SER B 1 279 ? 65.776 18.999 50.556 1.00 28.86 279 SER B CA 1
ATOM 5654 C C . SER B 1 279 ? 64.836 18.544 49.424 1.00 30.88 279 SER B C 1
ATOM 5655 O O . SER B 1 279 ? 64.097 17.567 49.585 1.00 30.46 279 SER B O 1
ATOM 5658 N N . LEU B 1 280 ? 64.881 19.242 48.273 1.00 26.51 280 LEU B N 1
ATOM 5659 C CA . LEU B 1 280 ? 64.021 18.949 47.122 1.00 25.37 280 LEU B CA 1
ATOM 5660 C C . LEU B 1 280 ? 64.040 17.468 46.698 1.00 28.47 280 LEU B C 1
ATOM 5661 O O . LEU B 1 280 ? 62.970 16.882 46.541 1.00 26.73 280 LEU B O 1
ATOM 5666 N N . GLU B 1 281 ? 65.242 16.878 46.537 1.00 26.87 281 GLU B N 1
ATOM 5667 C CA . GLU B 1 281 ? 65.423 15.486 46.093 1.00 27.11 281 GLU B CA 1
ATOM 5668 C C . GLU B 1 281 ? 64.726 14.487 47.030 1.00 32.34 281 GLU B C 1
ATOM 5669 O O . GLU B 1 281 ? 63.932 13.667 46.563 1.00 31.45 281 GLU B O 1
ATOM 5675 N N . GLN B 1 282 ? 64.982 14.612 48.352 1.00 31.37 282 GLN B N 1
ATOM 5676 C CA . GLN B 1 282 ? 64.416 13.775 49.422 1.00 31.80 282 GLN B CA 1
ATOM 5677 C C . GLN B 1 282 ? 62.908 13.953 49.528 1.00 34.89 282 GLN B C 1
ATOM 5678 O O . GLN B 1 282 ? 62.186 12.955 49.593 1.00 35.32 282 GLN B O 1
ATOM 5684 N N . ASP B 1 283 ? 62.423 15.223 49.564 1.00 29.88 283 ASP B N 1
ATOM 5685 C CA . ASP B 1 283 ? 60.990 15.530 49.637 1.00 29.33 283 ASP B CA 1
ATOM 5686 C C . ASP B 1 283 ? 60.227 14.941 48.436 1.00 30.64 283 ASP B C 1
ATOM 5687 O O . ASP B 1 283 ? 59.135 14.408 48.612 1.00 30.57 283 ASP B O 1
ATOM 5692 N N . PHE B 1 284 ? 60.808 15.033 47.219 1.00 26.01 284 PHE B N 1
ATOM 5693 C CA . PHE B 1 284 ? 60.190 14.529 45.997 1.00 25.84 284 PHE B CA 1
ATOM 5694 C C . PHE B 1 284 ? 60.010 13.005 45.996 1.00 29.57 284 PHE B C 1
ATOM 5695 O O . PHE B 1 284 ? 58.967 12.522 45.571 1.00 27.79 284 PHE B O 1
ATOM 5703 N N . GLU B 1 285 ? 61.012 12.259 46.486 1.00 28.02 285 GLU B N 1
ATOM 5704 C CA . GLU B 1 285 ? 60.979 10.794 46.524 1.00 29.68 285 GLU B CA 1
ATOM 5705 C C . GLU B 1 285 ? 60.188 10.205 47.695 1.00 38.03 285 GLU B C 1
ATOM 5706 O O . GLU B 1 285 ? 59.578 9.147 47.530 1.00 38.30 285 GLU B O 1
ATOM 5712 N N . HIS B 1 286 ? 60.201 10.872 48.867 1.00 37.40 286 HIS B N 1
ATOM 5713 C CA . HIS B 1 286 ? 59.529 10.381 50.076 1.00 38.96 286 HIS B CA 1
ATOM 5714 C C . HIS B 1 286 ? 58.064 10.815 50.216 1.00 43.35 286 HIS B C 1
ATOM 5715 O O . HIS B 1 286 ? 57.273 10.052 50.774 1.00 43.47 286 HIS B O 1
ATOM 5722 N N . HIS B 1 287 ? 57.693 12.016 49.724 1.00 39.84 287 HIS B N 1
ATOM 5723 C CA . HIS B 1 287 ? 56.297 12.473 49.808 1.00 39.39 287 HIS B CA 1
ATOM 5724 C C . HIS B 1 287 ? 55.504 11.959 48.589 1.00 43.35 287 HIS B C 1
ATOM 5725 O O . HIS B 1 287 ? 55.960 12.157 47.463 1.00 43.50 287 HIS B O 1
ATOM 5732 N N . PRO B 1 288 ? 54.356 11.265 48.764 1.00 38.92 288 PRO B N 1
ATOM 5733 C CA . PRO B 1 288 ? 53.624 10.766 47.581 1.00 38.28 288 PRO B CA 1
ATOM 5734 C C . PRO B 1 288 ? 52.887 11.852 46.792 1.00 38.09 288 PRO B C 1
ATOM 5735 O O . PRO B 1 288 ? 52.522 12.886 47.355 1.00 37.10 288 PRO B O 1
ATOM 5739 N N . THR B 1 289 ? 52.672 11.611 45.486 1.00 32.10 289 THR B N 1
ATOM 5740 C CA . THR B 1 289 ? 51.959 12.542 44.608 1.00 30.44 289 THR B CA 1
ATOM 5741 C C . THR B 1 289 ? 50.464 12.444 44.894 1.00 33.09 289 THR B C 1
ATOM 5742 O O . THR B 1 289 ? 49.872 11.366 44.778 1.00 33.11 289 THR B O 1
ATOM 5746 N N . GLY B 1 290 ? 49.879 13.565 45.282 1.00 27.95 290 GLY B N 1
ATOM 5747 C CA . GLY B 1 290 ? 48.456 13.635 45.586 1.00 26.72 290 GLY B CA 1
ATOM 5748 C C . GLY B 1 290 ? 47.568 13.771 44.364 1.00 29.98 290 GLY B C 1
ATOM 5749 O O . GLY B 1 290 ? 48.009 14.251 43.319 1.00 27.68 290 GLY B O 1
ATOM 5750 N N . LYS B 1 291 ? 46.295 13.352 44.496 1.00 28.66 291 LYS B N 1
ATOM 5751 C CA . LYS B 1 291 ? 45.297 13.411 43.425 1.00 29.70 291 LYS B CA 1
ATOM 5752 C C . LYS B 1 291 ? 44.239 14.482 43.714 1.00 33.35 291 LYS B C 1
ATOM 5753 O O . LYS B 1 291 ? 43.923 14.737 44.879 1.00 33.32 291 LYS B O 1
ATOM 5759 N N . LEU B 1 292 ? 43.722 15.119 42.648 1.00 30.49 292 LEU B N 1
ATOM 5760 C CA . LEU B 1 292 ? 42.713 16.184 42.706 1.00 30.21 292 LEU B CA 1
ATOM 5761 C C . LEU B 1 292 ? 41.478 15.842 41.866 1.00 32.45 292 LEU B C 1
ATOM 5762 O O . LEU B 1 292 ? 41.598 15.257 40.788 1.00 31.57 292 LEU B O 1
ATOM 5767 N N . ALA B 1 293 ? 40.288 16.223 42.365 1.00 27.29 293 ALA B N 1
ATOM 5768 C CA . ALA B 1 293 ? 39.020 15.923 41.693 1.00 26.44 293 ALA B CA 1
ATOM 5769 C C . ALA B 1 293 ? 37.856 16.718 42.273 1.00 26.14 293 ALA B C 1
ATOM 5770 O O . ALA B 1 293 ? 37.963 17.278 43.370 1.00 24.79 293 ALA B O 1
ATOM 5772 N N . THR B 1 294 ? 36.740 16.758 41.527 1.00 21.27 294 THR B N 1
ATOM 5773 C CA . THR B 1 294 ? 35.483 17.362 41.971 1.00 19.58 294 THR B CA 1
ATOM 5774 C C . THR B 1 294 ? 34.452 16.238 41.982 1.00 22.13 294 THR B C 1
ATOM 5775 O O . THR B 1 294 ? 34.294 15.543 40.980 1.00 22.67 294 THR B O 1
ATOM 5779 N N . LEU B 1 295 ? 33.787 16.032 43.119 1.00 18.13 295 LEU B N 1
ATOM 5780 C CA . LEU B 1 295 ? 32.761 14.999 43.228 1.00 18.16 295 LEU B CA 1
ATOM 5781 C C . LEU B 1 295 ? 31.475 15.666 43.728 1.00 19.72 295 LEU B C 1
ATOM 5782 O O . LEU B 1 295 ? 31.471 16.324 44.772 1.00 17.54 295 LEU B O 1
ATOM 5787 N N . ARG B 1 296 ? 30.406 15.519 42.935 1.00 18.61 296 ARG B N 1
ATOM 5788 C CA . ARG B 1 296 ? 29.087 16.103 43.176 1.00 17.85 296 ARG B CA 1
ATOM 5789 C C . ARG B 1 296 ? 28.053 14.975 43.442 1.00 19.89 296 ARG B C 1
ATOM 5790 O O . ARG B 1 296 ? 28.012 13.971 42.708 1.00 19.10 296 ARG B O 1
ATOM 5798 N N . LEU B 1 297 ? 27.247 15.134 44.508 1.00 18.64 297 LEU B N 1
ATOM 5799 C CA . LEU B 1 297 ? 26.216 14.150 44.889 1.00 18.53 297 LEU B CA 1
ATOM 5800 C C . LEU B 1 297 ? 24.841 14.775 44.832 1.00 22.12 297 LEU B C 1
ATOM 5801 O O . LEU B 1 297 ? 24.675 15.921 45.255 1.00 22.76 297 LEU B O 1
ATOM 5806 N N . THR B 1 298 ? 23.842 13.971 44.389 1.00 20.17 298 THR B N 1
ATOM 5807 C CA . THR B 1 298 ? 22.429 14.335 44.308 1.00 20.29 298 THR B CA 1
ATOM 5808 C C . THR B 1 298 ? 21.825 14.503 45.711 1.00 23.34 298 THR B C 1
ATOM 5809 O O . THR B 1 298 ? 21.042 15.423 45.941 1.00 25.22 298 THR B O 1
ATOM 5813 N N . THR B 1 299 ? 22.174 13.607 46.635 1.00 19.93 299 THR B N 1
ATOM 5814 C CA . THR B 1 299 ? 21.705 13.671 48.016 1.00 18.96 299 THR B CA 1
ATOM 5815 C C . THR B 1 299 ? 22.858 13.400 48.997 1.00 21.17 299 THR B C 1
ATOM 5816 O O . THR B 1 299 ? 23.816 12.699 48.653 1.00 20.13 299 THR B O 1
ATOM 5820 N N . TRP B 1 300 ? 22.747 13.965 50.202 1.00 19.80 300 TRP B N 1
ATOM 5821 C CA . TRP B 1 300 ? 23.790 13.859 51.229 1.00 17.87 300 TRP B CA 1
ATOM 5822 C C . TRP B 1 300 ? 23.329 13.076 52.463 1.00 18.67 300 TRP B C 1
ATOM 5823 O O . TRP B 1 300 ? 24.071 12.997 53.443 1.00 18.33 300 TRP B O 1
ATOM 5834 N N . HIS B 1 301 ? 22.099 12.537 52.443 1.00 15.54 301 HIS B N 1
ATOM 5835 C CA . HIS B 1 301 ? 21.579 11.854 53.623 1.00 15.87 301 HIS B CA 1
ATOM 5836 C C . HIS B 1 301 ? 20.703 10.632 53.317 1.00 19.97 301 HIS B C 1
ATOM 5837 O O . HIS B 1 301 ? 20.190 10.485 52.206 1.00 19.85 301 HIS B O 1
ATOM 5844 N N . VAL B 1 302 ? 20.512 9.771 54.343 1.00 16.98 302 VAL B N 1
ATOM 5845 C CA . VAL B 1 302 ? 19.663 8.565 54.324 1.00 17.96 302 VAL B CA 1
ATOM 5846 C C . VAL B 1 302 ? 18.655 8.802 55.463 1.00 20.43 302 VAL B C 1
ATOM 5847 O O . VAL B 1 302 ? 19.034 8.673 56.632 1.00 20.10 302 VAL B O 1
ATOM 5851 N N . GLY B 1 303 ? 17.415 9.185 55.119 1.00 19.01 303 GLY B N 1
ATOM 5852 C CA . GLY B 1 303 ? 16.353 9.467 56.090 1.00 19.32 303 GLY B CA 1
ATOM 5853 C C . GLY B 1 303 ? 16.858 10.333 57.232 1.00 22.35 303 GLY B C 1
ATOM 5854 O O . GLY B 1 303 ? 17.489 11.370 56.989 1.00 22.33 303 GLY B O 1
ATOM 5855 N N . GLY B 1 304 ? 16.659 9.863 58.466 1.00 19.85 304 GLY B N 1
ATOM 5856 C CA . GLY B 1 304 ? 17.191 10.514 59.663 1.00 19.45 304 GLY B CA 1
ATOM 5857 C C . GLY B 1 304 ? 18.351 9.743 60.275 1.00 21.09 304 GLY B C 1
ATOM 5858 O O . GLY B 1 304 ? 18.761 10.036 61.399 1.00 20.77 304 GLY B O 1
ATOM 5859 N N . GLN B 1 305 ? 18.911 8.756 59.538 1.00 18.06 305 GLN B N 1
ATOM 5860 C CA . GLN B 1 305 ? 19.990 7.882 60.030 1.00 17.46 305 GLN B CA 1
ATOM 5861 C C . GLN B 1 305 ? 21.420 8.357 59.783 1.00 18.49 305 GLN B C 1
ATOM 5862 O O . GLN B 1 305 ? 22.293 8.089 60.610 1.00 17.60 305 GLN B O 1
ATOM 5868 N N . ALA B 1 306 ? 21.698 8.959 58.613 1.00 15.88 306 ALA B N 1
ATOM 5869 C CA . ALA B 1 306 ? 23.080 9.348 58.273 1.00 15.14 306 ALA B CA 1
ATOM 5870 C C . ALA B 1 306 ? 23.140 10.573 57.377 1.00 16.91 306 ALA B C 1
ATOM 5871 O O . ALA B 1 306 ? 22.243 10.772 56.556 1.00 15.23 306 ALA B O 1
ATOM 5873 N N . VAL B 1 307 ? 24.208 11.379 57.531 1.00 14.85 307 VAL B N 1
ATOM 5874 C CA . VAL B 1 307 ? 24.432 12.592 56.737 1.00 14.01 307 VAL B CA 1
ATOM 5875 C C . VAL B 1 307 ? 25.927 12.747 56.499 1.00 16.20 307 VAL B C 1
ATOM 5876 O O . VAL B 1 307 ? 26.730 12.332 57.342 1.00 15.75 307 VAL B O 1
ATOM 5880 N N . LEU B 1 308 ? 26.284 13.390 55.375 1.00 14.71 308 LEU B N 1
ATOM 5881 C CA . LEU B 1 308 ? 27.661 13.722 55.021 1.00 13.20 308 LEU B CA 1
ATOM 5882 C C . LEU B 1 308 ? 27.883 15.237 55.123 1.00 16.13 308 LEU B C 1
ATOM 5883 O O . LEU B 1 308 ? 26.971 16.022 54.860 1.00 16.13 308 LEU B O 1
ATOM 5888 N N . LEU B 1 309 ? 29.118 15.654 55.456 1.00 15.15 309 LEU B N 1
ATOM 5889 C CA . LEU B 1 309 ? 29.476 17.093 55.400 1.00 15.75 309 LEU B CA 1
ATOM 5890 C C . LEU B 1 309 ? 30.960 17.247 55.075 1.00 18.68 309 LEU B C 1
ATOM 5891 O O . LEU B 1 309 ? 31.713 16.271 55.173 1.00 18.54 309 LEU B O 1
ATOM 5896 N N . GLY B 1 310 ? 31.364 18.454 54.686 1.00 16.50 310 GLY B N 1
ATOM 5897 C CA . GLY B 1 310 ? 32.759 18.705 54.356 1.00 16.01 310 GLY B CA 1
ATOM 5898 C C . GLY B 1 310 ? 33.191 17.954 53.110 1.00 16.54 310 GLY B C 1
ATOM 5899 O O . GLY B 1 310 ? 32.384 17.746 52.190 1.00 15.14 310 GLY B O 1
ATOM 5900 N N . ASP B 1 311 ? 34.458 17.500 53.091 1.00 14.16 311 ASP B N 1
ATOM 5901 C CA . ASP B 1 311 ? 34.997 16.761 51.937 1.00 13.39 311 ASP B CA 1
ATOM 5902 C C . ASP B 1 311 ? 34.247 15.451 51.655 1.00 16.45 311 ASP B C 1
ATOM 5903 O O . ASP B 1 311 ? 34.245 14.994 50.515 1.00 17.11 311 ASP B O 1
ATOM 5908 N N . ALA B 1 312 ? 33.614 14.835 52.677 1.00 13.10 312 ALA B N 1
ATOM 5909 C CA . ALA B 1 312 ? 32.838 13.610 52.472 1.00 13.33 312 ALA B CA 1
ATOM 5910 C C . ALA B 1 312 ? 31.637 13.866 51.543 1.00 15.77 312 ALA B C 1
ATOM 5911 O O . ALA B 1 312 ? 31.267 12.972 50.772 1.00 16.68 312 ALA B O 1
ATOM 5913 N N . ALA B 1 313 ? 31.061 15.089 51.589 1.00 14.01 313 ALA B N 1
ATOM 5914 C CA . ALA B 1 313 ? 29.899 15.478 50.763 1.00 14.29 313 ALA B CA 1
ATOM 5915 C C . ALA B 1 313 ? 30.244 16.135 49.443 1.00 16.58 313 ALA B C 1
ATOM 5916 O O . ALA B 1 313 ? 29.483 15.973 48.484 1.00 17.24 313 ALA B O 1
ATOM 5918 N N . HIS B 1 314 ? 31.333 16.918 49.396 1.00 14.75 314 HIS B N 1
ATOM 5919 C CA . HIS B 1 314 ? 31.654 17.723 48.210 1.00 15.17 314 HIS B CA 1
ATOM 5920 C C . HIS B 1 314 ? 33.165 17.959 47.969 1.00 18.09 314 HIS B C 1
ATOM 5921 O O . HIS B 1 314 ? 33.627 19.111 48.025 1.00 17.47 314 HIS B O 1
ATOM 5928 N N . PRO B 1 315 ? 33.942 16.908 47.616 1.00 15.88 315 PRO B N 1
ATOM 5929 C CA . PRO B 1 315 ? 35.358 17.126 47.263 1.00 15.91 315 PRO B CA 1
ATOM 5930 C C . PRO B 1 315 ? 35.473 18.187 46.160 1.00 18.67 315 PRO B C 1
ATOM 5931 O O . PRO B 1 315 ? 34.672 18.188 45.212 1.00 18.06 315 PRO B O 1
ATOM 5935 N N . MET B 1 316 ? 36.424 19.117 46.315 1.00 15.84 316 MET B N 1
ATOM 5936 C CA . MET B 1 316 ? 36.629 20.183 45.328 1.00 15.24 316 MET B CA 1
ATOM 5937 C C . MET B 1 316 ? 38.120 20.339 45.028 1.00 19.39 316 MET B C 1
ATOM 5938 O O . MET B 1 316 ? 38.953 19.887 45.813 1.00 18.51 316 MET B O 1
ATOM 5943 N N . VAL B 1 317 ? 38.456 20.986 43.895 1.00 17.53 317 VAL B N 1
ATOM 5944 C CA . VAL B 1 317 ? 39.862 21.259 43.564 1.00 17.13 317 VAL B CA 1
ATOM 5945 C C . VAL B 1 317 ? 40.362 22.367 44.529 1.00 20.85 317 VAL B C 1
ATOM 5946 O O . VAL B 1 317 ? 39.562 23.200 44.965 1.00 19.98 317 VAL B O 1
ATOM 5950 N N . PRO B 1 318 ? 41.644 22.356 44.938 1.00 19.49 318 PRO B N 1
ATOM 5951 C CA . PRO B 1 318 ? 42.108 23.317 45.960 1.00 20.19 318 PRO B CA 1
ATOM 5952 C C . PRO B 1 318 ? 42.502 24.739 45.528 1.00 25.01 318 PRO B C 1
ATOM 5953 O O . PRO B 1 318 ? 43.065 25.505 46.339 1.00 25.98 318 PRO B O 1
ATOM 5957 N N . PHE B 1 319 ? 42.164 25.124 44.301 1.00 21.05 319 PHE B N 1
ATOM 5958 C CA . PHE B 1 319 ? 42.619 26.368 43.686 1.00 20.72 319 PHE B CA 1
ATOM 5959 C C . PHE B 1 319 ? 41.990 27.675 44.235 1.00 26.05 319 PHE B C 1
ATOM 5960 O O . PHE B 1 319 ? 42.471 28.746 43.854 1.00 27.14 319 PHE B O 1
ATOM 5968 N N . HIS B 1 320 ? 40.999 27.620 45.150 1.00 19.78 320 HIS B N 1
ATOM 5969 C CA . HIS B 1 320 ? 40.451 28.839 45.774 1.00 18.58 320 HIS B CA 1
ATOM 5970 C C . HIS B 1 320 ? 40.756 28.894 47.289 1.00 22.52 320 HIS B C 1
ATOM 5971 O O . HIS B 1 320 ? 40.370 29.860 47.944 1.00 22.71 320 HIS B O 1
ATOM 5978 N N . GLY B 1 321 ? 41.419 27.874 47.829 1.00 18.41 321 GLY B N 1
ATOM 5979 C CA . GLY B 1 321 ? 41.706 27.820 49.264 1.00 19.64 321 GLY B CA 1
ATOM 5980 C C . GLY B 1 321 ? 40.447 27.924 50.112 1.00 21.44 321 GLY B C 1
ATOM 5981 O O . GLY B 1 321 ? 40.408 28.680 51.098 1.00 20.43 321 GLY B O 1
ATOM 5982 N N . GLN B 1 322 ? 39.380 27.181 49.718 1.00 19.09 322 GLN B N 1
ATOM 5983 C CA . GLN B 1 322 ? 38.094 27.251 50.399 1.00 18.47 322 GLN B CA 1
ATOM 5984 C C . GLN B 1 322 ? 37.520 25.919 50.938 1.00 19.63 322 GLN B C 1
ATOM 5985 O O . GLN B 1 322 ? 36.439 25.943 51.526 1.00 18.29 322 GLN B O 1
ATOM 5991 N N . GLY B 1 323 ? 38.213 24.796 50.735 1.00 16.49 323 GLY B N 1
ATOM 5992 C CA . GLY B 1 323 ? 37.725 23.490 51.199 1.00 15.82 323 GLY B CA 1
ATOM 5993 C C . GLY B 1 323 ? 37.492 23.421 52.702 1.00 17.35 323 GLY B C 1
ATOM 5994 O O . GLY B 1 323 ? 36.403 23.040 53.155 1.00 16.63 323 GLY B O 1
ATOM 5995 N N . MET B 1 324 ? 38.514 23.802 53.497 1.00 14.20 324 MET B N 1
ATOM 5996 C CA . MET B 1 324 ? 38.386 23.817 54.966 1.00 13.59 324 MET B CA 1
ATOM 5997 C C . MET B 1 324 ? 37.354 24.893 55.363 1.00 16.39 324 MET B C 1
ATOM 5998 O O . MET B 1 324 ? 36.526 24.645 56.244 1.00 15.91 324 MET B O 1
ATOM 6003 N N . ASN B 1 325 ? 37.415 26.085 54.730 1.00 13.86 325 ASN B N 1
ATOM 6004 C CA . ASN B 1 325 ? 36.473 27.170 55.061 1.00 13.51 325 ASN B CA 1
ATOM 6005 C C . ASN B 1 325 ? 35.009 26.738 54.857 1.00 16.43 325 ASN B C 1
ATOM 6006 O O . ASN B 1 325 ? 34.172 26.958 55.750 1.00 16.39 325 ASN B O 1
ATOM 6011 N N . CYS B 1 326 ? 34.735 26.034 53.739 1.00 14.20 326 CYS B N 1
ATOM 6012 C CA . CYS B 1 326 ? 33.403 25.493 53.426 1.00 14.45 326 CYS B CA 1
ATOM 6013 C C . CYS B 1 326 ? 33.018 24.414 54.438 1.00 17.11 326 CYS B C 1
ATOM 6014 O O . CYS B 1 326 ? 31.869 24.377 54.889 1.00 17.95 326 CYS B O 1
ATOM 6017 N N . ALA B 1 327 ? 33.980 23.537 54.802 1.00 14.17 327 ALA B N 1
ATOM 6018 C CA . ALA B 1 327 ? 33.708 22.439 55.745 1.00 14.90 327 ALA B CA 1
ATOM 6019 C C . ALA B 1 327 ? 33.347 22.960 57.138 1.00 16.24 327 ALA B C 1
ATOM 6020 O O . ALA B 1 327 ? 32.448 22.395 57.789 1.00 15.68 327 ALA B O 1
ATOM 6022 N N . LEU B 1 328 ? 34.015 24.046 57.595 1.00 14.90 328 LEU B N 1
ATOM 6023 C CA . LEU B 1 328 ? 33.697 24.635 58.906 1.00 15.58 328 LEU B CA 1
ATOM 6024 C C . LEU B 1 328 ? 32.319 25.327 58.867 1.00 17.16 328 LEU B C 1
ATOM 6025 O O . LEU B 1 328 ? 31.541 25.203 59.826 1.00 17.18 328 LEU B O 1
ATOM 6030 N N . GLU B 1 329 ? 31.991 25.992 57.737 1.00 15.85 329 GLU B N 1
ATOM 6031 C CA . GLU B 1 329 ? 30.682 26.627 57.515 1.00 16.79 329 GLU B CA 1
ATOM 6032 C C . GLU B 1 329 ? 29.585 25.513 57.561 1.00 19.09 329 GLU B C 1
ATOM 6033 O O . GLU B 1 329 ? 28.541 25.695 58.196 1.00 18.77 329 GLU B O 1
ATOM 6039 N N . ASP B 1 330 ? 29.850 24.345 56.929 1.00 15.63 330 ASP B N 1
ATOM 6040 C CA . ASP B 1 330 ? 28.918 23.192 56.949 1.00 14.58 330 ASP B CA 1
ATOM 6041 C C . ASP B 1 330 ? 28.671 22.711 58.402 1.00 17.43 330 ASP B C 1
ATOM 6042 O O . ASP B 1 330 ? 27.526 22.396 58.753 1.00 16.43 330 ASP B O 1
ATOM 6047 N N . ALA B 1 331 ? 29.747 22.624 59.235 1.00 15.28 331 ALA B N 1
ATOM 6048 C CA . ALA B 1 331 ? 29.626 22.150 60.630 1.00 14.35 331 ALA B CA 1
ATOM 6049 C C . ALA B 1 331 ? 28.675 23.013 61.464 1.00 16.41 331 ALA B C 1
ATOM 6050 O O . ALA B 1 331 ? 27.828 22.479 62.199 1.00 16.33 331 ALA B O 1
ATOM 6052 N N . VAL B 1 332 ? 28.768 24.360 61.300 1.00 14.99 332 VAL B N 1
ATOM 6053 C CA . VAL B 1 332 ? 27.889 25.305 61.994 1.00 15.11 332 VAL B CA 1
ATOM 6054 C C . VAL B 1 332 ? 26.428 25.069 61.557 1.00 18.87 332 VAL B C 1
ATOM 6055 O O . VAL B 1 332 ? 25.552 24.926 62.421 1.00 18.22 332 VAL B O 1
ATOM 6059 N N . ALA B 1 333 ? 26.176 24.980 60.233 1.00 17.24 333 ALA B N 1
ATOM 6060 C CA . ALA B 1 333 ? 24.824 24.775 59.718 1.00 17.19 333 ALA B CA 1
ATOM 6061 C C . ALA B 1 333 ? 24.219 23.434 60.170 1.00 19.05 333 ALA B C 1
ATOM 6062 O O . ALA B 1 333 ? 23.051 23.399 60.582 1.00 19.00 333 ALA B O 1
ATOM 6064 N N . LEU B 1 334 ? 25.020 22.336 60.141 1.00 15.61 334 LEU B N 1
ATOM 6065 C CA . LEU B 1 334 ? 24.503 21.029 60.557 1.00 15.52 334 LEU B CA 1
ATOM 6066 C C . LEU B 1 334 ? 24.100 21.026 62.041 1.00 17.15 334 LEU B C 1
ATOM 6067 O O . LEU B 1 334 ? 23.021 20.518 62.389 1.00 16.80 334 LEU B O 1
ATOM 6072 N N . ALA B 1 335 ? 24.949 21.607 62.912 1.00 15.46 335 ALA B N 1
ATOM 6073 C CA . ALA B 1 335 ? 24.632 21.672 64.347 1.00 15.26 335 ALA B CA 1
ATOM 6074 C C . ALA B 1 335 ? 23.380 22.513 64.602 1.00 20.12 335 ALA B C 1
ATOM 6075 O O . ALA B 1 335 ? 22.547 22.127 65.434 1.00 20.12 335 ALA B O 1
ATOM 6077 N N . GLU B 1 336 ? 23.211 23.630 63.848 1.00 18.52 336 GLU B N 1
ATOM 6078 C CA . GLU B 1 336 ? 22.040 24.509 63.975 1.00 19.35 336 GLU B CA 1
ATOM 6079 C C . GLU B 1 336 ? 20.737 23.759 63.598 1.00 19.98 336 GLU B C 1
ATOM 6080 O O . GLU B 1 336 ? 19.744 23.822 64.351 1.00 19.94 336 GLU B O 1
ATOM 6086 N N . HIS B 1 337 ? 20.747 23.043 62.448 1.00 16.03 337 HIS B N 1
ATOM 6087 C CA . HIS B 1 337 ? 19.571 22.285 61.996 1.00 16.50 337 HIS B CA 1
ATOM 6088 C C . HIS B 1 337 ? 19.226 21.155 62.993 1.00 19.94 337 HIS B C 1
ATOM 6089 O O . HIS B 1 337 ? 18.066 21.037 63.400 1.00 19.64 337 HIS B O 1
ATOM 6096 N N . LEU B 1 338 ? 20.236 20.349 63.405 1.00 17.53 338 LEU B N 1
ATOM 6097 C CA . LEU B 1 338 ? 20.023 19.231 64.347 1.00 17.01 338 LEU B CA 1
ATOM 6098 C C . LEU B 1 338 ? 19.471 19.682 65.689 1.00 20.33 338 LEU B C 1
ATOM 6099 O O . LEU B 1 338 ? 18.583 19.023 66.246 1.00 19.71 338 LEU B O 1
ATOM 6104 N N . GLN B 1 339 ? 19.989 20.802 66.209 1.00 18.40 339 GLN B N 1
ATOM 6105 C CA . GLN B 1 339 ? 19.540 21.303 67.493 1.00 17.95 339 GLN B CA 1
ATOM 6106 C C . GLN B 1 339 ? 18.073 21.686 67.564 1.00 21.69 339 GLN B C 1
ATOM 6107 O O . GLN B 1 339 ? 17.436 21.362 68.573 1.00 21.23 339 GLN B O 1
ATOM 6113 N N . SER B 1 340 ? 17.542 22.358 66.517 1.00 19.22 340 SER B N 1
ATOM 6114 C CA A SER B 1 340 ? 16.192 22.909 66.596 0.50 19.38 340 SER B CA 1
ATOM 6115 C CA B SER B 1 340 ? 16.210 22.957 66.523 0.50 18.85 340 SER B CA 1
ATOM 6116 C C . SER B 1 340 ? 15.106 22.266 65.701 1.00 23.60 340 SER B C 1
ATOM 6117 O O . SER B 1 340 ? 13.962 22.728 65.733 1.00 23.88 340 SER B O 1
ATOM 6122 N N . ALA B 1 341 ? 15.417 21.199 64.951 1.00 21.00 341 ALA B N 1
ATOM 6123 C CA . ALA B 1 341 ? 14.406 20.539 64.103 1.00 20.38 341 ALA B CA 1
ATOM 6124 C C . ALA B 1 341 ? 13.393 19.675 64.860 1.00 23.31 341 ALA B C 1
ATOM 6125 O O . ALA B 1 341 ? 13.643 19.271 66.004 1.00 21.83 341 ALA B O 1
ATOM 6127 N N . ALA B 1 342 ? 12.260 19.358 64.195 1.00 22.02 342 ALA B N 1
ATOM 6128 C CA . ALA B 1 342 ? 11.203 18.504 64.755 1.00 22.32 342 ALA B CA 1
ATOM 6129 C C . ALA B 1 342 ? 11.714 17.069 64.994 1.00 26.07 342 ALA B C 1
ATOM 6130 O O . ALA B 1 342 ? 11.316 16.421 65.955 1.00 26.40 342 ALA B O 1
ATOM 6132 N N . ASP B 1 343 ? 12.627 16.595 64.130 1.00 21.73 343 ASP B N 1
ATOM 6133 C CA . ASP B 1 343 ? 13.228 15.259 64.202 1.00 19.91 343 ASP B CA 1
ATOM 6134 C C . ASP B 1 343 ? 14.487 15.248 63.335 1.00 22.14 343 ASP B C 1
ATOM 6135 O O . ASP B 1 343 ? 14.696 16.182 62.543 1.00 20.51 343 ASP B O 1
ATOM 6140 N N . ASN B 1 344 ? 15.311 14.193 63.456 1.00 18.72 344 ASN B N 1
ATOM 6141 C CA . ASN B 1 344 ? 16.543 14.076 62.687 1.00 18.24 344 ASN B CA 1
ATOM 6142 C C . ASN B 1 344 ? 16.294 14.047 61.173 1.00 20.58 344 ASN B C 1
ATOM 6143 O O . ASN B 1 344 ? 17.018 14.722 60.442 1.00 18.76 344 ASN B O 1
ATOM 6148 N N . ALA B 1 345 ? 15.250 13.324 60.695 1.00 19.52 345 ALA B N 1
ATOM 6149 C CA . ALA B 1 345 ? 14.948 13.294 59.248 1.00 19.91 345 ALA B CA 1
ATOM 6150 C C . ALA B 1 345 ? 14.702 14.701 58.672 1.00 22.36 345 ALA B C 1
ATOM 6151 O O . ALA B 1 345 ? 15.249 15.026 57.616 1.00 20.48 345 ALA B O 1
ATOM 6153 N N . SER B 1 346 ? 13.930 15.549 59.396 1.00 19.56 346 SER B N 1
ATOM 6154 C CA . SER B 1 346 ? 13.646 16.928 58.969 1.00 19.36 346 SER B CA 1
ATOM 6155 C C . SER B 1 346 ? 14.934 17.777 58.947 1.00 21.23 346 SER B C 1
ATOM 6156 O O . SER B 1 346 ? 15.181 18.504 57.974 1.00 20.62 346 SER B O 1
ATOM 6159 N N . ALA B 1 347 ? 15.792 17.611 59.978 1.00 17.62 347 ALA B N 1
ATOM 6160 C CA . ALA B 1 347 ? 17.064 18.329 60.104 1.00 17.00 347 ALA B CA 1
ATOM 6161 C C . ALA B 1 347 ? 17.990 18.033 58.922 1.00 19.23 347 ALA B C 1
ATOM 6162 O O . ALA B 1 347 ? 18.557 18.964 58.330 1.00 18.76 347 ALA B O 1
ATOM 6164 N N . LEU B 1 348 ? 18.151 16.738 58.586 1.00 16.20 348 LEU B N 1
ATOM 6165 C CA . LEU B 1 348 ? 19.069 16.315 57.525 1.00 16.17 348 LEU B CA 1
ATOM 6166 C C . LEU B 1 348 ? 18.616 16.770 56.132 1.00 19.87 348 LEU B C 1
ATOM 6167 O O . LEU B 1 348 ? 19.454 17.223 55.354 1.00 19.50 348 LEU B O 1
ATOM 6172 N N . ALA B 1 349 ? 17.300 16.707 55.844 1.00 18.82 349 ALA B N 1
ATOM 6173 C CA . A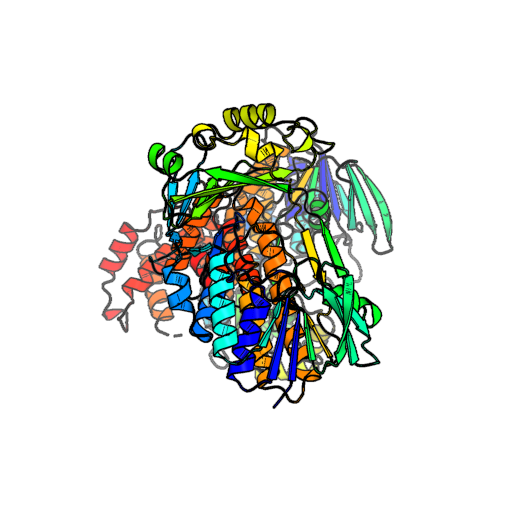LA B 1 349 ? 16.763 17.176 54.558 1.00 18.46 349 ALA B CA 1
ATOM 6174 C C . ALA B 1 349 ? 16.917 18.708 54.435 1.00 21.11 349 ALA B C 1
ATOM 6175 O O . ALA B 1 349 ? 17.293 19.194 53.370 1.00 20.82 349 ALA B O 1
ATOM 6177 N N . ALA B 1 350 ? 16.664 19.460 55.528 1.00 18.00 350 ALA B N 1
ATOM 6178 C CA . ALA B 1 350 ? 16.791 20.932 55.524 1.00 18.17 350 ALA B CA 1
ATOM 6179 C C . ALA B 1 350 ? 18.245 21.392 55.381 1.00 20.15 350 ALA B C 1
ATOM 6180 O O . ALA B 1 350 ? 18.521 22.354 54.656 1.00 18.81 350 ALA B O 1
ATOM 6182 N N . PHE B 1 351 ? 19.180 20.683 56.042 1.00 16.80 351 PHE B N 1
ATOM 6183 C CA . PHE B 1 351 ? 20.613 20.980 55.937 1.00 15.49 351 PHE B CA 1
ATOM 6184 C C . PHE B 1 351 ? 21.081 20.795 54.477 1.00 19.38 351 PHE B C 1
ATOM 6185 O O . PHE B 1 351 ? 21.786 21.659 53.946 1.00 19.68 351 PHE B O 1
ATOM 6193 N N . THR B 1 352 ? 20.679 19.669 53.841 1.00 17.40 352 THR B N 1
ATOM 6194 C CA . THR B 1 352 ? 21.049 19.348 52.446 1.00 16.70 352 THR B CA 1
ATOM 6195 C C . THR B 1 352 ? 20.514 20.435 51.498 1.00 21.24 352 THR B C 1
ATOM 6196 O O . THR B 1 352 ? 21.255 20.940 50.652 1.00 20.07 352 THR B O 1
ATOM 6200 N N . ALA B 1 353 ? 19.229 20.796 51.644 1.00 19.66 353 ALA B N 1
ATOM 6201 C CA . ALA B 1 353 ? 18.600 21.806 50.775 1.00 20.36 353 ALA B CA 1
ATOM 6202 C C . ALA B 1 353 ? 19.279 23.177 50.850 1.00 23.63 353 ALA B C 1
ATOM 6203 O O . ALA B 1 353 ? 19.429 23.839 49.816 1.00 24.43 353 ALA B O 1
ATOM 6205 N N . GLN B 1 354 ? 19.715 23.583 52.059 1.00 20.59 354 GLN B N 1
ATOM 6206 C CA . GLN B 1 354 ? 20.399 24.860 52.280 1.00 20.84 354 GLN B CA 1
ATOM 6207 C C . GLN B 1 354 ? 21.813 24.885 51.660 1.00 23.65 354 GLN B C 1
ATOM 6208 O O . GLN B 1 354 ? 22.177 25.831 50.936 1.00 24.28 354 GLN B O 1
ATOM 6214 N N . ARG B 1 355 ? 22.618 23.873 51.998 1.00 19.09 355 ARG B N 1
ATOM 6215 C CA . ARG B 1 355 ? 24.038 23.835 51.642 1.00 18.68 355 ARG B CA 1
ATOM 6216 C C . ARG B 1 355 ? 24.391 23.376 50.215 1.00 22.51 355 ARG B C 1
ATOM 6217 O O . ARG B 1 355 ? 25.403 23.856 49.688 1.00 22.02 355 ARG B O 1
ATOM 6225 N N . GLN B 1 356 ? 23.589 22.485 49.595 1.00 19.30 356 GLN B N 1
ATOM 6226 C CA . GLN B 1 356 ? 23.901 21.974 48.248 1.00 18.60 356 GLN B CA 1
ATOM 6227 C C . GLN B 1 356 ? 24.139 23.078 47.197 1.00 20.97 356 GLN B C 1
ATOM 6228 O O . GLN B 1 356 ? 25.167 23.020 46.523 1.00 20.73 356 GLN B O 1
ATOM 6234 N N . PRO B 1 357 ? 23.271 24.105 47.057 1.00 19.52 357 PRO B N 1
ATOM 6235 C CA . PRO B 1 357 ? 23.546 25.124 46.023 1.00 19.63 357 PRO B CA 1
ATOM 6236 C C . PRO B 1 357 ? 24.836 25.915 46.279 1.00 21.95 357 PRO B C 1
ATOM 6237 O O . PRO B 1 357 ? 25.539 26.287 45.325 1.00 20.44 357 PRO B O 1
ATOM 6241 N N . ASP B 1 358 ? 25.169 26.157 47.557 1.00 19.12 358 ASP B N 1
ATOM 6242 C CA . ASP B 1 358 ? 26.384 26.888 47.895 1.00 18.71 358 ASP B CA 1
ATOM 6243 C C . ASP B 1 358 ? 27.635 26.037 47.653 1.00 21.28 358 ASP B C 1
ATOM 6244 O O . ASP B 1 358 ? 28.604 26.547 47.087 1.00 21.15 358 ASP B O 1
ATOM 6249 N N . ALA B 1 359 ? 27.582 24.709 47.971 1.00 17.16 359 ALA B N 1
ATOM 6250 C CA . ALA B 1 359 ? 28.699 23.796 47.680 1.00 16.90 359 ALA B CA 1
ATOM 6251 C C . ALA B 1 359 ? 28.948 23.703 46.144 1.00 19.21 359 ALA B C 1
ATOM 6252 O O . ALA B 1 359 ? 30.106 23.732 45.705 1.00 18.28 359 ALA B O 1
ATOM 6254 N N . LEU B 1 360 ? 27.861 23.622 45.336 1.00 17.50 360 LEU B N 1
ATOM 6255 C CA . LEU B 1 360 ? 27.996 23.560 43.875 1.00 17.47 360 LEU B CA 1
ATOM 6256 C C . LEU B 1 360 ? 28.689 24.840 43.343 1.00 19.44 360 LEU B C 1
ATOM 6257 O O . LEU B 1 360 ? 29.572 24.752 42.480 1.00 20.01 360 LEU B O 1
ATOM 6262 N N . ALA B 1 361 ? 28.323 26.014 43.897 1.00 16.10 361 ALA B N 1
ATOM 6263 C CA . ALA B 1 361 ? 28.927 27.300 43.483 1.00 16.53 361 ALA B CA 1
ATOM 6264 C C . ALA B 1 361 ? 30.441 27.377 43.786 1.00 19.43 361 ALA B C 1
ATOM 6265 O O . ALA B 1 361 ? 31.216 27.733 42.882 1.00 19.05 361 ALA B O 1
ATOM 6267 N N . ILE B 1 362 ? 30.875 27.014 45.018 1.00 16.22 362 ILE B N 1
ATOM 6268 C CA . ILE B 1 362 ? 32.310 27.057 45.328 1.00 15.41 362 ILE B CA 1
ATOM 6269 C C . ILE B 1 362 ? 33.107 25.999 44.500 1.00 18.86 362 ILE B C 1
ATOM 6270 O O . ILE B 1 362 ? 34.224 26.295 44.064 1.00 18.68 362 ILE B O 1
ATOM 6275 N N . GLN B 1 363 ? 32.504 24.818 44.212 1.00 15.60 363 GLN B N 1
ATOM 6276 C CA . GLN B 1 363 ? 33.167 23.809 43.378 1.00 14.28 363 GLN B CA 1
ATOM 6277 C C . GLN B 1 363 ? 33.468 24.403 41.984 1.00 18.28 363 GLN B C 1
ATOM 6278 O O . GLN B 1 363 ? 34.586 24.249 41.472 1.00 18.64 363 GLN B O 1
ATOM 6284 N N . ALA B 1 364 ? 32.498 25.139 41.416 1.00 16.84 364 ALA B N 1
ATOM 6285 C CA . ALA B 1 364 ? 32.655 25.789 40.108 1.00 17.59 364 ALA B CA 1
ATOM 6286 C C . ALA B 1 364 ? 33.672 26.948 40.142 1.00 20.06 364 ALA B C 1
ATOM 6287 O O . ALA B 1 364 ? 34.529 27.041 39.249 1.00 20.13 364 ALA B O 1
ATOM 6289 N N . MET B 1 365 ? 33.593 27.813 41.171 1.00 16.58 365 MET B N 1
ATOM 6290 C CA . MET B 1 365 ? 34.517 28.945 41.302 1.00 14.82 365 MET B CA 1
ATOM 6291 C C . MET B 1 365 ? 35.971 28.483 41.541 1.00 20.36 365 MET B C 1
ATOM 6292 O O . MET B 1 365 ? 36.914 29.129 41.055 1.00 20.42 365 MET B O 1
ATOM 6297 N N . ALA B 1 366 ? 36.158 27.347 42.272 1.00 17.34 366 ALA B N 1
ATOM 6298 C CA . ALA B 1 366 ? 37.498 26.796 42.506 1.00 16.84 366 ALA B CA 1
ATOM 6299 C C . ALA B 1 366 ? 38.147 26.329 41.183 1.00 21.85 366 ALA B C 1
ATOM 6300 O O . ALA B 1 366 ? 39.335 26.584 40.958 1.00 21.62 366 ALA B O 1
ATOM 6302 N N . LEU B 1 367 ? 37.363 25.667 40.310 1.00 18.76 367 LEU B N 1
ATOM 6303 C CA . LEU B 1 367 ? 37.877 25.222 39.006 1.00 19.48 367 LEU B CA 1
ATOM 6304 C C . LEU B 1 367 ? 38.321 26.427 38.164 1.00 25.10 367 LEU B C 1
ATOM 6305 O O . LEU B 1 367 ? 39.420 26.394 37.578 1.00 26.20 367 LEU B O 1
ATOM 6310 N N . GLU B 1 368 ? 37.490 27.501 38.160 1.00 21.63 368 GLU B N 1
ATOM 6311 C CA . GLU B 1 368 ? 37.756 28.755 37.420 1.00 22.38 368 GLU B CA 1
ATOM 6312 C C . GLU B 1 368 ? 39.031 29.478 37.916 1.00 27.36 368 GLU B C 1
ATOM 6313 O O . GLU B 1 368 ? 39.739 30.112 37.124 1.00 26.82 368 GLU B O 1
ATOM 6319 N N . ASN B 1 369 ? 39.302 29.402 39.219 1.00 23.40 369 ASN B N 1
ATOM 6320 C CA . ASN B 1 369 ? 40.415 30.123 39.833 1.00 22.94 369 ASN B CA 1
ATOM 6321 C C . ASN B 1 369 ? 41.799 29.628 39.434 1.00 27.64 369 ASN B C 1
ATOM 6322 O O . ASN B 1 369 ? 42.754 30.390 39.621 1.00 26.37 369 ASN B O 1
ATOM 6327 N N . TYR B 1 370 ? 41.926 28.397 38.857 1.00 26.19 370 TYR B N 1
ATOM 6328 C CA . TYR B 1 370 ? 43.236 27.881 38.421 1.00 27.22 370 TYR B CA 1
ATOM 6329 C C . TYR B 1 370 ? 43.881 28.816 37.424 1.00 33.25 370 TYR B C 1
ATOM 6330 O O . TYR B 1 370 ? 45.081 29.110 37.564 1.00 31.20 370 TYR B O 1
ATOM 6339 N N . VAL B 1 371 ? 43.088 29.289 36.427 1.00 32.45 371 VAL B N 1
ATOM 6340 C CA . VAL B 1 371 ? 43.596 30.197 35.387 1.00 33.97 371 VAL B CA 1
ATOM 6341 C C . VAL B 1 371 ? 44.066 31.543 35.982 1.00 39.46 371 VAL B C 1
ATOM 6342 O O . VAL B 1 371 ? 45.095 32.070 35.541 1.00 40.25 371 VAL B O 1
ATOM 6346 N N . GLU B 1 372 ? 43.370 32.054 37.017 1.00 36.62 372 GLU B N 1
ATOM 6347 C CA . GLU B 1 372 ? 43.714 33.310 37.695 1.00 36.97 372 GLU B CA 1
ATOM 6348 C C . GLU B 1 372 ? 45.042 33.248 38.487 1.00 41.19 372 GLU B C 1
ATOM 6349 O O . GLU B 1 372 ? 45.697 34.280 38.651 1.00 42.16 372 GLU B O 1
ATOM 6355 N N . MET B 1 373 ? 45.425 32.055 38.983 1.00 36.12 373 MET B N 1
ATOM 6356 C CA . MET B 1 373 ? 46.660 31.827 39.749 1.00 35.07 373 MET B CA 1
ATOM 6357 C C . MET B 1 373 ? 47.854 31.472 38.838 1.00 38.01 373 MET B C 1
ATOM 6358 O O . MET B 1 373 ? 48.968 31.972 39.038 1.00 37.08 373 MET B O 1
ATOM 6363 N N . SER B 1 374 ? 47.624 30.569 37.869 1.00 34.57 374 SER B N 1
ATOM 6364 C CA . SER B 1 374 ? 48.646 30.045 36.961 1.00 34.14 374 SER B CA 1
ATOM 6365 C C . SER B 1 374 ? 49.008 30.960 35.769 1.00 38.83 374 SER B C 1
ATOM 6366 O O . SER B 1 374 ? 49.900 30.605 34.996 1.00 38.61 374 SER B O 1
ATOM 6369 N N . SER B 1 375 ? 48.334 32.133 35.648 1.00 36.44 375 SER B N 1
ATOM 6370 C CA . SER B 1 375 ? 48.447 33.186 34.613 1.00 63.44 375 SER B CA 1
ATOM 6371 C C . SER B 1 375 ? 47.591 32.953 33.369 1.00 106.44 375 SER B C 1
ATOM 6372 O O . SER B 1 375 ? 47.004 31.886 33.197 1.00 76.15 375 SER B O 1
ATOM 6375 N N . PRO B 1 380 ? 46.431 42.598 28.108 1.00 68.53 380 PRO B N 1
ATOM 6376 C CA . PRO B 1 380 ? 46.060 44.000 28.350 1.00 68.47 380 PRO B CA 1
ATOM 6377 C C . PRO B 1 380 ? 44.561 44.225 28.530 1.00 71.67 380 PRO B C 1
ATOM 6378 O O . PRO B 1 380 ? 44.185 45.153 29.249 1.00 71.33 380 PRO B O 1
ATOM 6382 N N . THR B 1 381 ? 43.709 43.401 27.874 1.00 67.73 381 THR B N 1
ATOM 6383 C CA . THR B 1 381 ? 42.248 43.500 27.981 1.00 67.39 381 THR B CA 1
ATOM 6384 C C . THR B 1 381 ? 41.798 43.193 29.423 1.00 70.31 381 THR B C 1
ATOM 6385 O O . THR B 1 381 ? 40.939 43.903 29.951 1.00 70.12 381 THR B O 1
ATOM 6389 N N . TYR B 1 382 ? 42.411 42.165 30.062 1.00 65.46 382 TYR B N 1
ATOM 6390 C CA . TYR B 1 382 ? 42.148 41.773 31.453 1.00 64.22 382 TYR B CA 1
ATOM 6391 C C . TYR B 1 382 ? 42.604 42.896 32.391 1.00 66.19 382 TYR B C 1
ATOM 6392 O O . TYR B 1 382 ? 41.918 43.191 33.373 1.00 65.37 382 TYR B O 1
ATOM 6401 N N . LEU B 1 383 ? 43.760 43.521 32.067 1.00 61.78 383 LEU B N 1
ATOM 6402 C CA . LEU B 1 383 ? 44.356 44.625 32.819 1.00 60.95 383 LEU B CA 1
ATOM 6403 C C . LEU B 1 383 ? 43.449 45.847 32.784 1.00 62.53 383 LEU B C 1
ATOM 6404 O O . LEU B 1 383 ? 43.333 46.532 33.795 1.00 61.84 383 LEU B O 1
ATOM 6409 N N . LEU B 1 384 ? 42.791 46.101 31.628 1.00 57.60 384 LEU B N 1
ATOM 6410 C CA . LEU B 1 384 ? 41.853 47.210 31.419 1.00 56.80 384 LEU B CA 1
ATOM 6411 C C . LEU B 1 384 ? 40.579 46.993 32.248 1.00 57.36 384 LEU B C 1
ATOM 6412 O O . LEU B 1 384 ? 40.140 47.918 32.934 1.00 56.39 384 LEU B O 1
ATOM 6417 N N . GLU B 1 385 ? 40.017 45.762 32.204 1.00 52.09 385 GLU B N 1
ATOM 6418 C CA . GLU B 1 385 ? 38.834 45.351 32.969 1.00 50.71 385 GLU B CA 1
ATOM 6419 C C . GLU B 1 385 ? 39.113 45.436 34.471 1.00 52.47 385 GLU B C 1
ATOM 6420 O O . GLU B 1 385 ? 38.255 45.920 35.212 1.00 51.31 385 GLU B O 1
ATOM 6426 N N . ARG B 1 386 ? 40.329 44.998 34.909 1.00 47.81 386 ARG B N 1
ATOM 6427 C CA . ARG B 1 386 ? 40.756 45.042 36.314 1.00 46.93 386 ARG B CA 1
ATOM 6428 C C . ARG B 1 386 ? 40.830 46.494 36.796 1.00 48.89 386 ARG B C 1
ATOM 6429 O O . ARG B 1 386 ? 40.316 46.805 37.872 1.00 47.91 386 ARG B O 1
ATOM 6437 N N . GLU B 1 387 ? 41.446 47.380 35.975 1.00 45.35 387 GLU B N 1
ATOM 6438 C CA . GLU B 1 387 ? 41.599 48.816 36.218 1.00 44.79 387 GLU B CA 1
ATOM 6439 C C . GLU B 1 387 ? 40.227 49.462 36.377 1.00 45.52 387 GLU B C 1
ATOM 6440 O O . GLU B 1 387 ? 40.020 50.199 37.339 1.00 45.26 387 GLU B O 1
ATOM 6446 N N . LEU B 1 388 ? 39.284 49.160 35.453 1.00 39.65 388 LEU B N 1
ATOM 6447 C CA . LEU B 1 388 ? 37.919 49.689 35.492 1.00 37.84 388 LEU B CA 1
ATOM 6448 C C . LEU B 1 388 ? 37.163 49.184 36.726 1.00 37.89 388 LEU B C 1
ATOM 6449 O O . LEU B 1 388 ? 36.495 49.976 37.390 1.00 35.48 388 LEU B O 1
ATOM 6454 N N . GLY B 1 389 ? 37.315 47.890 37.037 1.00 34.33 389 GLY B N 1
ATOM 6455 C CA . GLY B 1 389 ? 36.714 47.255 38.209 1.00 34.12 389 GLY B CA 1
ATOM 6456 C C . GLY B 1 389 ? 37.170 47.878 39.514 1.00 37.68 389 GLY B C 1
ATOM 6457 O O . GLY B 1 389 ? 36.370 48.043 40.438 1.00 36.36 389 GLY B O 1
ATOM 6458 N N . GLN B 1 390 ? 38.464 48.267 39.582 1.00 36.00 390 GLN B N 1
ATOM 6459 C CA . GLN B 1 390 ? 39.042 48.917 40.765 1.00 36.60 390 GLN B CA 1
ATOM 6460 C C . GLN B 1 390 ? 38.435 50.299 41.006 1.00 39.67 390 GLN B C 1
ATOM 6461 O O . GLN B 1 390 ? 38.118 50.629 42.147 1.00 40.01 390 GLN B O 1
ATOM 6467 N N . ILE B 1 391 ? 38.215 51.072 39.921 1.00 35.88 391 ILE B N 1
ATOM 6468 C CA . ILE B 1 391 ? 37.584 52.394 39.965 1.00 35.88 391 ILE B CA 1
ATOM 6469 C C . ILE B 1 391 ? 36.136 52.253 40.441 1.00 36.46 391 ILE B C 1
ATOM 6470 O O . ILE B 1 391 ? 35.711 53.021 41.308 1.00 35.75 391 ILE B O 1
ATOM 6475 N N . MET B 1 392 ? 35.394 51.247 39.905 1.00 31.01 392 MET B N 1
ATOM 6476 C CA . MET B 1 392 ? 34.005 51.011 40.307 1.00 29.63 392 MET B CA 1
ATOM 6477 C C . MET B 1 392 ? 33.903 50.598 41.774 1.00 33.73 392 MET B C 1
ATOM 6478 O O . MET B 1 392 ? 32.980 51.037 42.456 1.00 33.38 392 MET B O 1
ATOM 6483 N N . ALA B 1 393 ? 34.874 49.794 42.265 1.00 32.49 393 ALA B N 1
ATOM 6484 C CA . ALA B 1 393 ? 34.937 49.341 43.659 1.00 33.18 393 ALA B CA 1
ATOM 6485 C C . ALA B 1 393 ? 35.201 50.513 44.602 1.00 39.94 393 ALA B C 1
ATOM 6486 O O . ALA B 1 393 ? 34.604 50.576 45.684 1.00 39.94 393 ALA B O 1
ATOM 6488 N N . GLN B 1 394 ? 36.072 51.452 44.170 1.00 38.08 394 GLN B N 1
ATOM 6489 C CA . GLN B 1 394 ? 36.420 52.661 44.921 1.00 38.85 394 GLN B CA 1
ATOM 6490 C C . GLN B 1 394 ? 35.245 53.643 44.987 1.00 42.95 394 GLN B C 1
ATOM 6491 O O . GLN B 1 394 ? 35.003 54.218 46.044 1.00 42.88 394 GLN B O 1
ATOM 6497 N N . ARG B 1 395 ? 34.497 53.808 43.873 1.00 40.01 395 ARG B N 1
ATOM 6498 C CA . ARG B 1 395 ? 33.349 54.719 43.798 1.00 40.33 395 ARG B CA 1
ATOM 6499 C C . ARG B 1 395 ? 32.058 54.169 44.417 1.00 42.66 395 ARG B C 1
ATOM 6500 O O . ARG B 1 395 ? 31.319 54.931 45.036 1.00 42.64 395 ARG B O 1
ATOM 6508 N N . GLN B 1 396 ? 31.782 52.858 44.251 1.00 37.50 396 GLN B N 1
ATOM 6509 C CA . GLN B 1 396 ? 30.576 52.200 44.766 1.00 36.26 396 GLN B CA 1
ATOM 6510 C C . GLN B 1 396 ? 30.957 50.993 45.667 1.00 38.12 396 GLN B C 1
ATOM 6511 O O . GLN B 1 396 ? 30.733 49.844 45.275 1.00 36.04 396 GLN B O 1
ATOM 6517 N N . PRO B 1 397 ? 31.518 51.234 46.883 1.00 34.74 397 PRO B N 1
ATOM 6518 C CA . PRO B 1 397 ? 31.974 50.107 47.725 1.00 33.56 397 PRO B CA 1
ATOM 6519 C C . PRO B 1 397 ? 30.895 49.159 48.271 1.00 36.31 397 PRO B C 1
ATOM 6520 O O . PRO B 1 397 ? 31.242 48.057 48.681 1.00 36.08 397 PRO B O 1
ATOM 6524 N N . THR B 1 398 ? 29.612 49.560 48.279 1.00 32.82 398 THR B N 1
ATOM 6525 C CA . THR B 1 398 ? 28.531 48.691 48.765 1.00 32.39 398 THR B CA 1
ATOM 6526 C C . THR B 1 398 ? 27.851 47.918 47.625 1.00 34.96 398 THR B C 1
ATOM 6527 O O . THR B 1 398 ? 27.032 47.030 47.891 1.00 34.51 398 THR B O 1
ATOM 6531 N N . ARG B 1 399 ? 28.184 48.265 46.362 1.00 30.37 399 ARG B N 1
ATOM 6532 C CA . ARG B 1 399 ? 27.595 47.653 45.163 1.00 28.77 399 ARG B CA 1
ATOM 6533 C C . ARG B 1 399 ? 28.578 46.792 44.372 1.00 29.48 399 ARG B C 1
ATOM 6534 O O . ARG B 1 399 ? 28.259 45.639 44.085 1.00 28.34 399 ARG B O 1
ATOM 6542 N N . PHE B 1 400 ? 29.736 47.360 43.972 1.00 25.66 400 PHE B N 1
ATOM 6543 C CA . PHE B 1 400 ? 30.745 46.644 43.175 1.00 24.71 400 PHE B CA 1
ATOM 6544 C C . PHE B 1 400 ? 31.839 46.106 44.100 1.00 27.64 400 PHE B C 1
ATOM 6545 O O . PHE B 1 400 ? 32.704 46.862 44.547 1.00 26.14 400 PHE B O 1
ATOM 6553 N N . ILE B 1 401 ? 31.748 44.806 44.428 1.00 24.35 401 ILE B N 1
ATOM 6554 C CA . ILE B 1 401 ? 32.671 44.105 45.324 1.00 23.98 401 ILE B CA 1
ATOM 6555 C C . ILE B 1 401 ? 33.281 42.955 44.521 1.00 26.05 401 ILE B C 1
ATOM 6556 O O . ILE B 1 401 ? 32.553 42.032 44.167 1.00 23.91 401 ILE B O 1
ATOM 6561 N N . PRO B 1 402 ? 34.603 42.984 44.225 1.00 24.00 402 PRO B N 1
ATOM 6562 C CA . PRO B 1 402 ? 35.207 41.892 43.439 1.00 23.50 402 PRO B CA 1
ATOM 6563 C C . PRO B 1 402 ? 34.873 40.497 43.988 1.00 24.56 402 PRO B C 1
ATOM 6564 O O . PRO B 1 402 ? 34.827 40.299 45.210 1.00 23.59 402 PRO B O 1
ATOM 6568 N N . ARG B 1 403 ? 34.591 39.546 43.080 1.00 21.94 403 ARG B N 1
ATOM 6569 C CA . ARG B 1 403 ? 34.212 38.191 43.467 1.00 19.53 403 ARG B CA 1
ATOM 6570 C C . ARG B 1 403 ? 35.181 37.554 44.469 1.00 22.39 403 ARG B C 1
ATOM 6571 O O . ARG B 1 403 ? 34.724 36.980 45.460 1.00 20.87 403 ARG B O 1
ATOM 6579 N N . TYR B 1 404 ? 36.504 37.699 44.244 1.00 22.06 404 TYR B N 1
ATOM 6580 C CA . TYR B 1 404 ? 37.495 37.162 45.176 1.00 22.75 404 TYR B CA 1
ATOM 6581 C C . TYR B 1 404 ? 37.256 37.685 46.603 1.00 25.15 404 TYR B C 1
ATOM 6582 O O . TYR B 1 404 ? 37.347 36.903 47.554 1.00 24.81 404 TYR B O 1
ATOM 6591 N N . SER B 1 405 ? 36.917 38.987 46.747 1.00 21.60 405 SER B N 1
ATOM 6592 C CA . SER B 1 405 ? 36.623 39.596 48.053 1.00 20.51 405 SER B CA 1
ATOM 6593 C C . SER B 1 405 ? 35.316 39.066 48.676 1.00 23.22 405 SER B C 1
ATOM 6594 O O . SER B 1 405 ? 35.269 38.800 49.886 1.00 23.51 405 SER B O 1
ATOM 6597 N N . MET B 1 406 ? 34.254 38.918 47.860 1.00 18.91 406 MET B N 1
ATOM 6598 C CA . MET B 1 406 ? 33.003 38.364 48.384 1.00 17.78 406 MET B CA 1
ATOM 6599 C C . MET B 1 406 ? 33.222 36.917 48.930 1.00 20.92 406 MET B C 1
ATOM 6600 O O . MET B 1 406 ? 32.693 36.561 49.987 1.00 19.74 406 MET B O 1
ATOM 6605 N N . VAL B 1 407 ? 34.020 36.097 48.212 1.00 18.33 407 VAL B N 1
ATOM 6606 C CA . VAL B 1 407 ? 34.280 34.706 48.638 1.00 17.84 407 VAL B CA 1
ATOM 6607 C C . VAL B 1 407 ? 35.189 34.642 49.882 1.00 21.46 407 VAL B C 1
ATOM 6608 O O . VAL B 1 407 ? 34.908 33.880 50.816 1.00 20.44 407 VAL B O 1
ATOM 6612 N N . THR B 1 408 ? 36.295 35.415 49.858 1.00 19.51 408 THR B N 1
ATOM 6613 C CA . THR B 1 408 ? 37.360 35.357 50.871 1.00 19.40 408 THR B CA 1
ATOM 6614 C C . THR B 1 408 ? 37.119 36.207 52.130 1.00 25.07 408 THR B C 1
ATOM 6615 O O . THR B 1 408 ? 37.422 35.740 53.241 1.00 25.78 408 THR B O 1
ATOM 6619 N N . PHE B 1 409 ? 36.590 37.435 51.970 1.00 22.02 409 PHE B N 1
ATOM 6620 C CA . PHE B 1 409 ? 36.463 38.355 53.106 1.00 21.87 409 PHE B CA 1
ATOM 6621 C C . PHE B 1 409 ? 35.039 38.598 53.617 1.00 27.75 409 PHE B C 1
ATOM 6622 O O . PHE B 1 409 ? 34.854 39.466 54.479 1.00 29.99 409 PHE B O 1
ATOM 6630 N N . SER B 1 410 ? 34.054 37.818 53.146 1.00 23.76 410 SER B N 1
ATOM 6631 C CA . SER B 1 410 ? 32.661 37.946 53.596 1.00 23.67 410 SER B CA 1
ATOM 6632 C C . SER B 1 410 ? 31.992 36.575 53.818 1.00 27.85 410 SER B C 1
ATOM 6633 O O . SER B 1 410 ? 32.556 35.545 53.440 1.00 25.65 410 SER B O 1
ATOM 6636 N N . ARG B 1 411 ? 30.777 36.578 54.406 1.00 26.75 411 ARG B N 1
ATOM 6637 C CA . ARG B 1 411 ? 29.989 35.363 54.639 1.00 26.76 411 ARG B CA 1
ATOM 6638 C C . ARG B 1 411 ? 28.793 35.261 53.698 1.00 29.61 411 ARG B C 1
ATOM 6639 O O . ARG B 1 411 ? 27.886 34.454 53.931 1.00 28.56 411 ARG B O 1
ATOM 6647 N N . LEU B 1 412 ? 28.788 36.069 52.621 1.00 25.91 412 LEU B N 1
ATOM 6648 C CA . LEU B 1 412 ? 27.712 36.042 51.636 1.00 25.89 412 LEU B CA 1
ATOM 6649 C C . LEU B 1 412 ? 27.602 34.604 51.078 1.00 27.90 412 LEU B C 1
ATOM 6650 O O . LEU B 1 412 ? 28.646 34.027 50.764 1.00 25.85 412 LEU B O 1
ATOM 6655 N N . PRO B 1 413 ? 26.394 33.979 51.013 1.00 25.78 413 PRO B N 1
ATOM 6656 C CA . PRO B 1 413 ? 26.308 32.594 50.481 1.00 24.94 413 PRO B CA 1
ATOM 6657 C C . PRO B 1 413 ? 27.059 32.472 49.152 1.00 26.79 413 PRO B C 1
ATOM 6658 O O . PRO B 1 413 ? 26.979 33.386 48.313 1.00 25.03 413 PRO B O 1
ATOM 6662 N N . TYR B 1 414 ? 27.858 31.393 48.994 1.00 21.56 414 TYR B N 1
ATOM 6663 C CA . TYR B 1 414 ? 28.666 31.186 47.778 1.00 20.53 414 TYR B CA 1
ATOM 6664 C C . TYR B 1 414 ? 27.885 31.389 46.468 1.00 23.13 414 TYR B C 1
ATOM 6665 O O . TYR B 1 414 ? 28.424 32.007 45.541 1.00 21.79 414 TYR B O 1
ATOM 6674 N N . ALA B 1 415 ? 26.626 30.879 46.383 1.00 20.49 415 ALA B N 1
ATOM 6675 C CA . ALA B 1 415 ? 25.807 31.041 45.168 1.00 20.77 415 ALA B CA 1
ATOM 6676 C C . ALA B 1 415 ? 25.521 32.519 44.848 1.00 24.46 415 ALA B C 1
ATOM 6677 O O . ALA B 1 415 ? 25.513 32.907 43.675 1.00 23.14 415 ALA B O 1
ATOM 6679 N N . GLN B 1 416 ? 25.328 33.346 45.891 1.00 21.95 416 GLN B N 1
ATOM 6680 C CA . GLN B 1 416 ? 25.084 34.791 45.733 1.00 22.26 416 GLN B CA 1
ATOM 6681 C C . GLN B 1 416 ? 26.359 35.515 45.279 1.00 25.27 416 GLN B C 1
ATOM 6682 O O . GLN B 1 416 ? 26.281 36.408 44.424 1.00 24.22 416 GLN B O 1
ATOM 6688 N N . ALA B 1 417 ? 27.532 35.120 45.825 1.00 22.49 417 ALA B N 1
ATOM 6689 C CA . ALA B 1 417 ? 28.815 35.690 45.415 1.00 22.17 417 ALA B CA 1
ATOM 6690 C C . ALA B 1 417 ? 29.048 35.399 43.925 1.00 23.78 417 ALA B C 1
ATOM 6691 O O . ALA B 1 417 ? 29.473 36.298 43.187 1.00 23.56 417 ALA B O 1
ATOM 6693 N N . MET B 1 418 ? 28.694 34.174 43.474 1.00 19.08 418 MET B N 1
ATOM 6694 C CA . MET B 1 418 ? 28.826 33.781 42.063 1.00 18.55 418 MET B CA 1
ATOM 6695 C C . MET B 1 418 ? 27.879 34.580 41.141 1.00 23.18 418 MET B C 1
ATOM 6696 O O . MET B 1 418 ? 28.319 35.068 40.089 1.00 23.26 418 MET B O 1
ATOM 6701 N N . ALA B 1 419 ? 26.596 34.736 41.539 1.00 21.41 419 ALA B N 1
ATOM 6702 C CA . ALA B 1 419 ? 25.595 35.466 40.745 1.00 21.50 419 ALA B CA 1
ATOM 6703 C C . ALA B 1 419 ? 25.932 36.958 40.592 1.00 25.10 419 ALA B C 1
ATOM 6704 O O . ALA B 1 419 ? 25.811 37.493 39.490 1.00 25.26 419 ALA B O 1
ATOM 6706 N N . ARG B 1 420 ? 26.361 37.622 41.686 1.00 21.67 420 ARG B N 1
ATOM 6707 C CA . ARG B 1 420 ? 26.753 39.038 41.645 1.00 20.73 420 ARG B CA 1
ATOM 6708 C C . ARG B 1 420 ? 28.026 39.238 40.819 1.00 24.08 420 ARG B C 1
ATOM 6709 O O . ARG B 1 420 ? 28.111 40.217 40.071 1.00 23.75 420 ARG B O 1
ATOM 6717 N N . GLY B 1 421 ? 28.986 38.322 40.954 1.00 21.26 421 GLY B N 1
ATOM 6718 C CA . GLY B 1 421 ? 30.232 38.342 40.183 1.00 21.69 421 GLY B CA 1
ATOM 6719 C C . GLY B 1 421 ? 29.964 38.289 38.687 1.00 25.68 421 GLY B C 1
ATOM 6720 O O . GLY B 1 421 ? 30.628 38.977 37.903 1.00 24.73 421 GLY B O 1
ATOM 6721 N N . G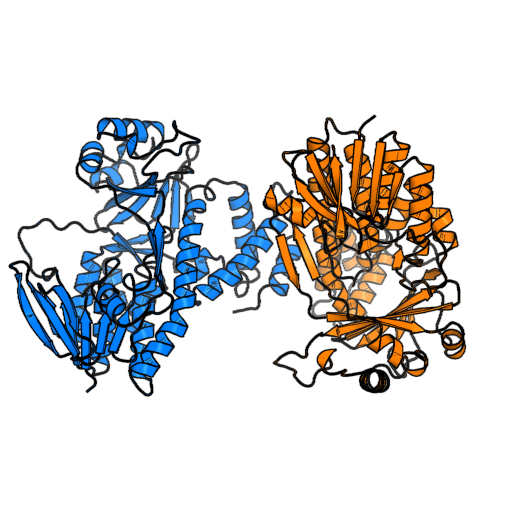LN B 1 422 ? 28.934 37.514 38.286 1.00 22.58 422 GLN B N 1
ATOM 6722 C CA . GLN B 1 422 ? 28.503 37.420 36.887 1.00 22.32 422 GLN B CA 1
ATOM 6723 C C . GLN B 1 422 ? 28.005 38.764 36.334 1.00 25.86 422 GLN B C 1
ATOM 6724 O O . GLN B 1 422 ? 28.394 39.134 35.224 1.00 26.22 422 GLN B O 1
ATOM 6730 N N . ILE B 1 423 ? 27.144 39.486 37.092 1.00 22.36 423 ILE B N 1
ATOM 6731 C CA . ILE B 1 423 ? 26.623 40.811 36.711 1.00 21.35 423 ILE B CA 1
ATOM 6732 C C . ILE B 1 423 ? 27.812 41.758 36.507 1.00 23.95 423 ILE B C 1
ATOM 6733 O O . ILE B 1 423 ? 27.846 42.494 35.518 1.00 23.13 423 ILE B O 1
ATOM 6738 N N . GLN B 1 424 ? 28.768 41.752 37.463 1.00 21.27 424 GLN B N 1
ATOM 6739 C CA . GLN B 1 424 ? 29.964 42.599 37.422 1.00 20.67 424 GLN B CA 1
ATOM 6740 C C . GLN B 1 424 ? 30.828 42.322 36.205 1.00 25.43 424 GLN B C 1
ATOM 6741 O O . GLN B 1 424 ? 31.230 43.269 35.533 1.00 24.72 424 GLN B O 1
ATOM 6747 N N . GLU B 1 425 ? 31.080 41.036 35.889 1.00 23.33 425 GLU B N 1
ATOM 6748 C CA . GLU B 1 425 ? 31.869 40.676 34.707 1.00 24.48 425 GLU B CA 1
ATOM 6749 C C . GLU B 1 425 ? 31.183 41.120 33.415 1.00 28.46 425 GLU B C 1
ATOM 6750 O O . GLU B 1 425 ? 31.845 41.702 32.553 1.00 28.33 425 GLU B O 1
ATOM 6756 N N . GLN B 1 426 ? 29.856 40.899 33.308 1.00 24.51 426 GLN B N 1
ATOM 6757 C CA . GLN B 1 426 ? 29.062 41.275 32.135 1.00 25.25 426 GLN B CA 1
ATOM 6758 C C . GLN B 1 426 ? 29.123 42.786 31.895 1.00 29.21 426 GLN B C 1
ATOM 6759 O O . GLN B 1 426 ? 29.326 43.223 30.764 1.00 28.92 426 GLN B O 1
ATOM 6765 N N . LEU B 1 427 ? 29.002 43.570 32.973 1.00 25.71 427 LEU B N 1
ATOM 6766 C CA . LEU B 1 427 ? 29.026 45.028 32.923 1.00 26.46 427 LEU B CA 1
ATOM 6767 C C . LEU B 1 427 ? 30.407 45.546 32.456 1.00 28.98 427 LEU B C 1
ATOM 6768 O O . LEU B 1 427 ? 30.464 46.410 31.574 1.00 29.12 427 LEU B O 1
ATOM 6773 N N . LEU B 1 428 ? 31.501 44.987 33.002 1.00 24.79 428 LEU B N 1
ATOM 6774 C CA . LEU B 1 428 ? 32.869 45.334 32.605 1.00 25.11 428 LEU B CA 1
ATOM 6775 C C . LEU B 1 428 ? 33.136 44.971 31.150 1.00 29.80 428 LEU B C 1
ATOM 6776 O O . LEU B 1 428 ? 33.809 45.734 30.456 1.00 29.90 428 LEU B O 1
ATOM 6781 N N . LYS B 1 429 ? 32.603 43.813 30.691 1.00 26.45 429 LYS B N 1
ATOM 6782 C CA . LYS B 1 429 ? 32.778 43.323 29.318 1.00 26.60 429 LYS B CA 1
ATOM 6783 C C . LYS B 1 429 ? 32.192 44.287 28.289 1.00 30.71 429 LYS B C 1
ATOM 6784 O O . LYS B 1 429 ? 32.873 44.616 27.309 1.00 32.27 429 LYS B O 1
ATOM 6790 N N . PHE B 1 430 ? 30.944 44.756 28.500 1.00 25.13 430 PHE B N 1
ATOM 6791 C CA . PHE B 1 430 ? 30.328 45.705 27.566 1.00 24.46 430 PHE B CA 1
ATOM 6792 C C . PHE B 1 430 ? 30.975 47.092 27.612 1.00 27.00 430 PHE B C 1
ATOM 6793 O O . PHE B 1 430 ? 31.040 47.751 26.571 1.00 27.07 430 PHE B O 1
ATOM 6801 N N . ALA B 1 431 ? 31.477 47.518 28.792 1.00 24.15 431 ALA B N 1
ATOM 6802 C CA . ALA B 1 431 ? 32.126 48.819 28.943 1.00 24.88 431 ALA B CA 1
ATOM 6803 C C . ALA B 1 431 ? 33.466 48.904 28.196 1.00 30.40 431 ALA B C 1
ATOM 6804 O O . ALA B 1 431 ? 33.778 49.965 27.656 1.00 28.76 431 ALA B O 1
ATOM 6806 N N . VAL B 1 432 ? 34.230 47.791 28.144 1.00 30.11 432 VAL B N 1
ATOM 6807 C CA . VAL B 1 432 ? 35.545 47.729 27.473 1.00 30.90 432 VAL B CA 1
ATOM 6808 C C . VAL B 1 432 ? 35.478 47.328 25.995 1.00 36.63 432 VAL B C 1
ATOM 6809 O O . VAL B 1 432 ? 36.452 47.553 25.278 1.00 37.84 432 VAL B O 1
ATOM 6813 N N . ALA B 1 433 ? 34.378 46.682 25.554 1.00 33.85 433 ALA B N 1
ATOM 6814 C CA . ALA B 1 433 ? 34.232 46.190 24.183 1.00 33.68 433 ALA B CA 1
ATOM 6815 C C . ALA B 1 433 ? 34.499 47.234 23.117 1.00 38.97 433 ALA B C 1
ATOM 6816 O O . ALA B 1 433 ? 33.910 48.322 23.140 1.00 38.52 433 ALA B O 1
ATOM 6818 N N . ASN B 1 434 ? 35.430 46.895 22.193 1.00 35.25 434 ASN B N 1
ATOM 6819 C CA . ASN B 1 434 ? 35.882 47.721 21.066 1.00 36.12 434 ASN B CA 1
ATOM 6820 C C . ASN B 1 434 ? 36.551 49.051 21.516 1.00 41.83 434 ASN B C 1
ATOM 6821 O O . ASN B 1 434 ? 36.521 50.035 20.775 1.00 42.11 434 ASN B O 1
ATOM 6826 N N . HIS B 1 435 ? 37.188 49.043 22.713 1.00 40.13 435 HIS B N 1
ATOM 6827 C CA . HIS B 1 435 ? 37.941 50.170 23.296 1.00 41.31 435 HIS B CA 1
ATOM 6828 C C . HIS B 1 435 ? 39.376 49.701 23.623 1.00 47.81 435 HIS B C 1
ATOM 6829 O O . HIS B 1 435 ? 39.549 48.668 24.280 1.00 46.14 435 HIS B O 1
ATOM 6836 N N . SER B 1 436 ? 40.392 50.473 23.175 1.00 47.23 436 SER B N 1
ATOM 6837 C CA . SER B 1 436 ? 41.821 50.171 23.357 1.00 47.96 436 SER B CA 1
ATOM 6838 C C . SER B 1 436 ? 42.340 50.470 24.764 1.00 53.90 436 SER B C 1
ATOM 6839 O O . SER B 1 436 ? 43.054 49.649 25.341 1.00 53.73 436 SER B O 1
ATOM 6842 N N . ASP B 1 437 ? 41.978 51.642 25.312 1.00 51.98 437 ASP B N 1
ATOM 6843 C CA . ASP B 1 437 ? 42.413 52.081 26.640 1.00 51.97 437 ASP B CA 1
ATOM 6844 C C . ASP B 1 437 ? 41.297 52.751 27.458 1.00 55.84 437 ASP B C 1
ATOM 6845 O O . ASP B 1 437 ? 40.172 52.883 26.970 1.00 56.05 437 ASP B O 1
ATOM 6850 N N . LEU B 1 438 ? 41.619 53.166 28.702 1.00 51.79 438 LEU B N 1
ATOM 6851 C CA . LEU B 1 438 ? 40.701 53.790 29.655 1.00 51.68 438 LEU B CA 1
ATOM 6852 C C . LEU B 1 438 ? 40.219 55.190 29.269 1.00 56.12 438 LEU B C 1
ATOM 6853 O O . LEU B 1 438 ? 39.107 55.568 29.651 1.00 55.85 438 LEU B O 1
ATOM 6858 N N . THR B 1 439 ? 41.055 55.968 28.539 1.00 52.81 439 THR B N 1
ATOM 6859 C CA . THR B 1 439 ? 40.756 57.353 28.138 1.00 53.03 439 THR B CA 1
ATOM 6860 C C . THR B 1 439 ? 39.523 57.478 27.224 1.00 55.53 439 THR B C 1
ATOM 6861 O O . THR B 1 439 ? 38.889 58.534 27.207 1.00 56.11 439 THR B O 1
ATOM 6865 N N . SER B 1 440 ? 39.186 56.401 26.482 1.00 49.54 440 SER B N 1
ATOM 6866 C CA . SER B 1 440 ? 38.040 56.349 25.572 1.00 48.28 440 SER B CA 1
ATOM 6867 C C . SER B 1 440 ? 36.743 55.864 26.255 1.00 48.02 440 SER B C 1
ATOM 6868 O O . SER B 1 440 ? 35.692 55.836 25.610 1.00 47.66 440 SER B O 1
ATOM 6871 N N . ILE B 1 441 ? 36.815 55.496 27.554 1.00 41.08 441 ILE B N 1
ATOM 6872 C CA . ILE B 1 441 ? 35.667 55.013 28.336 1.00 39.03 441 ILE B CA 1
ATOM 6873 C C . ILE B 1 441 ? 35.112 56.130 29.242 1.00 42.18 441 ILE B C 1
ATOM 6874 O O . ILE B 1 441 ? 35.887 56.813 29.917 1.00 41.75 441 ILE B O 1
ATOM 6879 N N . ASN B 1 442 ? 33.771 56.322 29.234 1.00 38.18 442 ASN B N 1
ATOM 6880 C CA . ASN B 1 442 ? 33.064 57.308 30.053 1.00 38.25 442 ASN B CA 1
ATOM 6881 C C . ASN B 1 442 ? 32.826 56.647 31.407 1.00 40.68 442 ASN B C 1
ATOM 6882 O O . ASN B 1 442 ? 31.919 55.822 31.535 1.00 38.13 442 ASN B O 1
ATOM 6887 N N . LEU B 1 443 ? 33.670 56.976 32.405 1.00 37.10 443 LEU B N 1
ATOM 6888 C CA . LEU B 1 443 ? 33.616 56.376 33.745 1.00 36.38 443 LEU B CA 1
ATOM 6889 C C . LEU B 1 443 ? 32.300 56.624 34.481 1.00 39.11 443 LEU B C 1
ATOM 6890 O O . LEU B 1 443 ? 31.805 55.726 35.155 1.00 38.44 443 LEU B O 1
ATOM 6895 N N . ASP B 1 444 ? 31.714 57.825 34.313 1.00 36.79 444 ASP B N 1
ATOM 6896 C CA . ASP B 1 444 ? 30.439 58.187 34.945 1.00 35.90 444 ASP B CA 1
ATOM 6897 C C . ASP B 1 444 ? 29.273 57.354 34.399 1.00 36.20 444 ASP B C 1
ATOM 6898 O O . ASP B 1 444 ? 28.386 56.976 35.167 1.00 34.49 444 ASP B O 1
ATOM 6903 N N . ALA B 1 445 ? 29.300 57.038 33.086 1.00 32.75 445 ALA B N 1
ATOM 6904 C CA . ALA B 1 445 ? 28.281 56.203 32.441 1.00 32.48 445 ALA B CA 1
ATOM 6905 C C . ALA B 1 445 ? 28.347 54.762 32.980 1.00 34.89 445 ALA B C 1
ATOM 6906 O O . ALA B 1 445 ? 27.303 54.154 33.220 1.00 33.97 445 ALA B O 1
ATOM 6908 N N . VAL B 1 446 ? 29.577 54.236 33.199 1.00 31.71 446 VAL B N 1
ATOM 6909 C CA . VAL B 1 446 ? 29.813 52.884 33.739 1.00 29.93 446 VAL B CA 1
ATOM 6910 C C . VAL B 1 446 ? 29.281 52.825 35.182 1.00 33.31 446 VAL B C 1
ATOM 6911 O O . VAL B 1 446 ? 28.599 51.866 35.542 1.00 32.42 446 VAL B O 1
ATOM 6915 N N . GLU B 1 447 ? 29.547 53.884 35.984 1.00 30.55 447 GLU B N 1
ATOM 6916 C CA . GLU B 1 447 ? 29.075 53.967 37.369 1.00 30.38 447 GLU B CA 1
ATOM 6917 C C . GLU B 1 447 ? 27.546 53.952 37.447 1.00 35.79 447 GLU B C 1
ATOM 6918 O O . GLU B 1 447 ? 26.985 53.288 38.320 1.00 34.54 447 GLU B O 1
ATOM 6924 N N . HIS B 1 448 ? 26.882 54.686 36.517 1.00 35.88 448 HIS B N 1
ATOM 6925 C CA . HIS B 1 448 ? 25.423 54.749 36.425 1.00 37.34 448 HIS B CA 1
ATOM 6926 C C . HIS B 1 448 ? 24.859 53.354 36.180 1.00 38.68 448 HIS B C 1
ATOM 6927 O O . HIS B 1 448 ? 23.827 53.011 36.750 1.00 37.88 448 HIS B O 1
ATOM 6934 N N . GLU B 1 449 ? 25.562 52.538 35.367 1.00 34.80 449 GLU B N 1
ATOM 6935 C CA . GLU B 1 449 ? 25.177 51.154 35.080 1.00 33.69 449 GLU B CA 1
ATOM 6936 C C . GLU B 1 449 ? 25.333 50.254 36.321 1.00 35.92 449 GLU B C 1
ATOM 6937 O O . GLU B 1 449 ? 24.502 49.368 36.519 1.00 35.19 449 GLU B O 1
ATOM 6943 N N . VAL B 1 450 ? 26.377 50.496 37.167 1.00 31.16 450 VAL B N 1
ATOM 6944 C CA . VAL B 1 450 ? 26.604 49.790 38.444 1.00 29.99 450 VAL B CA 1
ATOM 6945 C C . VAL B 1 450 ? 25.381 50.027 39.351 1.00 34.17 450 VAL B C 1
ATOM 6946 O O . VAL B 1 450 ? 24.826 49.063 39.876 1.00 33.04 450 VAL B O 1
ATOM 6950 N N . THR B 1 451 ? 24.944 51.312 39.490 1.00 32.12 451 THR B N 1
ATOM 6951 C CA . THR B 1 451 ? 23.789 51.676 40.323 1.00 32.38 451 THR B CA 1
ATOM 6952 C C . THR B 1 451 ? 22.487 51.085 39.752 1.00 37.20 451 THR B C 1
ATOM 6953 O O . THR B 1 451 ? 21.626 50.649 40.515 1.00 36.81 451 THR B O 1
ATOM 6957 N N . ARG B 1 452 ? 22.388 51.018 38.409 1.00 34.22 452 ARG B N 1
ATOM 6958 C CA . ARG B 1 452 ? 21.240 50.457 37.698 1.00 34.39 452 ARG B CA 1
ATOM 6959 C C . ARG B 1 452 ? 21.109 48.911 37.814 1.00 38.52 452 ARG B C 1
ATOM 6960 O O . ARG B 1 452 ? 19.979 48.434 37.866 1.00 38.59 452 ARG B O 1
ATOM 6968 N N . CYS B 1 453 ? 22.238 48.138 37.881 1.00 35.28 453 CYS B N 1
ATOM 6969 C CA . CYS B 1 453 ? 22.248 46.658 37.881 1.00 34.89 453 CYS B CA 1
ATOM 6970 C C . CYS B 1 453 ? 22.609 45.972 39.218 1.00 37.99 453 CYS B C 1
ATOM 6971 O O . CYS B 1 453 ? 22.314 44.778 39.363 1.00 37.07 453 CYS B O 1
ATOM 6974 N N . LEU B 1 454 ? 23.289 46.671 40.154 1.00 34.26 454 LEU B N 1
ATOM 6975 C CA . LEU B 1 454 ? 23.710 46.026 41.405 1.00 34.51 454 LEU B CA 1
ATOM 6976 C C . LEU B 1 454 ? 23.102 46.656 42.665 1.00 42.10 454 LEU B C 1
ATOM 6977 O O . LEU B 1 454 ? 23.511 47.755 43.044 1.00 42.36 454 LEU B O 1
ATOM 6982 N N . PRO B 1 455 ? 22.149 45.975 43.348 1.00 39.96 455 PRO B N 1
ATOM 6983 C CA . PRO B 1 455 ? 21.584 46.550 44.585 1.00 39.93 455 PRO B CA 1
ATOM 6984 C C . PRO B 1 455 ? 22.621 46.591 45.717 1.00 41.86 455 PRO B C 1
ATOM 6985 O O . PRO B 1 455 ? 23.491 45.716 45.758 1.00 39.81 455 PRO B O 1
ATOM 6989 N N . PRO B 1 456 ? 22.578 47.587 46.638 1.00 38.92 456 PRO B N 1
ATOM 6990 C CA . PRO B 1 456 ? 23.574 47.609 47.726 1.00 38.15 456 PRO B CA 1
ATOM 6991 C C . PRO B 1 456 ? 23.373 46.470 48.726 1.00 42.39 456 PRO B C 1
ATOM 6992 O O . PRO B 1 456 ? 22.235 46.070 48.974 1.00 42.91 456 PRO B O 1
ATOM 6996 N N . LEU B 1 457 ? 24.475 45.926 49.270 1.00 38.69 457 LEU B N 1
ATOM 6997 C CA . LEU B 1 457 ? 24.413 44.836 50.245 1.00 60.65 457 LEU B CA 1
ATOM 6998 C C . LEU B 1 457 ? 24.435 45.353 51.685 1.00 93.91 457 LEU B C 1
ATOM 6999 O O . LEU B 1 457 ? 25.287 46.165 52.042 1.00 57.24 457 LEU B O 1
#

Solvent-accessible surface area: 40709 Å² total

Foldseek 3Di:
DAEEEEEALAQLRLLLLLLQLLVPYAAEYEEQADDLVDDDPDDDDFFWFKAFDLLLVLCVVLVNNVVQQVFWFWAQFEFEPEPPDHTDTDGQDDDSVHTIITGTRSSSSNSSNVSSVVSPHHYHYQWHWDEADVVQQKTWIAGPVGDIDIDHGDAYEFAPAQVTPQLVRVVVPDQQAKDKFWDQKWKFKFKFDQVLCVVLVPDQNHWYWYADAQKIWTWHAGPSNMIIIMIIFGQAADPVGRPDDHLVQCPFQVSQLVVCCVRVVSCSVRRPCSRVRSVPTDIGTAIWMATLAADDQLHYGYAQSNHIGAGCQLSCRSSRSSSLSVQLSVLCSDDPGSRRSRVVSCVQNRLLSVLVRVVSVVSVCCRRPLVPDVLSVQLVVLLSVLCVVAVQFRDALSCCRRHHDPRSNVSNVSNVLSVVLSCVQCPPPPHDVVGPSVVSNVSSPVPTDGD/DAEEEEEALAQLRLLLLLLQLLLPYAYEYEEQADDPVPDDPDDDDQDKFWAFPLLLVLCVVLVRNVVQQVFWFWAQFEFEDDPPDHTDTDGQDDDSLHTIIIGGRVSSSNSSNVSSVVSPHHYHYQWHWAEADQVQQKTWIAGPVGDIDMDHGDAYEFAHAQVTPQLVRVVVPDPQAKDKFFDQKWKFKAKFDQVLCVVLVPDQRHWYWHADAQKIKTWHHGPSNMIIMMIIFGQAADPVGNPDDHVVQQPAQVSQLVVCCPRVVSCSVRRPCSRVRSHPTDIGTAIWMATPFADDQLHYGYAQSRHTGAGCLLSCRSSRSSSLSVQLSVLCSDDPGSRRSRVVSRVVNRLLSVLVRVVSVVNVDVRNYVLVVQLVVLLVVLCVVPVQWRDALSCCRRHHPPRSNVSNVSNVLSVVLSCVQCPPHDHDVPGDSVVSNVVSPVRTDGD

CATH classification: 3.50.50.60

Organism: Pseudomonas fluorescens (NCBI:txid294)

Secondary structure (DSSP, 8-state):
--EEEEE--SSHHHHHHHHHHHTT-EEEEE-SSPPTTS--SS-----EEEE-HHHHHHHHHTT-HHHHHTT-EEE-EEEE--TTS--EEEE-SSSTTS-EEEEEHHHHHHHHHHHHHHTT-EEE-S-EEEEEETTTTEEEEE-TT--EEEEE-SSEEE---TT-HHHHHHTTTS----EEEE-SEEEEEEEE-HHHHHHTT--TTSEEEEEETTEEEEEEE-TTS-EEEEEEEESS--SS-TTS--GGG--SHHHHHHHHHHH-TTTGGG-TTHHHHHHHSPPB--EEEE-S--EETTTEEE-GGGT----STTS-HHHHHHHHHHHHHHHHHHSSSHHHHHHHHHHHHHHHHHHHHHHHHHHHHHHHTGGG-HHHHHHHHHHHHHHHH-TTT---HHHHHHH--S-HHHHHHHHHHHHHHHHHHHTT-SSGGGS-HHHHHHHHHHH----/--EEEEE--SSHHHHHHHHHHHTT-EEEEE-SSPPTTS--SS-----EEEE-HHHHHHHHHTT-HHHHHTT-EEE-EEEE--SSSPPEEEESSSSTTS-EEEEEHHHHHHHHHHHHHHTT-EEE-S-EEEEEETTTTEEEEE-TT--EEEEE-SSEEE---TT-HHHHHHTTTS----EEEE-SEEEEEEEE-HHHHHHTT--TTSEEEEEETTEEEEEEE-TTS-EEEEEEEESS--SS-TTS--GGG--SHHHHHHHHHHH-TTTGGG-TTHHHHHHHSPPB--EEEE-S--EETTTEEE-GGGT----STTS-HHHHHHHHHHHHHHHHHHSSSHHHHHHHHHHHHHHHHHHHHHHHHHHHHHHH--HHHHHHHHHHHHHHH-TTT---HHHHHHH--S-HHHHHHHHHHHHHHHHHHHTT-SSGGGS-HHHHHHHHHHH----

Sequence (898 aa):
ARQVTIIGAGLAGTLVARLLARNGWQVNLFERRRPDPRIETGARGRSINLALAERGAHALRLAGLEREVLAEAVMMRGRMVHVPGTPPNLQPYGRDDSEVIWSINRDRLNRILLDGAEAAGASIHFNLGLDSVDFARQRLTLSNVSGERLEKRFHLLIGADGCCNSAVRQAMASVVDLGEHLETQPHGYKELQITPEASAQFNLEPNALHIWPHGDYMMCIALPNLDRSFTVTLFLHHQSPAAQPASPSFAQLVDGHAARRFFQRQFPDLSPMLDSLEQDFEHHPTGKLATLRLTTWHVGGQAVLLGDAAHPMVPFHGQGMMNCALEDAVALAEHLQSAADNASALAAFTAQRQPDALAIQAMALENYVEMMSSKVASPTYLLERELGQIMAQRQPTRFIPRYSMVTFSRLPYAQAMARGQIQEQLLKFAVANHSDLTSINLDAVEHEVTRCLPPLARQVTIIGAGLAGTLVARLLARNGWQVNLFERRRPDPRIETGARGRSINLALAERGAHALRLAGLEREVLAEAVMMRGRMVHVPGTPPNLQPYGRDDSEVIWSINRRDRLNRILLDGAEAAGASIHFNLGLDSVDFARQRLTLSNVSGERLEKRFHLLIGADGCCNSAVRQAMASVVDLGEHLETQPHGYKELQITPEASAQFNLEPNALHIWPHGDYMCIALPNLDRSFTVTLFLHHQSPAAQPASPSFAQLVDGHAARRFFQRQFPDLSPMLDSLEQDFEHHPTGKLATLRLTTWHVGGQAVLLGDAAHPMVPFHGQGMNCALEDAVALAEHLQSSAADNASALAAFTAQRQPDALAIQAMALENYVEMSSPTYLLERELGQIMAQRQPTRFIPRYSMVTFSRLPYAQAMARGQIQEQLLKFAVANHSDLTSINLDAVEHEVTRCLPPL

Nearest PDB structures (foldseek):
  6foy-assembly2_B  TM=9.936E-01  e=5.377E-92  Pseudomonas fluorescens
  5x6p-assembly2_B  TM=9.969E-01  e=7.500E-91  Pseudomonas fluorescens
  5y7a-assembly1_A  TM=9.744E-01  e=2.080E-89  Pseudomonas fluorescens
  6fp0-assembly1_A  TM=9.599E-01  e=2.645E-90  Pseudomonas fluorescens
  5x6q-assembly1_A  TM=9.555E-01  e=3.570E-86  Pseudomonas fluorescens

B-factor: mean 29.45, std 14.46, range [9.85, 107.87]